Protein AF-0000000080312828 (afdb_homodimer)

Solvent-accessible surface area (backbone atoms only — not comparable to full-atom values): 47662 Å² total; per-residue (Å²): 139,84,86,74,72,89,76,83,82,75,91,83,79,83,89,83,71,89,79,83,82,72,82,76,78,82,69,82,71,78,71,74,76,69,70,78,71,79,69,81,77,68,85,73,79,82,54,68,88,56,80,65,61,47,80,56,30,90,56,43,30,28,31,39,34,28,38,68,60,71,20,38,57,48,52,59,47,46,71,72,35,86,55,45,40,61,51,29,33,20,20,64,49,53,68,36,36,51,50,53,30,47,58,32,43,75,69,72,39,71,65,36,47,79,30,45,77,44,91,63,25,49,58,56,48,64,71,72,47,89,51,51,32,36,39,36,45,54,63,70,86,46,36,45,61,54,40,52,54,27,22,76,67,66,17,24,20,34,25,38,73,54,42,32,65,35,55,68,50,23,50,51,51,41,52,41,23,63,73,43,66,33,60,36,31,34,57,63,34,48,45,52,28,69,66,46,31,22,49,39,42,30,47,75,71,45,60,24,43,62,72,34,39,30,27,14,13,37,32,33,51,39,56,70,52,35,68,30,91,49,71,57,19,71,57,58,48,58,49,35,46,73,44,40,41,33,85,54,47,44,61,11,43,43,37,42,37,50,65,58,30,51,50,33,62,24,36,67,38,35,32,29,14,46,53,15,51,55,51,30,60,59,52,45,25,70,73,72,43,58,88,82,40,73,73,53,74,58,69,63,54,24,25,31,45,17,44,33,42,36,33,30,70,79,35,28,30,34,45,36,36,30,30,40,34,39,50,42,43,72,46,38,58,37,31,46,32,19,57,27,6,34,40,36,56,72,66,60,29,29,27,35,66,93,70,40,62,84,63,31,79,38,60,47,72,82,46,39,85,84,27,53,32,69,70,55,55,53,48,60,66,40,33,78,77,40,74,97,56,66,56,28,64,39,50,48,52,51,50,50,52,48,20,45,38,66,25,40,56,59,76,43,33,39,55,53,27,25,58,45,21,27,43,27,39,45,24,23,52,7,32,75,54,66,20,26,56,33,77,43,75,64,77,42,69,66,40,21,70,72,32,67,72,55,95,82,65,138,94,80,79,83,88,78,84,73,78,90,73,88,80,81,70,89,73,74,80,80,73,81,77,78,81,70,81,71,78,70,73,76,70,73,78,73,78,70,80,77,68,85,72,79,81,55,68,88,56,82,64,60,48,80,57,30,91,55,43,30,31,32,39,33,28,38,68,61,71,18,37,58,49,51,58,48,46,72,72,37,85,54,46,41,60,52,30,32,19,20,65,50,52,68,36,36,51,50,53,31,47,58,32,41,75,69,73,38,70,66,35,48,77,30,45,77,44,91,62,23,50,58,54,49,63,70,71,47,89,54,50,32,35,38,37,44,52,64,70,88,46,36,45,62,54,39,50,53,29,22,76,68,66,17,23,21,35,26,39,73,54,40,32,65,35,55,69,50,24,50,50,50,41,51,41,23,62,74,45,66,33,60,35,32,35,58,62,34,49,44,54,28,71,66,47,32,22,50,38,41,31,47,75,71,44,59,23,44,62,72,34,38,31,26,14,12,38,30,34,52,38,55,70,52,34,67,31,92,49,72,57,19,70,55,57,49,57,49,35,47,73,44,40,38,33,87,54,47,44,62,12,42,44,36,41,36,51,65,59,30,52,50,33,62,26,37,65,37,34,33,28,14,46,53,16,48,57,50,31,60,58,53,45,26,70,73,73,42,59,87,83,42,72,72,52,72,58,68,63,52,24,24,29,44,16,44,32,41,35,33,31,70,80,36,29,30,34,44,36,36,29,30,41,33,37,50,43,42,73,45,36,59,36,30,46,33,20,57,26,6,35,42,36,56,72,66,58,27,29,26,35,65,92,70,39,61,85,64,31,77,36,60,47,71,80,46,38,85,84,28,53,31,67,71,54,55,54,48,60,65,41,33,79,77,39,76,96,57,67,56,28,66,40,51,47,52,52,50,50,52,48,19,45,39,68,25,40,56,59,76,42,34,38,54,54,27,26,56,43,19,27,44,28,38,46,24,23,51,8,32,75,54,66,20,26,55,32,78,43,74,64,77,42,70,66,39,21,71,71,32,66,73,55,94,83,65

Secondary structure (DSSP, 8-state):
--TT---------------------------------------PPPPPSS---PPP-SSEEEEEE--SSHHHHHHHHHTT-TTEEEEEEE-SSHHHHHHHHHHHHHTTPPPPEEE-SSTTHHHHHHHHS--SEEEE---HHHHHHHHHHHHHTT-EEEEPSPS-SSHHHHHHHHHHHHHHT--EEE--GGGGSHHHHHHHHHHHTTTT-SEEEEEEEEE---HHHHT-SSGGGGTHHHHHHH--S-S--HHHHHHHHHHTTBTTTB-EEEEEEEE----HHHHHHHHHS-TT-GGGG----S-SSEEEEEEETTS-EEEEEEE-SSS---B---EEEETTEEEEETTEEEEETTTSPTT--EETHHHHHHH--HHHHHHHHHHTTSTT--SHHHHHHHHHHHHHHHTPPPSS-HHHHHHHHTHHHHHHHHHHTTT--EEPP-TTTTGGGT----S--/-------------------------------------------PPPPPSS---PPP-SSEEEEEE--SSHHHHHHHHHTT-TTEEEEEEE-SSHHHHHHHHHHHHHTTPPPPEEE-SSTTHHHHHHHHS--SEEEE---GGGHHHHHHHHHHTT-EEEEPSPS-SSHHHHHHHHHHHHHHT--EEE--GGGGSHHHHHHHHHHHTTTT-SEEEEEEEEE---HHHHT-SSGGGGTHHHHHHH--S-S--HHHHHHHHHHTTBTTTB-EEEEEEEE----HHHHHHHHHS-TT-GGGG----S-SSEEEEEEETTS-EEEEEEE-SSS---B---EEEETTEEEEETTEEEEETTTSPTT--EETHHHHHHH--HHHHHHHHHHTTSTT--SHHHHHHHHHHHHHHHTPPPSS-HHHHHHHHTHHHHHHHHHHTTT--EEPP-TTTTGGGT----S--

Radius of gyration: 32.86 Å; Cα contacts (8 Å, |Δi|>4): 1963; chains: 2; bounding box: 138×96×78 Å

Organism: NCBI:txid927083

InterPro domains:
  IPR000683 Gfo/Idh/MocA-like oxidoreductase, N-terminal [PF01408] (60-184)
  IPR006311 Twin-arginine translocation pathway, signal sequence [PS51318] (1-37)
  IPR036291 NAD(P)-binding domain superfamily [SSF51735] (57-219)
  IPR049303 Glycosyl hydrolase 109, C-terminal domain [PF21252] (192-449)
  IPR050463 Gfo/Idh/MocA family oxidoreductases and glycosidases [PTHR43818] (47-452)

Structure (mmCIF, N/CA/C/O backbone):
data_AF-0000000080312828-model_v1
#
loop_
_entity.id
_entity.type
_entity.pdbx_description
1 polymer 'Oxidoreductase, Gfo/Idh/MocA family'
#
loop_
_atom_site.group_PDB
_atom_site.id
_atom_site.type_symbol
_atom_site.label_atom_id
_atom_site.label_alt_id
_atom_site.label_comp_id
_atom_site.label_asym_id
_atom_site.label_entity_id
_atom_site.label_seq_id
_atom_site.pdbx_PDB_ins_code
_atom_site.Cartn_x
_atom_site.Cartn_y
_atom_site.Cartn_z
_atom_site.occupancy
_atom_site.B_iso_or_equiv
_atom_site.auth_seq_id
_atom_site.auth_comp_id
_atom_site.auth_asym_id
_atom_site.auth_atom_id
_atom_site.pdbx_PDB_model_num
ATOM 1 N N . MET A 1 1 ? -66.562 -38.438 -2.447 1 17.52 1 MET A N 1
ATOM 2 C CA . MET A 1 1 ? -66.375 -39.562 -1.519 1 17.52 1 MET A CA 1
ATOM 3 C C . MET A 1 1 ? -65.5 -39.156 -0.355 1 17.52 1 MET A C 1
ATOM 5 O O . MET A 1 1 ? -64.75 -38.188 -0.448 1 17.52 1 MET A O 1
ATOM 9 N N . HIS A 1 2 ? -65.125 -40.031 0.739 1 17.05 2 HIS A N 1
ATOM 10 C CA . HIS A 1 2 ? -65.125 -40.312 2.17 1 17.05 2 HIS A CA 1
ATOM 11 C C . HIS A 1 2 ? -63.75 -40.125 2.758 1 17.05 2 HIS A C 1
ATOM 13 O O . HIS A 1 2 ? -63.031 -41.094 3.041 1 17.05 2 HIS A O 1
ATOM 19 N N . ALA A 1 3 ? -62.938 -39.094 2.418 1 18.17 3 ALA A N 1
ATOM 20 C CA . ALA A 1 3 ? -61.5 -39.219 2.609 1 18.17 3 ALA A CA 1
ATOM 21 C C . ALA A 1 3 ? -61.125 -39.219 4.094 1 18.17 3 ALA A C 1
ATOM 23 O O . ALA A 1 3 ? -60.062 -38.75 4.48 1 18.17 3 ALA A O 1
ATOM 24 N N . ALA A 1 4 ? -62.125 -39.375 5.094 1 18.72 4 ALA A N 1
ATOM 25 C CA . ALA A 1 4 ? -62.031 -38.844 6.449 1 18.72 4 ALA A CA 1
ATOM 26 C C . ALA A 1 4 ? -61 -39.594 7.281 1 18.72 4 ALA A C 1
ATOM 28 O O . ALA A 1 4 ? -60.5 -39.062 8.281 1 18.72 4 ALA A O 1
ATOM 29 N N . MET A 1 5 ? -60.781 -40.938 7.168 1 16.95 5 MET A N 1
ATOM 30 C CA . MET A 1 5 ? -60.938 -41.656 8.43 1 16.95 5 MET A CA 1
ATOM 31 C C . MET A 1 5 ? -59.719 -41.531 9.312 1 16.95 5 MET A C 1
ATOM 33 O O . MET A 1 5 ? -59.844 -41.438 10.539 1 16.95 5 MET A O 1
ATOM 37 N N . THR A 1 6 ? -58.469 -42.062 8.953 1 17.61 6 THR A N 1
ATOM 38 C CA . THR A 1 6 ? -57.875 -43.125 9.727 1 17.61 6 THR A CA 1
ATOM 39 C C . THR A 1 6 ? -57.031 -42.594 10.875 1 17.61 6 THR A C 1
ATOM 41 O O . THR A 1 6 ? -56.094 -41.812 10.641 1 17.61 6 THR A O 1
ATOM 44 N N . ARG A 1 7 ? -57.531 -42.719 12.172 1 20.86 7 ARG A N 1
ATOM 45 C CA . ARG A 1 7 ? -57.312 -42.344 13.57 1 20.86 7 ARG A CA 1
ATOM 46 C C . ARG A 1 7 ? -56.125 -43.125 14.141 1 20.86 7 ARG A C 1
ATOM 48 O O . ARG A 1 7 ? -56.281 -44.219 14.688 1 20.86 7 ARG A O 1
ATOM 55 N N . THR A 1 8 ? -55.031 -43.344 13.344 1 17.78 8 THR A N 1
ATOM 56 C CA . THR A 1 8 ? -54.094 -44.312 13.875 1 17.78 8 THR A CA 1
ATOM 57 C C . THR A 1 8 ? -53.594 -43.906 15.266 1 17.78 8 THR A C 1
ATOM 59 O O . THR A 1 8 ? -53.281 -42.75 15.492 1 17.78 8 THR A O 1
ATOM 62 N N . THR A 1 9 ? -53.75 -44.812 16.266 1 18.86 9 THR A N 1
ATOM 63 C CA . THR A 1 9 ? -53.75 -45.125 17.688 1 18.86 9 THR A CA 1
ATOM 64 C C . THR A 1 9 ? -52.438 -44.625 18.328 1 18.86 9 THR A C 1
ATOM 66 O O . THR A 1 9 ? -52.469 -43.75 19.188 1 18.86 9 THR A O 1
ATOM 69 N N . SER A 1 10 ? -51.5 -45.5 18.891 1 17.52 10 SER A N 1
ATOM 70 C CA . SER A 1 10 ? -51.344 -46 20.25 1 17.52 10 SER A CA 1
ATOM 71 C C . SER A 1 10 ? -50.062 -45.531 20.875 1 17.52 10 SER A C 1
ATOM 73 O O . SER A 1 10 ? -49.875 -45.594 22.094 1 17.52 10 SER A O 1
ATOM 75 N N . ARG A 1 11 ? -48.938 -45.594 20.156 1 15.95 11 ARG A N 1
ATOM 76 C CA . ARG A 1 11 ? -47.75 -46.062 20.844 1 15.95 11 ARG A CA 1
ATOM 77 C C . ARG A 1 11 ? -47.406 -45.156 22.031 1 15.95 11 ARG A C 1
ATOM 79 O O . ARG A 1 11 ? -47.531 -43.938 21.938 1 15.95 11 ARG A O 1
ATOM 86 N N . ARG A 1 12 ? -46.969 -45.688 23.203 1 16.86 12 ARG A N 1
ATOM 87 C CA . ARG A 1 12 ? -46.656 -45.844 24.625 1 16.86 12 ARG A CA 1
ATOM 88 C C . ARG A 1 12 ? -45.594 -44.812 25.062 1 16.86 12 ARG A C 1
ATOM 90 O O . ARG A 1 12 ? -45 -44.156 24.219 1 16.86 12 ARG A O 1
ATOM 97 N N . ALA A 1 13 ? -44.469 -45.344 25.719 1 16.56 13 ALA A N 1
ATOM 98 C CA . ALA A 1 13 ? -43.906 -45.406 27.078 1 16.56 13 ALA A CA 1
ATOM 99 C C . ALA A 1 13 ? -42.75 -44.438 27.234 1 16.56 13 ALA A C 1
ATOM 101 O O . ALA A 1 13 ? -42.281 -44.188 28.359 1 16.56 13 ALA A O 1
ATOM 102 N N . PHE A 1 14 ? -41.969 -44.156 26.125 1 16.02 14 PHE A N 1
ATOM 103 C CA . PHE A 1 14 ? -40.562 -44 26.531 1 16.02 14 PHE A CA 1
ATOM 104 C C . PHE A 1 14 ? -40.438 -42.906 27.578 1 16.02 14 PHE A C 1
ATOM 106 O O . PHE A 1 14 ? -41.188 -41.969 27.594 1 16.02 14 PHE A O 1
ATOM 113 N N . VAL A 1 15 ? -39.062 -42.625 28.109 1 18.52 15 VAL A N 1
ATOM 114 C CA . VAL A 1 15 ? -38.25 -42.562 29.297 1 18.52 15 VAL A CA 1
ATOM 115 C C . VAL A 1 15 ? -38.281 -41.156 29.891 1 18.52 15 VAL A C 1
ATOM 117 O O . VAL A 1 15 ? -38.375 -40.156 29.156 1 18.52 15 VAL A O 1
ATOM 120 N N . GLU A 1 16 ? -38.406 -41.031 31.219 1 18.11 16 GLU A N 1
ATOM 121 C CA . GLU A 1 16 ? -38.531 -40.281 32.469 1 18.11 16 GLU A CA 1
ATOM 122 C C . GLU A 1 16 ? -37.5 -39.188 32.562 1 18.11 16 GLU A C 1
ATOM 124 O O . GLU A 1 16 ? -37.781 -38.094 33.031 1 18.11 16 GLU A O 1
ATOM 129 N N . LEU A 1 17 ? -36.156 -39.438 32.438 1 17.72 17 LEU A N 1
ATOM 130 C CA . LEU A 1 17 ? -35.344 -39.031 33.594 1 17.72 17 LEU A CA 1
ATOM 131 C C . LEU A 1 17 ? -34.969 -37.562 33.469 1 17.72 17 LEU A C 1
ATOM 133 O O . LEU A 1 17 ? -34.406 -37 34.406 1 17.72 17 LEU A O 1
ATOM 137 N N . ALA A 1 18 ? -35.062 -36.906 32.312 1 19.23 18 ALA A N 1
ATOM 138 C CA . ALA A 1 18 ? -33.969 -35.906 32.344 1 19.23 18 ALA A CA 1
ATOM 139 C C . ALA A 1 18 ? -34.062 -35 33.531 1 19.23 18 ALA A C 1
ATOM 141 O O . ALA A 1 18 ? -35.156 -34.5 33.844 1 19.23 18 ALA A O 1
ATOM 142 N N . ALA A 1 19 ? -32.844 -34.781 34.219 1 20.44 19 ALA A N 1
ATOM 143 C CA . ALA A 1 19 ? -32.062 -34.375 35.406 1 20.44 19 ALA A CA 1
ATOM 144 C C . ALA A 1 19 ? -32.281 -32.906 35.719 1 20.44 19 ALA A C 1
ATOM 146 O O . ALA A 1 19 ? -32.594 -32.125 34.844 1 20.44 19 ALA A O 1
ATOM 147 N N . CYS A 1 20 ? -32.125 -32.594 37 1 21.58 20 CYS A N 1
ATOM 148 C CA . CYS A 1 20 ? -32.188 -31.531 38 1 21.58 20 CYS A CA 1
ATOM 149 C C . CYS A 1 20 ? -31.219 -30.406 37.594 1 21.58 20 CYS A C 1
ATOM 151 O O . CYS A 1 20 ? -30.047 -30.656 37.344 1 21.58 20 CYS A O 1
ATOM 153 N N . GLY A 1 21 ? -31.672 -29.328 37.062 1 22.89 21 GLY A N 1
ATOM 154 C CA . GLY A 1 21 ? -31.125 -28.047 36.625 1 22.89 21 GLY A CA 1
ATOM 155 C C . GLY A 1 21 ? -30.359 -27.312 37.688 1 22.89 21 GLY A C 1
ATOM 156 O O . GLY A 1 21 ? -30.875 -26.375 38.312 1 22.89 21 GLY A O 1
ATOM 157 N N . LEU A 1 22 ? -29.547 -28.156 38.5 1 22.66 22 LEU A N 1
ATOM 158 C CA . LEU A 1 22 ? -28.969 -27.391 39.594 1 22.66 22 LEU A CA 1
ATOM 159 C C . LEU A 1 22 ? -28.172 -26.203 39.062 1 22.66 22 LEU A C 1
ATOM 161 O O . LEU A 1 22 ? -27.656 -26.266 37.938 1 22.66 22 LEU A O 1
ATOM 165 N N . GLY A 1 23 ? -28.219 -25.109 39.781 1 24.36 23 GLY A N 1
ATOM 166 C CA . GLY A 1 23 ? -27.797 -23.719 39.812 1 24.36 23 GLY A CA 1
ATOM 167 C C . GLY A 1 23 ? -26.297 -23.547 39.719 1 24.36 23 GLY A C 1
ATOM 168 O O . GLY A 1 23 ? -25.594 -23.734 40.719 1 24.36 23 GLY A O 1
ATOM 169 N N . ALA A 1 24 ? -25.547 -24.312 38.844 1 24.08 24 ALA A N 1
ATOM 170 C CA . ALA A 1 24 ? -24.094 -24.25 39.031 1 24.08 24 ALA A CA 1
ATOM 171 C C . ALA A 1 24 ? -23.578 -22.812 38.969 1 24.08 24 ALA A C 1
ATOM 173 O O . ALA A 1 24 ? -24.062 -22.016 38.156 1 24.08 24 ALA A O 1
ATOM 174 N N . ALA A 1 25 ? -22.812 -22.438 40 1 23.86 25 ALA A N 1
ATOM 175 C CA . ALA A 1 25 ? -21.922 -21.344 40.406 1 23.86 25 ALA A CA 1
ATOM 176 C C . ALA A 1 25 ? -20.922 -21.016 39.281 1 23.86 25 ALA A C 1
ATOM 178 O O . ALA A 1 25 ? -20.328 -21.922 38.688 1 23.86 25 ALA A O 1
ATOM 179 N N . ALA A 1 26 ? -20.969 -19.781 38.719 1 26.47 26 ALA A N 1
ATOM 180 C CA . ALA A 1 26 ? -20.281 -19.062 37.656 1 26.47 26 ALA A CA 1
ATOM 181 C C . ALA A 1 26 ? -18.781 -19.031 37.875 1 26.47 26 ALA A C 1
ATOM 183 O O . ALA A 1 26 ? -18.281 -18.234 38.688 1 26.47 26 ALA A O 1
ATOM 184 N N . LEU A 1 27 ? -18.156 -20.266 38.25 1 26.59 27 LEU A N 1
ATOM 185 C CA . LEU A 1 27 ? -16.766 -19.906 38.5 1 26.59 27 LEU A CA 1
ATOM 186 C C . LEU A 1 27 ? -16.109 -19.406 37.219 1 26.59 27 LEU A C 1
ATOM 188 O O . LEU A 1 27 ? -16.297 -19.984 36.125 1 26.59 27 LEU A O 1
ATOM 192 N N . PRO A 1 28 ? -15.625 -18.141 37.219 1 28.53 28 PRO A N 1
ATOM 193 C CA . PRO A 1 28 ? -14.961 -17.422 36.125 1 28.53 28 PRO A CA 1
ATOM 194 C C . PRO A 1 28 ? -13.734 -18.172 35.594 1 28.53 28 PRO A C 1
ATOM 196 O O . PRO A 1 28 ? -12.734 -18.281 36.281 1 28.53 28 PRO A O 1
ATOM 199 N N . GLY A 1 29 ? -13.852 -19.422 35.156 1 26.14 29 GLY A N 1
ATOM 200 C CA . GLY A 1 29 ? -12.594 -20.031 34.75 1 26.14 29 GLY A CA 1
ATOM 201 C C . GLY A 1 29 ? -11.953 -19.328 33.562 1 26.14 29 GLY A C 1
ATOM 202 O O . GLY A 1 29 ? -12.523 -19.281 32.469 1 26.14 29 GLY A O 1
ATOM 203 N N . CYS A 1 30 ? -11.203 -18.234 33.812 1 29.28 30 CYS A N 1
ATOM 204 C CA . CYS A 1 30 ? -10.281 -17.641 32.844 1 29.28 30 CYS A CA 1
ATOM 205 C C . CYS A 1 30 ? -9.445 -18.703 32.156 1 29.28 30 CYS A C 1
ATOM 207 O O . CYS A 1 30 ? -8.5 -19.234 32.75 1 29.28 30 CYS A O 1
ATOM 209 N N . GLY A 1 31 ? -10.109 -19.656 31.531 1 27.78 31 GLY A N 1
ATOM 210 C CA . GLY A 1 31 ? -9.242 -20.609 30.859 1 27.78 31 GLY A CA 1
ATOM 211 C C . GLY A 1 31 ? -8.273 -19.953 29.891 1 27.78 31 GLY A C 1
ATOM 212 O O . GLY A 1 31 ? -8.68 -19.203 29 1 27.78 31 GLY A O 1
ATOM 213 N N . SER A 1 32 ? -7.086 -19.688 30.391 1 31.5 32 SER A N 1
ATOM 214 C CA . SER A 1 32 ? -5.918 -19.359 29.594 1 31.5 32 SER A CA 1
ATOM 215 C C . SER A 1 32 ? -5.836 -20.25 28.344 1 31.5 32 SER A C 1
ATOM 217 O O . SER A 1 32 ? -5.734 -21.484 28.469 1 31.5 32 SER A O 1
ATOM 219 N N . ALA A 1 33 ? -6.566 -19.875 27.344 1 33.53 33 ALA A N 1
ATOM 220 C CA . ALA A 1 33 ? -6.379 -20.625 26.109 1 33.53 33 ALA A CA 1
ATOM 221 C C . ALA A 1 33 ? -4.898 -20.859 25.828 1 33.53 33 ALA A C 1
ATOM 223 O O . ALA A 1 33 ? -4.156 -19.922 25.531 1 33.53 33 ALA A O 1
ATOM 224 N N . LEU A 1 34 ? -4.297 -21.766 26.5 1 31.19 34 LEU A N 1
ATOM 225 C CA . LEU A 1 34 ? -2.936 -22.188 26.172 1 31.19 34 LEU A CA 1
ATOM 226 C C . LEU A 1 34 ? -2.748 -22.281 24.656 1 31.19 34 LEU A C 1
ATOM 228 O O . LEU A 1 34 ? -3.547 -22.922 23.969 1 31.19 34 LEU A O 1
ATOM 232 N N . ALA A 1 35 ? -2.152 -21.25 23.984 1 36.5 35 ALA A N 1
ATOM 233 C CA . ALA A 1 35 ? -1.688 -21.375 22.609 1 36.5 35 ALA A CA 1
ATOM 234 C C . ALA A 1 35 ? -1.154 -22.766 22.328 1 36.5 35 ALA A C 1
ATOM 236 O O . ALA A 1 35 ? -0.375 -23.312 23.109 1 36.5 35 ALA A O 1
ATOM 237 N N . PRO A 1 36 ? -1.872 -23.625 21.547 1 36.88 36 PRO A N 1
ATOM 238 C CA . PRO A 1 36 ? -1.295 -24.953 21.281 1 36.88 36 PRO A CA 1
ATOM 239 C C . PRO A 1 36 ? 0.219 -24.906 21.078 1 36.88 36 PRO A C 1
ATOM 241 O O . PRO A 1 36 ? 0.758 -23.875 20.656 1 36.88 36 PRO A O 1
ATOM 244 N N . ALA A 1 37 ? 1.024 -25.734 21.781 1 36.75 37 ALA A N 1
ATOM 245 C CA . ALA A 1 37 ? 2.477 -25.891 21.734 1 36.75 37 ALA A CA 1
ATOM 246 C C . ALA A 1 37 ? 2.959 -26.047 20.297 1 36.75 37 ALA A C 1
ATOM 248 O O . ALA A 1 37 ? 2.348 -26.766 19.5 1 36.75 37 ALA A O 1
ATOM 249 N N . PRO A 1 38 ? 3.805 -25.109 19.844 1 40.09 38 PRO A N 1
ATOM 250 C CA . PRO A 1 38 ? 4.379 -25.391 18.531 1 40.09 38 PRO A CA 1
ATOM 251 C C . PRO A 1 38 ? 4.781 -26.859 18.359 1 40.09 38 PRO A C 1
ATOM 253 O O . PRO A 1 38 ? 5.258 -27.484 19.297 1 40.09 38 PRO A O 1
ATOM 256 N N . ARG A 1 39 ? 4.137 -27.625 17.688 1 39.94 39 ARG A N 1
ATOM 257 C CA . ARG A 1 39 ? 4.57 -29 17.391 1 39.94 39 ARG A CA 1
ATOM 258 C C . ARG A 1 39 ? 6.09 -29.078 17.281 1 39.94 39 ARG A C 1
ATOM 260 O O . ARG A 1 39 ? 6.727 -28.156 16.766 1 39.94 39 ARG A O 1
ATOM 267 N N . PRO A 1 40 ? 6.746 -30.031 17.984 1 40.81 40 PRO A N 1
ATOM 268 C CA . PRO A 1 40 ? 8.195 -30.188 17.891 1 40.81 40 PRO A CA 1
ATOM 269 C C . PRO A 1 40 ? 8.703 -30.188 16.438 1 40.81 40 PRO A C 1
ATOM 271 O O . PRO A 1 40 ? 8.055 -30.75 15.555 1 40.81 40 PRO A O 1
ATOM 274 N N . SER A 1 41 ? 9.391 -29.203 15.977 1 49.22 41 SER A N 1
ATOM 275 C CA . SER A 1 41 ? 10.078 -29.125 14.695 1 49.22 41 SER A CA 1
ATOM 276 C C . SER A 1 41 ? 10.953 -30.344 14.461 1 49.22 41 SER A C 1
ATOM 278 O O . SER A 1 41 ? 11.953 -30.547 15.156 1 49.22 41 SER A O 1
ATOM 280 N N . HIS A 1 42 ? 10.414 -31.562 14.352 1 52.72 42 HIS A N 1
ATOM 281 C CA . HIS A 1 42 ? 11.328 -32.594 13.914 1 52.72 42 HIS A CA 1
ATOM 282 C C . HIS A 1 42 ? 12.375 -32.062 12.953 1 52.72 42 HIS A C 1
ATOM 284 O O . HIS A 1 42 ? 12.086 -31.156 12.156 1 52.72 42 HIS A O 1
ATOM 290 N N . ALA A 1 43 ? 13.547 -32.406 13.125 1 67.38 43 ALA A N 1
ATOM 291 C CA . ALA A 1 43 ? 14.695 -32 12.312 1 67.38 43 ALA A CA 1
ATOM 292 C C . ALA A 1 43 ? 14.508 -32.406 10.859 1 67.38 43 ALA A C 1
ATOM 294 O O . ALA A 1 43 ? 14.438 -33.594 10.547 1 67.38 43 ALA A O 1
ATOM 295 N N . ARG A 1 44 ? 13.984 -31.594 9.984 1 84.44 44 ARG A N 1
ATOM 296 C CA . ARG A 1 44 ? 13.75 -31.844 8.562 1 84.44 44 ARG A CA 1
ATOM 297 C C . ARG A 1 44 ? 15.062 -32.125 7.836 1 84.44 44 ARG A C 1
ATOM 299 O O . ARG A 1 44 ? 16.109 -31.547 8.188 1 84.44 44 ARG A O 1
ATOM 306 N N . ALA A 1 45 ? 15.031 -33.094 6.875 1 86.88 45 ALA A N 1
ATOM 307 C CA . ALA A 1 45 ? 16.203 -33.375 6.059 1 86.88 45 ALA A CA 1
ATOM 308 C C . ALA A 1 45 ? 16.672 -32.125 5.312 1 86.88 45 ALA A C 1
ATOM 310 O O . ALA A 1 45 ? 15.875 -31.234 5.004 1 86.88 45 ALA A O 1
ATOM 311 N N . PRO A 1 46 ? 17.969 -32.125 5.07 1 89.94 46 PRO A N 1
ATOM 312 C CA . PRO A 1 46 ? 18.469 -30.953 4.336 1 89.94 46 PRO A CA 1
ATOM 313 C C . PRO A 1 46 ? 17.953 -30.875 2.904 1 89.94 46 PRO A C 1
ATOM 315 O O . PRO A 1 46 ? 17.703 -31.922 2.277 1 89.94 46 PRO A O 1
ATOM 318 N N . ALA A 1 47 ? 17.766 -29.688 2.432 1 92.88 47 ALA A N 1
ATOM 319 C CA . ALA A 1 47 ? 17.406 -29.469 1.034 1 92.88 47 ALA A CA 1
ATOM 320 C C . ALA A 1 47 ? 18.578 -29.766 0.11 1 92.88 47 ALA A C 1
ATOM 322 O O . ALA A 1 47 ? 19.734 -29.781 0.549 1 92.88 47 ALA A O 1
ATOM 323 N N . PRO A 1 48 ? 18.266 -30.016 -1.156 1 94 48 PRO A N 1
ATOM 324 C CA . PRO A 1 48 ? 19.344 -30.281 -2.098 1 94 48 PRO A CA 1
ATOM 325 C C . PRO A 1 48 ? 20.297 -29.094 -2.266 1 94 48 PRO A C 1
ATOM 327 O O . PRO A 1 48 ? 19.859 -27.938 -2.148 1 94 48 PRO A O 1
ATOM 330 N N . GLU A 1 49 ? 21.516 -29.375 -2.598 1 92.94 49 GLU A N 1
ATOM 331 C CA . GLU A 1 49 ? 22.562 -28.359 -2.725 1 92.94 49 GLU A CA 1
ATOM 332 C C . GLU A 1 49 ? 22.297 -27.453 -3.922 1 92.94 49 GLU A C 1
ATOM 334 O O . GLU A 1 49 ? 22.688 -26.281 -3.918 1 92.94 49 GLU A O 1
ATOM 339 N N . THR A 1 50 ? 21.734 -28.109 -4.91 1 93.06 50 THR A N 1
ATOM 340 C CA . THR A 1 50 ? 21.359 -27.359 -6.102 1 93.06 50 THR A CA 1
ATOM 341 C C . THR A 1 50 ? 19.891 -27.594 -6.445 1 93.06 50 THR A C 1
ATOM 343 O O . THR A 1 50 ? 19.297 -28.609 -6.059 1 93.06 50 THR A O 1
ATOM 346 N N . PRO A 1 51 ? 19.328 -26.578 -7.168 1 93.12 51 PRO A N 1
ATOM 347 C CA . PRO A 1 51 ? 17.953 -26.828 -7.613 1 93.12 51 PRO A CA 1
ATOM 348 C C . PRO A 1 51 ? 17.828 -28.094 -8.461 1 93.12 51 PRO A C 1
ATOM 350 O O . PRO A 1 51 ? 18.766 -28.438 -9.195 1 93.12 51 PRO A O 1
ATOM 353 N N . LEU A 1 52 ? 16.734 -28.703 -8.422 1 95.56 52 LEU A N 1
ATOM 354 C CA . LEU A 1 52 ? 16.516 -30.016 -9.031 1 95.56 52 LEU A CA 1
ATOM 355 C C . LEU A 1 52 ? 16.688 -29.938 -10.547 1 95.56 52 LEU A C 1
ATOM 357 O O . LEU A 1 52 ? 16.172 -29.031 -11.195 1 95.56 52 LEU A O 1
ATOM 361 N N . ARG A 1 53 ? 17.422 -30.844 -11.078 1 96.19 53 ARG A N 1
ATOM 362 C CA . ARG A 1 53 ? 17.484 -31.203 -12.492 1 96.19 53 ARG A CA 1
ATOM 363 C C . ARG A 1 53 ? 17.031 -32.625 -12.719 1 96.19 53 ARG A C 1
ATOM 365 O O . ARG A 1 53 ? 17.656 -33.562 -12.203 1 96.19 53 ARG A O 1
ATOM 372 N N . ALA A 1 54 ? 15.969 -32.781 -13.438 1 97.19 54 ALA A N 1
ATOM 373 C CA . ALA A 1 54 ? 15.492 -34.125 -13.773 1 97.19 54 ALA A CA 1
ATOM 374 C C . ALA A 1 54 ? 16 -34.562 -15.148 1 97.19 54 ALA A C 1
ATOM 376 O O . ALA A 1 54 ? 16.516 -33.75 -15.914 1 97.19 54 ALA A O 1
ATOM 377 N N . ALA A 1 55 ? 15.891 -35.875 -15.383 1 97.62 55 ALA A N 1
ATOM 378 C CA . ALA A 1 55 ? 16.281 -36.375 -16.688 1 97.62 55 ALA A CA 1
ATOM 379 C C . ALA A 1 55 ? 15.492 -35.719 -17.797 1 97.62 55 ALA A C 1
ATOM 381 O O . ALA A 1 55 ? 14.281 -35.5 -17.672 1 97.62 55 ALA A O 1
ATOM 382 N N . PRO A 1 56 ? 16.156 -35.312 -18.906 1 98.38 56 PRO A N 1
ATOM 383 C CA . PRO A 1 56 ? 15.445 -34.656 -20.016 1 98.38 56 PRO A CA 1
ATOM 384 C C . PRO A 1 56 ? 14.406 -35.594 -20.656 1 98.38 56 PRO A C 1
ATOM 386 O O . PRO A 1 56 ? 14.562 -36.812 -20.625 1 98.38 56 PRO A O 1
ATOM 389 N N . LEU A 1 57 ? 13.438 -34.969 -21.266 1 98.62 57 LEU A N 1
ATOM 390 C CA . LEU A 1 57 ? 12.359 -35.688 -21.938 1 98.62 57 LEU A CA 1
ATOM 391 C C . LEU A 1 57 ? 12.266 -35.281 -23.406 1 98.62 57 LEU A C 1
ATOM 393 O O . LEU A 1 57 ? 12.273 -34.094 -23.734 1 98.62 57 LEU A O 1
ATOM 397 N N . GLU A 1 58 ? 12.242 -36.25 -24.312 1 98.06 58 GLU A N 1
ATOM 398 C CA . GLU A 1 58 ? 12.039 -35.906 -25.719 1 98.06 58 GLU A CA 1
ATOM 399 C C . GLU A 1 58 ? 10.641 -35.344 -25.953 1 98.06 58 GLU A C 1
ATOM 401 O O . GLU A 1 58 ? 10.484 -34.344 -26.672 1 98.06 58 GLU A O 1
ATOM 406 N N . ARG A 1 59 ? 9.664 -35.969 -25.438 1 98.31 59 ARG A N 1
ATOM 407 C CA . ARG A 1 59 ? 8.273 -35.531 -25.406 1 98.31 59 ARG A CA 1
ATOM 408 C C . ARG A 1 59 ? 7.73 -35.531 -23.969 1 98.31 59 ARG A C 1
ATOM 410 O O . ARG A 1 59 ? 8.242 -36.281 -23.125 1 98.31 59 ARG A O 1
ATOM 417 N N . VAL A 1 60 ? 6.742 -34.781 -23.781 1 98.88 60 VAL A N 1
ATOM 418 C CA . VAL A 1 60 ? 6.152 -34.719 -22.438 1 98.88 60 VAL A CA 1
ATOM 419 C C . VAL A 1 60 ? 4.738 -35.281 -22.469 1 98.88 60 VAL A C 1
ATOM 421 O O . VAL A 1 60 ? 3.836 -34.688 -23.078 1 98.88 60 VAL A O 1
ATOM 424 N N . ARG A 1 61 ? 4.527 -36.438 -21.891 1 98.88 61 ARG A N 1
ATOM 425 C CA . ARG A 1 61 ? 3.207 -37.062 -21.75 1 98.88 61 ARG A CA 1
ATOM 426 C C . ARG A 1 61 ? 2.469 -36.469 -20.547 1 98.88 61 ARG A C 1
ATOM 428 O O . ARG A 1 61 ? 2.877 -36.656 -19.406 1 98.88 61 ARG A O 1
ATOM 435 N N . VAL A 1 62 ? 1.31 -35.812 -20.828 1 98.94 62 VAL A N 1
ATOM 436 C CA . VAL A 1 62 ? 0.641 -35 -19.828 1 98.94 62 VAL A CA 1
ATOM 437 C C . VAL A 1 62 ? -0.686 -35.625 -19.438 1 98.94 62 VAL A C 1
ATOM 439 O O . VAL A 1 62 ? -1.471 -36.031 -20.297 1 98.94 62 VAL A O 1
ATOM 442 N N . GLY A 1 63 ? -0.877 -35.812 -18.094 1 98.94 63 GLY A N 1
ATOM 443 C CA . GLY A 1 63 ? -2.203 -35.938 -17.516 1 98.94 63 GLY A CA 1
ATOM 444 C C . GLY A 1 63 ? -2.748 -34.656 -16.922 1 98.94 63 GLY A C 1
ATOM 445 O O . GLY A 1 63 ? -2.043 -33.969 -16.188 1 98.94 63 GLY A O 1
ATOM 446 N N . PHE A 1 64 ? -4.016 -34.312 -17.25 1 98.88 64 PHE A N 1
ATOM 447 C CA . PHE A 1 64 ? -4.582 -33.062 -16.781 1 98.88 64 PHE A CA 1
ATOM 448 C C . PHE A 1 64 ? -5.773 -33.312 -15.859 1 98.88 64 PHE A C 1
ATOM 450 O O . PHE A 1 64 ? -6.68 -34.094 -16.203 1 98.88 64 PHE A O 1
ATOM 457 N N . VAL A 1 65 ? -5.719 -32.688 -14.648 1 98.88 65 VAL A N 1
ATOM 458 C CA . VAL A 1 65 ? -6.809 -32.812 -13.688 1 98.88 65 VAL A CA 1
ATOM 459 C C . VAL A 1 65 ? -7.547 -31.5 -13.562 1 98.88 65 VAL A C 1
ATOM 461 O O . VAL A 1 65 ? -6.988 -30.516 -13.07 1 98.88 65 VAL A O 1
ATOM 464 N N . GLY A 1 66 ? -8.812 -31.453 -13.875 1 98.44 66 GLY A N 1
ATOM 465 C CA . GLY A 1 66 ? -9.602 -30.234 -13.898 1 98.44 66 GLY A CA 1
ATOM 466 C C . GLY A 1 66 ? -9.453 -29.453 -15.18 1 98.44 66 GLY A C 1
ATOM 467 O O . GLY A 1 66 ? -8.492 -28.688 -15.344 1 98.44 66 GLY A O 1
ATOM 468 N N . VAL A 1 67 ? -10.508 -29.562 -16.109 1 97.75 67 VAL A N 1
ATOM 469 C CA . VAL A 1 67 ? -10.391 -28.922 -17.406 1 97.75 67 VAL A CA 1
ATOM 470 C C . VAL A 1 67 ? -11.633 -28.078 -17.688 1 97.75 67 VAL A C 1
ATOM 472 O O . VAL A 1 67 ? -12.062 -27.969 -18.844 1 97.75 67 VAL A O 1
ATOM 475 N N . GLY A 1 68 ? -12.227 -27.5 -16.672 1 93.62 68 GLY A N 1
ATOM 476 C CA . GLY A 1 68 ? -13.422 -26.672 -16.812 1 93.62 68 GLY A CA 1
ATOM 477 C C . GLY A 1 68 ? -13.125 -25.219 -17.141 1 93.62 68 GLY A C 1
ATOM 478 O O . GLY A 1 68 ? -13.359 -24.781 -18.266 1 93.62 68 GLY A O 1
ATOM 479 N N . GLY A 1 69 ? -12.648 -24.391 -16.219 1 92.06 69 GLY A N 1
ATOM 480 C CA . GLY A 1 69 ? -12.297 -22.984 -16.375 1 92.06 69 GLY A CA 1
ATOM 481 C C . GLY A 1 69 ? -10.867 -22.766 -16.828 1 92.06 69 GLY A C 1
ATOM 482 O O . GLY A 1 69 ? -10.539 -23.016 -18 1 92.06 69 GLY A O 1
ATOM 483 N N . MET A 1 70 ? -10.039 -22.5 -15.977 1 91.75 70 MET A N 1
ATOM 484 C CA . MET A 1 70 ? -8.633 -22.266 -16.281 1 91.75 70 MET A CA 1
ATOM 485 C C . MET A 1 70 ? -8.008 -23.484 -16.953 1 91.75 70 MET A C 1
ATOM 487 O O . MET A 1 70 ? -7.129 -23.344 -17.797 1 91.75 70 MET A O 1
ATOM 491 N N . GLY A 1 71 ? -8.445 -24.609 -16.578 1 96.44 71 GLY A N 1
ATOM 492 C CA . GLY A 1 71 ? -7.926 -25.844 -17.172 1 96.44 71 GLY A CA 1
ATOM 493 C C . GLY A 1 71 ? -8.156 -25.922 -18.672 1 96.44 71 GLY A C 1
ATOM 494 O O . GLY A 1 71 ? -7.316 -26.438 -19.406 1 96.44 71 GLY A O 1
ATOM 495 N N . SER A 1 72 ? -9.297 -25.438 -19.141 1 95.75 72 SER A N 1
ATOM 496 C CA . SER A 1 72 ? -9.594 -25.406 -20.562 1 95.75 72 SER A CA 1
ATOM 497 C C . SER A 1 72 ? -8.562 -24.578 -21.328 1 95.75 72 SER A C 1
ATOM 499 O O . SER A 1 72 ? -8.07 -25 -22.375 1 95.75 72 SER A O 1
ATOM 501 N N . ALA A 1 73 ? -8.266 -23.406 -20.781 1 94 73 ALA A N 1
ATOM 502 C CA . ALA A 1 73 ? -7.281 -22.547 -21.422 1 94 73 ALA A CA 1
ATOM 503 C C . ALA A 1 73 ? -5.914 -23.219 -21.469 1 94 73 ALA A C 1
ATOM 505 O O . ALA A 1 73 ? -5.199 -23.094 -22.469 1 94 73 ALA A O 1
ATOM 506 N N . HIS A 1 74 ? -5.562 -23.922 -20.453 1 96.44 74 HIS A N 1
ATOM 507 C CA . HIS A 1 74 ? -4.281 -24.609 -20.406 1 96.44 74 HIS A CA 1
ATOM 508 C C . HIS A 1 74 ? -4.223 -25.75 -21.422 1 96.44 74 HIS A C 1
ATOM 510 O O . HIS A 1 74 ? -3.213 -25.922 -22.109 1 96.44 74 HIS A O 1
ATOM 516 N N . VAL A 1 75 ? -5.262 -26.5 -21.5 1 97.25 75 VAL A N 1
ATOM 517 C CA . VAL A 1 75 ? -5.312 -27.609 -22.453 1 97.25 75 VAL A CA 1
ATOM 518 C C . VAL A 1 75 ? -5.145 -27.078 -23.875 1 97.25 75 VAL A C 1
ATOM 520 O O . VAL A 1 75 ? -4.363 -27.625 -24.656 1 97.25 75 VAL A O 1
ATOM 523 N N . LEU A 1 76 ? -5.844 -26 -24.156 1 95.56 76 LEU A N 1
ATOM 524 C CA . LEU A 1 76 ? -5.777 -25.422 -25.484 1 95.56 76 LEU A CA 1
ATOM 525 C C . LEU A 1 76 ? -4.363 -24.938 -25.797 1 95.56 76 LEU A C 1
ATOM 527 O O . LEU A 1 76 ? -3.881 -25.109 -26.922 1 95.56 76 LEU A O 1
ATOM 531 N N . ASN A 1 77 ? -3.695 -24.391 -24.844 1 94.81 77 ASN A N 1
ATOM 532 C CA . ASN A 1 77 ? -2.309 -23.969 -25.031 1 94.81 77 ASN A CA 1
ATOM 533 C C . ASN A 1 77 ? -1.385 -25.172 -25.219 1 94.81 77 ASN A C 1
ATOM 535 O O . ASN A 1 77 ? -0.521 -25.156 -26.109 1 94.81 77 ASN A O 1
ATOM 539 N N . LEU A 1 78 ? -1.535 -26.234 -24.469 1 96.56 78 LEU A N 1
ATOM 540 C CA . LEU A 1 78 ? -0.698 -27.422 -24.547 1 96.56 78 LEU A CA 1
ATOM 541 C C . LEU A 1 78 ? -0.812 -28.078 -25.922 1 96.56 78 LEU A C 1
ATOM 543 O O . LEU A 1 78 ? 0.181 -28.578 -26.453 1 96.56 78 LEU A O 1
ATOM 547 N N . LEU A 1 79 ? -1.965 -28.047 -26.469 1 96.12 79 LEU A N 1
ATOM 548 C CA . LEU A 1 79 ? -2.232 -28.719 -27.734 1 96.12 79 LEU A CA 1
ATOM 549 C C . LEU A 1 79 ? -1.55 -27.984 -28.891 1 96.12 79 LEU A C 1
ATOM 551 O O . LEU A 1 79 ? -1.442 -28.531 -30 1 96.12 79 LEU A O 1
ATOM 555 N N . THR A 1 80 ? -1.102 -26.734 -28.641 1 92.75 80 THR A N 1
ATOM 556 C CA . THR A 1 80 ? -0.37 -26.016 -29.672 1 92.75 80 THR A CA 1
ATOM 557 C C . THR A 1 80 ? 1.108 -26.391 -29.656 1 92.75 80 THR A C 1
ATOM 559 O O . THR A 1 80 ? 1.86 -26.016 -30.562 1 92.75 80 THR A O 1
ATOM 562 N N . MET A 1 81 ? 1.507 -27.203 -28.688 1 94.38 81 MET A N 1
ATOM 563 C CA . MET A 1 81 ? 2.916 -27.547 -28.531 1 94.38 81 MET A CA 1
ATOM 564 C C . MET A 1 81 ? 3.215 -28.922 -29.094 1 94.38 81 MET A C 1
ATOM 566 O O . MET A 1 81 ? 2.701 -29.922 -28.594 1 94.38 81 MET A O 1
ATOM 570 N N . ASP A 1 82 ? 4.133 -28.969 -29.969 1 95.06 82 ASP A N 1
ATOM 571 C CA . ASP A 1 82 ? 4.418 -30.203 -30.688 1 95.06 82 ASP A CA 1
ATOM 572 C C . ASP A 1 82 ? 4.977 -31.266 -29.734 1 95.06 82 ASP A C 1
ATOM 574 O O . ASP A 1 82 ? 4.703 -32.469 -29.906 1 95.06 82 ASP A O 1
ATOM 578 N N . ALA A 1 83 ? 5.695 -30.844 -28.766 1 97.19 83 ALA A N 1
ATOM 579 C CA . ALA A 1 83 ? 6.426 -31.766 -27.906 1 97.19 83 ALA A CA 1
ATOM 580 C C . ALA A 1 83 ? 5.523 -32.312 -26.797 1 97.19 83 ALA A C 1
ATOM 582 O O . ALA A 1 83 ? 5.969 -33.125 -25.969 1 97.19 83 ALA A O 1
ATOM 583 N N . VAL A 1 84 ? 4.199 -32.031 -26.859 1 98.31 84 VAL A N 1
ATOM 584 C CA . VAL A 1 84 ? 3.311 -32.406 -25.766 1 98.31 84 VAL A CA 1
ATOM 585 C C . VAL A 1 84 ? 2.305 -33.469 -26.25 1 98.31 84 VAL A C 1
ATOM 587 O O . VAL A 1 84 ? 1.719 -33.312 -27.328 1 98.31 84 VAL A O 1
ATOM 590 N N . ASP A 1 85 ? 2.186 -34.5 -25.547 1 98.62 85 ASP A N 1
ATOM 591 C CA . ASP A 1 85 ? 1.119 -35.469 -25.734 1 98.62 85 ASP A CA 1
ATOM 592 C C . ASP A 1 85 ? 0.111 -35.438 -24.594 1 98.62 85 ASP A C 1
ATOM 594 O O . ASP A 1 85 ? 0.437 -35.781 -23.453 1 98.62 85 ASP A O 1
ATOM 598 N N . LEU A 1 86 ? -1.096 -34.969 -24.859 1 98.75 86 LEU A N 1
ATOM 599 C CA . LEU A 1 86 ? -2.162 -35.062 -23.875 1 98.75 86 LEU A CA 1
ATOM 600 C C . LEU A 1 86 ? -2.695 -36.469 -23.781 1 98.75 86 LEU A C 1
ATOM 602 O O . LEU A 1 86 ? -3.533 -36.906 -24.578 1 98.75 86 LEU A O 1
ATOM 606 N N . VAL A 1 87 ? -2.314 -37.156 -22.734 1 98.81 87 VAL A N 1
ATOM 607 C CA . VAL A 1 87 ? -2.523 -38.594 -22.656 1 98.81 87 VAL A CA 1
ATOM 608 C C . VAL A 1 87 ? -3.865 -38.906 -21.984 1 98.81 87 VAL A C 1
ATOM 610 O O . VAL A 1 87 ? -4.578 -39.812 -22.375 1 98.81 87 VAL A O 1
ATOM 613 N N . ALA A 1 88 ? -4.172 -38.125 -20.969 1 98.88 88 ALA A N 1
ATOM 614 C CA . ALA A 1 88 ? -5.371 -38.375 -20.188 1 98.88 88 ALA A CA 1
ATOM 615 C C . ALA A 1 88 ? -5.895 -37.094 -19.531 1 98.88 88 ALA A C 1
ATOM 617 O O . ALA A 1 88 ? -5.129 -36.188 -19.266 1 98.88 88 ALA A O 1
ATOM 618 N N . VAL A 1 89 ? -7.203 -37.125 -19.312 1 98.81 89 VAL A N 1
ATOM 619 C CA . VAL A 1 89 ? -7.887 -36 -18.672 1 98.81 89 VAL A CA 1
ATOM 620 C C . VAL A 1 89 ? -8.836 -36.531 -17.594 1 98.81 89 VAL A C 1
ATOM 622 O O . VAL A 1 89 ? -9.586 -37.469 -17.828 1 98.81 89 VAL A O 1
ATOM 625 N N . ALA A 1 90 ? -8.727 -35.906 -16.422 1 98.88 90 ALA A N 1
ATOM 626 C CA . ALA A 1 90 ? -9.664 -36.188 -15.336 1 98.88 90 ALA A CA 1
ATOM 627 C C . ALA A 1 90 ? -10.508 -34.969 -14.992 1 98.88 90 ALA A C 1
ATOM 629 O O . ALA A 1 90 ? -9.969 -33.844 -14.844 1 98.88 90 ALA A O 1
ATOM 630 N N . ASP A 1 91 ? -11.75 -35.062 -14.93 1 98.38 91 ASP A N 1
ATOM 631 C CA . ASP A 1 91 ? -12.688 -34.062 -14.484 1 98.38 91 ASP A CA 1
ATOM 632 C C . ASP A 1 91 ? -13.953 -34.688 -13.891 1 98.38 91 ASP A C 1
ATOM 634 O O . ASP A 1 91 ? -14.445 -35.688 -14.406 1 98.38 91 ASP A O 1
ATOM 638 N N . ILE A 1 92 ? -14.469 -34.031 -12.852 1 97.19 92 ILE A N 1
ATOM 639 C CA . ILE A 1 92 ? -15.633 -34.594 -12.18 1 97.19 92 ILE A CA 1
ATOM 640 C C . ILE A 1 92 ? -16.891 -34.344 -13.016 1 97.19 92 ILE A C 1
ATOM 642 O O . ILE A 1 92 ? -17.922 -35 -12.805 1 97.19 92 ILE A O 1
ATOM 646 N N . VAL A 1 93 ? -16.812 -33.344 -13.914 1 97 93 VAL A N 1
ATOM 647 C CA . VAL A 1 93 ? -17.875 -33.094 -14.883 1 97 93 VAL A CA 1
ATOM 648 C C . VAL A 1 93 ? -17.531 -33.719 -16.219 1 97 93 VAL A C 1
ATOM 650 O O . VAL A 1 93 ? -16.719 -33.188 -16.984 1 97 93 VAL A O 1
ATOM 653 N N . PRO A 1 94 ? -18.172 -34.781 -16.594 1 97.88 94 PRO A N 1
ATOM 654 C CA . PRO A 1 94 ? -17.812 -35.531 -17.812 1 97.88 94 PRO A CA 1
ATOM 655 C C . PRO A 1 94 ? -17.812 -34.656 -19.047 1 97.88 94 PRO A C 1
ATOM 657 O O . PRO A 1 94 ? -16.969 -34.812 -19.938 1 97.88 94 PRO A O 1
ATOM 660 N N . ALA A 1 95 ? -18.703 -33.719 -19.125 1 97.69 95 ALA A N 1
ATOM 661 C CA . ALA A 1 95 ? -18.812 -32.875 -20.297 1 97.69 95 ALA A CA 1
ATOM 662 C C . ALA A 1 95 ? -17.531 -32.031 -20.484 1 97.69 95 ALA A C 1
ATOM 664 O O . ALA A 1 95 ? -17.125 -31.75 -21.609 1 97.69 95 ALA A O 1
ATOM 665 N N . HIS A 1 96 ? -16.906 -31.641 -19.391 1 97.94 96 HIS A N 1
ATOM 666 C CA . HIS A 1 96 ? -15.641 -30.906 -19.469 1 97.94 96 HIS A CA 1
ATOM 667 C C . HIS A 1 96 ? -14.539 -31.781 -20.078 1 97.94 96 HIS A C 1
ATOM 669 O O . HIS A 1 96 ? -13.773 -31.312 -20.922 1 97.94 96 HIS A O 1
ATOM 675 N N . ALA A 1 97 ? -14.453 -33 -19.625 1 98.5 97 ALA A N 1
ATOM 676 C CA . ALA A 1 97 ? -13.445 -33.938 -20.125 1 98.5 97 ALA A CA 1
ATOM 677 C C . ALA A 1 97 ? -13.664 -34.219 -21.609 1 98.5 97 ALA A C 1
ATOM 679 O O . ALA A 1 97 ? -12.703 -34.25 -22.391 1 98.5 97 ALA A O 1
ATOM 680 N N . GLU A 1 98 ? -14.883 -34.438 -21.969 1 98.62 98 GLU A N 1
ATOM 681 C CA . GLU A 1 98 ? -15.211 -34.688 -23.375 1 98.62 98 GLU A CA 1
ATOM 682 C C . GLU A 1 98 ? -14.836 -33.5 -24.266 1 98.62 98 GLU A C 1
ATOM 684 O O . GLU A 1 98 ? -14.398 -33.688 -25.391 1 98.62 98 GLU A O 1
ATOM 689 N N . ARG A 1 99 ? -15.125 -32.375 -23.766 1 98.5 99 ARG A N 1
ATOM 690 C CA . ARG A 1 99 ? -14.75 -31.172 -24.516 1 98.5 99 ARG A CA 1
ATOM 691 C C . ARG A 1 99 ? -13.25 -31.125 -24.75 1 98.5 99 ARG A C 1
ATOM 693 O O . ARG A 1 99 ? -12.797 -30.797 -25.859 1 98.5 99 ARG A O 1
ATOM 700 N N . ALA A 1 100 ? -12.484 -31.422 -23.75 1 98.19 100 ALA A N 1
ATOM 701 C CA . ALA A 1 100 ? -11.031 -31.453 -23.875 1 98.19 100 ALA A CA 1
ATOM 702 C C . ALA A 1 100 ? -10.602 -32.5 -24.906 1 98.19 100 ALA A C 1
ATOM 704 O O . ALA A 1 100 ? -9.703 -32.25 -25.719 1 98.19 100 ALA A O 1
ATOM 705 N N . ARG A 1 101 ? -11.164 -33.625 -24.891 1 98.56 101 ARG A N 1
ATOM 706 C CA . ARG A 1 101 ? -10.891 -34.656 -25.875 1 98.56 101 ARG A CA 1
ATOM 707 C C . ARG A 1 101 ? -11.188 -34.188 -27.281 1 98.56 101 ARG A C 1
ATOM 709 O O . ARG A 1 101 ? -10.414 -34.438 -28.219 1 98.56 101 ARG A O 1
ATOM 716 N N . SER A 1 102 ? -12.273 -33.531 -27.453 1 98.5 102 SER A N 1
ATOM 717 C CA . SER A 1 102 ? -12.656 -33.031 -28.766 1 98.5 102 SER A CA 1
ATOM 718 C C . SER A 1 102 ? -11.641 -32.031 -29.281 1 98.5 102 SER A C 1
ATOM 720 O O . SER A 1 102 ? -11.336 -32 -30.484 1 98.5 102 SER A O 1
ATOM 722 N N . TRP A 1 103 ? -11.148 -31.156 -28.391 1 97.75 103 TRP A N 1
ATOM 723 C CA . TRP A 1 103 ? -10.125 -30.203 -28.797 1 97.75 103 TRP A CA 1
ATOM 724 C C . TRP A 1 103 ? -8.906 -30.938 -29.375 1 97.75 103 TRP A C 1
ATOM 726 O O . TRP A 1 103 ? -8.312 -30.484 -30.359 1 97.75 103 TRP A O 1
ATOM 736 N N . ALA A 1 104 ? -8.508 -32.031 -28.75 1 98 104 ALA A N 1
ATOM 737 C CA . ALA A 1 104 ? -7.348 -32.812 -29.188 1 98 104 ALA A CA 1
ATOM 738 C C . ALA A 1 104 ? -7.605 -33.469 -30.547 1 98 104 ALA A C 1
ATOM 740 O O . ALA A 1 104 ? -6.816 -33.281 -31.484 1 98 104 ALA A O 1
ATOM 741 N N . THR A 1 105 ? -8.727 -34.062 -30.703 1 98.12 105 THR A N 1
ATOM 742 C CA . THR A 1 105 ? -9.023 -34.812 -31.922 1 98.12 105 THR A CA 1
ATOM 743 C C . THR A 1 105 ? -9.242 -33.875 -33.094 1 98.12 105 THR A C 1
ATOM 745 O O . THR A 1 105 ? -8.852 -34.188 -34.219 1 98.12 105 THR A O 1
ATOM 748 N N . GLU A 1 106 ? -9.867 -32.844 -32.812 1 97.62 106 GLU A N 1
ATOM 749 C CA . GLU A 1 106 ? -10.102 -31.828 -33.844 1 97.62 106 GLU A CA 1
ATOM 750 C C . GLU A 1 106 ? -8.789 -31.297 -34.406 1 97.62 106 GLU A C 1
ATOM 752 O O . GLU A 1 106 ? -8.734 -30.844 -35.562 1 97.62 106 GLU A O 1
ATOM 757 N N . ARG A 1 107 ? -7.797 -31.391 -33.656 1 95.31 107 ARG A N 1
ATOM 758 C CA . ARG A 1 107 ? -6.488 -30.891 -34.062 1 95.31 107 ARG A CA 1
ATOM 759 C C . ARG A 1 107 ? -5.598 -32 -34.562 1 95.31 107 ARG A C 1
ATOM 761 O O . ARG A 1 107 ? -4.398 -31.812 -34.781 1 95.31 107 ARG A O 1
ATOM 768 N N . GLY A 1 108 ? -6.148 -33.188 -34.719 1 97.06 108 GLY A N 1
ATOM 769 C CA . GLY A 1 108 ? -5.426 -34.312 -35.25 1 97.06 108 GLY A CA 1
ATOM 770 C C . GLY A 1 108 ? -4.535 -35 -34.25 1 97.06 108 GLY A C 1
ATOM 771 O O . GLY A 1 108 ? -3.668 -35.812 -34.625 1 97.06 108 GLY A O 1
ATOM 772 N N . ARG A 1 109 ? -4.719 -34.688 -33 1 97.56 109 ARG A N 1
ATOM 773 C CA . ARG A 1 109 ? -3.945 -35.344 -31.922 1 97.56 109 ARG A CA 1
ATOM 774 C C . ARG A 1 109 ? -4.656 -36.562 -31.406 1 97.56 109 ARG A C 1
ATOM 776 O O . ARG A 1 109 ? -5.871 -36.719 -31.562 1 97.56 109 ARG A O 1
ATOM 783 N N . PRO A 1 110 ? -3.865 -37.469 -30.859 1 97.69 110 PRO A N 1
ATOM 784 C CA . PRO A 1 110 ? -4.512 -38.625 -30.234 1 97.69 110 PRO A CA 1
ATOM 785 C C . PRO A 1 110 ? -5.508 -38.25 -29.141 1 97.69 110 PRO A C 1
ATOM 787 O O . PRO A 1 110 ? -5.254 -37.312 -28.391 1 97.69 110 PRO A O 1
ATOM 790 N N . ALA A 1 111 ? -6.586 -38.969 -29.094 1 98.5 111 ALA A N 1
ATOM 791 C CA . ALA A 1 111 ? -7.598 -38.719 -28.062 1 98.5 111 ALA A CA 1
ATOM 792 C C . ALA A 1 111 ? -7.086 -39.125 -26.688 1 98.5 111 ALA A C 1
ATOM 794 O O . ALA A 1 111 ? -6.648 -40.25 -26.484 1 98.5 111 ALA A O 1
ATOM 795 N N . PRO A 1 112 ? -7.195 -38.219 -25.75 1 98.81 112 PRO A N 1
ATOM 796 C CA . PRO A 1 112 ? -6.828 -38.625 -24.391 1 98.81 112 PRO A CA 1
ATOM 797 C C . PRO A 1 112 ? -7.852 -39.562 -23.75 1 98.81 112 PRO A C 1
ATOM 799 O O . PRO A 1 112 ? -9.047 -39.469 -24.047 1 98.81 112 PRO A O 1
ATOM 802 N N . THR A 1 113 ? -7.34 -40.406 -22.875 1 98.81 113 THR A N 1
ATOM 803 C CA . THR A 1 113 ? -8.242 -41.219 -22.047 1 98.81 113 THR A CA 1
ATOM 804 C C . THR A 1 113 ? -8.945 -40.344 -21.016 1 98.81 113 THR A C 1
ATOM 806 O O . THR A 1 113 ? -8.344 -39.438 -20.438 1 98.81 113 THR A O 1
ATOM 809 N N . LEU A 1 114 ? -10.219 -40.656 -20.766 1 98.81 114 LEU A N 1
ATOM 810 C CA . LEU A 1 114 ? -11 -39.812 -19.859 1 98.81 114 LEU A CA 1
ATOM 811 C C . LEU A 1 114 ? -11.227 -40.531 -18.516 1 98.81 114 LEU A C 1
ATOM 813 O O . LEU A 1 114 ? -11.461 -41.75 -18.484 1 98.81 114 LEU A O 1
ATOM 817 N N . TYR A 1 115 ? -11.086 -39.812 -17.453 1 98.88 115 TYR A N 1
ATOM 818 C CA . TYR A 1 115 ? -11.352 -40.25 -16.094 1 98.88 115 TYR A CA 1
ATOM 819 C C . TYR A 1 115 ? -12.375 -39.344 -15.414 1 98.88 115 TYR A C 1
ATOM 821 O O . TYR A 1 115 ? -12.039 -38.25 -14.969 1 98.88 115 TYR A O 1
ATOM 829 N N . THR A 1 116 ? -13.586 -39.781 -15.258 1 98.5 116 THR A N 1
ATOM 830 C CA . THR A 1 116 ? -14.664 -38.906 -14.828 1 98.5 116 THR A CA 1
ATOM 831 C C . THR A 1 116 ? -15.508 -39.594 -13.742 1 98.5 116 THR A C 1
ATOM 833 O O . THR A 1 116 ? -16.656 -39.219 -13.523 1 98.5 116 THR A O 1
ATOM 836 N N . ASP A 1 117 ? -14.969 -40.594 -13.148 1 97.44 117 ASP A N 1
ATOM 837 C CA . ASP A 1 117 ? -15.727 -41.406 -12.188 1 97.44 117 ASP A CA 1
ATOM 838 C C . ASP A 1 117 ? -15.555 -40.844 -10.773 1 97.44 117 ASP A C 1
ATOM 840 O O . ASP A 1 117 ? -15.102 -41.594 -9.875 1 97.44 117 ASP A O 1
ATOM 844 N N . GLY A 1 118 ? -15.914 -39.562 -10.523 1 96.19 118 GLY A N 1
ATOM 845 C CA . GLY A 1 118 ? -15.898 -39 -9.195 1 96.19 118 GLY A CA 1
ATOM 846 C C . GLY A 1 118 ? -14.703 -38.094 -8.945 1 96.19 118 GLY A C 1
ATOM 847 O O . GLY A 1 118 ? -13.867 -37.906 -9.836 1 96.19 118 GLY A O 1
ATOM 848 N N . GLU A 1 119 ? -14.594 -37.656 -7.668 1 96.25 119 GLU A N 1
ATOM 849 C CA . GLU A 1 119 ? -13.641 -36.594 -7.312 1 96.25 119 GLU A CA 1
ATOM 850 C C . GLU A 1 119 ? -12.211 -37.125 -7.273 1 96.25 119 GLU A C 1
ATOM 852 O O . GLU A 1 119 ? -11.258 -36.375 -7.465 1 96.25 119 GLU A O 1
ATOM 857 N N . ARG A 1 120 ? -12.016 -38.406 -7.109 1 98.06 120 ARG A N 1
ATOM 858 C CA . ARG A 1 120 ? -10.672 -38.938 -6.914 1 98.06 120 ARG A CA 1
ATOM 859 C C . ARG A 1 120 ? -10.25 -39.812 -8.094 1 98.06 120 ARG A C 1
ATOM 861 O O . ARG A 1 120 ? -9.234 -40.5 -8.031 1 98.06 120 ARG A O 1
ATOM 868 N N . ASP A 1 121 ? -10.984 -39.75 -9.18 1 98.62 121 ASP A N 1
ATOM 869 C CA . ASP A 1 121 ? -10.656 -40.594 -10.336 1 98.62 121 ASP A CA 1
ATOM 870 C C . ASP A 1 121 ? -9.289 -40.219 -10.906 1 98.62 121 ASP A C 1
ATOM 872 O O . ASP A 1 121 ? -8.703 -41 -11.664 1 98.62 121 ASP A O 1
ATOM 876 N N . PHE A 1 122 ? -8.773 -39.062 -10.57 1 98.75 122 PHE A N 1
ATOM 877 C CA . PHE A 1 122 ? -7.434 -38.688 -10.992 1 98.75 122 PHE A CA 1
ATOM 878 C C . PHE A 1 122 ? -6.391 -39.656 -10.445 1 98.75 122 PHE A C 1
ATOM 880 O O . PHE A 1 122 ? -5.324 -39.812 -11.039 1 98.75 122 PHE A O 1
ATOM 887 N N . GLU A 1 123 ? -6.652 -40.281 -9.297 1 98.75 123 GLU A N 1
ATOM 888 C CA . GLU A 1 123 ? -5.715 -41.25 -8.734 1 98.75 123 GLU A CA 1
ATOM 889 C C . GLU A 1 123 ? -5.539 -42.469 -9.648 1 98.75 123 GLU A C 1
ATOM 891 O O . GLU A 1 123 ? -4.422 -42.938 -9.828 1 98.75 123 GLU A O 1
ATOM 896 N N . ARG A 1 124 ? -6.664 -42.906 -10.18 1 98.56 124 ARG A N 1
ATOM 897 C CA . ARG A 1 124 ? -6.598 -44 -11.164 1 98.56 124 ARG A CA 1
ATOM 898 C C . ARG A 1 124 ? -5.832 -43.562 -12.406 1 98.56 124 ARG A C 1
ATOM 900 O O . ARG A 1 124 ? -5 -44.312 -12.93 1 98.56 124 ARG A O 1
ATOM 907 N N . MET A 1 125 ? -6.129 -42.344 -12.852 1 98.81 125 MET A N 1
ATOM 908 C CA . MET A 1 125 ? -5.438 -41.812 -14.016 1 98.81 125 MET A CA 1
ATOM 909 C C . MET A 1 125 ? -3.924 -41.844 -13.82 1 98.81 125 MET A C 1
ATOM 911 O O . MET A 1 125 ? -3.195 -42.344 -14.68 1 98.81 125 MET A O 1
ATOM 915 N N . ILE A 1 126 ? -3.463 -41.406 -12.695 1 98.75 126 ILE A N 1
ATOM 916 C CA . ILE A 1 126 ? -2.035 -41.281 -12.414 1 98.75 126 ILE A CA 1
ATOM 917 C C . ILE A 1 126 ? -1.417 -42.656 -12.258 1 98.75 126 ILE A C 1
ATOM 919 O O . ILE A 1 126 ? -0.273 -42.875 -12.656 1 98.75 126 ILE A O 1
ATOM 923 N N . GLY A 1 127 ? -2.145 -43.594 -11.742 1 98.12 127 GLY A N 1
ATOM 924 C CA . GLY A 1 127 ? -1.646 -44.938 -11.508 1 98.12 127 GLY A CA 1
ATOM 925 C C . GLY A 1 127 ? -1.621 -45.781 -12.758 1 98.12 127 GLY A C 1
ATOM 926 O O . GLY A 1 127 ? -0.788 -46.688 -12.883 1 98.12 127 GLY A O 1
ATOM 927 N N . GLU A 1 128 ? -2.488 -45.531 -13.688 1 98.12 128 GLU A N 1
ATOM 928 C CA . GLU A 1 128 ? -2.684 -46.438 -14.828 1 98.12 128 GLU A CA 1
ATOM 929 C C . GLU A 1 128 ? -1.977 -45.906 -16.078 1 98.12 128 GLU A C 1
ATOM 931 O O . GLU A 1 128 ? -1.626 -46.688 -16.969 1 98.12 128 GLU A O 1
ATOM 936 N N . GLU A 1 129 ? -1.881 -44.625 -16.172 1 98.56 129 GLU A N 1
ATOM 937 C CA . GLU A 1 129 ? -1.329 -44.031 -17.375 1 98.56 129 GLU A CA 1
ATOM 938 C C . GLU A 1 129 ? 0.177 -43.812 -17.25 1 98.56 129 GLU A C 1
ATOM 940 O O . GLU A 1 129 ? 0.687 -43.594 -16.156 1 98.56 129 GLU A O 1
ATOM 945 N N . ALA A 1 130 ? 0.889 -43.938 -18.375 1 98.25 130 ALA A N 1
ATOM 946 C CA . ALA A 1 130 ? 2.291 -43.562 -18.438 1 98.25 130 ALA A CA 1
ATOM 947 C C . ALA A 1 130 ? 2.42 -42.031 -18.625 1 98.25 130 ALA A C 1
ATOM 949 O O . ALA A 1 130 ? 2.377 -41.531 -19.75 1 98.25 130 ALA A O 1
ATOM 950 N N . LEU A 1 131 ? 2.654 -41.344 -17.531 1 98.81 131 LEU A N 1
ATOM 951 C CA . LEU A 1 131 ? 2.678 -39.875 -17.531 1 98.81 131 LEU A CA 1
ATOM 952 C C . LEU A 1 131 ? 4.047 -39.344 -17.125 1 98.81 131 LEU A C 1
ATOM 954 O O . LEU A 1 131 ? 4.73 -39.969 -16.297 1 98.81 131 LEU A O 1
ATOM 958 N N . ASP A 1 132 ? 4.457 -38.25 -17.719 1 98.88 132 ASP A N 1
ATOM 959 C CA . ASP A 1 132 ? 5.648 -37.5 -17.297 1 98.88 132 ASP A CA 1
ATOM 960 C C . ASP A 1 132 ? 5.281 -36.312 -16.406 1 98.88 132 ASP A C 1
ATOM 962 O O . ASP A 1 132 ? 6.074 -35.906 -15.562 1 98.88 132 ASP A O 1
ATOM 966 N N . LEU A 1 133 ? 4.133 -35.75 -16.594 1 98.94 133 LEU A N 1
ATOM 967 C CA . LEU A 1 133 ? 3.666 -34.562 -15.938 1 98.94 133 LEU A CA 1
ATOM 968 C C . LEU A 1 133 ? 2.168 -34.625 -15.664 1 98.94 133 LEU A C 1
ATOM 970 O O . LEU A 1 133 ? 1.391 -35.031 -16.531 1 98.94 133 LEU A O 1
ATOM 974 N N . VAL A 1 134 ? 1.817 -34.312 -14.453 1 98.94 134 VAL A N 1
ATOM 975 C CA . VAL A 1 134 ? 0.419 -34.062 -14.117 1 98.94 134 VAL A CA 1
ATOM 976 C C . VAL A 1 134 ? 0.198 -32.562 -13.859 1 98.94 134 VAL A C 1
ATOM 978 O O . VAL A 1 134 ? 0.949 -31.953 -13.109 1 98.94 134 VAL A O 1
ATOM 981 N N . ILE A 1 135 ? -0.803 -31.953 -14.516 1 98.88 135 ILE A N 1
ATOM 982 C CA . ILE A 1 135 ? -1.202 -30.562 -14.281 1 98.88 135 ILE A CA 1
ATOM 983 C C . ILE A 1 135 ? -2.59 -30.531 -13.641 1 98.88 135 ILE A C 1
ATOM 985 O O . ILE A 1 135 ? -3.482 -31.281 -14.047 1 98.88 135 ILE A O 1
ATOM 989 N N . THR A 1 136 ? -2.756 -29.703 -12.648 1 98.75 136 THR A N 1
ATOM 990 C CA . THR A 1 136 ? -4.078 -29.609 -12.047 1 98.75 136 THR A CA 1
ATOM 991 C C . THR A 1 136 ? -4.559 -28.156 -12.023 1 98.75 136 THR A C 1
ATOM 993 O O . THR A 1 136 ? -3.768 -27.234 -11.789 1 98.75 136 THR A O 1
ATOM 996 N N . ALA A 1 137 ? -5.766 -27.875 -12.359 1 98.19 137 ALA A N 1
ATOM 997 C CA . ALA A 1 137 ? -6.516 -26.641 -12.25 1 98.19 137 ALA A CA 1
ATOM 998 C C . ALA A 1 137 ? -7.852 -26.859 -11.547 1 98.19 137 ALA A C 1
ATOM 1000 O O . ALA A 1 137 ? -8.898 -26.422 -12.023 1 98.19 137 ALA A O 1
ATOM 1001 N N . THR A 1 138 ? -7.812 -27.578 -10.453 1 98.06 138 THR A N 1
ATOM 1002 C CA . THR A 1 138 ? -8.969 -27.922 -9.633 1 98.06 138 THR A CA 1
ATOM 1003 C C . THR A 1 138 ? -9.258 -26.828 -8.609 1 98.06 138 THR A C 1
ATOM 1005 O O . THR A 1 138 ? -8.5 -25.859 -8.508 1 98.06 138 THR A O 1
ATOM 1008 N N . PRO A 1 139 ? -10.414 -26.953 -7.918 1 97.5 139 PRO A N 1
ATOM 1009 C CA . PRO A 1 139 ? -10.57 -26.094 -6.742 1 97.5 139 PRO A CA 1
ATOM 1010 C C . PRO A 1 139 ? -9.398 -26.203 -5.77 1 97.5 139 PRO A C 1
ATOM 1012 O O . PRO A 1 139 ? -8.711 -27.234 -5.738 1 97.5 139 PRO A O 1
ATOM 1015 N N . TRP A 1 140 ? -9.195 -25.203 -4.957 1 98.38 140 TRP A N 1
ATOM 1016 C CA . TRP A 1 140 ? -7.977 -25 -4.176 1 98.38 140 TRP A CA 1
ATOM 1017 C C . TRP A 1 140 ? -7.699 -26.203 -3.285 1 98.38 140 TRP A C 1
ATOM 1019 O O . TRP A 1 140 ? -6.547 -26.625 -3.145 1 98.38 140 TRP A O 1
ATOM 1029 N N . GLU A 1 141 ? -8.672 -26.781 -2.686 1 97.25 141 GLU A N 1
ATOM 1030 C CA . GLU A 1 141 ? -8.492 -27.828 -1.691 1 97.25 141 GLU A CA 1
ATOM 1031 C C . GLU A 1 141 ? -7.922 -29.094 -2.326 1 97.25 141 GLU A C 1
ATOM 1033 O O . GLU A 1 141 ? -7.434 -29.984 -1.622 1 97.25 141 GLU A O 1
ATOM 1038 N N . TRP A 1 142 ? -7.992 -29.172 -3.668 1 98.38 142 TRP A N 1
ATOM 1039 C CA . TRP A 1 142 ? -7.566 -30.391 -4.348 1 98.38 142 TRP A CA 1
ATOM 1040 C C . TRP A 1 142 ? -6.148 -30.25 -4.895 1 98.38 142 TRP A C 1
ATOM 1042 O O . TRP A 1 142 ? -5.543 -31.219 -5.34 1 98.38 142 TRP A O 1
ATOM 1052 N N . HIS A 1 143 ? -5.59 -29.047 -4.879 1 98.81 143 HIS A N 1
ATOM 1053 C CA . HIS A 1 143 ? -4.25 -28.844 -5.418 1 98.81 143 HIS A CA 1
ATOM 1054 C C . HIS A 1 143 ? -3.248 -29.797 -4.77 1 98.81 143 HIS A C 1
ATOM 1056 O O . HIS A 1 143 ? -2.57 -30.547 -5.465 1 98.81 143 HIS A O 1
ATOM 1062 N N . VAL A 1 144 ? -3.262 -29.844 -3.463 1 98.94 144 VAL A N 1
ATOM 1063 C CA . VAL A 1 144 ? -2.25 -30.594 -2.732 1 98.94 144 VAL A CA 1
ATOM 1064 C C . VAL A 1 144 ? -2.494 -32.094 -2.918 1 98.94 144 VAL A C 1
ATOM 1066 O O . VAL A 1 144 ? -1.573 -32.844 -3.252 1 98.94 144 VAL A O 1
ATOM 1069 N N . PRO A 1 145 ? -3.707 -32.594 -2.793 1 98.88 145 PRO A N 1
ATOM 1070 C CA . PRO A 1 145 ? -3.928 -34.031 -3.002 1 98.88 145 PRO A CA 1
ATOM 1071 C C . PRO A 1 145 ? -3.48 -34.5 -4.383 1 98.88 145 PRO A C 1
ATOM 1073 O O . PRO A 1 145 ? -2.846 -35.562 -4.504 1 98.88 145 PRO A O 1
ATOM 1076 N N . VAL A 1 146 ? -3.771 -33.75 -5.406 1 98.94 146 VAL A N 1
ATOM 1077 C CA . VAL A 1 146 ? -3.391 -34.125 -6.758 1 98.94 146 VAL A CA 1
ATOM 1078 C C . VAL A 1 146 ? -1.869 -34.125 -6.891 1 98.94 146 VAL A C 1
ATOM 1080 O O . VAL A 1 146 ? -1.276 -35.062 -7.414 1 98.94 146 VAL A O 1
ATOM 1083 N N . MET A 1 147 ? -1.259 -33.062 -6.387 1 98.94 147 MET A N 1
ATOM 1084 C CA . MET A 1 147 ? 0.19 -32.906 -6.488 1 98.94 147 MET A CA 1
ATOM 1085 C C . MET A 1 147 ? 0.912 -34.031 -5.727 1 98.94 147 MET A C 1
ATOM 1087 O O . MET A 1 147 ? 1.894 -34.594 -6.219 1 98.94 147 MET A O 1
ATOM 1091 N N . LEU A 1 148 ? 0.435 -34.312 -4.527 1 98.88 148 LEU A N 1
ATOM 1092 C CA . LEU A 1 148 ? 1.076 -35.375 -3.734 1 98.88 148 LEU A CA 1
ATOM 1093 C C . LEU A 1 148 ? 0.959 -36.719 -4.426 1 98.88 148 LEU A C 1
ATOM 1095 O O . LEU A 1 148 ? 1.921 -37.5 -4.453 1 98.88 148 LEU A O 1
ATOM 1099 N N . ARG A 1 149 ? -0.193 -37 -4.992 1 98.88 149 ARG A N 1
ATOM 1100 C CA . ARG A 1 149 ? -0.373 -38.281 -5.699 1 98.88 149 ARG A CA 1
ATOM 1101 C C . ARG A 1 149 ? 0.586 -38.375 -6.879 1 98.88 149 ARG A C 1
ATOM 1103 O O . ARG A 1 149 ? 1.166 -39.438 -7.121 1 98.88 149 ARG A O 1
ATOM 1110 N N . ALA A 1 150 ? 0.718 -37.312 -7.621 1 98.88 150 ALA A N 1
ATOM 1111 C CA . ALA A 1 150 ? 1.641 -37.281 -8.75 1 98.88 150 ALA A CA 1
ATOM 1112 C C . ALA A 1 150 ? 3.072 -37.562 -8.297 1 98.88 150 ALA A C 1
ATOM 1114 O O . ALA A 1 150 ? 3.727 -38.469 -8.805 1 98.88 150 ALA A O 1
ATOM 1115 N N . LEU A 1 151 ? 3.525 -36.844 -7.324 1 98.81 151 LEU A N 1
ATOM 1116 C CA . LEU A 1 151 ? 4.902 -36.938 -6.852 1 98.81 151 LEU A CA 1
ATOM 1117 C C . LEU A 1 151 ? 5.191 -38.312 -6.266 1 98.81 151 LEU A C 1
ATOM 1119 O O . LEU A 1 151 ? 6.242 -38.906 -6.535 1 98.81 151 LEU A O 1
ATOM 1123 N N . GLU A 1 152 ? 4.273 -38.844 -5.547 1 98.19 152 GLU A N 1
ATOM 1124 C CA . GLU A 1 152 ? 4.43 -40.156 -4.953 1 98.19 152 GLU A CA 1
ATOM 1125 C C . GLU A 1 152 ? 4.516 -41.25 -6.027 1 98.19 152 GLU A C 1
ATOM 1127 O O . GLU A 1 152 ? 5.078 -42.312 -5.789 1 98.19 152 GLU A O 1
ATOM 1132 N N . SER A 1 153 ? 3.99 -40.938 -7.145 1 98.5 153 SER A N 1
ATOM 1133 C CA . SER A 1 153 ? 3.998 -41.875 -8.258 1 98.5 153 SER A CA 1
ATOM 1134 C C . SER A 1 153 ? 5.203 -41.656 -9.164 1 98.5 153 SER A C 1
ATOM 1136 O O . SER A 1 153 ? 5.309 -42.281 -10.227 1 98.5 153 SER A O 1
ATOM 1138 N N . GLY A 1 154 ? 6.051 -40.781 -8.781 1 98.31 154 GLY A N 1
ATOM 1139 C CA . GLY A 1 154 ? 7.258 -40.5 -9.547 1 98.31 154 GLY A CA 1
ATOM 1140 C C . GLY A 1 154 ? 7.008 -39.656 -10.773 1 98.31 154 GLY A C 1
ATOM 1141 O O . GLY A 1 154 ? 7.781 -39.688 -11.734 1 98.31 154 GLY A O 1
ATOM 1142 N N . VAL A 1 155 ? 5.973 -38.938 -10.82 1 98.81 155 VAL A N 1
ATOM 1143 C CA . VAL A 1 155 ? 5.59 -38.062 -11.93 1 98.81 155 VAL A CA 1
ATOM 1144 C C . VAL A 1 155 ? 5.762 -36.594 -11.516 1 98.81 155 VAL A C 1
ATOM 1146 O O . VAL A 1 155 ? 5.488 -36.25 -10.367 1 98.81 155 VAL A O 1
ATOM 1149 N N . HIS A 1 156 ? 6.27 -35.688 -12.43 1 98.88 156 HIS A N 1
ATOM 1150 C CA . HIS A 1 156 ? 6.293 -34.25 -12.156 1 98.88 156 HIS A CA 1
ATOM 1151 C C . HIS A 1 156 ? 4.883 -33.688 -11.953 1 98.88 156 HIS A C 1
ATOM 1153 O O . HIS A 1 156 ? 3.926 -34.219 -12.539 1 98.88 156 HIS A O 1
ATOM 1159 N N . GLY A 1 157 ? 4.793 -32.719 -11.125 1 98.88 157 GLY A N 1
ATOM 1160 C CA . GLY A 1 157 ? 3.508 -32.094 -10.891 1 98.88 157 GLY A CA 1
ATOM 1161 C C . GLY A 1 157 ? 3.539 -30.578 -11.117 1 98.88 157 GLY A C 1
ATOM 1162 O O . GLY A 1 157 ? 4.52 -29.922 -10.781 1 98.88 157 GLY A O 1
ATOM 1163 N N . ALA A 1 158 ? 2.461 -30.031 -11.68 1 98.94 158 ALA A N 1
ATOM 1164 C CA . ALA A 1 158 ? 2.236 -28.594 -11.812 1 98.94 158 ALA A CA 1
ATOM 1165 C C . ALA A 1 158 ? 0.816 -28.219 -11.398 1 98.94 158 ALA A C 1
ATOM 1167 O O . ALA A 1 158 ? -0.142 -28.922 -11.742 1 98.94 158 ALA A O 1
ATOM 1168 N N . THR A 1 159 ? 0.724 -27.172 -10.625 1 98.81 159 THR A N 1
ATOM 1169 C CA . THR A 1 159 ? -0.593 -26.797 -10.125 1 98.81 159 THR A CA 1
ATOM 1170 C C . THR A 1 159 ? -0.868 -25.312 -10.375 1 98.81 159 THR A C 1
ATOM 1172 O O . THR A 1 159 ? 0.052 -24.5 -10.352 1 98.81 159 THR A O 1
ATOM 1175 N N . GLU A 1 160 ? -2.123 -25.031 -10.578 1 98.19 160 GLU A N 1
ATOM 1176 C CA . GLU A 1 160 ? -2.584 -23.641 -10.508 1 98.19 160 GLU A CA 1
ATOM 1177 C C . GLU A 1 160 ? -2.326 -23.047 -9.125 1 98.19 160 GLU A C 1
ATOM 1179 O O . GLU A 1 160 ? -1.97 -23.766 -8.188 1 98.19 160 GLU A O 1
ATOM 1184 N N . VAL A 1 161 ? -2.459 -21.75 -9.078 1 98.25 161 VAL A N 1
ATOM 1185 C CA . VAL A 1 161 ? -2.146 -21.047 -7.84 1 98.25 161 VAL A CA 1
ATOM 1186 C C . VAL A 1 161 ? -3.385 -20.984 -6.949 1 98.25 161 VAL A C 1
ATOM 1188 O O . VAL A 1 161 ? -4.512 -20.938 -7.449 1 98.25 161 VAL A O 1
ATOM 1191 N N . PRO A 1 162 ? -3.242 -20.984 -5.684 1 98.56 162 PRO A N 1
ATOM 1192 C CA . PRO A 1 162 ? -2.006 -21.266 -4.949 1 98.56 162 PRO A CA 1
ATOM 1193 C C . PRO A 1 162 ? -1.676 -22.75 -4.898 1 98.56 162 PRO A C 1
ATOM 1195 O O . PRO A 1 162 ? -2.535 -23.594 -5.184 1 98.56 162 PRO A O 1
ATOM 1198 N N . ALA A 1 163 ? -0.466 -23.047 -4.535 1 98.88 163 ALA A N 1
ATOM 1199 C CA . ALA A 1 163 ? -0.065 -24.453 -4.508 1 98.88 163 ALA A CA 1
ATOM 1200 C C . ALA A 1 163 ? -0.624 -25.156 -3.271 1 98.88 163 ALA A C 1
ATOM 1202 O O . ALA A 1 163 ? -0.887 -26.359 -3.303 1 98.88 163 ALA A O 1
ATOM 1203 N N . ALA A 1 164 ? -0.752 -24.453 -2.242 1 98.88 164 ALA A N 1
ATOM 1204 C CA . ALA A 1 164 ? -1.256 -24.969 -0.971 1 98.88 164 ALA A CA 1
ATOM 1205 C C . ALA A 1 164 ? -1.93 -23.859 -0.159 1 98.88 164 ALA A C 1
ATOM 1207 O O . ALA A 1 164 ? -1.741 -22.672 -0.435 1 98.88 164 ALA A O 1
ATOM 1208 N N . LEU A 1 165 ? -2.693 -24.281 0.871 1 98.62 165 LEU A N 1
ATOM 1209 C CA . LEU A 1 165 ? -3.451 -23.312 1.656 1 98.62 165 LEU A CA 1
ATOM 1210 C C . LEU A 1 165 ? -2.887 -23.203 3.068 1 98.62 165 LEU A C 1
ATOM 1212 O O . LEU A 1 165 ? -3.191 -22.25 3.787 1 98.62 165 LEU A O 1
ATOM 1216 N N . THR A 1 166 ? -2.09 -24.188 3.492 1 98.81 166 THR A N 1
ATOM 1217 C CA . THR A 1 166 ? -1.54 -24.172 4.844 1 98.81 166 THR A CA 1
ATOM 1218 C C . THR A 1 166 ? -0.024 -24.344 4.809 1 98.81 166 THR A C 1
ATOM 1220 O O . THR A 1 166 ? 0.525 -24.875 3.844 1 98.81 166 THR A O 1
ATOM 1223 N N . VAL A 1 167 ? 0.57 -23.906 5.879 1 98.88 167 VAL A N 1
ATOM 1224 C CA . VAL A 1 167 ? 2.016 -24.047 6.023 1 98.88 167 VAL A CA 1
ATOM 1225 C C . VAL A 1 167 ? 2.387 -25.531 6.035 1 98.88 167 VAL A C 1
ATOM 1227 O O . VAL A 1 167 ? 3.373 -25.938 5.414 1 98.88 167 VAL A O 1
ATOM 1230 N N . ASP A 1 168 ? 1.636 -26.359 6.707 1 98.81 168 ASP A N 1
ATOM 1231 C CA . ASP A 1 168 ? 1.883 -27.797 6.75 1 98.81 168 ASP A CA 1
ATOM 1232 C C . ASP A 1 168 ? 1.828 -28.406 5.348 1 98.81 168 ASP A C 1
ATOM 1234 O O . ASP A 1 168 ? 2.67 -29.234 4.992 1 98.81 168 ASP A O 1
ATOM 1238 N N . ASP A 1 169 ? 0.846 -27.984 4.594 1 98.88 169 ASP A N 1
ATOM 1239 C CA . ASP A 1 169 ? 0.728 -28.484 3.225 1 98.88 169 ASP A CA 1
ATOM 1240 C C . ASP A 1 169 ? 1.907 -28.016 2.371 1 98.88 169 ASP A C 1
ATOM 1242 O O . ASP A 1 169 ? 2.357 -28.75 1.482 1 98.88 169 ASP A O 1
ATOM 1246 N N . CYS A 1 170 ? 2.369 -26.844 2.59 1 98.88 170 CYS A N 1
ATOM 1247 C CA . CYS A 1 170 ? 3.561 -26.359 1.898 1 98.88 170 CYS A CA 1
ATOM 1248 C C . CYS A 1 170 ? 4.746 -27.281 2.156 1 98.88 170 CYS A C 1
ATOM 1250 O O . CYS A 1 170 ? 5.441 -27.688 1.222 1 98.88 170 CYS A O 1
ATOM 1252 N N . TRP A 1 171 ? 4.926 -27.609 3.373 1 98.81 171 TRP A N 1
ATOM 1253 C CA . TRP A 1 171 ? 6.012 -28.516 3.729 1 98.81 171 TRP A CA 1
ATOM 1254 C C . TRP A 1 171 ? 5.801 -29.891 3.105 1 98.81 171 TRP A C 1
ATOM 1256 O O . TRP A 1 171 ? 6.754 -30.531 2.645 1 98.81 171 TRP A O 1
ATOM 1266 N N . ALA A 1 172 ? 4.598 -30.344 3.09 1 98.81 172 ALA A N 1
ATOM 1267 C CA . ALA A 1 172 ? 4.301 -31.656 2.496 1 98.81 172 ALA A CA 1
ATOM 1268 C C . ALA A 1 172 ? 4.719 -31.688 1.028 1 98.81 172 ALA A C 1
ATOM 1270 O O . ALA A 1 172 ? 5.281 -32.688 0.565 1 98.81 172 ALA A O 1
ATOM 1271 N N . LEU A 1 173 ? 4.449 -30.656 0.335 1 98.94 173 LEU A N 1
ATOM 1272 C CA . LEU A 1 173 ? 4.836 -30.594 -1.071 1 98.94 173 LEU A CA 1
ATOM 1273 C C . LEU A 1 173 ? 6.352 -30.562 -1.219 1 98.94 173 LEU A C 1
ATOM 1275 O O . LEU A 1 173 ? 6.906 -31.266 -2.078 1 98.94 173 LEU A O 1
ATOM 1279 N N . VAL A 1 174 ? 6.992 -29.734 -0.406 1 98.81 174 VAL A N 1
ATOM 1280 C CA . VAL A 1 174 ? 8.445 -29.641 -0.458 1 98.81 174 VAL A CA 1
ATOM 1281 C C . VAL A 1 174 ? 9.07 -31 -0.221 1 98.81 174 VAL A C 1
ATOM 1283 O O . VAL A 1 174 ? 9.891 -31.469 -1.017 1 98.81 174 VAL A O 1
ATOM 1286 N N . GLU A 1 175 ? 8.648 -31.688 0.779 1 98.44 175 GLU A N 1
ATOM 1287 C CA . GLU A 1 175 ? 9.219 -33 1.155 1 98.44 175 GLU A CA 1
ATOM 1288 C C . GLU A 1 175 ? 8.914 -34.062 0.108 1 98.44 175 GLU A C 1
ATOM 1290 O O . GLU A 1 175 ? 9.766 -34.875 -0.208 1 98.44 175 GLU A O 1
ATOM 1295 N N . ALA A 1 176 ? 7.738 -34 -0.383 1 98.69 176 ALA A N 1
ATOM 1296 C CA . ALA A 1 176 ? 7.363 -34.969 -1.412 1 98.69 176 ALA A CA 1
ATOM 1297 C C . ALA A 1 176 ? 8.211 -34.781 -2.67 1 98.69 176 ALA A C 1
ATOM 1299 O O . ALA A 1 176 ? 8.656 -35.75 -3.275 1 98.69 176 ALA A O 1
ATOM 1300 N N . SER A 1 177 ? 8.383 -33.562 -3.086 1 98.75 177 SER A N 1
ATOM 1301 C CA . SER A 1 177 ? 9.195 -33.25 -4.258 1 98.75 177 SER A CA 1
ATOM 1302 C C . SER A 1 177 ? 10.633 -33.719 -4.059 1 98.75 177 SER A C 1
ATOM 1304 O O . SER A 1 177 ? 11.227 -34.344 -4.957 1 98.75 177 SER A O 1
ATOM 1306 N N . GLU A 1 178 ? 11.172 -33.469 -2.926 1 98 178 GLU A N 1
ATOM 1307 C CA . GLU A 1 178 ? 12.531 -33.875 -2.607 1 98 178 GLU A CA 1
ATOM 1308 C C . GLU A 1 178 ? 12.672 -35.406 -2.6 1 98 178 GLU A C 1
ATOM 1310 O O . GLU A 1 178 ? 13.625 -35.938 -3.172 1 98 178 GLU A O 1
ATOM 1315 N N . ARG A 1 179 ? 11.758 -36.031 -1.982 1 97.5 179 ARG A N 1
ATOM 1316 C CA . ARG A 1 179 ? 11.805 -37.5 -1.881 1 97.5 179 ARG A CA 1
ATOM 1317 C C . ARG A 1 179 ? 11.695 -38.156 -3.256 1 97.5 179 ARG A C 1
ATOM 1319 O O . ARG A 1 179 ? 12.398 -39.125 -3.547 1 97.5 179 ARG A O 1
ATOM 1326 N N . ALA A 1 180 ? 10.867 -37.625 -4.062 1 98 180 ALA A N 1
ATOM 1327 C CA . ALA A 1 180 ? 10.594 -38.219 -5.375 1 98 180 ALA A CA 1
ATOM 1328 C C . ALA A 1 180 ? 11.648 -37.781 -6.395 1 98 180 ALA A C 1
ATOM 1330 O O . ALA A 1 180 ? 11.742 -38.375 -7.477 1 98 180 ALA A O 1
ATOM 1331 N N . SER A 1 181 ? 12.383 -36.75 -6.047 1 97.94 181 SER A N 1
ATOM 1332 C CA . SER A 1 181 ? 13.258 -36.094 -7.02 1 97.94 181 SER A CA 1
ATOM 1333 C C . SER A 1 181 ? 12.492 -35.75 -8.297 1 97.94 181 SER A C 1
ATOM 1335 O O . SER A 1 181 ? 12.938 -36.094 -9.398 1 97.94 181 SER A O 1
ATOM 1337 N N . ARG A 1 182 ? 11.336 -35.188 -8.117 1 98.69 182 ARG A N 1
ATOM 1338 C CA . ARG A 1 182 ? 10.484 -34.719 -9.195 1 98.69 182 ARG A CA 1
ATOM 1339 C C . ARG A 1 182 ? 10.078 -33.25 -8.961 1 98.69 182 ARG A C 1
ATOM 1341 O O . ARG A 1 182 ? 9.977 -32.812 -7.812 1 98.69 182 ARG A O 1
ATOM 1348 N N . HIS A 1 183 ? 9.867 -32.531 -10.086 1 98.81 183 HIS A N 1
ATOM 1349 C CA . HIS A 1 183 ? 9.477 -31.141 -10.008 1 98.81 183 HIS A CA 1
ATOM 1350 C C . HIS A 1 183 ? 8.062 -31 -9.438 1 98.81 183 HIS A C 1
ATOM 1352 O O . HIS A 1 183 ? 7.176 -31.797 -9.773 1 98.81 183 HIS A O 1
ATOM 1358 N N . CYS A 1 184 ? 7.875 -30.172 -8.531 1 98.75 184 CYS A N 1
ATOM 1359 C CA . CYS A 1 184 ? 6.617 -29.578 -8.094 1 98.75 184 CYS A CA 1
ATOM 1360 C C . CYS A 1 184 ? 6.555 -28.094 -8.461 1 98.75 184 CYS A C 1
ATOM 1362 O O . CYS A 1 184 ? 7.242 -27.266 -7.863 1 98.75 184 CYS A O 1
ATOM 1364 N N . VAL A 1 185 ? 5.645 -27.766 -9.406 1 98.69 185 VAL A N 1
ATOM 1365 C CA . VAL A 1 185 ? 5.664 -26.438 -10.016 1 98.69 185 VAL A CA 1
ATOM 1366 C C . VAL A 1 185 ? 4.352 -25.719 -9.727 1 98.69 185 VAL A C 1
ATOM 1368 O O . VAL A 1 185 ? 3.273 -26.312 -9.82 1 98.69 185 VAL A O 1
ATOM 1371 N N . MET A 1 186 ? 4.461 -24.516 -9.289 1 98.62 186 MET A N 1
ATOM 1372 C CA . MET A 1 186 ? 3.287 -23.641 -9.266 1 98.62 186 MET A CA 1
ATOM 1373 C C . MET A 1 186 ? 3.197 -22.812 -10.539 1 98.62 186 MET A C 1
ATOM 1375 O O . MET A 1 186 ? 4.164 -22.141 -10.914 1 98.62 186 MET A O 1
ATOM 1379 N N . LEU A 1 187 ? 2.062 -22.875 -11.156 1 98.19 187 LEU A N 1
ATOM 1380 C CA . LEU A 1 187 ? 1.837 -22.156 -12.398 1 98.19 187 LEU A CA 1
ATOM 1381 C C . LEU A 1 187 ? 1.473 -20.703 -12.117 1 98.19 187 LEU A C 1
ATOM 1383 O O . LEU A 1 187 ? 0.335 -20.281 -12.344 1 98.19 187 LEU A O 1
ATOM 1387 N N . GLU A 1 188 ? 2.439 -19.969 -11.703 1 97.81 188 GLU A N 1
ATOM 1388 C CA . GLU A 1 188 ? 2.289 -18.531 -11.5 1 97.81 188 GLU A CA 1
ATOM 1389 C C . GLU A 1 188 ? 2.553 -17.75 -12.789 1 97.81 188 GLU A C 1
ATOM 1391 O O . GLU A 1 188 ? 3.691 -17.359 -13.062 1 97.81 188 GLU A O 1
ATOM 1396 N N . ASN A 1 189 ? 1.537 -17.438 -13.477 1 97.06 189 ASN A N 1
ATOM 1397 C CA . ASN A 1 189 ? 1.675 -16.891 -14.82 1 97.06 189 ASN A CA 1
ATOM 1398 C C . ASN A 1 189 ? 2.121 -15.43 -14.781 1 97.06 189 ASN A C 1
ATOM 1400 O O . ASN A 1 189 ? 2.744 -14.938 -15.727 1 97.06 189 ASN A O 1
ATOM 1404 N N . CYS A 1 190 ? 1.877 -14.719 -13.656 1 97.62 190 CYS A N 1
ATOM 1405 C CA . CYS A 1 190 ? 2.105 -13.281 -13.602 1 97.62 190 CYS A CA 1
ATOM 1406 C C . CYS A 1 190 ? 3.596 -12.961 -13.625 1 97.62 190 CYS A C 1
ATOM 1408 O O . CYS A 1 190 ? 3.992 -11.844 -13.938 1 97.62 190 CYS A O 1
ATOM 1410 N N . ILE A 1 191 ? 4.414 -13.938 -13.305 1 97.88 191 ILE A N 1
ATOM 1411 C CA . ILE A 1 191 ? 5.848 -13.672 -13.367 1 97.88 191 ILE A CA 1
ATOM 1412 C C . ILE A 1 191 ? 6.277 -13.516 -14.828 1 97.88 191 ILE A C 1
ATOM 1414 O O . ILE A 1 191 ? 7.367 -13.016 -15.109 1 97.88 191 ILE A O 1
ATOM 1418 N N . TYR A 1 192 ? 5.41 -13.922 -15.766 1 97.25 192 TYR A N 1
ATOM 1419 C CA . TYR A 1 192 ? 5.766 -13.898 -17.188 1 97.25 192 TYR A CA 1
ATOM 1420 C C . TYR A 1 192 ? 5.09 -12.734 -17.891 1 97.25 192 TYR A C 1
ATOM 1422 O O . TYR A 1 192 ? 5.164 -12.617 -19.125 1 97.25 192 TYR A O 1
ATOM 1430 N N . ASP A 1 193 ? 4.367 -11.914 -17.188 1 96.62 193 ASP A N 1
ATOM 1431 C CA . ASP A 1 193 ? 3.777 -10.742 -17.828 1 96.62 193 ASP A CA 1
ATOM 1432 C C . ASP A 1 193 ? 4.855 -9.844 -18.438 1 96.62 193 ASP A C 1
ATOM 1434 O O . ASP A 1 193 ? 5.992 -9.828 -17.953 1 96.62 193 ASP A O 1
ATOM 1438 N N . ARG A 1 194 ? 4.48 -9.133 -19.438 1 96.06 194 ARG A N 1
ATOM 1439 C CA . ARG A 1 194 ? 5.453 -8.391 -20.234 1 96.06 194 ARG A CA 1
ATOM 1440 C C . ARG A 1 194 ? 6.141 -7.32 -19.391 1 96.06 194 ARG A C 1
ATOM 1442 O O . ARG A 1 194 ? 7.371 -7.203 -19.406 1 96.06 194 ARG A O 1
ATOM 1449 N N . LEU A 1 195 ? 5.422 -6.52 -18.641 1 97.31 195 LEU A N 1
ATOM 1450 C CA . LEU A 1 195 ? 6.012 -5.484 -17.797 1 97.31 195 LEU A CA 1
ATOM 1451 C C . LEU A 1 195 ? 6.875 -6.098 -16.703 1 97.31 195 LEU A C 1
ATOM 1453 O O . LEU A 1 195 ? 7.953 -5.586 -16.391 1 97.31 195 LEU A O 1
ATOM 1457 N N . GLU A 1 196 ? 6.359 -7.145 -16.078 1 97.88 196 GLU A N 1
ATOM 1458 C CA . GLU A 1 196 ? 7.078 -7.785 -14.984 1 97.88 196 GLU A CA 1
ATOM 1459 C C . GLU A 1 196 ? 8.422 -8.328 -15.445 1 97.88 196 GLU A C 1
ATOM 1461 O O . GLU A 1 196 ? 9.445 -8.141 -14.781 1 97.88 196 GLU A O 1
ATOM 1466 N N . LEU A 1 197 ? 8.43 -8.984 -16.609 1 97.88 197 LEU A N 1
ATOM 1467 C CA . LEU A 1 197 ? 9.688 -9.523 -17.125 1 97.88 197 LEU A CA 1
ATOM 1468 C C . LEU A 1 197 ? 10.617 -8.398 -17.562 1 97.88 197 LEU A C 1
ATOM 1470 O O . LEU A 1 197 ? 11.836 -8.5 -17.422 1 97.88 197 LEU A O 1
ATOM 1474 N N . MET A 1 198 ? 10.078 -7.348 -18.156 1 98 198 MET A N 1
ATOM 1475 C CA . MET A 1 198 ? 10.906 -6.191 -18.484 1 98 198 MET A CA 1
ATOM 1476 C C . MET A 1 198 ? 11.539 -5.598 -17.234 1 98 198 MET A C 1
ATOM 1478 O O . MET A 1 198 ? 12.727 -5.266 -17.234 1 98 198 MET A O 1
ATOM 1482 N N . THR A 1 199 ? 10.734 -5.438 -16.219 1 98.69 199 THR A N 1
ATOM 1483 C CA . THR A 1 199 ? 11.227 -4.898 -14.953 1 98.69 199 THR A CA 1
ATOM 1484 C C . THR A 1 199 ? 12.312 -5.793 -14.375 1 98.69 199 THR A C 1
ATOM 1486 O O . THR A 1 199 ? 13.336 -5.305 -13.883 1 98.69 199 THR A O 1
ATOM 1489 N N . LEU A 1 200 ? 12.078 -7.082 -14.43 1 98.62 200 LEU A N 1
ATOM 1490 C CA . LEU A 1 200 ? 13.094 -8.023 -13.977 1 98.62 200 LEU A CA 1
ATOM 1491 C C . LEU A 1 200 ? 14.398 -7.816 -14.75 1 98.62 200 LEU A C 1
ATOM 1493 O O . LEU A 1 200 ? 15.484 -7.812 -14.156 1 98.62 200 LEU A O 1
ATOM 1497 N N . ALA A 1 201 ? 14.312 -7.695 -16.047 1 98.25 201 ALA A N 1
ATOM 1498 C CA . ALA A 1 201 ? 15.492 -7.434 -16.859 1 98.25 201 ALA A CA 1
ATOM 1499 C C . ALA A 1 201 ? 16.172 -6.141 -16.438 1 98.25 201 ALA A C 1
ATOM 1501 O O . ALA A 1 201 ? 17.406 -6.078 -16.375 1 98.25 201 ALA A O 1
ATOM 1502 N N . MET A 1 202 ? 15.461 -5.125 -16.156 1 98.44 202 MET A N 1
ATOM 1503 C CA . MET A 1 202 ? 16 -3.848 -15.695 1 98.44 202 MET A CA 1
ATOM 1504 C C . MET A 1 202 ? 16.734 -4.012 -14.367 1 98.44 202 MET A C 1
ATOM 1506 O O . MET A 1 202 ? 17.812 -3.463 -14.18 1 98.44 202 MET A O 1
ATOM 1510 N N . VAL A 1 203 ? 16.109 -4.727 -13.461 1 98.44 203 VAL A N 1
ATOM 1511 C CA . VAL A 1 203 ? 16.719 -4.988 -12.164 1 98.44 203 VAL A CA 1
ATOM 1512 C C . VAL A 1 203 ? 18.047 -5.695 -12.352 1 98.44 203 VAL A C 1
ATOM 1514 O O . VAL A 1 203 ? 19.062 -5.309 -11.75 1 98.44 203 VAL A O 1
ATOM 1517 N N . ARG A 1 204 ? 18.078 -6.688 -13.18 1 97.38 204 ARG A N 1
ATOM 1518 C CA . ARG A 1 204 ? 19.281 -7.473 -13.414 1 97.38 204 ARG A CA 1
ATOM 1519 C C . ARG A 1 204 ? 20.359 -6.629 -14.094 1 97.38 204 ARG A C 1
ATOM 1521 O O . ARG A 1 204 ? 21.547 -6.848 -13.875 1 97.38 204 ARG A O 1
ATOM 1528 N N . ALA A 1 205 ? 19.938 -5.684 -14.859 1 97.56 205 ALA A N 1
ATOM 1529 C CA . ALA A 1 205 ? 20.859 -4.781 -15.531 1 97.56 205 ALA A CA 1
ATOM 1530 C C . ALA A 1 205 ? 21.344 -3.678 -14.594 1 97.56 205 ALA A C 1
ATOM 1532 O O . ALA A 1 205 ? 22.188 -2.855 -14.961 1 97.56 205 ALA A O 1
ATOM 1533 N N . GLY A 1 206 ? 20.719 -3.619 -13.438 1 97.62 206 GLY A N 1
ATOM 1534 C CA . GLY A 1 206 ? 21.109 -2.621 -12.453 1 97.62 206 GLY A CA 1
ATOM 1535 C C . GLY A 1 206 ? 20.453 -1.273 -12.672 1 97.62 206 GLY A C 1
ATOM 1536 O O . GLY A 1 206 ? 20.844 -0.274 -12.07 1 97.62 206 GLY A O 1
ATOM 1537 N N . ALA A 1 207 ? 19.453 -1.228 -13.484 1 98 207 ALA A N 1
ATOM 1538 C CA . ALA A 1 207 ? 18.859 0.039 -13.891 1 98 207 ALA A CA 1
ATOM 1539 C C . ALA A 1 207 ? 18.156 0.72 -12.719 1 98 207 ALA A C 1
ATOM 1541 O O . ALA A 1 207 ? 18.078 1.949 -12.664 1 98 207 ALA A O 1
ATOM 1542 N N . LEU A 1 208 ? 17.703 -0.023 -11.742 1 98.44 208 LEU A N 1
ATOM 1543 C CA . LEU A 1 208 ? 16.969 0.539 -10.617 1 98.44 208 LEU A CA 1
ATOM 1544 C C . LEU A 1 208 ? 17.859 0.638 -9.383 1 98.44 208 LEU A C 1
ATOM 1546 O O . LEU A 1 208 ? 17.406 1.047 -8.312 1 98.44 208 LEU A O 1
ATOM 1550 N N . GLY A 1 209 ? 19.141 0.255 -9.453 1 98.12 209 GLY A N 1
ATOM 1551 C CA . GLY A 1 209 ? 19.984 0.202 -8.281 1 98.12 209 GLY A CA 1
ATOM 1552 C C . GLY A 1 209 ? 19.656 -0.94 -7.344 1 98.12 209 GLY A C 1
ATOM 1553 O O . GLY A 1 209 ? 19.203 -2 -7.785 1 98.12 209 GLY A O 1
ATOM 1554 N N . GLU A 1 210 ? 20.031 -0.76 -6.074 1 98.19 210 GLU A N 1
ATOM 1555 C CA . GLU A 1 210 ? 19.656 -1.762 -5.078 1 98.19 210 GLU A CA 1
ATOM 1556 C C . GLU A 1 210 ? 18.156 -1.741 -4.801 1 98.19 210 GLU A C 1
ATOM 1558 O O . GLU A 1 210 ? 17.594 -0.694 -4.469 1 98.19 210 GLU A O 1
ATOM 1563 N N . ILE A 1 211 ? 17.5 -2.85 -4.945 1 98.75 211 ILE A N 1
ATOM 1564 C CA . ILE A 1 211 ? 16.062 -2.928 -4.699 1 98.75 211 ILE A CA 1
ATOM 1565 C C . ILE A 1 211 ? 15.789 -2.857 -3.199 1 98.75 211 ILE A C 1
ATOM 1567 O O . ILE A 1 211 ? 16.422 -3.574 -2.414 1 98.75 211 ILE A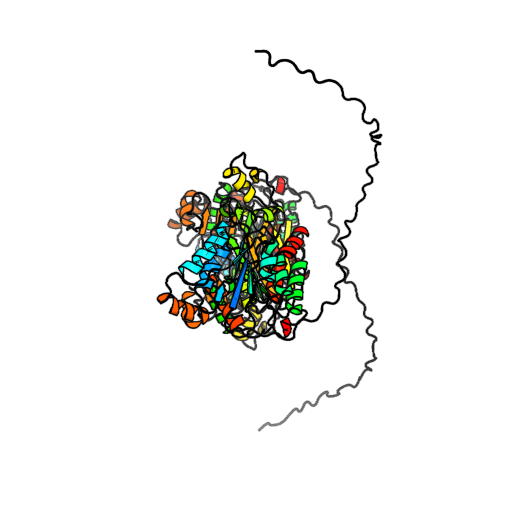 O 1
ATOM 1571 N N . VAL A 1 212 ? 14.781 -1.993 -2.781 1 98.75 212 VAL A N 1
ATOM 1572 C CA . VAL A 1 212 ? 14.562 -1.812 -1.351 1 98.75 212 VAL A CA 1
ATOM 1573 C C . VAL A 1 212 ? 13.109 -2.113 -1.011 1 98.75 212 VAL A C 1
ATOM 1575 O O . VAL A 1 212 ? 12.773 -2.375 0.148 1 98.75 212 VAL A O 1
ATOM 1578 N N . HIS A 1 213 ? 12.273 -2.062 -2.041 1 98.94 213 HIS A N 1
ATOM 1579 C CA . HIS A 1 213 ? 10.844 -2.23 -1.77 1 98.94 213 HIS A CA 1
ATOM 1580 C C . HIS A 1 213 ? 10.109 -2.744 -3 1 98.94 213 HIS A C 1
ATOM 1582 O O . HIS A 1 213 ? 10.523 -2.486 -4.133 1 98.94 213 HIS A O 1
ATOM 1588 N N . GLY A 1 214 ? 9.062 -3.5 -2.787 1 98.94 214 GLY A N 1
ATOM 1589 C CA . GLY A 1 214 ? 8.141 -3.932 -3.824 1 98.94 214 GLY A CA 1
ATOM 1590 C C . GLY A 1 214 ? 6.691 -3.918 -3.377 1 98.94 214 GLY A C 1
ATOM 1591 O O . GLY A 1 214 ? 6.41 -3.934 -2.178 1 98.94 214 GLY A O 1
ATOM 1592 N N . GLN A 1 215 ? 5.789 -3.826 -4.328 1 98.88 215 GLN A N 1
ATOM 1593 C CA . GLN A 1 215 ? 4.355 -3.938 -4.086 1 98.88 215 GLN A CA 1
ATOM 1594 C C . GLN A 1 215 ? 3.695 -4.871 -5.098 1 98.88 215 GLN A C 1
ATOM 1596 O O . GLN A 1 215 ? 4.113 -4.934 -6.258 1 98.88 215 GLN A O 1
ATOM 1601 N N . GLY A 1 216 ? 2.721 -5.59 -4.66 1 98.75 216 GLY A N 1
ATOM 1602 C CA . GLY A 1 216 ? 1.862 -6.422 -5.488 1 98.75 216 GLY A CA 1
ATOM 1603 C C . GLY A 1 216 ? 0.516 -6.711 -4.852 1 98.75 216 GLY A C 1
ATOM 1604 O O . GLY A 1 216 ? 0.22 -6.215 -3.762 1 98.75 216 GLY A O 1
ATOM 1605 N N . GLY A 1 217 ? -0.274 -7.445 -5.578 1 98.56 217 GLY A N 1
ATOM 1606 C CA . GLY A 1 217 ? -1.575 -7.816 -5.043 1 98.56 217 GLY A CA 1
ATOM 1607 C C . GLY A 1 217 ? -2.475 -8.477 -6.07 1 98.56 217 GLY A C 1
ATOM 1608 O O . GLY A 1 217 ? -2.074 -8.672 -7.219 1 98.56 217 GLY A O 1
ATOM 1609 N N . TYR A 1 218 ? -3.555 -8.961 -5.574 1 98.75 218 TYR A N 1
ATOM 1610 C CA . TYR A 1 218 ? -4.684 -9.398 -6.387 1 98.75 218 TYR A CA 1
ATOM 1611 C C . TYR A 1 218 ? -5.918 -8.547 -6.109 1 98.75 218 TYR A C 1
ATOM 1613 O O . TYR A 1 218 ? -6.703 -8.859 -5.211 1 98.75 218 TYR A O 1
ATOM 1621 N N . LEU A 1 219 ? -6.039 -7.496 -6.875 1 98.62 219 LEU A N 1
ATOM 1622 C CA . LEU A 1 219 ? -7.102 -6.5 -6.773 1 98.62 219 LEU A CA 1
ATOM 1623 C C . LEU A 1 219 ? -8.062 -6.609 -7.953 1 98.62 219 LEU A C 1
ATOM 1625 O O . LEU A 1 219 ? -7.754 -6.164 -9.055 1 98.62 219 LEU A O 1
ATOM 1629 N N . HIS A 1 220 ? -9.172 -7.234 -7.695 1 98.06 220 HIS A N 1
ATOM 1630 C CA . HIS A 1 220 ? -10.031 -7.707 -8.773 1 98.06 220 HIS A CA 1
ATOM 1631 C C . HIS A 1 220 ? -11.461 -7.918 -8.289 1 98.06 220 HIS A C 1
ATOM 1633 O O . HIS A 1 220 ? -11.711 -8.766 -7.426 1 98.06 220 HIS A O 1
ATOM 1639 N N . ASP A 1 221 ? -12.406 -7.184 -8.898 1 98.38 221 ASP A N 1
ATOM 1640 C CA . ASP A 1 221 ? -13.805 -7.441 -8.555 1 98.38 221 ASP A CA 1
ATOM 1641 C C . ASP A 1 221 ? -14.25 -8.805 -9.078 1 98.38 221 ASP A C 1
ATOM 1643 O O . ASP A 1 221 ? -14.531 -8.961 -10.266 1 98.38 221 ASP A O 1
ATOM 1647 N N . LEU A 1 222 ? -14.422 -9.766 -8.156 1 98.19 222 LEU A N 1
ATOM 1648 C CA . LEU A 1 222 ? -14.766 -11.125 -8.547 1 98.19 222 LEU A CA 1
ATOM 1649 C C . LEU A 1 222 ? -16.156 -11.5 -8.07 1 98.19 222 LEU A C 1
ATOM 1651 O O . LEU A 1 222 ? -16.531 -12.68 -8.078 1 98.19 222 LEU A O 1
ATOM 1655 N N . ARG A 1 223 ? -16.969 -10.555 -7.613 1 97.56 223 ARG A N 1
ATOM 1656 C CA . ARG A 1 223 ? -18.25 -10.859 -6.98 1 97.56 223 ARG A CA 1
ATOM 1657 C C . ARG A 1 223 ? -19.172 -11.609 -7.934 1 97.56 223 ARG A C 1
ATOM 1659 O O . ARG A 1 223 ? -19.812 -12.578 -7.547 1 97.56 223 ARG A O 1
ATOM 1666 N N . ALA A 1 224 ? -19.203 -11.219 -9.227 1 96.88 224 ALA A N 1
ATOM 1667 C CA . ALA A 1 224 ? -20.031 -11.906 -10.203 1 96.88 224 ALA A CA 1
ATOM 1668 C C . ALA A 1 224 ? -19.578 -13.352 -10.391 1 96.88 224 ALA A C 1
ATOM 1670 O O . ALA A 1 224 ? -20.406 -14.266 -10.484 1 96.88 224 ALA A O 1
ATOM 1671 N N . ILE A 1 225 ? -18.297 -13.594 -10.445 1 96.88 225 ILE A N 1
ATOM 1672 C CA . ILE A 1 225 ? -17.719 -14.93 -10.609 1 96.88 225 ILE A CA 1
ATOM 1673 C C . ILE A 1 225 ? -18 -15.766 -9.367 1 96.88 225 ILE A C 1
ATOM 1675 O O . ILE A 1 225 ? -18.406 -16.938 -9.469 1 96.88 225 ILE A O 1
ATOM 1679 N N . LYS A 1 226 ? -17.844 -15.172 -8.219 1 97.75 226 LYS A N 1
ATOM 1680 C CA . LYS A 1 226 ? -18.016 -15.883 -6.957 1 97.75 226 LYS A CA 1
ATOM 1681 C C . LYS A 1 226 ? -19.469 -16.312 -6.754 1 97.75 226 LYS A C 1
ATOM 1683 O O . LYS A 1 226 ? -19.75 -17.297 -6.07 1 97.75 226 LYS A O 1
ATOM 1688 N N . PHE A 1 227 ? -20.391 -15.609 -7.363 1 97.38 227 PHE A N 1
ATOM 1689 C CA . PHE A 1 227 ? -21.797 -15.945 -7.176 1 97.38 227 PHE A CA 1
ATOM 1690 C C . PHE A 1 227 ? -22.359 -16.656 -8.398 1 97.38 227 PHE A C 1
ATOM 1692 O O . PHE A 1 227 ? -23.547 -16.938 -8.469 1 97.38 227 PHE A O 1
ATOM 1699 N N . ALA A 1 228 ? -21.5 -16.953 -9.391 1 95.5 228 ALA A N 1
ATOM 1700 C CA . ALA A 1 228 ? -21.922 -17.766 -10.539 1 95.5 228 ALA A CA 1
ATOM 1701 C C . ALA A 1 228 ? -22.359 -19.156 -10.102 1 95.5 228 ALA A C 1
ATOM 1703 O O . ALA A 1 228 ? -21.953 -19.625 -9.039 1 95.5 228 ALA A O 1
ATOM 1704 N N . ARG A 1 229 ? -23.078 -19.812 -10.969 1 93.25 229 ARG A N 1
ATOM 1705 C CA . ARG A 1 229 ? -23.609 -21.141 -10.648 1 93.25 229 ARG A CA 1
ATOM 1706 C C . ARG A 1 229 ? -22.75 -22.234 -11.258 1 93.25 229 ARG A C 1
ATOM 1708 O O . ARG A 1 229 ? -23.094 -23.406 -11.203 1 93.25 229 ARG A O 1
ATOM 1715 N N . ASP A 1 230 ? -21.734 -21.875 -11.812 1 92.38 230 ASP A N 1
ATOM 1716 C CA . ASP A 1 230 ? -20.766 -22.781 -12.406 1 92.38 230 ASP A CA 1
ATOM 1717 C C . ASP A 1 230 ? -19.344 -22.312 -12.156 1 92.38 230 ASP A C 1
ATOM 1719 O O . ASP A 1 230 ? -19.125 -21.266 -11.539 1 92.38 230 ASP A O 1
ATOM 1723 N N . GLY A 1 231 ? -18.375 -23.172 -12.43 1 92.31 231 GLY A N 1
ATOM 1724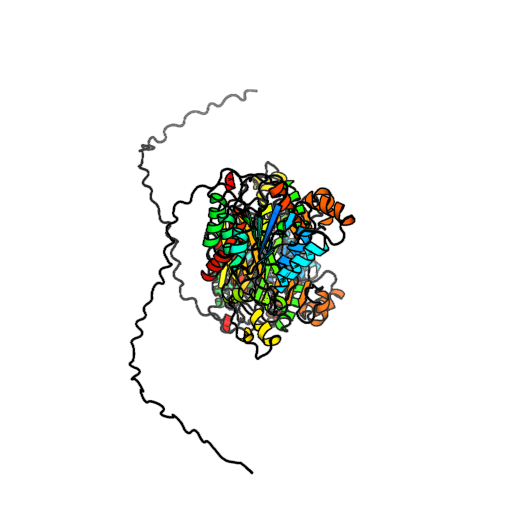 C CA . GLY A 1 231 ? -16.969 -22.781 -12.328 1 92.31 231 GLY A CA 1
ATOM 1725 C C . GLY A 1 231 ? -16.562 -22.391 -10.914 1 92.31 231 GLY A C 1
ATOM 1726 O O . GLY A 1 231 ? -16.875 -23.109 -9.961 1 92.31 231 GLY A O 1
ATOM 1727 N N . GLU A 1 232 ? -15.93 -21.281 -10.812 1 93.12 232 GLU A N 1
ATOM 1728 C CA . GLU A 1 232 ? -15.367 -20.828 -9.539 1 93.12 232 GLU A CA 1
ATOM 1729 C C . GLU A 1 232 ? -16.469 -20.484 -8.539 1 93.12 232 GLU A C 1
ATOM 1731 O O . GLU A 1 232 ? -16.234 -20.469 -7.332 1 93.12 232 GLU A O 1
ATOM 1736 N N . GLY A 1 233 ? -17.656 -20.125 -9.062 1 94.44 233 GLY A N 1
ATOM 1737 C CA . GLY A 1 233 ? -18.766 -19.828 -8.188 1 94.44 233 GLY A CA 1
ATOM 1738 C C . GLY A 1 233 ? -19.156 -20.984 -7.289 1 94.44 233 GLY A C 1
ATOM 1739 O O . GLY A 1 233 ? -19.812 -20.781 -6.258 1 94.44 233 GLY A O 1
ATOM 1740 N N . LEU A 1 234 ? -18.734 -22.141 -7.617 1 93.19 234 LEU A N 1
ATOM 1741 C CA . LEU A 1 234 ? -19.125 -23.359 -6.898 1 93.19 234 LEU A CA 1
ATOM 1742 C C . LEU A 1 234 ? -18.203 -23.609 -5.715 1 93.19 234 LEU A C 1
ATOM 1744 O O . LEU A 1 234 ? -18.516 -24.406 -4.832 1 93.19 234 LEU A O 1
ATOM 1748 N N . TRP A 1 235 ? -17.047 -22.922 -5.645 1 95.75 235 TRP A N 1
ATOM 1749 C CA . TRP A 1 235 ? -16.141 -23.328 -4.586 1 95.75 235 TRP A CA 1
ATOM 1750 C C . TRP A 1 235 ? -15.414 -22.125 -3.992 1 95.75 235 TRP A C 1
ATOM 1752 O O . TRP A 1 235 ? -15.031 -22.141 -2.818 1 95.75 235 TRP A O 1
ATOM 1762 N N . ARG A 1 236 ? -15.117 -21.062 -4.734 1 96.81 236 ARG A N 1
ATOM 1763 C CA . ARG A 1 236 ? -14.188 -20.016 -4.328 1 96.81 236 ARG A CA 1
ATOM 1764 C C . ARG A 1 236 ? -14.758 -19.203 -3.164 1 96.81 236 ARG A C 1
ATOM 1766 O O . ARG A 1 236 ? -14.016 -18.828 -2.25 1 96.81 236 ARG A O 1
ATOM 1773 N N . ARG A 1 237 ? -16.047 -18.875 -3.201 1 96.44 237 ARG A N 1
ATOM 1774 C CA . ARG A 1 237 ? -16.703 -18.031 -2.209 1 96.44 237 ARG A CA 1
ATOM 1775 C C . ARG A 1 237 ? -16.625 -18.656 -0.819 1 96.44 237 ARG A C 1
ATOM 1777 O O . ARG A 1 237 ? -16.609 -17.938 0.186 1 96.44 237 ARG A O 1
ATOM 1784 N N . ARG A 1 238 ? -16.562 -19.984 -0.744 1 96.75 238 ARG A N 1
ATOM 1785 C CA . ARG A 1 238 ? -16.469 -20.688 0.529 1 96.75 238 ARG A CA 1
ATOM 1786 C C . ARG A 1 238 ? -15.281 -20.203 1.349 1 96.75 238 ARG A C 1
ATOM 1788 O O . ARG A 1 238 ? -15.367 -20.109 2.574 1 96.75 238 ARG A O 1
ATOM 1795 N N . TRP A 1 239 ? -14.258 -19.938 0.731 1 98.12 239 TRP A N 1
ATOM 1796 C CA . TRP A 1 239 ? -13.039 -19.547 1.43 1 98.12 239 TRP A CA 1
ATOM 1797 C C . TRP A 1 239 ? -13.188 -18.188 2.084 1 98.12 239 TRP A C 1
ATOM 1799 O O . TRP A 1 239 ? -12.555 -17.906 3.105 1 98.12 239 TRP A O 1
ATOM 1809 N N . ASP A 1 240 ? -14.055 -17.312 1.567 1 98.25 240 ASP A N 1
ATOM 1810 C CA . ASP A 1 240 ? -14.359 -16.031 2.195 1 98.25 240 ASP A CA 1
ATOM 1811 C C . ASP A 1 240 ? -15.117 -16.234 3.508 1 98.25 240 ASP A C 1
ATOM 1813 O O . ASP A 1 240 ? -15.164 -15.328 4.348 1 98.25 240 ASP A O 1
ATOM 1817 N N . THR A 1 241 ? -15.734 -17.391 3.688 1 98.19 241 THR A N 1
ATOM 1818 C CA . THR A 1 241 ? -16.453 -17.688 4.918 1 98.19 241 THR A CA 1
ATOM 1819 C C . THR A 1 241 ? -15.516 -18.281 5.965 1 98.19 241 THR A C 1
ATOM 1821 O O . THR A 1 241 ? -15.859 -18.344 7.148 1 98.19 241 THR A O 1
ATOM 1824 N N . LEU A 1 242 ? -14.305 -18.672 5.555 1 98.19 242 LEU A N 1
ATOM 1825 C CA . LEU A 1 242 ? -13.484 -19.484 6.445 1 98.19 242 LEU A CA 1
ATOM 1826 C C . LEU A 1 242 ? -12.219 -18.734 6.863 1 98.19 242 LEU A C 1
ATOM 1828 O O . LEU A 1 242 ? -11.688 -18.969 7.949 1 98.19 242 LEU A O 1
ATOM 1832 N N . VAL A 1 243 ? -11.727 -17.906 5.98 1 98.62 243 VAL A N 1
ATOM 1833 C CA . VAL A 1 243 ? -10.383 -17.375 6.195 1 98.62 243 VAL A CA 1
ATOM 1834 C C . VAL A 1 243 ? -10.406 -15.859 6.102 1 98.62 243 VAL A C 1
ATOM 1836 O O . VAL A 1 243 ? -10.93 -15.297 5.137 1 98.62 243 VAL A O 1
ATOM 1839 N N . ASP A 1 244 ? -9.883 -15.188 7.113 1 98.81 244 ASP A N 1
ATOM 1840 C CA . ASP A 1 244 ? -9.609 -13.758 7.074 1 98.81 244 ASP A CA 1
ATOM 1841 C C . ASP A 1 244 ? -8.109 -13.484 6.965 1 98.81 244 ASP A C 1
ATOM 1843 O O . ASP A 1 244 ? -7.398 -13.477 7.973 1 98.81 244 ASP A O 1
ATOM 1847 N N . GLY A 1 245 ? -7.633 -13.219 5.793 1 98.75 245 GLY A N 1
ATOM 1848 C CA . GLY A 1 245 ? -6.25 -12.984 5.406 1 98.75 245 GLY A CA 1
ATOM 1849 C C . GLY A 1 245 ? -6.082 -12.734 3.922 1 98.75 245 GLY A C 1
ATOM 1850 O O . GLY A 1 245 ? -7.008 -12.273 3.252 1 98.75 245 GLY A O 1
ATOM 1851 N N . ASN A 1 246 ? -4.906 -12.836 3.438 1 98.88 246 ASN A N 1
ATOM 1852 C CA . ASN A 1 246 ? -4.656 -12.742 2.004 1 98.88 246 ASN A CA 1
ATOM 1853 C C . ASN A 1 246 ? -4.891 -14.078 1.302 1 98.88 246 ASN A C 1
ATOM 1855 O O . ASN A 1 246 ? -4.023 -14.953 1.317 1 98.88 246 ASN A O 1
ATOM 1859 N N . LEU A 1 247 ? -5.941 -14.219 0.585 1 98.56 247 LEU A N 1
ATOM 1860 C CA . LEU A 1 247 ? -6.387 -15.508 0.063 1 98.56 247 LEU A CA 1
ATOM 1861 C C . LEU A 1 247 ? -5.738 -15.805 -1.285 1 98.56 247 LEU A C 1
ATOM 1863 O O . LEU A 1 247 ? -5.871 -16.906 -1.813 1 98.56 247 LEU A O 1
ATOM 1867 N N . TYR A 1 248 ? -5.074 -14.844 -1.851 1 98.62 248 TYR A N 1
ATOM 1868 C CA . TYR A 1 248 ? -4.535 -15.031 -3.191 1 98.62 248 TYR A CA 1
ATOM 1869 C C . TYR A 1 248 ? -3.244 -14.242 -3.373 1 98.62 248 TYR A C 1
ATOM 1871 O O . TYR A 1 248 ? -3.17 -13.344 -4.215 1 98.62 248 TYR A O 1
ATOM 1879 N N . PRO A 1 249 ? -2.186 -14.609 -2.727 1 98.88 249 PRO A N 1
ATOM 1880 C CA . PRO A 1 249 ? -0.996 -13.766 -2.617 1 98.88 249 PRO A CA 1
ATOM 1881 C C . PRO A 1 249 ? -0.073 -13.883 -3.828 1 98.88 249 PRO A C 1
ATOM 1883 O O . PRO A 1 249 ? 0.767 -13.008 -4.055 1 98.88 249 PRO A O 1
ATOM 1886 N N . THR A 1 250 ? -0.161 -14.875 -4.625 1 98.75 250 THR A N 1
ATOM 1887 C CA . THR A 1 250 ? 0.96 -15.289 -5.461 1 98.75 250 THR A CA 1
ATOM 1888 C C . THR A 1 250 ? 1.058 -14.406 -6.703 1 98.75 250 THR A C 1
ATOM 1890 O O . THR A 1 250 ? 2.158 -14.094 -7.168 1 98.75 250 THR A O 1
ATOM 1893 N N . HIS A 1 251 ? -0.09 -13.953 -7.27 1 98.38 251 HIS A N 1
ATOM 1894 C CA . HIS A 1 251 ? -0.077 -13.133 -8.477 1 98.38 251 HIS A CA 1
ATOM 1895 C C . HIS A 1 251 ? 0.72 -11.852 -8.258 1 98.38 251 HIS A C 1
ATOM 1897 O O . HIS A 1 251 ? 1.465 -11.414 -9.141 1 98.38 251 HIS A O 1
ATOM 1903 N N . GLY A 1 252 ? 0.493 -11.266 -7.105 1 98.5 252 GLY A N 1
ATOM 1904 C CA . GLY A 1 252 ? 1.206 -10.039 -6.789 1 98.5 252 GLY A CA 1
ATOM 1905 C C . GLY A 1 252 ? 2.609 -10.281 -6.266 1 98.5 252 GLY A C 1
ATOM 1906 O O . GLY A 1 252 ? 3.531 -9.523 -6.566 1 98.5 252 GLY A O 1
ATOM 1907 N N . LEU A 1 253 ? 2.789 -11.32 -5.551 1 98.88 253 LEU A N 1
ATOM 1908 C CA . LEU A 1 253 ? 4.039 -11.562 -4.84 1 98.88 253 LEU A CA 1
ATOM 1909 C C . LEU A 1 253 ? 5.074 -12.203 -5.762 1 98.88 253 LEU A C 1
ATOM 1911 O O . LEU A 1 253 ? 6.273 -11.953 -5.617 1 98.88 253 LEU A O 1
ATOM 1915 N N . GLY A 1 254 ? 4.648 -13 -6.703 1 98.75 254 GLY A N 1
ATOM 1916 C CA . GLY A 1 254 ? 5.551 -13.719 -7.59 1 98.75 254 GLY A CA 1
ATOM 1917 C C . GLY A 1 254 ? 6.535 -12.812 -8.305 1 98.75 254 GLY A C 1
ATOM 1918 O O . GLY A 1 254 ? 7.75 -12.961 -8.141 1 98.75 254 GLY A O 1
ATOM 1919 N N . PRO A 1 255 ? 6.012 -11.852 -9.094 1 98.69 255 PRO A N 1
ATOM 1920 C CA . PRO A 1 255 ? 6.91 -10.945 -9.812 1 98.69 255 PRO A CA 1
ATOM 1921 C C . PRO A 1 255 ? 7.828 -10.164 -8.875 1 98.69 255 PRO A C 1
ATOM 1923 O O . PRO A 1 255 ? 9 -9.945 -9.195 1 98.69 255 PRO A O 1
ATOM 1926 N N . VAL A 1 256 ? 7.312 -9.766 -7.738 1 98.94 256 VAL A N 1
ATOM 1927 C CA . VAL A 1 256 ? 8.117 -9.016 -6.777 1 98.94 256 VAL A CA 1
ATOM 1928 C C . VAL A 1 256 ? 9.234 -9.898 -6.238 1 98.94 256 VAL A C 1
ATOM 1930 O O . VAL A 1 256 ? 10.383 -9.469 -6.145 1 98.94 256 VAL A O 1
ATOM 1933 N N . ALA A 1 257 ? 8.875 -11.117 -5.891 1 98.81 257 ALA A N 1
ATOM 1934 C CA . ALA A 1 257 ? 9.852 -12.078 -5.383 1 98.81 257 ALA A CA 1
ATOM 1935 C C . ALA A 1 257 ? 10.961 -12.328 -6.398 1 98.81 257 ALA A C 1
ATOM 1937 O O . ALA A 1 257 ? 12.133 -12.453 -6.031 1 98.81 257 ALA A O 1
ATOM 1938 N N . ALA A 1 258 ? 10.594 -12.398 -7.641 1 98.5 258 ALA A N 1
ATOM 1939 C CA . ALA A 1 258 ? 11.586 -12.57 -8.695 1 98.5 258 ALA A CA 1
ATOM 1940 C C . ALA A 1 258 ? 12.57 -11.406 -8.719 1 98.5 258 ALA A C 1
ATOM 1942 O O . ALA A 1 258 ? 13.789 -11.609 -8.781 1 98.5 258 ALA A O 1
ATOM 1943 N N . CYS A 1 259 ? 12.086 -10.227 -8.602 1 98.75 259 CYS A N 1
ATOM 1944 C CA . CYS A 1 259 ? 12.914 -9.023 -8.656 1 98.75 259 CYS A CA 1
ATOM 1945 C C . CYS A 1 259 ? 13.82 -8.93 -7.43 1 98.75 259 CYS A C 1
ATOM 1947 O O . CYS A 1 259 ? 14.836 -8.234 -7.457 1 98.75 259 CYS A O 1
ATOM 1949 N N . MET A 1 260 ? 13.461 -9.648 -6.402 1 98.62 260 MET A N 1
ATOM 1950 C CA . MET A 1 260 ? 14.234 -9.57 -5.164 1 98.62 260 MET A CA 1
ATOM 1951 C C . MET A 1 260 ? 15.102 -10.812 -4.984 1 98.62 260 MET A C 1
ATOM 1953 O O . MET A 1 260 ? 15.727 -10.992 -3.938 1 98.62 260 MET A O 1
ATOM 1957 N N . ASP A 1 261 ? 15.078 -11.672 -5.949 1 97.94 261 ASP A N 1
ATOM 1958 C CA . ASP A 1 261 ? 15.898 -12.883 -5.953 1 97.94 261 ASP A CA 1
ATOM 1959 C C . ASP A 1 261 ? 15.562 -13.773 -4.762 1 97.94 261 ASP A C 1
ATOM 1961 O O . ASP A 1 261 ? 16.453 -14.32 -4.117 1 97.94 261 ASP A O 1
ATOM 1965 N N . ILE A 1 262 ? 14.328 -13.828 -4.406 1 98.62 262 ILE A N 1
ATOM 1966 C CA . ILE A 1 262 ? 13.914 -14.703 -3.318 1 98.62 262 ILE A CA 1
ATOM 1967 C C . ILE A 1 262 ? 14.328 -16.141 -3.633 1 98.62 262 ILE A C 1
ATOM 1969 O O . ILE A 1 262 ? 14.062 -16.641 -4.727 1 98.62 262 ILE A O 1
ATOM 1973 N N . HIS A 1 263 ? 15 -16.844 -2.738 1 97.88 263 HIS A N 1
ATOM 1974 C CA . HIS A 1 263 ? 15.586 -18.188 -2.752 1 97.88 263 HIS A CA 1
ATOM 1975 C C . HIS A 1 263 ? 16.859 -18.219 -3.58 1 97.88 263 HIS A C 1
ATOM 1977 O O . HIS A 1 263 ? 17.438 -19.281 -3.803 1 97.88 263 HIS A O 1
ATOM 1983 N N . ARG A 1 264 ? 17.312 -17.109 -4.078 1 97.25 264 ARG A N 1
ATOM 1984 C CA . ARG A 1 264 ? 18.562 -16.938 -4.828 1 97.25 264 ARG A CA 1
ATOM 1985 C C . ARG A 1 264 ? 19.375 -15.781 -4.27 1 97.25 264 ARG A C 1
ATOM 1987 O O . ARG A 1 264 ? 19.812 -14.906 -5.023 1 97.25 264 ARG A O 1
ATOM 1994 N N . GLY A 1 265 ? 19.531 -15.812 -3.012 1 96.81 265 GLY A N 1
ATOM 1995 C CA . GLY A 1 265 ? 20.312 -14.789 -2.334 1 96.81 265 GLY A CA 1
ATOM 1996 C C . GLY A 1 265 ? 19.5 -13.977 -1.341 1 96.81 265 GLY A C 1
ATOM 1997 O O . GLY A 1 265 ? 20.031 -13.102 -0.661 1 96.81 265 GLY A O 1
ATOM 1998 N N . ASP A 1 266 ? 18.219 -14.164 -1.253 1 98.31 266 ASP A N 1
ATOM 1999 C CA . ASP A 1 266 ? 17.312 -13.57 -0.281 1 98.31 266 ASP A CA 1
ATOM 2000 C C . ASP A 1 266 ? 16.172 -14.531 0.048 1 98.31 266 ASP A C 1
ATOM 2002 O O . ASP A 1 266 ? 16.078 -15.617 -0.526 1 98.31 266 ASP A O 1
ATOM 2006 N N . ARG A 1 267 ? 15.352 -14.266 1.046 1 98.69 267 ARG A N 1
ATOM 2007 C CA . ARG A 1 267 ? 14.172 -15.055 1.386 1 98.69 267 ARG A CA 1
ATOM 2008 C C . ARG A 1 267 ? 13.133 -14.203 2.105 1 98.69 267 ARG A C 1
ATOM 2010 O O . ARG A 1 267 ? 13.469 -13.18 2.699 1 98.69 267 ARG A O 1
ATOM 2017 N N . LEU A 1 268 ? 11.898 -14.602 2.016 1 98.94 268 LEU A N 1
ATOM 2018 C CA . LEU A 1 268 ? 10.859 -13.992 2.85 1 98.94 268 LEU A CA 1
ATOM 2019 C C . LEU A 1 268 ? 11.047 -14.383 4.312 1 98.94 268 LEU A C 1
ATOM 2021 O O . LEU A 1 268 ? 11.234 -15.562 4.625 1 98.94 268 LEU A O 1
ATOM 2025 N N . GLU A 1 269 ? 10.961 -13.445 5.195 1 98.69 269 GLU A N 1
ATOM 2026 C CA . GLU A 1 269 ? 11.352 -13.734 6.57 1 98.69 269 GLU A CA 1
ATOM 2027 C C . GLU A 1 269 ? 10.164 -13.602 7.52 1 98.69 269 GLU A C 1
ATOM 2029 O O . GLU A 1 269 ? 9.977 -14.438 8.414 1 98.69 269 GLU A O 1
ATOM 2034 N N . ARG A 1 270 ? 9.422 -12.578 7.426 1 98.75 270 ARG A N 1
ATOM 2035 C CA . ARG A 1 270 ? 8.305 -12.336 8.328 1 98.75 270 ARG A CA 1
ATOM 2036 C C . ARG A 1 270 ? 7.242 -11.469 7.668 1 98.75 270 ARG A C 1
ATOM 2038 O O . ARG A 1 270 ? 7.527 -10.773 6.691 1 98.75 270 ARG A O 1
ATOM 2045 N N . LEU A 1 271 ? 6.016 -11.547 8.281 1 98.94 271 LEU A N 1
ATOM 2046 C CA . LEU A 1 271 ? 4.945 -10.711 7.754 1 98.94 271 LEU A CA 1
ATOM 2047 C C . LEU A 1 271 ? 4.043 -10.211 8.883 1 98.94 271 LEU A C 1
ATOM 2049 O O . LEU A 1 271 ? 4.051 -10.766 9.977 1 98.94 271 LEU A O 1
ATOM 2053 N N . VAL A 1 272 ? 3.391 -9.102 8.656 1 98.94 272 VAL A N 1
ATOM 2054 C CA . VAL A 1 272 ? 2.23 -8.625 9.406 1 98.94 272 VAL A CA 1
ATOM 2055 C C . VAL A 1 272 ? 1.066 -8.375 8.445 1 98.94 272 VAL A C 1
ATOM 2057 O O . VAL A 1 272 ? 1.275 -8.109 7.262 1 98.94 272 VAL A O 1
ATOM 2060 N N . SER A 1 273 ? -0.165 -8.523 8.977 1 98.94 273 SER A N 1
ATOM 2061 C CA . SER A 1 273 ? -1.32 -8.43 8.094 1 98.94 273 SER A CA 1
ATOM 2062 C C . SER A 1 273 ? -2.516 -7.812 8.812 1 98.94 273 SER A C 1
ATOM 2064 O O . SER A 1 273 ? -2.68 -7.992 10.023 1 98.94 273 SER A O 1
ATOM 2066 N N . MET A 1 274 ? -3.271 -7.035 8.039 1 98.81 274 MET A N 1
ATOM 2067 C CA . MET A 1 274 ? -4.496 -6.418 8.539 1 98.81 274 MET A CA 1
ATOM 2068 C C . MET A 1 274 ? -5.617 -6.516 7.504 1 98.81 274 MET A C 1
ATOM 2070 O O . MET A 1 274 ? -5.375 -6.375 6.305 1 98.81 274 MET A O 1
ATOM 2074 N N . SER A 1 275 ? -6.797 -6.766 8.039 1 98.81 275 SER A N 1
ATOM 2075 C CA . SER A 1 275 ? -7.984 -6.816 7.188 1 98.81 275 SER A CA 1
ATOM 2076 C C . SER A 1 275 ? -9.023 -5.789 7.629 1 98.81 275 SER A C 1
ATOM 2078 O O . SER A 1 275 ? -9.195 -5.547 8.828 1 98.81 275 SER A O 1
ATOM 2080 N N . GLY A 1 276 ? -9.617 -5.188 6.613 1 98.38 276 GLY A N 1
ATOM 2081 C CA . GLY A 1 276 ? -10.766 -4.34 6.898 1 98.38 276 GLY A CA 1
ATOM 2082 C C . GLY A 1 276 ? -12.047 -5.117 7.113 1 98.38 276 GLY A C 1
ATOM 2083 O O . GLY A 1 276 ? -12.016 -6.34 7.281 1 98.38 276 GLY A O 1
ATOM 2084 N N . PRO A 1 277 ? -13.18 -4.391 7.094 1 98.44 277 PRO A N 1
ATOM 2085 C CA . PRO A 1 277 ? -14.469 -5.059 7.289 1 98.44 277 PRO A CA 1
ATOM 2086 C C . PRO A 1 277 ? -14.867 -5.926 6.098 1 98.44 277 PRO A C 1
ATOM 2088 O O . PRO A 1 277 ? -14.445 -5.664 4.969 1 98.44 277 PRO A O 1
ATOM 2091 N N . SER A 1 278 ? -15.648 -6.957 6.406 1 98.56 278 SER A N 1
ATOM 2092 C CA . SER A 1 278 ? -16.281 -7.781 5.383 1 98.56 278 SER A CA 1
ATOM 2093 C C . SER A 1 278 ? -17.688 -7.277 5.059 1 98.56 278 SER A C 1
ATOM 2095 O O . SER A 1 278 ? -18.609 -7.441 5.855 1 98.56 278 SER A O 1
ATOM 2097 N N . ARG A 1 279 ? -17.875 -6.68 3.857 1 98.38 279 ARG A N 1
ATOM 2098 C CA . ARG A 1 279 ? -19.156 -6.074 3.498 1 98.38 279 ARG A CA 1
ATOM 2099 C C . ARG A 1 279 ? -19.578 -6.484 2.092 1 98.38 279 ARG A C 1
ATOM 2101 O O . ARG A 1 279 ? -20.75 -6.734 1.842 1 98.38 279 ARG A O 1
ATOM 2108 N N . GLY A 1 280 ? -18.609 -6.582 1.209 1 98.19 280 GLY A N 1
ATOM 2109 C CA . GLY A 1 280 ? -18.859 -6.602 -0.224 1 98.19 280 GLY A CA 1
ATOM 2110 C C . GLY A 1 280 ? -19.703 -7.781 -0.669 1 98.19 280 GLY A C 1
ATOM 2111 O O . GLY A 1 280 ? -20.688 -7.613 -1.394 1 98.19 280 GLY A O 1
ATOM 2112 N N . LEU A 1 281 ? -19.375 -8.953 -0.244 1 98.31 281 LEU A N 1
ATOM 2113 C CA . LEU A 1 281 ? -20.094 -10.148 -0.671 1 98.31 281 LEU A CA 1
ATOM 2114 C C . LEU A 1 281 ? -21.5 -10.164 -0.1 1 98.31 281 LEU A C 1
ATOM 2116 O O . LEU A 1 281 ? -22.453 -10.531 -0.796 1 98.31 281 LEU A O 1
ATOM 2120 N N . ALA A 1 282 ? -21.625 -9.781 1.158 1 97.25 282 ALA A N 1
ATOM 2121 C CA . ALA A 1 282 ? -22.953 -9.719 1.763 1 97.25 282 ALA A CA 1
ATOM 2122 C C . ALA A 1 282 ? -23.844 -8.711 1.036 1 97.25 282 ALA A C 1
ATOM 2124 O O . ALA A 1 282 ? -25.016 -8.977 0.802 1 97.25 282 ALA A O 1
ATOM 2125 N N . ASP A 1 283 ? -23.281 -7.598 0.724 1 96.44 283 ASP A N 1
ATOM 2126 C CA . ASP A 1 283 ? -24.031 -6.578 -0.013 1 96.44 283 ASP A CA 1
ATOM 2127 C C . ASP A 1 283 ? -24.453 -7.098 -1.385 1 96.44 283 ASP A C 1
ATOM 2129 O O . ASP A 1 283 ? -25.578 -6.863 -1.819 1 96.44 283 ASP A O 1
ATOM 2133 N N . TRP A 1 284 ? -23.594 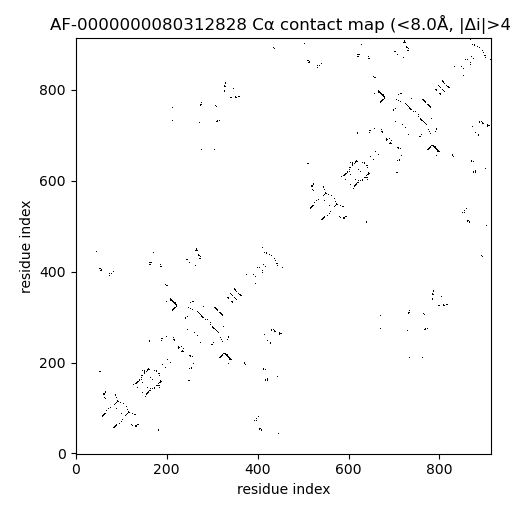-7.758 -2.086 1 96.12 284 TRP A N 1
ATOM 2134 C CA . TRP A 1 284 ? -23.891 -8.359 -3.381 1 96.12 284 TRP A CA 1
ATOM 2135 C C . TRP A 1 284 ? -25.016 -9.375 -3.256 1 96.12 284 TRP A C 1
ATOM 2137 O O . TRP A 1 284 ? -25.953 -9.375 -4.055 1 96.12 284 TRP A O 1
ATOM 2147 N N . ALA A 1 285 ? -24.922 -10.188 -2.295 1 96.5 285 ALA A N 1
ATOM 2148 C CA . ALA A 1 285 ? -25.953 -11.203 -2.074 1 96.5 285 ALA A CA 1
ATOM 2149 C C . ALA A 1 285 ? -27.312 -10.562 -1.832 1 96.5 285 ALA A C 1
ATOM 2151 O O . ALA A 1 285 ? -28.312 -10.984 -2.418 1 96.5 285 ALA A O 1
ATOM 2152 N N . ARG A 1 286 ? -27.312 -9.562 -1.021 1 95.12 286 ARG A N 1
ATOM 2153 C CA . ARG A 1 286 ? -28.547 -8.883 -0.646 1 95.12 286 ARG A CA 1
ATOM 2154 C C . ARG A 1 286 ? -29.188 -8.203 -1.853 1 95.12 286 ARG A C 1
ATOM 2156 O O . ARG A 1 286 ? -30.422 -8.172 -1.974 1 95.12 286 ARG A O 1
ATOM 2163 N N . THR A 1 287 ? -28.422 -7.773 -2.793 1 93.94 287 THR A N 1
ATOM 2164 C CA . THR A 1 287 ? -28.938 -6.895 -3.834 1 93.94 287 THR A CA 1
ATOM 2165 C C . THR A 1 287 ? -29.094 -7.645 -5.152 1 93.94 287 THR A C 1
ATOM 2167 O O . THR A 1 287 ? -29.875 -7.254 -6.012 1 93.94 287 THR A O 1
ATOM 2170 N N . ARG A 1 288 ? -28.375 -8.766 -5.348 1 94.06 288 ARG A N 1
ATOM 2171 C CA . ARG A 1 288 ? -28.312 -9.336 -6.688 1 94.06 288 ARG A CA 1
ATOM 2172 C C . ARG A 1 288 ? -28.734 -10.797 -6.676 1 94.06 288 ARG A C 1
ATOM 2174 O O . ARG A 1 288 ? -28.984 -11.383 -7.73 1 94.06 288 ARG A O 1
ATOM 2181 N N . VAL A 1 289 ? -28.75 -11.344 -5.539 1 94.5 289 VAL A N 1
ATOM 2182 C CA . VAL A 1 289 ? -29.094 -12.758 -5.438 1 94.5 289 VAL A CA 1
ATOM 2183 C C . VAL A 1 289 ? -30.562 -12.906 -5.016 1 94.5 289 VAL A C 1
ATOM 2185 O O . VAL A 1 289 ? -31.047 -12.133 -4.188 1 94.5 289 VAL A O 1
ATOM 2188 N N . ASP A 1 290 ? -31.25 -13.836 -5.625 1 94.06 290 ASP A N 1
ATOM 2189 C CA . ASP A 1 290 ? -32.656 -14.078 -5.312 1 94.06 290 ASP A CA 1
ATOM 2190 C C . ASP A 1 290 ? -32.844 -14.32 -3.816 1 94.06 290 ASP A C 1
ATOM 2192 O O . ASP A 1 290 ? -32.062 -15.008 -3.182 1 94.06 290 ASP A O 1
ATOM 2196 N N . GLU A 1 291 ? -33.938 -13.812 -3.293 1 92.69 291 GLU A N 1
ATOM 2197 C CA . GLU A 1 291 ? -34.219 -13.875 -1.862 1 92.69 291 GLU A CA 1
ATOM 2198 C C . GLU A 1 291 ? -34.281 -15.32 -1.377 1 92.69 291 GLU A C 1
ATOM 2200 O O . GLU A 1 291 ? -33.906 -15.617 -0.237 1 92.69 291 GLU A O 1
ATOM 2205 N N . ALA A 1 292 ? -34.656 -16.203 -2.275 1 93.38 292 ALA A N 1
ATOM 2206 C CA . ALA A 1 292 ? -34.844 -17.594 -1.89 1 93.38 292 ALA A CA 1
ATOM 2207 C C . ALA A 1 292 ? -33.531 -18.359 -1.974 1 93.38 292 ALA A C 1
ATOM 2209 O O . ALA A 1 292 ? -33.406 -19.484 -1.481 1 93.38 292 ALA A O 1
ATOM 2210 N N . ASP A 1 293 ? -32.594 -17.812 -2.555 1 94.12 293 ASP A N 1
ATOM 2211 C CA . ASP A 1 293 ? -31.297 -18.453 -2.707 1 94.12 293 ASP A CA 1
ATOM 2212 C C . ASP A 1 293 ? -30.578 -18.578 -1.364 1 94.12 293 ASP A C 1
ATOM 2214 O O . ASP A 1 293 ? -30.328 -17.562 -0.698 1 94.12 293 ASP A O 1
ATOM 2218 N N . PRO A 1 294 ? -30.297 -19.797 -0.964 1 93 294 PRO A N 1
ATOM 2219 C CA . PRO A 1 294 ? -29.656 -20 0.341 1 93 294 PRO A CA 1
ATOM 2220 C C . PRO A 1 294 ? -28.328 -19.25 0.462 1 93 294 PRO A C 1
ATOM 2222 O O . PRO A 1 294 ? -27.859 -18.984 1.573 1 93 294 PRO A O 1
ATOM 2225 N N . ARG A 1 295 ? -27.688 -18.906 -0.578 1 93.31 295 ARG A N 1
ATOM 2226 C CA . ARG A 1 295 ? -26.422 -18.188 -0.554 1 93.31 295 ARG A CA 1
ATOM 2227 C C . ARG A 1 295 ? -26.594 -16.797 0.046 1 93.31 295 ARG A C 1
ATOM 2229 O O . ARG A 1 295 ? -25.609 -16.172 0.462 1 93.31 295 ARG A O 1
ATOM 2236 N N . ARG A 1 296 ? -27.719 -16.281 0.121 1 93.12 296 ARG A N 1
ATOM 2237 C CA . ARG A 1 296 ? -28 -14.961 0.677 1 93.12 296 ARG A CA 1
ATOM 2238 C C . ARG A 1 296 ? -27.734 -14.938 2.18 1 93.12 296 ARG A C 1
ATOM 2240 O O . ARG A 1 296 ? -27.5 -13.875 2.756 1 93.12 296 ARG A O 1
ATOM 2247 N N . ALA A 1 297 ? -27.828 -16.047 2.793 1 93.44 297 ALA A N 1
ATOM 2248 C CA . ALA A 1 297 ? -27.703 -16.125 4.246 1 93.44 297 ALA A CA 1
ATOM 2249 C C . ALA A 1 297 ? -26.266 -16.422 4.66 1 93.44 297 ALA A C 1
ATOM 2251 O O . ALA A 1 297 ? -25.953 -16.469 5.852 1 93.44 297 ALA A O 1
ATOM 2252 N N . GLU A 1 298 ? -25.391 -16.562 3.705 1 95.88 298 GLU A N 1
ATOM 2253 C CA . GLU A 1 298 ? -24 -16.859 4.02 1 95.88 298 GLU A CA 1
ATOM 2254 C C . GLU A 1 298 ? -23.359 -15.711 4.793 1 95.88 298 GLU A C 1
ATOM 2256 O O . GLU A 1 298 ? -23.672 -14.547 4.57 1 95.88 298 GLU A O 1
ATOM 2261 N N . ARG A 1 299 ? -22.484 -16.094 5.746 1 97 299 ARG A N 1
ATOM 2262 C CA . ARG A 1 299 ? -21.703 -15.117 6.504 1 97 299 ARG A CA 1
ATOM 2263 C C . ARG A 1 299 ? -20.234 -15.156 6.098 1 97 299 ARG A C 1
ATOM 2265 O O . ARG A 1 299 ? -19.625 -16.234 6.027 1 97 299 ARG A O 1
ATOM 2272 N N . TYR A 1 300 ? -19.703 -14.031 5.844 1 98.31 300 TYR A N 1
ATOM 2273 C CA . TYR A 1 300 ? -18.328 -13.938 5.359 1 98.31 300 TYR A CA 1
ATOM 2274 C C . TYR A 1 300 ? -17.422 -13.344 6.426 1 98.31 300 TYR A C 1
ATOM 2276 O O . TYR A 1 300 ? -17.797 -12.414 7.141 1 98.31 300 TYR A O 1
ATOM 2284 N N . VAL A 1 301 ? -16.203 -13.883 6.527 1 98.31 301 VAL A N 1
ATOM 2285 C CA . VAL A 1 301 ? -15.266 -13.414 7.539 1 98.31 301 VAL A CA 1
ATOM 2286 C C . VAL A 1 301 ? -14.102 -12.688 6.867 1 98.31 301 VAL A C 1
ATOM 2288 O O . VAL A 1 301 ? -13.422 -11.875 7.492 1 98.31 301 VAL A O 1
ATOM 2291 N N . ALA A 1 302 ? -13.844 -12.992 5.609 1 98.69 302 ALA A N 1
ATOM 2292 C CA . ALA A 1 302 ? -12.734 -12.367 4.898 1 98.69 302 ALA A CA 1
ATOM 2293 C C . ALA A 1 302 ? -12.93 -10.859 4.781 1 98.69 302 ALA A C 1
ATOM 2295 O O . ALA A 1 302 ? -13.938 -10.398 4.246 1 98.69 302 ALA A O 1
ATOM 2296 N N . GLY A 1 303 ? -11.906 -10.086 5.273 1 98.75 303 GLY A N 1
ATOM 2297 C CA . GLY A 1 303 ? -11.969 -8.656 5.039 1 98.75 303 GLY A CA 1
ATOM 2298 C C . GLY A 1 303 ? -11.922 -8.289 3.568 1 98.75 303 GLY A C 1
ATOM 2299 O O . GLY A 1 303 ? -11.211 -8.914 2.787 1 98.75 303 GLY A O 1
ATOM 2300 N N . ASP A 1 304 ? -12.68 -7.258 3.199 1 98.81 304 ASP A N 1
ATOM 2301 C CA . ASP A 1 304 ? -12.797 -6.863 1.799 1 98.81 304 ASP A CA 1
ATOM 2302 C C . ASP A 1 304 ? -11.453 -6.379 1.254 1 98.81 304 ASP A C 1
ATOM 2304 O O . ASP A 1 304 ? -11.125 -6.621 0.089 1 98.81 304 ASP A O 1
ATOM 2308 N N . VAL A 1 305 ? -10.734 -5.676 2.113 1 98.94 305 VAL A N 1
ATOM 2309 C CA . VAL A 1 305 ? -9.375 -5.246 1.785 1 98.94 305 VAL A CA 1
ATOM 2310 C C . VAL A 1 305 ? -8.398 -5.785 2.828 1 98.94 305 VAL A C 1
ATOM 2312 O O . VAL A 1 305 ? -8.516 -5.477 4.016 1 98.94 305 VAL A O 1
ATOM 2315 N N . ASN A 1 306 ? -7.516 -6.602 2.412 1 98.94 306 ASN A N 1
ATOM 2316 C CA . ASN A 1 306 ? -6.402 -7.07 3.23 1 98.94 306 ASN A CA 1
ATOM 2317 C C . ASN A 1 306 ? -5.066 -6.527 2.725 1 98.94 306 ASN A C 1
ATOM 2319 O O . ASN A 1 306 ? -4.828 -6.48 1.518 1 98.94 306 ASN A O 1
ATOM 2323 N N . VAL A 1 307 ? -4.273 -6.07 3.623 1 98.94 307 VAL A N 1
ATOM 2324 C CA . VAL A 1 307 ? -2.914 -5.652 3.287 1 98.94 307 VAL A CA 1
ATOM 2325 C C . VAL A 1 307 ? -1.913 -6.391 4.172 1 98.94 307 VAL A C 1
ATOM 2327 O O . VAL A 1 307 ? -2.051 -6.406 5.398 1 98.94 307 VAL A O 1
ATOM 2330 N N . THR A 1 308 ? -0.951 -7 3.543 1 98.94 308 THR A N 1
ATOM 2331 C CA . THR A 1 308 ? 0.128 -7.727 4.203 1 98.94 308 THR A CA 1
ATOM 2332 C C . THR A 1 308 ? 1.477 -7.07 3.918 1 98.94 308 THR A C 1
ATOM 2334 O O . THR A 1 308 ? 1.785 -6.75 2.768 1 98.94 308 THR A O 1
ATOM 2337 N N . LEU A 1 309 ? 2.197 -6.781 4.988 1 98.94 309 LEU A N 1
ATOM 2338 C CA . LEU A 1 309 ? 3.584 -6.348 4.863 1 98.94 309 LEU A CA 1
ATOM 2339 C C . LEU A 1 309 ? 4.539 -7.512 5.098 1 98.94 309 LEU A C 1
ATOM 2341 O O . LEU A 1 309 ? 4.352 -8.297 6.031 1 98.94 309 LEU A O 1
ATOM 2345 N N . ILE A 1 310 ? 5.523 -7.57 4.199 1 99 310 ILE A N 1
ATOM 2346 C CA . ILE A 1 310 ? 6.508 -8.641 4.301 1 99 310 ILE A CA 1
ATOM 2347 C C . ILE A 1 310 ? 7.914 -8.047 4.332 1 99 310 ILE A C 1
ATOM 2349 O O . ILE A 1 310 ? 8.219 -7.121 3.58 1 99 310 ILE A O 1
ATOM 2353 N N . GLN A 1 311 ? 8.742 -8.586 5.164 1 98.88 311 GLN A N 1
ATOM 2354 C CA . GLN A 1 311 ? 10.164 -8.25 5.18 1 98.88 311 GLN A CA 1
ATOM 2355 C C . GLN A 1 311 ? 11.016 -9.453 4.781 1 98.88 311 GLN A C 1
ATOM 2357 O O . GLN A 1 311 ? 10.734 -10.586 5.191 1 98.88 311 GLN A O 1
ATOM 2362 N N . THR A 1 312 ? 11.992 -9.195 4.023 1 98.88 312 THR A N 1
ATOM 2363 C CA . THR A 1 312 ? 12.898 -10.258 3.605 1 98.88 312 THR A CA 1
ATOM 2364 C C . THR A 1 312 ? 14.102 -10.344 4.535 1 98.88 312 THR A C 1
ATOM 2366 O O . THR A 1 312 ? 14.281 -9.484 5.406 1 98.88 312 THR A O 1
ATOM 2369 N N . ALA A 1 313 ? 14.938 -11.32 4.293 1 98.5 313 ALA A N 1
ATOM 2370 C CA . ALA A 1 313 ? 16.141 -11.508 5.09 1 98.5 313 ALA A CA 1
ATOM 2371 C C . ALA A 1 313 ? 17.141 -10.367 4.863 1 98.5 313 ALA A C 1
ATOM 2373 O O . ALA A 1 313 ? 17.922 -10.031 5.758 1 98.5 313 ALA A O 1
ATOM 2374 N N . ARG A 1 314 ? 17.062 -9.742 3.746 1 98 314 ARG A N 1
ATOM 2375 C CA . ARG A 1 314 ? 17.969 -8.641 3.432 1 98 314 ARG A CA 1
ATOM 2376 C C . ARG A 1 314 ? 17.359 -7.301 3.834 1 98 314 ARG A C 1
ATOM 2378 O O . ARG A 1 314 ? 17.875 -6.242 3.473 1 98 314 ARG A O 1
ATOM 2385 N N . GLY A 1 315 ? 16.266 -7.32 4.434 1 98.19 315 GLY A N 1
ATOM 2386 C CA . GLY A 1 315 ? 15.648 -6.129 4.992 1 98.19 315 GLY A CA 1
ATOM 2387 C C . GLY A 1 315 ? 14.695 -5.445 4.027 1 98.19 315 GLY A C 1
ATOM 2388 O O . GLY A 1 315 ? 14.07 -4.438 4.375 1 98.19 315 GLY A O 1
ATOM 2389 N N . ARG A 1 316 ? 14.555 -5.953 2.863 1 98.81 316 ARG A N 1
ATOM 2390 C CA . ARG A 1 316 ? 13.625 -5.379 1.898 1 98.81 316 ARG A CA 1
ATOM 2391 C C . ARG A 1 316 ? 12.18 -5.574 2.346 1 98.81 316 ARG A C 1
ATOM 2393 O O . ARG A 1 316 ? 11.875 -6.496 3.107 1 98.81 316 ARG A O 1
ATOM 2400 N N . THR A 1 317 ? 11.328 -4.664 1.9 1 98.88 317 THR A N 1
ATOM 2401 C CA . THR A 1 317 ? 9.93 -4.773 2.311 1 98.88 317 THR A CA 1
ATOM 2402 C C . THR A 1 317 ? 9.023 -4.938 1.098 1 98.88 317 THR A C 1
ATOM 2404 O O . THR A 1 317 ? 9.367 -4.523 -0.009 1 98.88 317 THR A O 1
ATOM 2407 N N . ILE A 1 318 ? 7.91 -5.602 1.307 1 98.94 318 ILE A N 1
ATOM 2408 C CA . ILE A 1 318 ? 6.895 -5.836 0.287 1 98.94 318 ILE A CA 1
ATOM 2409 C C . ILE A 1 318 ? 5.516 -5.48 0.841 1 98.94 318 ILE A C 1
ATOM 2411 O O . ILE A 1 318 ? 5.168 -5.883 1.955 1 98.94 318 ILE A O 1
ATOM 2415 N N . THR A 1 319 ? 4.754 -4.664 0.168 1 98.94 319 THR A N 1
ATOM 2416 C CA . THR A 1 319 ? 3.342 -4.438 0.456 1 98.94 319 THR A CA 1
ATOM 2417 C C . THR A 1 319 ? 2.461 -5.285 -0.46 1 98.94 319 THR A C 1
ATOM 2419 O O . THR A 1 319 ? 2.512 -5.141 -1.684 1 98.94 319 THR A O 1
ATOM 2422 N N . LEU A 1 320 ? 1.618 -6.102 0.116 1 98.94 320 LEU A N 1
ATOM 2423 C CA . LEU A 1 320 ? 0.826 -7.059 -0.645 1 98.94 320 LEU A CA 1
ATOM 2424 C C . LEU A 1 320 ? -0.661 -6.895 -0.349 1 98.94 320 LEU A C 1
ATOM 2426 O O . LEU A 1 320 ? -1.091 -7.047 0.796 1 98.94 320 LEU A O 1
ATOM 2430 N N . GLY A 1 321 ? -1.479 -6.66 -1.419 1 98.88 321 GLY A N 1
ATOM 2431 C CA . GLY A 1 321 ? -2.9 -6.414 -1.234 1 98.88 321 GLY A CA 1
ATOM 2432 C C . GLY A 1 321 ? -3.771 -7.559 -1.714 1 98.88 321 GLY A C 1
ATOM 2433 O O . GLY A 1 321 ? -3.402 -8.281 -2.643 1 98.88 321 GLY A O 1
ATOM 2434 N N . HIS A 1 322 ? -4.906 -7.75 -1.146 1 98.94 322 HIS A N 1
ATOM 2435 C CA . HIS A 1 322 ? -5.992 -8.617 -1.586 1 98.94 322 HIS A CA 1
ATOM 2436 C C . HIS A 1 322 ? -7.34 -7.906 -1.499 1 98.94 322 HIS A C 1
ATOM 2438 O O . HIS A 1 322 ? -7.727 -7.434 -0.429 1 98.94 322 HIS A O 1
ATOM 2444 N N . ASP A 1 323 ? -7.98 -7.762 -2.559 1 98.81 323 ASP A N 1
ATOM 2445 C CA . ASP A 1 323 ? -9.234 -7.031 -2.715 1 98.81 323 ASP A CA 1
ATOM 2446 C C . ASP A 1 323 ? -10.055 -7.594 -3.875 1 98.81 323 ASP A C 1
ATOM 2448 O O . ASP A 1 323 ? -9.891 -7.168 -5.02 1 98.81 323 ASP A O 1
ATOM 2452 N N . THR A 1 324 ? -11 -8.531 -3.518 1 98.75 324 THR A N 1
ATOM 2453 C CA . THR A 1 324 ? -11.703 -9.203 -4.605 1 98.75 324 THR A CA 1
ATOM 2454 C C . THR A 1 324 ? -13.211 -9.133 -4.395 1 98.75 324 THR A C 1
ATOM 2456 O O . THR A 1 324 ? -13.977 -9.82 -5.082 1 98.75 324 THR A O 1
ATOM 2459 N N . ASN A 1 325 ? -13.68 -8.375 -3.41 1 98.75 325 ASN A N 1
ATOM 2460 C CA . ASN A 1 325 ? -15.094 -8.406 -3.023 1 98.75 325 ASN A CA 1
ATOM 2461 C C . ASN A 1 325 ? -15.727 -7.027 -3.117 1 98.75 325 ASN A C 1
ATOM 2463 O O . ASN A 1 325 ? -16.75 -6.77 -2.492 1 98.75 325 ASN A O 1
ATOM 2467 N N . LEU A 1 326 ? -15.086 -6.09 -3.799 1 98.69 326 LEU A N 1
ATOM 2468 C CA . LEU A 1 326 ? -15.57 -4.727 -3.975 1 98.69 326 LEU A CA 1
ATOM 2469 C C . LEU A 1 326 ? -15.469 -4.297 -5.434 1 98.69 326 LEU A C 1
ATOM 2471 O O . LEU A 1 326 ? -14.68 -4.859 -6.199 1 98.69 326 LEU A O 1
ATOM 2475 N N . PRO A 1 327 ? -16.281 -3.24 -5.836 1 98.06 327 PRO A N 1
ATOM 2476 C CA . PRO A 1 327 ? -16.156 -2.738 -7.207 1 98.06 327 PRO A CA 1
ATOM 2477 C C . PRO A 1 327 ? -14.82 -2.031 -7.449 1 98.06 327 PRO A C 1
ATOM 2479 O O . PRO A 1 327 ? -14.445 -1.136 -6.691 1 98.06 327 PRO A O 1
ATOM 2482 N N . ARG A 1 328 ? -14.164 -2.42 -8.484 1 98.38 328 ARG A N 1
ATOM 2483 C CA . ARG A 1 328 ? -12.898 -1.826 -8.914 1 98.38 328 ARG A CA 1
ATOM 2484 C C . ARG A 1 328 ? -12.469 -2.385 -10.266 1 98.38 328 ARG A C 1
ATOM 2486 O O . ARG A 1 328 ? -12.867 -3.486 -10.648 1 98.38 328 ARG A O 1
ATOM 2493 N N . PRO A 1 329 ? -11.625 -1.657 -10.977 1 98 329 PRO A N 1
ATOM 2494 C CA . PRO A 1 329 ? -10.891 -2.266 -12.086 1 98 329 PRO A CA 1
ATOM 2495 C C . PRO A 1 329 ? -9.75 -3.164 -11.609 1 98 329 PRO A C 1
ATOM 2497 O O . PRO A 1 329 ? -9.234 -2.984 -10.5 1 98 329 PRO A O 1
ATOM 2500 N N . TYR A 1 330 ? -9.383 -4.105 -12.469 1 97.56 330 TYR A N 1
ATOM 2501 C CA . TYR A 1 330 ? -8.32 -5.059 -12.164 1 97.56 330 TYR A CA 1
ATOM 2502 C C . TYR A 1 330 ? -6.977 -4.359 -12.016 1 97.56 330 TYR A C 1
ATOM 2504 O O . TYR A 1 330 ? -6.668 -3.436 -12.773 1 97.56 330 TYR A O 1
ATOM 2512 N N . SER A 1 331 ? -6.191 -4.801 -11.023 1 97 331 SER A N 1
ATOM 2513 C CA . SER A 1 331 ? -4.812 -4.367 -10.836 1 97 331 SER A CA 1
ATOM 2514 C C . SER A 1 331 ? -4.031 -5.367 -9.984 1 97 331 SER A C 1
ATOM 2516 O O . SER A 1 331 ? -4.605 -6.051 -9.141 1 97 331 SER A O 1
ATOM 2518 N N . ARG A 1 332 ? -2.734 -5.414 -10.227 1 97.75 332 ARG A N 1
ATOM 2519 C CA . ARG A 1 332 ? -1.859 -6.148 -9.312 1 97.75 332 ARG A CA 1
ATOM 2520 C C . ARG A 1 332 ? -1.053 -5.195 -8.438 1 97.75 332 ARG A C 1
ATOM 2522 O O . ARG A 1 332 ? -0.31 -5.629 -7.559 1 97.75 332 ARG A O 1
ATOM 2529 N N . GLY A 1 333 ? -1.181 -3.902 -8.719 1 97.06 333 GLY A N 1
ATOM 2530 C CA . GLY A 1 333 ? -0.442 -2.912 -7.953 1 97.06 333 GLY A CA 1
ATOM 2531 C C . GLY A 1 333 ? 1.062 -3.109 -8.016 1 97.06 333 GLY A C 1
ATOM 2532 O O . GLY A 1 333 ? 1.774 -2.795 -7.062 1 97.06 333 GLY A O 1
ATOM 2533 N N . PHE A 1 334 ? 1.516 -3.635 -9.102 1 98.75 334 PHE A N 1
ATOM 2534 C CA . PHE A 1 334 ? 2.922 -3.992 -9.242 1 98.75 334 PHE A CA 1
ATOM 2535 C C . PHE A 1 334 ? 3.807 -2.754 -9.148 1 98.75 334 PHE A C 1
ATOM 2537 O O . PHE A 1 334 ? 3.609 -1.788 -9.883 1 98.75 334 PHE A O 1
ATOM 2544 N N . THR A 1 335 ? 4.762 -2.752 -8.227 1 98.81 335 THR A N 1
ATOM 2545 C CA . THR A 1 335 ? 5.746 -1.694 -8.047 1 98.81 335 THR A CA 1
ATOM 2546 C C . THR A 1 335 ? 7.094 -2.277 -7.621 1 98.81 335 THR A C 1
ATOM 2548 O O . THR A 1 335 ? 7.152 -3.152 -6.758 1 98.81 335 THR A O 1
ATOM 2551 N N . ILE A 1 336 ? 8.125 -1.901 -8.242 1 98.94 336 ILE A N 1
ATOM 2552 C CA . ILE A 1 336 ? 9.484 -2.203 -7.816 1 98.94 336 ILE A CA 1
ATOM 2553 C C . ILE A 1 336 ? 10.273 -0.907 -7.652 1 98.94 336 ILE A C 1
ATOM 2555 O O . ILE A 1 336 ? 10.32 -0.083 -8.57 1 98.94 336 ILE A O 1
ATOM 2559 N N . GLN A 1 337 ? 10.852 -0.756 -6.516 1 98.94 337 GLN A N 1
ATOM 2560 C CA . GLN A 1 337 ? 11.594 0.465 -6.211 1 98.94 337 GLN A CA 1
ATOM 2561 C C . GLN A 1 337 ? 13.008 0.149 -5.734 1 98.94 337 GLN A C 1
ATOM 2563 O O . GLN A 1 337 ? 13.195 -0.698 -4.859 1 98.94 337 GLN A O 1
ATOM 2568 N N . GLY A 1 338 ? 13.969 0.795 -6.352 1 98.75 338 GLY A N 1
ATOM 2569 C CA . GLY A 1 338 ? 15.359 0.722 -5.938 1 98.75 338 GLY A CA 1
ATOM 2570 C C . GLY A 1 338 ? 15.969 2.082 -5.66 1 98.75 338 GLY A C 1
ATOM 2571 O O . GLY A 1 338 ? 15.266 3.094 -5.641 1 98.75 338 GLY A O 1
ATOM 2572 N N . THR A 1 339 ? 17.234 2.092 -5.395 1 98.5 339 THR A N 1
ATOM 2573 C CA . THR A 1 339 ? 17.953 3.295 -4.996 1 98.5 339 THR A CA 1
ATOM 2574 C C . THR A 1 339 ? 18.109 4.25 -6.176 1 98.5 339 THR A C 1
ATOM 2576 O O . THR A 1 339 ? 18.453 5.418 -5.992 1 98.5 339 THR A O 1
ATOM 2579 N N . ARG A 1 340 ? 17.75 3.768 -7.418 1 98.19 340 ARG A N 1
ATOM 2580 C CA . ARG A 1 340 ? 18 4.625 -8.57 1 98.19 340 ARG A CA 1
ATOM 2581 C C . ARG A 1 340 ? 16.734 4.789 -9.406 1 98.19 340 ARG A C 1
ATOM 2583 O O . ARG A 1 340 ? 16.766 5.379 -10.492 1 98.19 340 ARG A O 1
ATOM 2590 N N . GLY A 1 341 ? 15.656 4.254 -8.93 1 98.44 341 GLY A N 1
ATOM 2591 C CA . GLY A 1 341 ? 14.453 4.406 -9.734 1 98.44 341 GLY A CA 1
ATOM 2592 C C . GLY A 1 341 ? 13.281 3.6 -9.219 1 98.44 341 GLY A C 1
ATOM 2593 O O . GLY A 1 341 ? 13.398 2.898 -8.211 1 98.44 341 GLY A O 1
ATOM 2594 N N . ILE A 1 342 ? 12.141 3.773 -9.945 1 98.81 342 ILE A N 1
ATOM 2595 C CA . ILE A 1 342 ? 10.891 3.125 -9.562 1 98.81 342 ILE A CA 1
ATOM 2596 C C . ILE A 1 342 ? 10.062 2.816 -10.805 1 98.81 342 ILE A C 1
ATOM 2598 O O . ILE A 1 342 ? 10.023 3.611 -11.742 1 98.81 342 ILE A O 1
ATOM 2602 N N . VAL A 1 343 ? 9.445 1.603 -10.805 1 98.81 343 VAL A N 1
ATOM 2603 C CA . VAL A 1 343 ? 8.516 1.168 -11.844 1 98.81 343 VAL A CA 1
ATOM 2604 C C . VAL A 1 343 ? 7.156 0.858 -11.211 1 98.81 343 VAL A C 1
ATOM 2606 O O . VAL A 1 343 ? 7.082 0.196 -10.172 1 98.81 343 VAL A O 1
ATOM 2609 N N . GLU A 1 344 ? 6.094 1.392 -11.82 1 98.38 344 GLU A N 1
ATOM 2610 C CA . GLU A 1 344 ? 4.73 1.069 -11.414 1 98.38 344 GLU A CA 1
ATOM 2611 C C . GLU A 1 344 ? 3.943 0.451 -12.562 1 98.38 344 GLU A C 1
ATOM 2613 O O . GLU A 1 344 ? 4.105 0.852 -13.719 1 98.38 344 GLU A O 1
ATOM 2618 N N . GLY A 1 345 ? 3.027 -0.48 -12.188 1 97.62 345 GLY A N 1
ATOM 2619 C CA . GLY A 1 345 ? 2.314 -1.225 -13.219 1 97.62 345 GLY A CA 1
ATOM 2620 C C . GLY A 1 345 ? 0.92 -0.69 -13.484 1 97.62 345 GLY A C 1
ATOM 2621 O O . GLY A 1 345 ? 0.286 -1.061 -14.469 1 97.62 345 GLY A O 1
ATOM 2622 N N . SER A 1 346 ? 0.362 0.125 -12.617 1 93.38 346 SER A N 1
ATOM 2623 C CA . SER A 1 346 ? -0.99 0.641 -12.812 1 93.38 346 SER A CA 1
ATOM 2624 C C . SER A 1 346 ? -1.102 2.088 -12.344 1 93.38 346 SER A C 1
ATOM 2626 O O . SER A 1 346 ? -1.371 2.346 -11.164 1 93.38 346 SER A O 1
ATOM 2628 N N . PRO A 1 347 ? -0.987 3.113 -13.25 1 94.19 347 PRO A N 1
ATOM 2629 C CA . PRO A 1 347 ? -0.64 2.881 -14.656 1 94.19 347 PRO A CA 1
ATOM 2630 C C . PRO A 1 347 ? 0.821 2.48 -14.844 1 94.19 347 PRO A C 1
ATOM 2632 O O . PRO A 1 347 ? 1.63 2.629 -13.922 1 94.19 347 PRO A O 1
ATOM 2635 N N . GLU A 1 348 ? 1.11 1.97 -16.031 1 97.31 348 GLU A N 1
ATOM 2636 C CA . GLU A 1 348 ? 2.492 1.604 -16.328 1 97.31 348 GLU A CA 1
ATOM 2637 C C . GLU A 1 348 ? 3.363 2.844 -16.5 1 97.31 348 GLU A C 1
ATOM 2639 O O . GLU A 1 348 ? 3.25 3.553 -17.5 1 97.31 348 GLU A O 1
ATOM 2644 N N . ARG A 1 349 ? 4.262 3.076 -15.602 1 98.12 349 ARG A N 1
ATOM 2645 C CA . ARG A 1 349 ? 5.125 4.254 -15.625 1 98.12 349 ARG A CA 1
ATOM 2646 C C . ARG A 1 349 ? 6.418 4.004 -14.852 1 98.12 349 ARG A C 1
ATOM 2648 O O . ARG A 1 349 ? 6.52 3.033 -14.102 1 98.12 349 ARG A O 1
ATOM 2655 N N . ILE A 1 350 ? 7.398 4.863 -15.125 1 98.56 350 ILE A N 1
ATOM 2656 C CA . ILE A 1 350 ? 8.75 4.617 -14.625 1 98.56 350 ILE A CA 1
ATOM 2657 C C . ILE A 1 350 ? 9.461 5.945 -14.391 1 98.56 350 ILE A C 1
ATOM 2659 O O . ILE A 1 350 ? 9.125 6.957 -15.016 1 98.56 350 ILE A O 1
ATOM 2663 N N . HIS A 1 351 ? 10.281 6.02 -13.406 1 98.75 351 HIS A N 1
ATOM 2664 C CA . HIS A 1 351 ? 11.219 7.105 -13.156 1 98.75 351 HIS A CA 1
ATOM 2665 C C . HIS A 1 351 ? 12.609 6.57 -12.812 1 98.75 351 HIS A C 1
ATOM 2667 O O . HIS A 1 351 ? 12.766 5.809 -11.859 1 98.75 351 HIS A O 1
ATOM 2673 N N . ILE A 1 352 ? 13.594 6.871 -13.586 1 98.25 352 ILE A N 1
ATOM 2674 C CA . ILE A 1 352 ? 14.984 6.484 -13.359 1 98.25 352 ILE A CA 1
ATOM 2675 C C . ILE A 1 352 ? 15.844 7.734 -13.164 1 98.25 352 ILE A C 1
ATOM 2677 O O . ILE A 1 352 ? 15.875 8.617 -14.023 1 98.25 352 ILE A O 1
ATOM 2681 N N . GLU A 1 353 ? 16.531 7.773 -12.094 1 97.38 353 GLU A N 1
ATOM 2682 C CA . GLU A 1 353 ? 17.406 8.906 -11.797 1 97.38 353 GLU A CA 1
ATOM 2683 C C . GLU A 1 353 ? 18.453 9.078 -12.891 1 97.38 353 GLU A C 1
ATOM 2685 O O . GLU A 1 353 ? 19.125 8.117 -13.273 1 97.38 353 GLU A O 1
ATOM 2690 N N . GLY A 1 354 ? 18.656 10.344 -13.328 1 95.44 354 GLY A N 1
ATOM 2691 C CA . GLY A 1 354 ? 19.672 10.648 -14.32 1 95.44 354 GLY A CA 1
ATOM 2692 C C . GLY A 1 354 ? 19.203 10.406 -15.742 1 95.44 354 GLY A C 1
ATOM 2693 O O . GLY A 1 354 ? 19.844 10.836 -16.703 1 95.44 354 GLY A O 1
ATOM 2694 N N . ARG A 1 355 ? 18.094 9.758 -15.914 1 96.38 355 ARG A N 1
ATOM 2695 C CA . ARG A 1 355 ? 17.578 9.484 -17.25 1 96.38 355 ARG A CA 1
ATOM 2696 C C . ARG A 1 355 ? 16.219 10.125 -17.453 1 96.38 355 ARG A C 1
ATOM 2698 O O . ARG A 1 355 ? 15.977 10.805 -18.453 1 96.38 355 ARG A O 1
ATOM 2705 N N . SER A 1 356 ? 15.312 9.883 -16.516 1 97 356 SER A N 1
ATOM 2706 C CA . SER A 1 356 ? 13.992 10.492 -16.578 1 97 356 SER A CA 1
ATOM 2707 C C . SER A 1 356 ? 14.055 11.984 -16.281 1 97 356 SER A C 1
ATOM 2709 O O . SER A 1 356 ? 14.938 12.43 -15.539 1 97 356 SER A O 1
ATOM 2711 N N . PRO A 1 357 ? 13.117 12.719 -16.906 1 95.69 357 PRO A N 1
ATOM 2712 C CA . PRO A 1 357 ? 13.016 14.094 -16.406 1 95.69 357 PRO A CA 1
ATOM 2713 C C . PRO A 1 357 ? 12.797 14.164 -14.898 1 95.69 357 PRO A C 1
ATOM 2715 O O . PRO A 1 357 ? 12.078 13.336 -14.336 1 95.69 357 PRO A O 1
ATOM 2718 N N . GLU A 1 358 ? 13.406 15.156 -14.258 1 92.56 358 GLU A N 1
ATOM 2719 C CA . GLU A 1 358 ? 13.398 15.266 -12.805 1 92.56 358 GLU A CA 1
ATOM 2720 C C . GLU A 1 358 ? 11.977 15.32 -12.266 1 92.56 358 GLU A C 1
ATOM 2722 O O . GLU A 1 358 ? 11.156 16.109 -12.727 1 92.56 358 GLU A O 1
ATOM 2727 N N . HIS A 1 359 ? 11.695 14.484 -11.312 1 94 359 HIS A N 1
ATOM 2728 C CA . HIS A 1 359 ? 10.453 14.453 -10.539 1 94 359 HIS A CA 1
ATOM 2729 C C . HIS A 1 359 ? 9.258 14.18 -11.438 1 94 359 HIS A C 1
ATOM 2731 O O . HIS A 1 359 ? 8.148 14.633 -11.156 1 94 359 HIS A O 1
ATOM 2737 N N . ALA A 1 360 ? 9.562 13.453 -12.531 1 96.69 360 ALA A N 1
ATOM 2738 C CA . ALA A 1 360 ? 8.477 13.164 -13.469 1 96.69 360 ALA A CA 1
ATOM 2739 C C . ALA A 1 360 ? 8.438 11.68 -13.82 1 96.69 360 ALA A C 1
ATOM 2741 O O . ALA A 1 360 ? 9.469 11.016 -13.836 1 96.69 360 ALA A O 1
ATOM 2742 N N . TRP A 1 361 ? 7.199 11.281 -14.125 1 97.56 361 TRP A N 1
ATOM 2743 C CA . TRP A 1 361 ? 7.02 9.938 -14.656 1 97.56 361 TRP A CA 1
ATOM 2744 C C . TRP A 1 361 ? 7.273 9.898 -16.156 1 97.56 361 TRP A C 1
ATOM 2746 O O . TRP A 1 361 ? 7.086 10.906 -16.844 1 97.56 361 TRP A O 1
ATOM 2756 N N . GLU A 1 362 ? 7.715 8.766 -16.594 1 97.12 362 GLU A N 1
ATOM 2757 C CA . GLU A 1 362 ? 7.77 8.43 -18.016 1 97.12 362 GLU A CA 1
ATOM 2758 C C . GLU A 1 362 ? 7.004 7.145 -18.312 1 97.12 362 GLU A C 1
ATOM 2760 O O . GLU A 1 362 ? 6.793 6.32 -17.422 1 97.12 362 GLU A O 1
ATOM 2765 N N . SER A 1 363 ? 6.578 7.109 -19.594 1 97.12 363 SER A N 1
ATOM 2766 C CA . SER A 1 363 ? 6.02 5.832 -20.016 1 97.12 363 SER A CA 1
ATOM 2767 C C . SER A 1 363 ? 7.082 4.738 -20.031 1 97.12 363 SER A C 1
ATOM 2769 O O . SER A 1 363 ? 8.219 4.98 -20.438 1 97.12 363 SER A O 1
ATOM 2771 N N . VAL A 1 364 ? 6.629 3.531 -19.656 1 97.19 364 VAL A N 1
ATOM 2772 C CA . VAL A 1 364 ? 7.566 2.412 -19.672 1 97.19 364 VAL A CA 1
ATOM 2773 C C . VAL A 1 364 ? 7.988 2.104 -21.109 1 97.19 364 VAL A C 1
ATOM 2775 O O . VAL A 1 364 ? 9.016 1.468 -21.328 1 97.19 364 VAL A O 1
ATOM 2778 N N . GLU A 1 365 ? 7.234 2.539 -22.062 1 96.44 365 GLU A N 1
ATOM 2779 C CA . GLU A 1 365 ? 7.512 2.279 -23.469 1 96.44 365 GLU A CA 1
ATOM 2780 C C . GLU A 1 365 ? 8.883 2.818 -23.875 1 96.44 365 GLU A C 1
ATOM 2782 O O . GLU A 1 365 ? 9.547 2.242 -24.734 1 96.44 365 GLU A O 1
ATOM 2787 N N . ALA A 1 366 ? 9.258 3.82 -23.203 1 95.12 366 ALA A N 1
ATOM 2788 C CA . ALA A 1 366 ? 10.539 4.449 -23.484 1 95.12 366 ALA A CA 1
ATOM 2789 C C . ALA A 1 366 ? 11.703 3.506 -23.172 1 95.12 366 ALA A C 1
ATOM 2791 O O . ALA A 1 366 ? 12.82 3.701 -23.656 1 95.12 366 ALA A O 1
ATOM 2792 N N . TYR A 1 367 ? 11.43 2.48 -22.453 1 96.25 367 TYR A N 1
ATOM 2793 C CA . TYR A 1 367 ? 12.492 1.597 -21.984 1 96.25 367 TYR A CA 1
ATOM 2794 C C . TYR A 1 367 ? 12.336 0.198 -22.578 1 96.25 367 TYR A C 1
ATOM 2796 O O . TYR A 1 367 ? 13.164 -0.681 -22.328 1 96.25 367 TYR A O 1
ATOM 2804 N N . ARG A 1 368 ? 11.32 -0.055 -23.312 1 94.75 368 ARG A N 1
ATOM 2805 C CA . ARG A 1 368 ? 10.953 -1.393 -23.766 1 94.75 368 ARG A CA 1
ATOM 2806 C C . ARG A 1 368 ? 12.016 -1.964 -24.703 1 94.75 368 ARG A C 1
ATOM 2808 O O . ARG A 1 368 ? 12.375 -3.137 -24.594 1 94.75 368 ARG A O 1
ATOM 2815 N N . ASP A 1 369 ? 12.453 -1.217 -25.625 1 94.38 369 ASP A N 1
ATOM 2816 C CA . ASP A 1 369 ? 13.422 -1.71 -26.594 1 94.38 369 ASP A CA 1
ATOM 2817 C C . ASP A 1 369 ? 14.703 -2.182 -25.906 1 94.38 369 ASP A C 1
ATOM 2819 O O . ASP A 1 369 ? 15.25 -3.229 -26.25 1 94.38 369 ASP A O 1
ATOM 2823 N N . GLU A 1 370 ? 15.102 -1.461 -24.969 1 96.62 370 GLU A N 1
ATOM 2824 C CA . GLU A 1 370 ? 16.375 -1.726 -24.281 1 96.62 370 GLU A CA 1
ATOM 2825 C C . GLU A 1 370 ? 16.234 -2.898 -23.312 1 96.62 370 GLU A C 1
ATOM 2827 O O . GLU A 1 370 ? 17.188 -3.672 -23.141 1 96.62 370 GLU A O 1
ATOM 2832 N N . HIS A 1 371 ? 15.047 -3.078 -22.719 1 97.44 371 HIS A N 1
ATOM 2833 C CA . HIS A 1 371 ? 14.984 -3.988 -21.578 1 97.44 371 HIS A CA 1
ATOM 2834 C C . HIS A 1 371 ? 13.945 -5.082 -21.812 1 97.44 371 HIS A C 1
ATOM 2836 O O . HIS A 1 371 ? 13.656 -5.871 -20.906 1 97.44 371 HIS A O 1
ATOM 2842 N N . GLU A 1 372 ? 13.414 -5.168 -22.984 1 96.31 372 GLU A N 1
ATOM 2843 C CA . GLU A 1 372 ? 12.477 -6.242 -23.281 1 96.31 372 GLU A CA 1
ATOM 2844 C C . GLU A 1 372 ? 13.094 -7.609 -23.016 1 96.31 372 GLU A C 1
ATOM 2846 O O . GLU A 1 372 ? 14.211 -7.891 -23.453 1 96.31 372 GLU A O 1
ATOM 2851 N N . HIS A 1 373 ? 12.359 -8.375 -22.297 1 95.75 373 HIS A N 1
ATOM 2852 C CA . HIS A 1 373 ? 12.867 -9.711 -21.984 1 95.75 373 HIS A CA 1
ATOM 2853 C C . HIS A 1 373 ? 12.938 -10.586 -23.234 1 95.75 373 HIS A C 1
ATOM 2855 O O . HIS A 1 373 ? 12.039 -10.547 -24.062 1 95.75 373 HIS A O 1
ATOM 2861 N N . PRO A 1 374 ? 13.898 -11.453 -23.328 1 94.56 374 PRO A N 1
ATOM 2862 C CA . PRO A 1 374 ? 14.047 -12.312 -24.516 1 94.56 374 PRO A CA 1
ATOM 2863 C C . PRO A 1 374 ? 12.812 -13.172 -24.766 1 94.56 374 PRO A C 1
ATOM 2865 O O . PRO A 1 374 ? 12.461 -13.422 -25.938 1 94.56 374 PRO A O 1
ATOM 2868 N N . LEU A 1 375 ? 12.156 -13.617 -23.75 1 94.12 375 LEU A N 1
ATOM 2869 C CA . LEU A 1 375 ? 10.961 -14.438 -23.922 1 94.12 375 LEU A CA 1
ATOM 2870 C C . LEU A 1 375 ? 9.883 -13.672 -24.688 1 94.12 375 LEU A C 1
ATOM 2872 O O . LEU A 1 375 ? 9.211 -14.234 -25.547 1 94.12 375 LEU A O 1
ATOM 2876 N N . TRP A 1 376 ? 9.719 -12.445 -24.359 1 94 376 TRP A N 1
ATOM 2877 C CA . TRP A 1 376 ? 8.688 -11.648 -25.016 1 94 376 TRP A CA 1
ATOM 2878 C C . TRP A 1 376 ? 9.156 -11.195 -26.391 1 94 376 TRP A C 1
ATOM 2880 O O . TRP A 1 376 ? 8.344 -11.086 -27.328 1 94 376 TRP A O 1
ATOM 2890 N N . ARG A 1 377 ? 10.43 -10.93 -26.562 1 92.19 377 ARG A N 1
ATOM 2891 C CA . ARG A 1 377 ? 10.945 -10.664 -27.906 1 92.19 377 ARG A CA 1
ATOM 2892 C C . ARG A 1 377 ? 10.609 -11.805 -28.859 1 92.19 377 ARG A C 1
ATOM 2894 O O . ARG A 1 377 ? 10.133 -11.578 -29.969 1 92.19 377 ARG A O 1
ATOM 2901 N N . ALA A 1 378 ? 10.859 -13.008 -28.359 1 89.69 378 ALA A N 1
ATOM 2902 C CA . ALA A 1 378 ? 10.586 -14.195 -29.172 1 89.69 378 ALA A CA 1
ATOM 2903 C C . ALA A 1 378 ? 9.094 -14.367 -29.422 1 89.69 378 ALA A C 1
ATOM 2905 O O . ALA A 1 378 ? 8.672 -14.695 -30.531 1 89.69 378 ALA A O 1
ATOM 2906 N N . GLU A 1 379 ? 8.297 -14.195 -28.391 1 85.81 379 GLU A N 1
ATOM 2907 C CA . GLU A 1 379 ? 6.848 -14.344 -28.484 1 85.81 379 GLU A CA 1
ATOM 2908 C C . GLU A 1 379 ? 6.258 -13.352 -29.484 1 85.81 379 GLU A C 1
ATOM 2910 O O . GLU A 1 379 ? 5.398 -13.711 -30.297 1 85.81 379 GLU A O 1
ATOM 2915 N N . LEU A 1 380 ? 6.648 -12.102 -29.391 1 82.31 380 LEU A N 1
ATOM 2916 C CA . LEU A 1 380 ? 6.145 -11.055 -30.281 1 82.31 380 LEU A CA 1
ATOM 2917 C C . LEU A 1 380 ? 6.562 -11.32 -31.719 1 82.31 380 LEU A C 1
ATOM 2919 O O . LEU A 1 380 ? 5.801 -11.039 -32.656 1 82.31 380 LEU A O 1
ATOM 2923 N N . ALA A 1 381 ? 7.684 -11.82 -31.844 1 80.12 381 ALA A N 1
ATOM 2924 C CA . ALA A 1 381 ? 8.148 -12.172 -33.188 1 80.12 381 ALA A CA 1
ATOM 2925 C C . ALA A 1 381 ? 7.301 -13.289 -33.781 1 80.12 381 ALA A C 1
ATOM 2927 O O . ALA A 1 381 ? 7.059 -13.312 -35 1 80.12 381 ALA A O 1
ATOM 2928 N N . SER A 1 382 ? 6.812 -14.133 -32.906 1 77.75 382 SER A N 1
ATOM 2929 C CA . SER A 1 382 ? 6.059 -15.289 -33.375 1 77.75 382 SER A CA 1
ATOM 2930 C C . SER A 1 382 ? 4.574 -14.953 -33.531 1 77.75 382 SER A C 1
ATOM 2932 O O . SER A 1 382 ? 3.824 -15.711 -34.156 1 77.75 382 SER A O 1
ATOM 2934 N N . ALA A 1 383 ? 4.094 -13.938 -32.781 1 67.81 383 ALA A N 1
ATOM 2935 C CA . ALA A 1 383 ? 2.682 -13.57 -32.781 1 67.81 383 ALA A CA 1
ATOM 2936 C C . ALA A 1 383 ? 2.162 -13.383 -34.188 1 67.81 383 ALA A C 1
ATOM 2938 O O . ALA A 1 383 ? 0.981 -13.609 -34.469 1 67.81 383 ALA A O 1
ATOM 2939 N N . HIS A 1 384 ? 2.998 -12.961 -35.062 1 56.56 384 HIS A N 1
ATOM 2940 C CA . HIS A 1 384 ? 2.627 -12.844 -36.469 1 56.56 384 HIS A CA 1
ATOM 2941 C C . HIS A 1 384 ? 2.264 -14.203 -37.062 1 56.56 384 HIS A C 1
ATOM 2943 O O . HIS A 1 384 ? 1.372 -14.297 -37.906 1 56.56 384 HIS A O 1
ATOM 2949 N N . GLU A 1 385 ? 2.957 -15.18 -36.625 1 53.72 385 GLU A N 1
ATOM 2950 C CA . GLU A 1 385 ? 2.777 -16.531 -37.156 1 53.72 385 GLU A CA 1
ATOM 2951 C C . GLU A 1 385 ? 1.636 -17.25 -36.469 1 53.72 385 GLU A C 1
ATOM 2953 O O . GLU A 1 385 ? 1.023 -18.156 -37.062 1 53.72 385 GLU A O 1
ATOM 2958 N N . ARG A 1 386 ? 1.352 -17 -35.281 1 56.34 386 ARG A N 1
ATOM 2959 C CA . ARG A 1 386 ? 0.304 -17.656 -34.5 1 56.34 386 ARG A CA 1
ATOM 2960 C C . ARG A 1 386 ? -0.638 -16.641 -33.875 1 56.34 386 ARG A C 1
ATOM 2962 O O . ARG A 1 386 ? -0.644 -16.453 -32.656 1 56.34 386 ARG A O 1
ATOM 2969 N N . PRO A 1 387 ? -1.573 -15.977 -34.75 1 47.47 387 PRO A N 1
ATOM 2970 C CA . PRO A 1 387 ? -2.465 -14.93 -34.25 1 47.47 387 PRO A CA 1
ATOM 2971 C C . PRO A 1 387 ? -3.416 -15.438 -33.156 1 47.47 387 PRO A C 1
ATOM 2973 O O . PRO A 1 387 ? -3.943 -16.547 -33.25 1 47.47 387 PRO A O 1
ATOM 2976 N N . GLY A 1 388 ? -3.559 -14.742 -32 1 49.47 388 GLY A N 1
ATOM 2977 C CA . GLY A 1 388 ? -4.508 -15.07 -30.953 1 49.47 388 GLY A CA 1
ATOM 2978 C C . GLY A 1 388 ? -3.908 -15.93 -29.844 1 49.47 388 GLY A C 1
ATOM 2979 O O . GLY A 1 388 ? -4.559 -16.188 -28.828 1 49.47 388 GLY A O 1
ATOM 2980 N N . HIS A 1 389 ? -2.688 -16.422 -30.281 1 56.59 389 HIS A N 1
ATOM 2981 C CA . HIS A 1 389 ? -1.997 -17.297 -29.344 1 56.59 389 HIS A CA 1
ATOM 2982 C C . HIS A 1 389 ? -0.807 -16.594 -28.703 1 56.59 389 HIS A C 1
ATOM 2984 O O . HIS A 1 389 ? -0.24 -15.664 -29.297 1 56.59 389 HIS A O 1
ATOM 2990 N N . GLY A 1 390 ? -0.807 -16.609 -27.172 1 63.78 390 GLY A N 1
ATOM 2991 C CA . GLY A 1 390 ? 0.302 -15.977 -26.469 1 63.78 390 GLY A CA 1
ATOM 2992 C C . GLY A 1 390 ? -0.105 -15.336 -25.156 1 63.78 390 GLY A C 1
ATOM 2993 O O . GLY A 1 390 ? -1.111 -15.719 -24.562 1 63.78 390 GLY A O 1
ATOM 2994 N N . GLY A 1 391 ? 0.756 -14.883 -24.672 1 85.81 391 GLY A N 1
ATOM 2995 C CA . GLY A 1 391 ? 0.532 -14.227 -23.391 1 85.81 391 GLY A CA 1
ATOM 2996 C C . GLY A 1 391 ? 1.175 -14.953 -22.234 1 85.81 391 GLY A C 1
ATOM 2997 O O . GLY A 1 391 ? 1.917 -15.922 -22.422 1 85.81 391 GLY A O 1
ATOM 2998 N N . MET A 1 392 ? 0.892 -14.531 -21.203 1 90.5 392 MET A N 1
ATOM 2999 C CA . MET A 1 392 ? 1.573 -15.016 -20.016 1 90.5 392 MET A CA 1
ATOM 3000 C C . MET A 1 392 ? 1.219 -16.469 -19.734 1 90.5 392 MET A C 1
ATOM 3002 O O . MET A 1 392 ? 2.061 -17.25 -19.281 1 90.5 392 MET A O 1
ATOM 3006 N N . ASP A 1 393 ? 0.039 -16.953 -20.125 1 91.62 393 ASP A N 1
ATOM 3007 C CA . ASP A 1 393 ? -0.368 -18.344 -19.906 1 91.62 393 ASP A CA 1
ATOM 3008 C C . ASP A 1 393 ? 0.388 -19.297 -20.812 1 91.62 393 ASP A C 1
ATOM 3010 O O . ASP A 1 393 ? 0.824 -20.375 -20.391 1 91.62 393 ASP A O 1
ATOM 3014 N N . TYR A 1 394 ? 0.497 -18.938 -22.047 1 93.81 394 TYR A N 1
ATOM 3015 C CA . TYR A 1 394 ? 1.269 -19.75 -22.984 1 93.81 394 TYR A CA 1
ATOM 3016 C C . TYR A 1 394 ? 2.732 -19.828 -22.562 1 93.81 394 TYR A C 1
ATOM 3018 O O . TYR A 1 394 ? 3.338 -20.891 -22.562 1 93.81 394 TYR A O 1
ATOM 3026 N N . LEU A 1 395 ? 3.279 -18.656 -22.219 1 94.94 395 LEU A N 1
ATOM 3027 C CA . LEU A 1 395 ? 4.695 -18.594 -21.859 1 94.94 395 LEU A CA 1
ATOM 3028 C C . LEU A 1 395 ? 4.996 -19.469 -20.656 1 94.94 395 LEU A C 1
ATOM 3030 O O . LEU A 1 395 ? 6.031 -20.141 -20.609 1 94.94 395 LEU A O 1
ATOM 3034 N N . GLU A 1 396 ? 4.129 -19.453 -19.734 1 95.94 396 GLU A N 1
ATOM 3035 C CA . GLU A 1 396 ? 4.328 -20.25 -18.516 1 95.94 396 GLU A CA 1
ATOM 3036 C C . GLU A 1 396 ? 4.414 -21.734 -18.844 1 95.94 396 GLU A C 1
ATOM 3038 O O . GLU A 1 396 ? 5.293 -22.438 -18.344 1 95.94 396 GLU A O 1
ATOM 3043 N N . LEU A 1 397 ? 3.531 -22.234 -19.688 1 96.69 397 LEU A N 1
ATOM 3044 C CA . LEU A 1 397 ? 3.508 -23.641 -20.047 1 96.69 397 LEU A CA 1
ATOM 3045 C C . LEU A 1 397 ? 4.672 -23.984 -20.969 1 96.69 397 LEU A C 1
ATOM 3047 O O . LEU A 1 397 ? 5.277 -25.047 -20.844 1 96.69 397 LEU A O 1
ATOM 3051 N N . SER A 1 398 ? 4.926 -23.062 -21.875 1 95.62 398 SER A N 1
ATOM 3052 C CA . SER A 1 398 ? 6.043 -23.281 -22.797 1 95.62 398 SER A CA 1
ATOM 3053 C C . SER A 1 398 ? 7.363 -23.391 -22.031 1 95.62 398 SER A C 1
ATOM 3055 O O . SER A 1 398 ? 8.203 -24.219 -22.359 1 95.62 398 SER A O 1
ATOM 3057 N N . ARG A 1 399 ? 7.508 -22.547 -21.078 1 96.88 399 ARG A N 1
ATOM 3058 C CA . ARG A 1 399 ? 8.711 -22.578 -20.25 1 96.88 399 ARG A CA 1
ATOM 3059 C C . ARG A 1 399 ? 8.789 -23.891 -19.453 1 96.88 399 ARG A C 1
ATOM 3061 O O . ARG A 1 399 ? 9.867 -24.484 -19.344 1 96.88 399 ARG A O 1
ATOM 3068 N N . LEU A 1 400 ? 7.652 -24.328 -18.875 1 98.12 400 LEU A N 1
ATOM 3069 C CA . LEU A 1 400 ? 7.629 -25.594 -18.141 1 98.12 400 LEU A CA 1
ATOM 3070 C C . LEU A 1 400 ? 8.031 -26.75 -19.031 1 98.12 400 LEU A C 1
ATOM 3072 O O . LEU A 1 400 ? 8.898 -27.547 -18.672 1 98.12 400 LEU A O 1
ATOM 3076 N N . VAL A 1 401 ? 7.473 -26.828 -20.203 1 98.25 401 VAL A N 1
ATOM 3077 C CA . VAL A 1 401 ? 7.758 -27.906 -21.156 1 98.25 401 VAL A CA 1
ATOM 3078 C C . VAL A 1 401 ? 9.227 -27.844 -21.562 1 98.25 401 VAL A C 1
ATOM 3080 O O . VAL A 1 401 ? 9.906 -28.875 -21.625 1 98.25 401 VAL A O 1
ATOM 3083 N N . HIS A 1 402 ? 9.68 -26.641 -21.812 1 97.25 402 HIS A N 1
ATOM 3084 C CA . HIS A 1 402 ? 11.078 -26.453 -22.172 1 97.25 402 HIS A CA 1
ATOM 3085 C C . HIS A 1 402 ? 12.008 -26.984 -21.094 1 97.25 402 HIS A C 1
ATOM 3087 O O . HIS A 1 402 ? 12.969 -27.703 -21.391 1 97.25 402 HIS A O 1
ATOM 3093 N N . CYS A 1 403 ? 11.758 -26.625 -19.875 1 98.19 403 CYS A N 1
ATOM 3094 C CA . CYS A 1 403 ? 12.602 -27.062 -18.766 1 98.19 403 CYS A CA 1
ATOM 3095 C C . CYS A 1 403 ? 12.602 -28.578 -18.641 1 98.19 403 CYS A C 1
ATOM 3097 O O . CYS A 1 403 ? 13.648 -29.188 -18.406 1 98.19 403 CYS A O 1
ATOM 3099 N N . LEU A 1 404 ? 11.43 -29.219 -18.812 1 98.69 404 LEU A N 1
ATOM 3100 C CA . LEU A 1 404 ? 11.336 -30.672 -18.719 1 98.69 404 LEU A CA 1
ATOM 3101 C C . LEU A 1 404 ? 12.102 -31.344 -19.859 1 98.69 404 LEU A C 1
ATOM 3103 O O . LEU A 1 404 ? 12.812 -32.312 -19.641 1 98.69 404 LEU A O 1
ATOM 3107 N N . ARG A 1 405 ? 11.992 -30.797 -21.047 1 98.69 405 ARG A N 1
ATOM 3108 C CA . ARG A 1 405 ? 12.633 -31.391 -22.219 1 98.69 405 ARG A CA 1
ATOM 3109 C C . ARG A 1 405 ? 14.148 -31.281 -22.141 1 98.69 405 ARG A C 1
ATOM 3111 O O . ARG A 1 405 ? 14.867 -32.156 -22.594 1 98.69 405 ARG A O 1
ATOM 3118 N N . GLU A 1 406 ? 14.633 -30.188 -21.516 1 97.94 406 GLU A N 1
ATOM 3119 C CA . GLU A 1 406 ? 16.078 -29.922 -21.484 1 97.94 406 GLU A CA 1
ATOM 3120 C C . GLU A 1 406 ? 16.688 -30.344 -20.156 1 97.94 406 GLU A C 1
ATOM 3122 O O . GLU A 1 406 ? 17.906 -30.234 -19.969 1 97.94 406 GLU A O 1
ATOM 3127 N N . GLY A 1 407 ? 15.867 -30.812 -19.25 1 97.94 407 GLY A N 1
ATOM 3128 C CA . GLY A 1 407 ? 16.359 -31.219 -17.953 1 97.94 407 GLY A CA 1
ATOM 3129 C C . GLY A 1 407 ? 16.844 -30.062 -17.109 1 97.94 407 GLY A C 1
ATOM 3130 O O . GLY A 1 407 ? 17.859 -30.172 -16.422 1 97.94 407 GLY A O 1
ATOM 3131 N N . LEU A 1 408 ? 16.234 -28.953 -17.219 1 97.19 408 LEU A N 1
ATOM 3132 C CA . LEU A 1 408 ? 16.625 -27.734 -16.5 1 97.19 408 LEU A CA 1
ATOM 3133 C C . LEU A 1 408 ? 15.781 -27.547 -15.242 1 97.19 408 LEU A C 1
ATOM 3135 O O . LEU A 1 408 ? 14.695 -28.125 -15.125 1 97.19 408 LEU A O 1
ATOM 3139 N N . PRO A 1 409 ? 16.359 -26.797 -14.266 1 96.94 409 PRO A N 1
ATOM 3140 C CA . PRO A 1 409 ? 15.477 -26.359 -13.188 1 96.94 409 PRO A CA 1
ATOM 3141 C C . PRO A 1 409 ? 14.281 -25.562 -13.688 1 96.94 409 PRO A C 1
ATOM 3143 O O . PRO A 1 409 ? 14.406 -24.797 -14.656 1 96.94 409 PRO A O 1
ATOM 3146 N N . VAL A 1 410 ? 13.18 -25.75 -13.031 1 97.81 410 VAL A N 1
ATOM 3147 C CA . VAL A 1 410 ? 11.984 -25 -13.422 1 97.81 410 VAL A CA 1
ATOM 3148 C C . VAL A 1 410 ? 12.031 -23.594 -12.836 1 97.81 410 VAL A C 1
ATOM 3150 O O . VAL A 1 410 ? 12.75 -23.359 -11.859 1 97.81 410 VAL A O 1
ATOM 3153 N N . ASP A 1 411 ? 11.273 -22.672 -13.406 1 96.69 411 ASP A N 1
ATOM 3154 C CA . ASP A 1 411 ? 11.32 -21.266 -13 1 96.69 411 ASP A CA 1
ATOM 3155 C C . ASP A 1 411 ? 10.719 -21.078 -11.609 1 96.69 411 ASP A C 1
ATOM 3157 O O . ASP A 1 411 ? 11.32 -20.422 -10.75 1 96.69 411 ASP A O 1
ATOM 3161 N N . MET A 1 412 ? 9.539 -21.609 -11.383 1 96.38 412 MET A N 1
ATOM 3162 C CA . MET A 1 412 ? 8.859 -21.594 -10.094 1 96.38 412 MET A CA 1
ATOM 3163 C C . MET A 1 412 ? 8.875 -22.969 -9.438 1 96.38 412 MET A C 1
ATOM 3165 O O . MET A 1 412 ? 7.922 -23.734 -9.578 1 96.38 412 MET A O 1
ATOM 3169 N N . ASN A 1 413 ? 9.906 -23.25 -8.719 1 97.69 413 ASN A N 1
ATOM 3170 C CA . ASN A 1 413 ? 10.062 -24.578 -8.133 1 97.69 413 ASN A CA 1
ATOM 3171 C C . ASN A 1 413 ? 9.258 -24.719 -6.848 1 97.69 413 ASN A C 1
ATOM 3173 O O . ASN A 1 413 ? 8.484 -23.828 -6.492 1 97.69 413 ASN A O 1
ATOM 3177 N N . VAL A 1 414 ? 9.398 -25.844 -6.164 1 98.75 414 VAL A N 1
ATOM 3178 C CA . VAL A 1 414 ? 8.539 -26.203 -5.043 1 98.75 414 VAL A CA 1
ATOM 3179 C C . VAL A 1 414 ? 8.781 -25.234 -3.877 1 98.75 414 VAL A C 1
ATOM 3181 O O . VAL A 1 414 ? 7.863 -24.953 -3.104 1 98.75 414 VAL A O 1
ATOM 3184 N N . TYR A 1 415 ? 10 -24.719 -3.723 1 98.56 415 TYR A N 1
ATOM 3185 C CA . TYR A 1 415 ? 10.32 -23.812 -2.635 1 98.56 415 TYR A CA 1
ATOM 3186 C C . TYR A 1 415 ? 9.641 -22.453 -2.846 1 98.56 415 TYR A C 1
ATOM 3188 O O . TYR A 1 415 ? 9.125 -21.859 -1.897 1 98.56 415 TYR A O 1
ATOM 3196 N N . ASP A 1 416 ? 9.641 -21.969 -4.094 1 98.5 416 ASP A N 1
ATOM 3197 C CA . ASP A 1 416 ? 8.891 -20.781 -4.434 1 98.5 416 ASP A CA 1
ATOM 3198 C C . ASP A 1 416 ? 7.398 -20.969 -4.168 1 98.5 416 ASP A C 1
ATOM 3200 O O . ASP A 1 416 ? 6.754 -20.109 -3.564 1 98.5 416 ASP A O 1
ATOM 3204 N N . ALA A 1 417 ? 6.891 -22.094 -4.645 1 98.88 417 ALA A N 1
ATOM 3205 C CA . ALA A 1 417 ? 5.48 -22.422 -4.449 1 98.88 417 ALA A CA 1
ATOM 3206 C C . ALA A 1 417 ? 5.109 -22.391 -2.971 1 98.88 417 ALA A C 1
ATOM 3208 O O . ALA A 1 417 ? 4.082 -21.828 -2.596 1 98.88 417 ALA A O 1
ATOM 3209 N N . ALA A 1 418 ? 5.926 -23 -2.186 1 98.94 418 ALA A N 1
ATOM 3210 C CA . ALA A 1 418 ? 5.672 -23.078 -0.75 1 98.94 418 ALA A CA 1
ATOM 3211 C C . ALA A 1 418 ? 5.719 -21.703 -0.099 1 98.94 418 ALA A C 1
ATOM 3213 O O . ALA A 1 418 ? 4.785 -21.312 0.606 1 98.94 418 ALA A O 1
ATOM 3214 N N . ALA A 1 419 ? 6.758 -20.953 -0.342 1 98.94 419 ALA A N 1
ATOM 3215 C CA . ALA A 1 419 ? 6.941 -19.656 0.298 1 98.94 419 ALA A CA 1
ATOM 3216 C C . ALA A 1 419 ? 5.809 -18.688 -0.066 1 98.94 419 ALA A C 1
ATOM 3218 O O . ALA A 1 419 ? 5.246 -18.03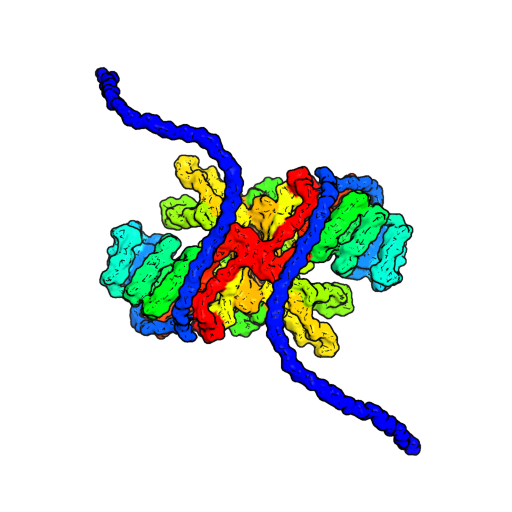1 0.807 1 98.94 419 ALA A O 1
ATOM 3219 N N . LEU A 1 420 ? 5.473 -18.625 -1.312 1 98.94 420 LEU A N 1
ATOM 3220 C CA . LEU A 1 420 ? 4.445 -17.703 -1.768 1 98.94 420 LEU A CA 1
ATOM 3221 C C . LEU A 1 420 ? 3.07 -18.125 -1.262 1 98.94 420 LEU A C 1
ATOM 3223 O O . LEU A 1 420 ? 2.271 -17.281 -0.844 1 98.94 420 LEU A O 1
ATOM 3227 N N . SER A 1 421 ? 2.803 -19.406 -1.236 1 98.94 421 SER A N 1
ATOM 3228 C CA . SER A 1 421 ? 1.493 -19.906 -0.832 1 98.94 421 SER A CA 1
ATOM 3229 C C . SER A 1 421 ? 1.314 -19.828 0.681 1 98.94 421 SER A C 1
ATOM 3231 O O . SER A 1 421 ? 0.196 -19.656 1.17 1 98.94 421 SER A O 1
ATOM 3233 N N . SER A 1 422 ? 2.408 -19.906 1.418 1 98.94 422 SER A N 1
ATOM 3234 C CA . SER A 1 422 ? 2.334 -19.922 2.875 1 98.94 422 SER A CA 1
ATOM 3235 C C . SER A 1 422 ? 1.752 -18.625 3.416 1 98.94 422 SER A C 1
ATOM 3237 O O . SER A 1 422 ? 1.276 -18.578 4.551 1 98.94 422 SER A O 1
ATOM 3239 N N . ILE A 1 423 ? 1.771 -17.594 2.631 1 98.94 423 ILE A N 1
ATOM 3240 C CA . ILE A 1 423 ? 1.279 -16.281 3.035 1 98.94 423 ILE A CA 1
ATOM 3241 C C . ILE A 1 423 ? -0.198 -16.375 3.408 1 98.94 423 ILE A C 1
ATOM 3243 O O . ILE A 1 423 ? -0.675 -15.641 4.273 1 98.94 423 ILE A O 1
ATOM 3247 N N . ILE A 1 424 ? -0.933 -17.312 2.771 1 98.94 424 ILE A N 1
ATOM 3248 C CA . ILE A 1 424 ? -2.363 -17.453 3.02 1 98.94 424 ILE A CA 1
ATOM 3249 C C . ILE A 1 424 ? -2.607 -17.703 4.504 1 98.94 424 ILE A C 1
ATOM 3251 O O . ILE A 1 424 ? -3.236 -16.906 5.191 1 98.94 424 ILE A O 1
ATOM 3255 N N . GLU A 1 425 ? -2.053 -18.766 5.023 1 98.94 425 GLU A N 1
ATOM 3256 C CA . GLU A 1 425 ? -2.258 -19.094 6.426 1 98.94 425 GLU A CA 1
ATOM 3257 C C . GLU A 1 425 ? -1.617 -18.062 7.344 1 98.94 425 GLU A C 1
ATOM 3259 O O . GLU A 1 425 ? -2.209 -17.656 8.352 1 98.94 425 GLU A O 1
ATOM 3264 N N . LEU A 1 426 ? -0.41 -17.625 7.012 1 98.94 426 LEU A N 1
ATOM 3265 C CA . LEU A 1 426 ? 0.347 -16.766 7.91 1 98.94 426 LEU A CA 1
ATOM 3266 C C . LEU A 1 426 ? -0.301 -15.391 8.016 1 98.94 426 LEU A C 1
ATOM 3268 O O . LEU A 1 426 ? -0.279 -14.766 9.078 1 98.94 426 LEU A O 1
ATOM 3272 N N . SER A 1 427 ? -0.816 -14.867 6.93 1 98.94 427 SER A N 1
ATOM 3273 C CA . SER A 1 427 ? -1.537 -13.602 7.004 1 98.94 427 SER A CA 1
ATOM 3274 C C . SER A 1 427 ? -2.771 -13.719 7.891 1 98.94 427 SER A C 1
ATOM 3276 O O . SER A 1 427 ? -3.072 -12.812 8.664 1 98.94 427 SER A O 1
ATOM 3278 N N . ALA A 1 428 ? -3.475 -14.812 7.75 1 98.94 428 ALA A N 1
ATOM 3279 C CA . ALA A 1 428 ? -4.656 -15.039 8.578 1 98.94 428 ALA A CA 1
ATOM 3280 C C . ALA A 1 428 ? -4.281 -15.102 10.055 1 98.94 428 ALA A C 1
ATOM 3282 O O . ALA A 1 428 ? -4.992 -14.562 10.906 1 98.94 428 ALA A O 1
ATOM 3283 N N . ARG A 1 429 ? -3.191 -15.758 10.352 1 98.94 429 ARG A N 1
ATOM 3284 C CA . ARG A 1 429 ? -2.711 -15.828 11.734 1 98.94 429 ARG A CA 1
ATOM 3285 C C . ARG A 1 429 ? -2.402 -14.43 12.266 1 98.94 429 ARG A C 1
ATOM 3287 O O . ARG A 1 429 ? -2.717 -14.117 13.422 1 98.94 429 ARG A O 1
ATOM 3294 N N . SER A 1 430 ? -1.748 -13.656 11.469 1 98.94 430 SER A N 1
ATOM 3295 C CA . SER A 1 430 ? -1.412 -12.297 11.875 1 98.94 430 SER A CA 1
ATOM 3296 C C . SER A 1 430 ? -2.666 -11.477 12.141 1 98.94 430 SER A C 1
ATOM 3298 O O . SER A 1 430 ? -2.754 -10.781 13.156 1 98.94 430 SER A O 1
ATOM 3300 N N . VAL A 1 431 ? -3.633 -11.531 11.211 1 98.88 431 VAL A N 1
ATOM 3301 C CA . VAL A 1 431 ? -4.891 -10.812 11.383 1 98.88 431 VAL A CA 1
ATOM 3302 C C . VAL A 1 431 ? -5.551 -11.234 12.688 1 98.88 431 VAL A C 1
ATOM 3304 O O . VAL A 1 431 ? -5.98 -10.383 13.477 1 98.88 431 VAL A O 1
ATOM 3307 N N . ALA A 1 432 ? -5.598 -12.5 12.914 1 98.75 432 ALA A N 1
ATOM 3308 C CA . ALA A 1 432 ? -6.242 -13.031 14.109 1 98.75 432 ALA A CA 1
ATOM 3309 C C . ALA A 1 432 ? -5.52 -12.578 15.375 1 98.75 432 ALA A C 1
ATOM 3311 O O . ALA A 1 432 ? -6.137 -12.438 16.438 1 98.75 432 ALA A O 1
ATOM 3312 N N . ALA A 1 433 ? -4.25 -12.375 15.227 1 98.44 433 ALA A N 1
ATOM 3313 C CA . ALA A 1 433 ? -3.434 -11.953 16.359 1 98.44 433 ALA A CA 1
ATOM 3314 C C . ALA A 1 433 ? -3.293 -10.438 16.406 1 98.44 433 ALA A C 1
ATOM 3316 O O . ALA A 1 433 ? -2.277 -9.914 16.875 1 98.44 433 ALA A O 1
ATOM 3317 N N . ARG A 1 434 ? -4.16 -9.703 15.852 1 97.62 434 ARG A N 1
ATOM 3318 C CA . ARG A 1 434 ? -4.227 -8.242 15.883 1 97.62 434 ARG A CA 1
ATOM 3319 C C . ARG A 1 434 ? -3.037 -7.625 15.156 1 97.62 434 ARG A C 1
ATOM 3321 O O . ARG A 1 434 ? -2.502 -6.602 15.594 1 97.62 434 ARG A O 1
ATOM 3328 N N . GLY A 1 435 ? -2.592 -8.258 14.164 1 98.38 435 GLY A N 1
ATOM 3329 C CA . GLY A 1 435 ? -1.521 -7.715 13.344 1 98.38 435 GLY A CA 1
ATOM 3330 C C . GLY A 1 435 ? -0.139 -8.094 13.844 1 98.38 435 GLY A C 1
ATOM 3331 O O . GLY A 1 435 ? 0.859 -7.496 13.438 1 98.38 435 GLY A O 1
ATOM 3332 N N . ALA A 1 436 ? -0.019 -9.023 14.695 1 98.56 436 ALA A N 1
ATOM 3333 C CA . ALA A 1 436 ? 1.283 -9.422 15.227 1 98.56 436 ALA A CA 1
ATOM 3334 C C . ALA A 1 436 ? 2.129 -10.094 14.148 1 98.56 436 ALA A C 1
ATOM 3336 O O . ALA A 1 436 ? 1.6 -10.797 13.289 1 98.56 436 ALA A O 1
ATOM 3337 N N . PRO A 1 437 ? 3.408 -9.953 14.25 1 98.81 437 PRO A N 1
ATOM 3338 C CA . PRO A 1 437 ? 4.285 -10.547 13.234 1 98.81 437 PRO A CA 1
ATOM 3339 C C . PRO A 1 437 ? 4.258 -12.078 13.266 1 98.81 437 PRO A C 1
ATOM 3341 O O . PRO A 1 437 ? 4.16 -12.68 14.336 1 98.81 437 PRO A O 1
ATOM 3344 N N . GLN A 1 438 ? 4.297 -12.641 12.07 1 98.88 438 GLN A N 1
ATOM 3345 C CA . GLN A 1 438 ? 4.434 -14.078 11.859 1 98.88 438 GLN A CA 1
ATOM 3346 C C . GLN A 1 438 ? 5.715 -14.398 11.094 1 98.88 438 GLN A C 1
ATOM 3348 O O . GLN A 1 438 ? 6.023 -13.758 10.086 1 98.88 438 GLN A O 1
ATOM 3353 N N . ASP A 1 439 ? 6.426 -15.43 11.547 1 98.81 439 ASP A N 1
ATOM 3354 C CA . ASP A 1 439 ? 7.621 -15.859 10.828 1 98.81 439 ASP A CA 1
ATOM 3355 C C . ASP A 1 439 ? 7.262 -16.703 9.609 1 98.81 439 ASP A C 1
ATOM 3357 O O . ASP A 1 439 ? 6.355 -17.547 9.672 1 98.81 439 ASP A O 1
ATOM 3361 N N . ILE A 1 440 ? 7.883 -16.422 8.578 1 98.94 440 ILE A N 1
ATOM 3362 C CA . ILE A 1 440 ? 7.746 -17.25 7.387 1 98.94 440 ILE A CA 1
ATOM 3363 C C . ILE A 1 440 ? 8.812 -18.344 7.391 1 98.94 440 ILE A C 1
ATOM 3365 O O . ILE A 1 440 ? 10.008 -18.047 7.469 1 98.94 440 ILE A O 1
ATOM 3369 N N . PRO A 1 441 ? 8.43 -19.578 7.266 1 98.69 441 PRO A N 1
ATOM 3370 C CA . PRO A 1 441 ? 9.43 -20.656 7.309 1 98.69 441 PRO A CA 1
ATOM 3371 C C . PRO A 1 441 ? 10.445 -20.562 6.172 1 98.69 441 PRO A C 1
ATOM 3373 O O . PRO A 1 441 ? 10.102 -20.141 5.062 1 98.69 441 PRO A O 1
ATOM 3376 N N . ASP A 1 442 ? 11.648 -20.922 6.488 1 98.5 442 ASP A N 1
ATOM 3377 C CA . ASP A 1 442 ? 12.641 -21.125 5.441 1 98.5 442 ASP A CA 1
ATOM 3378 C C . ASP A 1 442 ? 12.484 -22.5 4.797 1 98.5 442 ASP A C 1
ATOM 3380 O O . ASP A 1 442 ? 13.141 -23.469 5.215 1 98.5 442 ASP A O 1
ATOM 3384 N N . PHE A 1 443 ? 11.836 -22.562 3.748 1 98.5 443 PHE A N 1
ATOM 3385 C CA . PHE A 1 443 ? 11.539 -23.844 3.105 1 98.5 443 PHE A CA 1
ATOM 3386 C C . PHE A 1 443 ? 12.781 -24.391 2.41 1 98.5 443 PHE A C 1
ATOM 3388 O O . PHE A 1 443 ? 12.805 -25.562 2.023 1 98.5 443 PHE A O 1
ATOM 3395 N N . THR A 1 444 ? 13.781 -23.578 2.24 1 98 444 THR A N 1
ATOM 3396 C CA . THR A 1 444 ? 15.016 -24.016 1.6 1 98 444 THR A CA 1
ATOM 3397 C C . THR A 1 444 ? 16 -24.562 2.635 1 98 444 THR A C 1
ATOM 3399 O O . THR A 1 444 ? 17.031 -25.125 2.279 1 98 444 THR A O 1
ATOM 3402 N N . ARG A 1 445 ? 15.672 -24.281 3.934 1 97.31 445 ARG A N 1
ATOM 3403 C CA . ARG A 1 445 ? 16.516 -24.703 5.047 1 97.31 445 ARG A CA 1
ATOM 3404 C C . ARG A 1 445 ? 17.953 -24.203 4.859 1 97.31 445 ARG A C 1
ATOM 3406 O O . ARG A 1 445 ? 18.906 -24.984 5.012 1 97.31 445 ARG A O 1
ATOM 3413 N N . GLY A 1 446 ? 18.016 -22.969 4.402 1 97.44 446 GLY A N 1
ATOM 3414 C CA . GLY A 1 446 ? 19.297 -22.281 4.328 1 97.44 446 GLY A CA 1
ATOM 3415 C C . GLY A 1 446 ? 19.859 -22.219 2.918 1 97.44 446 GLY A C 1
ATOM 3416 O O . GLY A 1 446 ? 20.719 -21.391 2.631 1 97.44 446 GLY A O 1
ATOM 3417 N N . ARG A 1 447 ? 19.375 -22.984 1.942 1 97.62 447 ARG A N 1
ATOM 3418 C CA . ARG A 1 447 ? 19.953 -23.094 0.606 1 97.62 447 ARG A CA 1
ATOM 3419 C C . ARG A 1 447 ? 19.781 -21.797 -0.177 1 97.62 447 ARG A C 1
ATOM 3421 O O . ARG A 1 447 ? 20.516 -21.562 -1.143 1 97.62 447 ARG A O 1
ATOM 3428 N N . TRP A 1 448 ? 18.859 -20.922 0.236 1 96.88 448 TRP A N 1
ATOM 3429 C CA . TRP A 1 448 ? 18.625 -19.656 -0.44 1 96.88 448 TRP A CA 1
ATOM 3430 C C . TRP A 1 448 ? 19.906 -18.812 -0.475 1 96.88 448 TRP A C 1
ATOM 3432 O O . TRP A 1 448 ? 20.062 -17.969 -1.352 1 96.88 448 TRP A O 1
ATOM 3442 N N . GLN A 1 449 ? 20.781 -19.047 0.39 1 96.81 449 GLN A N 1
ATOM 3443 C CA . GLN A 1 449 ? 22.016 -18.281 0.49 1 96.81 449 GLN A CA 1
ATOM 3444 C C . GLN A 1 449 ? 22.984 -18.641 -0.627 1 96.81 449 GLN A C 1
ATOM 3446 O O . GLN A 1 449 ? 23.828 -17.844 -1.024 1 96.81 449 GLN A O 1
ATOM 3451 N N . ALA A 1 450 ? 22.844 -19.906 -1.139 1 95.31 450 ALA A N 1
ATOM 3452 C CA . ALA A 1 450 ? 23.844 -20.422 -2.061 1 95.31 450 ALA A CA 1
ATOM 3453 C C . ALA A 1 450 ? 23.281 -20.578 -3.467 1 95.31 450 ALA A C 1
ATOM 3455 O O . ALA A 1 450 ? 24.016 -20.594 -4.449 1 95.31 450 ALA A O 1
ATOM 3456 N N . TRP A 1 451 ? 21.984 -20.766 -3.568 1 94.94 451 TRP A N 1
ATOM 3457 C CA . TRP A 1 451 ? 21.375 -21 -4.879 1 94.94 451 TRP A CA 1
ATOM 3458 C C . TRP A 1 451 ? 21.5 -19.75 -5.75 1 94.94 451 TRP A C 1
ATOM 3460 O O . TRP A 1 451 ? 21.391 -18.625 -5.254 1 94.94 451 TRP A O 1
ATOM 3470 N N . THR A 1 452 ? 21.688 -19.984 -6.988 1 92.12 452 THR A N 1
ATOM 3471 C CA . THR A 1 452 ? 21.844 -18.875 -7.93 1 92.12 452 THR A CA 1
ATOM 3472 C C . THR A 1 452 ? 20.609 -18.75 -8.828 1 92.12 452 THR A C 1
ATOM 3474 O O . THR A 1 452 ? 19.734 -19.625 -8.82 1 92.12 452 THR A O 1
ATOM 3477 N N . ARG A 1 453 ? 20.609 -17.703 -9.586 1 92.88 453 ARG A N 1
ATOM 3478 C CA . ARG A 1 453 ? 19.5 -17.406 -10.492 1 92.88 453 ARG A CA 1
ATOM 3479 C C . ARG A 1 453 ? 19.375 -18.469 -11.562 1 92.88 453 ARG A C 1
ATOM 3481 O O . ARG A 1 453 ? 20.375 -19.016 -12.031 1 92.88 453 ARG A O 1
ATOM 3488 N N . GLY A 1 454 ? 18.094 -18.766 -11.906 1 89.88 454 GLY A N 1
ATOM 3489 C CA . GLY A 1 454 ? 17.828 -19.609 -13.055 1 89.88 454 GLY A CA 1
ATOM 3490 C C . GLY A 1 454 ? 17.859 -18.859 -14.367 1 89.88 454 GLY A C 1
ATOM 3491 O O . GLY A 1 454 ? 18.375 -17.734 -14.445 1 89.88 454 GLY A O 1
ATOM 3492 N N . GLU A 1 455 ? 17.281 -19.531 -15.359 1 87.88 455 GLU A N 1
ATOM 3493 C CA . GLU A 1 455 ? 17.297 -18.938 -16.703 1 87.88 455 GLU A CA 1
ATOM 3494 C C . GLU A 1 455 ? 16.406 -17.719 -16.766 1 87.88 455 GLU A C 1
ATOM 3496 O O . GLU A 1 455 ? 16.734 -16.734 -17.422 1 87.88 455 GLU A O 1
ATOM 3501 N N . VAL A 1 456 ? 15.312 -17.812 -16.109 1 89.12 456 VAL A N 1
ATOM 3502 C CA . VAL A 1 456 ? 14.359 -16.719 -16.172 1 89.12 456 VAL A CA 1
ATOM 3503 C C . VAL A 1 456 ? 14.367 -15.945 -14.844 1 89.12 456 VAL A C 1
ATOM 3505 O O . VAL A 1 456 ? 14.562 -14.734 -14.828 1 89.12 456 VAL A O 1
ATOM 3508 N N . ILE A 1 457 ? 14.102 -16.656 -13.836 1 88.19 457 ILE A N 1
ATOM 3509 C CA . ILE A 1 457 ? 14.117 -16.016 -12.523 1 88.19 457 ILE A CA 1
ATOM 3510 C C . ILE A 1 457 ? 15.258 -16.594 -11.688 1 88.19 457 ILE A C 1
ATOM 3512 O O . ILE A 1 457 ? 15.703 -17.719 -11.914 1 88.19 457 ILE A O 1
ATOM 3516 N N . MET B 1 1 ? 70.312 38.438 5.074 1 17.44 1 MET B N 1
ATOM 3517 C CA . MET B 1 1 ? 71.312 37.5 5.629 1 17.44 1 MET B CA 1
ATOM 3518 C C . MET B 1 1 ? 70.625 36.375 6.391 1 17.44 1 MET B C 1
ATOM 3520 O O . MET B 1 1 ? 71.125 35.25 6.457 1 17.44 1 MET B O 1
ATOM 3524 N N . HIS B 1 2 ? 69.688 36.625 7.355 1 15.35 2 HIS B N 1
ATOM 3525 C CA . HIS B 1 2 ? 69.375 36.125 8.68 1 15.35 2 HIS B CA 1
ATOM 3526 C C . HIS B 1 2 ? 68.5 34.875 8.578 1 15.35 2 HIS B C 1
ATOM 3528 O O . HIS B 1 2 ? 67.375 34.906 8.062 1 15.35 2 HIS B O 1
ATOM 3534 N N . ALA B 1 3 ? 69 33.594 8.75 1 16.73 3 ALA B N 1
ATOM 3535 C CA . ALA B 1 3 ? 69.062 32.125 8.781 1 16.73 3 ALA B CA 1
ATOM 3536 C C . ALA B 1 3 ? 68.125 31.562 9.828 1 16.73 3 ALA B C 1
ATOM 3538 O O . ALA B 1 3 ? 67.375 30.594 9.57 1 16.73 3 ALA B O 1
ATOM 3539 N N . ALA B 1 4 ? 68.375 31.703 11.211 1 17.09 4 ALA B N 1
ATOM 3540 C CA . ALA B 1 4 ? 68.812 30.641 12.094 1 17.09 4 ALA B CA 1
ATOM 3541 C C . ALA B 1 4 ? 67.625 29.922 12.727 1 17.09 4 ALA B C 1
ATOM 3543 O O . ALA B 1 4 ? 67.625 28.688 1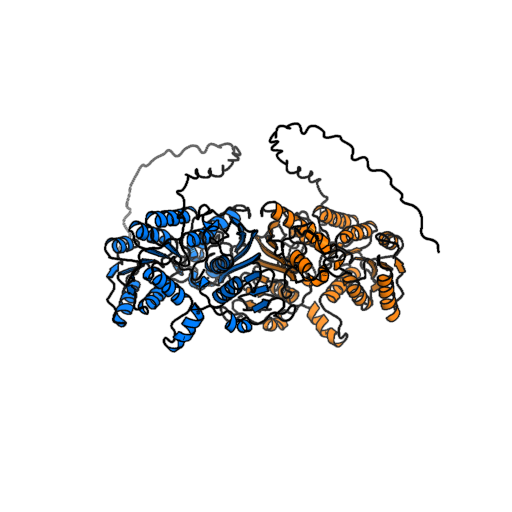2.812 1 17.09 4 ALA B O 1
ATOM 3544 N N . MET B 1 5 ? 66.75 30.469 13.672 1 16.14 5 MET B N 1
ATOM 3545 C CA . MET B 1 5 ? 66.812 29.953 15.031 1 16.14 5 MET B CA 1
ATOM 3546 C C . MET B 1 5 ? 66.062 28.625 15.148 1 16.14 5 MET B C 1
ATOM 3548 O O . MET B 1 5 ? 66.625 27.641 15.641 1 16.14 5 MET B O 1
ATOM 3552 N N . THR B 1 6 ? 64.875 28.547 15.914 1 16.7 6 THR B N 1
ATOM 3553 C CA . THR B 1 6 ? 64.625 27.953 17.219 1 16.7 6 THR B CA 1
ATOM 3554 C C . THR B 1 6 ? 63.906 26.609 17.094 1 16.7 6 THR B C 1
ATOM 3556 O O . THR B 1 6 ? 62.844 26.516 16.469 1 16.7 6 THR B O 1
ATOM 3559 N N . ARG B 1 7 ? 64.625 25.422 17.266 1 20.09 7 ARG B N 1
ATOM 3560 C CA . ARG B 1 7 ? 64.562 23.969 17.25 1 20.09 7 ARG B CA 1
ATOM 3561 C C . ARG B 1 7 ? 63.688 23.453 18.391 1 20.09 7 ARG B C 1
ATOM 3563 O O . ARG B 1 7 ? 64.188 23.25 19.5 1 20.09 7 ARG B O 1
ATOM 3570 N N . THR B 1 8 ? 62.5 24.062 18.766 1 17 8 THR B N 1
ATOM 3571 C CA . THR B 1 8 ? 61.938 23.625 20.047 1 17 8 THR B CA 1
ATOM 3572 C C . THR B 1 8 ? 61.625 22.141 20.031 1 17 8 THR B C 1
ATOM 3574 O O . THR B 1 8 ? 60.875 21.672 19.188 1 17 8 THR B O 1
ATOM 3577 N N . THR B 1 9 ? 62.5 21.25 20.688 1 19.12 9 THR B N 1
ATOM 3578 C CA . THR B 1 9 ? 62.719 19.828 20.891 1 19.12 9 THR B CA 1
ATOM 3579 C C . THR B 1 9 ? 61.594 19.219 21.719 1 19.12 9 THR B C 1
ATOM 3581 O O . THR B 1 9 ? 61.562 18.016 21.953 1 19.12 9 THR B O 1
ATOM 3584 N N . SER B 1 10 ? 60.5 19.906 22.172 1 17.67 10 SER B N 1
ATOM 3585 C CA . SER B 1 10 ? 60.156 19.391 23.5 1 17.67 10 SER B CA 1
ATOM 3586 C C . SER B 1 10 ? 59.844 17.906 23.438 1 17.67 10 SER B C 1
ATOM 3588 O O . SER B 1 10 ? 59.656 17.344 22.359 1 17.67 10 SER B O 1
ATOM 3590 N N . ARG B 1 11 ? 58.781 17.516 24.312 1 16.06 11 ARG B N 1
ATOM 3591 C CA . ARG B 1 11 ? 58.375 16.547 25.328 1 16.06 11 ARG B CA 1
ATOM 3592 C C . ARG B 1 11 ? 57.844 15.266 24.688 1 16.06 11 ARG B C 1
ATOM 3594 O O . ARG B 1 11 ? 56.812 15.273 24 1 16.06 11 ARG B O 1
ATOM 3601 N N . ARG B 1 12 ? 58.625 14.211 24.375 1 17.62 12 ARG B N 1
ATOM 3602 C CA . ARG B 1 12 ? 58.719 12.828 23.938 1 17.62 12 ARG B CA 1
ATOM 3603 C C . ARG B 1 12 ? 57.875 11.906 24.812 1 17.62 12 ARG B C 1
ATOM 3605 O O . ARG B 1 12 ? 57.281 10.953 24.312 1 17.62 12 ARG B O 1
ATOM 3612 N N . ALA B 1 13 ? 58.188 11.891 26.156 1 18.17 13 ALA B N 1
ATOM 3613 C CA . ALA B 1 13 ? 58.344 10.578 26.781 1 18.17 13 ALA B CA 1
ATOM 3614 C C . ALA B 1 13 ? 57.031 9.828 26.797 1 18.17 13 ALA B C 1
ATOM 3616 O O . ALA B 1 13 ? 56 10.352 27.266 1 18.17 13 ALA B O 1
ATOM 3617 N N . PHE B 1 14 ? 56.844 8.781 25.953 1 18.11 14 PHE B N 1
ATOM 3618 C CA . PHE B 1 14 ? 56.031 7.648 25.516 1 18.11 14 PHE B CA 1
ATOM 3619 C C . PHE B 1 14 ? 55.781 6.703 26.688 1 18.11 14 PHE B C 1
ATOM 3621 O O . PHE B 1 14 ? 56.656 5.996 27.156 1 18.11 14 PHE B O 1
ATOM 3628 N N . VAL B 1 15 ? 55.125 7.227 27.828 1 18.56 15 VAL B N 1
ATOM 3629 C CA . VAL B 1 15 ? 54.875 6.52 29.078 1 18.56 15 VAL B CA 1
ATOM 3630 C C . VAL B 1 15 ? 54.312 5.133 28.781 1 18.56 15 VAL B C 1
ATOM 3632 O O . VAL B 1 15 ? 53.562 4.953 27.812 1 18.56 15 VAL B O 1
ATOM 3635 N N . GLU B 1 16 ? 54.688 4.133 29.594 1 18.42 16 GLU B N 1
ATOM 3636 C CA . GLU B 1 16 ? 54.875 2.725 29.922 1 18.42 16 GLU B CA 1
ATOM 3637 C C . GLU B 1 16 ? 53.562 2.006 30.109 1 18.42 16 GLU B C 1
ATOM 3639 O O . GLU B 1 16 ? 53.438 0.798 29.891 1 18.42 16 GLU B O 1
ATOM 3644 N N . LEU B 1 17 ? 52.562 2.617 30.797 1 17.39 17 LEU B N 1
ATOM 3645 C CA . LEU B 1 17 ? 51.906 1.659 31.703 1 17.39 17 LEU B CA 1
ATOM 3646 C C . LEU B 1 17 ? 51.125 0.613 30.922 1 17.39 17 LEU B C 1
ATOM 3648 O O . LEU B 1 17 ? 50.188 0.946 30.203 1 17.39 17 LEU B O 1
ATOM 3652 N N . ALA B 1 18 ? 51.781 -0.499 30.453 1 20.92 18 ALA B N 1
ATOM 3653 C CA . ALA B 1 18 ? 51.406 -1.771 29.828 1 20.92 18 ALA B CA 1
ATOM 3654 C C . ALA B 1 18 ? 50.438 -2.549 30.703 1 20.92 18 ALA B C 1
ATOM 3656 O O . ALA B 1 18 ? 50.844 -3.242 31.641 1 20.92 18 ALA B O 1
ATOM 3657 N N . ALA B 1 19 ? 49.438 -1.764 31.312 1 20.8 19 ALA B N 1
ATOM 3658 C CA . ALA B 1 19 ? 48.688 -2.506 32.312 1 20.8 19 ALA B CA 1
ATOM 3659 C C . ALA B 1 19 ? 48.125 -3.803 31.719 1 20.8 19 ALA B C 1
ATOM 3661 O O . ALA B 1 19 ? 47.812 -3.867 30.531 1 20.8 19 ALA B O 1
ATOM 3662 N N . CYS B 1 20 ? 48.281 -4.898 32.531 1 22 20 CYS B N 1
ATOM 3663 C CA . CYS B 1 20 ? 48.031 -6.336 32.562 1 22 20 CYS B CA 1
ATOM 3664 C C . CYS B 1 20 ? 46.562 -6.656 32.281 1 22 20 CYS B C 1
ATOM 3666 O O . CYS B 1 20 ? 45.656 -6.094 32.875 1 22 20 CYS B O 1
ATOM 3668 N N . GLY B 1 21 ? 46.281 -6.992 31.016 1 22.25 21 GLY B N 1
ATOM 3669 C CA . GLY B 1 21 ? 45.094 -7.418 30.312 1 22.25 21 GLY B CA 1
ATOM 3670 C C . GLY B 1 21 ? 44.375 -8.594 30.969 1 22.25 21 GLY B C 1
ATOM 3671 O O . GLY B 1 21 ? 44.688 -9.75 30.688 1 22.25 21 GLY B O 1
ATOM 3672 N N . LEU B 1 22 ? 44.25 -8.469 32.406 1 22.2 22 LEU B N 1
ATOM 3673 C CA . LEU B 1 22 ? 43.656 -9.695 32.969 1 22.2 22 LEU B CA 1
ATOM 3674 C C . LEU B 1 22 ? 42.375 -10.055 32.25 1 22.2 22 LEU B C 1
ATOM 3676 O O . LEU B 1 22 ? 41.688 -9.188 31.703 1 22.2 22 LEU B O 1
ATOM 3680 N N . GLY B 1 23 ? 42.125 -11.375 32.156 1 23.98 23 GLY B N 1
ATOM 3681 C CA . GLY B 1 23 ? 41.25 -12.352 31.531 1 23.98 23 GLY B CA 1
ATOM 3682 C C . GLY B 1 23 ? 39.812 -12.211 31.969 1 23.98 23 GLY B C 1
ATOM 3683 O O . GLY B 1 23 ? 39.438 -12.578 33.094 1 23.98 23 GLY B O 1
ATOM 3684 N N . ALA B 1 24 ? 39.219 -10.945 32.062 1 23.77 24 ALA B N 1
ATOM 3685 C CA . ALA B 1 24 ? 37.938 -10.992 32.719 1 23.77 24 ALA B CA 1
ATOM 3686 C C . ALA B 1 24 ? 36.969 -11.93 32 1 23.77 24 ALA B C 1
ATOM 3688 O O . ALA B 1 24 ? 36.938 -11.969 30.781 1 23.77 24 ALA B O 1
ATOM 3689 N N . ALA B 1 25 ? 36.469 -12.938 32.781 1 23.36 25 ALA B N 1
ATOM 3690 C CA . ALA B 1 25 ? 35.406 -13.961 32.688 1 23.36 25 ALA B CA 1
ATOM 3691 C C . ALA B 1 25 ? 34.094 -13.359 32.188 1 23.36 25 ALA B C 1
ATOM 3693 O O . ALA B 1 25 ? 33.625 -12.344 32.719 1 23.36 25 ALA B O 1
ATOM 3694 N N . ALA B 1 26 ? 33.719 -13.641 30.938 1 25.5 26 ALA B N 1
ATOM 3695 C CA . ALA B 1 26 ? 32.531 -13.305 30.125 1 25.5 26 ALA B CA 1
ATOM 3696 C C . ALA B 1 26 ? 31.25 -13.672 30.844 1 25.5 26 ALA B C 1
ATOM 3698 O O . ALA B 1 26 ? 30.906 -14.852 30.953 1 25.5 26 ALA B O 1
ATOM 3699 N N . LEU B 1 27 ? 31.094 -13.117 32.156 1 25.73 27 LEU B N 1
ATOM 3700 C CA . LEU B 1 27 ? 29.812 -13.594 32.656 1 25.73 27 LEU B CA 1
ATOM 3701 C C . LEU B 1 27 ? 28.672 -13.125 31.75 1 25.73 27 LEU B C 1
ATOM 3703 O O . LEU B 1 27 ? 28.625 -11.953 31.375 1 25.73 27 LEU B O 1
ATOM 3707 N N . PRO B 1 28 ? 28.031 -14.055 31.047 1 27.39 28 PRO B N 1
ATOM 3708 C CA . PRO B 1 28 ? 26.906 -13.852 30.109 1 27.39 28 PRO B CA 1
ATOM 3709 C C . PRO B 1 28 ? 25.75 -13.109 30.75 1 27.39 28 PRO B C 1
ATOM 3711 O O . PRO B 1 28 ? 25.078 -13.656 31.641 1 27.39 28 PRO B O 1
ATOM 3714 N N . GLY B 1 29 ? 25.922 -11.922 31.344 1 26.14 29 GLY B N 1
ATOM 3715 C CA . GLY B 1 29 ? 24.719 -11.367 31.953 1 26.14 29 GLY B CA 1
ATOM 3716 C C . GLY B 1 29 ? 23.609 -11.094 30.953 1 26.14 29 GLY B C 1
ATOM 3717 O O . GLY B 1 29 ? 23.781 -10.258 30.062 1 26.14 29 GLY B O 1
ATOM 3718 N N . CYS B 1 30 ? 22.812 -12.094 30.594 1 28.58 30 CYS B N 1
ATOM 3719 C CA . CYS B 1 30 ? 21.547 -11.961 29.891 1 28.58 30 CYS B CA 1
ATOM 3720 C C . CYS B 1 30 ? 20.688 -10.859 30.516 1 28.58 30 CYS B C 1
ATOM 3722 O O . CYS B 1 30 ? 20.062 -11.07 31.547 1 28.58 30 CYS B O 1
ATOM 3724 N N . GLY B 1 31 ? 21.25 -9.656 30.688 1 28.2 31 GLY B N 1
ATOM 3725 C CA . GLY B 1 31 ? 20.328 -8.68 31.25 1 28.2 31 GLY B CA 1
ATOM 3726 C C . GLY B 1 31 ? 19.047 -8.531 30.438 1 28.2 31 GLY B C 1
ATOM 3727 O O . GLY B 1 31 ? 19.094 -8.258 29.25 1 28.2 31 GLY B O 1
ATOM 3728 N N . SER B 1 32 ? 18.047 -9.273 30.844 1 31.02 32 SER B N 1
ATOM 3729 C CA . SER B 1 32 ? 16.656 -9.047 30.438 1 31.02 32 SER B CA 1
ATOM 3730 C C . SER B 1 32 ? 16.328 -7.562 30.422 1 31.02 32 SER B C 1
ATOM 3732 O O . SER B 1 32 ? 16.422 -6.891 31.453 1 31.02 32 SER B O 1
ATOM 3734 N N . ALA B 1 33 ? 16.656 -6.91 29.359 1 33.41 33 ALA B N 1
ATOM 3735 C CA . ALA B 1 33 ? 16.203 -5.527 29.266 1 33.41 33 ALA B CA 1
ATOM 3736 C C . ALA B 1 33 ? 14.734 -5.406 29.672 1 33.41 33 ALA B C 1
ATOM 3738 O O . ALA B 1 33 ? 13.852 -5.883 28.953 1 33.41 33 ALA B O 1
ATOM 3739 N N . LEU B 1 34 ? 14.422 -5.445 30.906 1 31.48 34 LEU B N 1
ATOM 3740 C CA . LEU B 1 34 ? 13.078 -5.133 31.391 1 31.48 34 LEU B CA 1
ATOM 3741 C C . LEU B 1 34 ? 12.5 -3.934 30.641 1 31.48 34 LEU B C 1
ATOM 3743 O O . LEU B 1 34 ? 13.148 -2.891 30.531 1 31.48 34 LEU B O 1
ATOM 3747 N N . ALA B 1 35 ? 11.633 -4.145 29.609 1 36.28 35 ALA B N 1
ATOM 3748 C CA . ALA B 1 35 ? 10.836 -3.072 29.016 1 36.28 35 ALA B CA 1
ATOM 3749 C C . ALA B 1 35 ? 10.398 -2.064 30.078 1 36.28 35 ALA B C 1
ATOM 3751 O O . ALA B 1 35 ? 9.922 -2.449 31.156 1 36.28 35 ALA B O 1
ATOM 3752 N N . PRO B 1 36 ? 10.953 -0.812 30.094 1 36.72 36 PRO B N 1
ATOM 3753 C CA . PRO B 1 36 ? 10.484 0.138 31.109 1 36.72 36 PRO B CA 1
ATOM 3754 C C . PRO B 1 36 ? 8.977 0.058 31.344 1 36.72 36 PRO B C 1
ATOM 3756 O O . PRO B 1 36 ? 8.227 -0.317 30.438 1 36.72 36 PRO B O 1
ATOM 3759 N N . ALA B 1 37 ? 8.469 -0.074 32.594 1 36.69 37 ALA B N 1
ATOM 3760 C CA . ALA B 1 37 ? 7.086 -0.124 33.062 1 36.69 37 ALA B CA 1
ATOM 3761 C C . ALA B 1 37 ? 6.27 1.021 32.469 1 36.69 37 ALA B C 1
ATOM 3763 O O . ALA B 1 37 ? 6.746 2.158 32.375 1 36.69 37 ALA B O 1
ATOM 3764 N N . PRO B 1 38 ? 5.215 0.673 31.719 1 40 38 PRO B N 1
ATOM 3765 C CA . PRO B 1 38 ? 4.363 1.788 31.297 1 40 38 PRO B CA 1
ATOM 3766 C C . PRO B 1 38 ? 4.117 2.799 32.406 1 40 38 PRO B C 1
ATOM 3768 O O . PRO B 1 38 ? 3.957 2.414 33.562 1 40 38 PRO B O 1
ATOM 3771 N N . ARG B 1 39 ? 4.652 3.9 32.438 1 39.72 39 ARG B N 1
ATOM 3772 C CA . ARG B 1 39 ? 4.34 4.938 33.406 1 39.72 39 ARG B CA 1
ATOM 3773 C C . ARG B 1 39 ? 2.867 4.895 33.812 1 39.72 39 ARG B C 1
ATOM 3775 O O . ARG B 1 39 ? 2.004 4.621 32.969 1 39.72 39 ARG B O 1
ATOM 3782 N N . PRO B 1 40 ? 2.523 4.891 35.094 1 40.75 40 PRO B N 1
ATOM 3783 C CA . PRO B 1 40 ? 1.131 4.898 35.562 1 40.75 40 PRO B CA 1
ATOM 3784 C C . PRO B 1 40 ? 0.279 5.93 34.812 1 40.75 40 PRO B C 1
ATOM 3786 O O . PRO B 1 40 ? 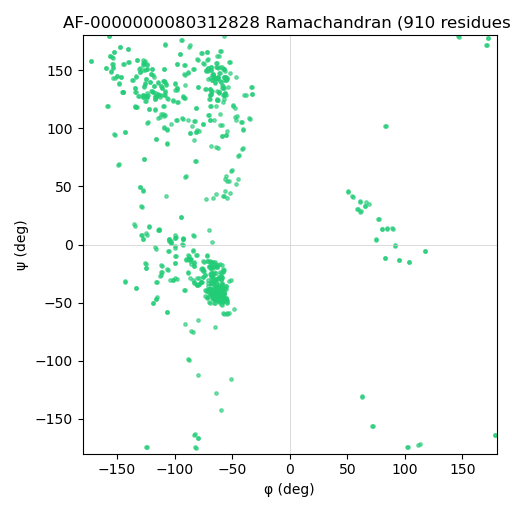0.739 7.047 34.562 1 40.75 40 PRO B O 1
ATOM 3789 N N . SER B 1 41 ? -0.634 5.566 34 1 49.12 41 SER B N 1
ATOM 3790 C CA . SER B 1 41 ? -1.64 6.402 33.344 1 49.12 41 SER B CA 1
ATOM 3791 C C . SER B 1 41 ? -2.373 7.273 34.344 1 49.12 41 SER B C 1
ATOM 3793 O O . SER B 1 41 ? -3.133 6.766 35.188 1 49.12 41 SER B O 1
ATOM 3795 N N . HIS B 1 42 ? -1.737 8.188 35.031 1 52.91 42 HIS B N 1
ATOM 3796 C CA . HIS B 1 42 ? -2.592 9.086 35.812 1 52.91 42 HIS B CA 1
ATOM 3797 C C . HIS B 1 42 ? -3.918 9.336 35.094 1 52.91 42 HIS B C 1
ATOM 3799 O O . HIS B 1 42 ? -3.965 9.398 33.875 1 52.91 42 HIS B O 1
ATOM 3805 N N . ALA B 1 43 ? -4.953 9.289 35.781 1 67.5 43 ALA B N 1
ATOM 3806 C CA . ALA B 1 43 ? -6.316 9.492 35.312 1 67.5 43 ALA B CA 1
ATOM 3807 C C . ALA B 1 43 ? -6.477 10.883 34.688 1 67.5 43 ALA B C 1
ATOM 3809 O O . ALA B 1 43 ? -6.332 11.891 35.375 1 67.5 43 ALA B O 1
ATOM 3810 N N . ARG B 1 44 ? -6.328 11.078 33.406 1 84.44 44 ARG B N 1
ATOM 3811 C CA . ARG B 1 44 ? -6.453 12.344 32.688 1 84.44 44 ARG B CA 1
ATOM 3812 C C . ARG B 1 44 ? -7.867 12.906 32.812 1 84.44 44 ARG B C 1
ATOM 3814 O O . ARG B 1 44 ? -8.836 12.148 32.875 1 84.44 44 ARG B O 1
ATOM 3821 N N . ALA B 1 45 ? -7.973 14.266 32.938 1 87 45 ALA B N 1
ATOM 3822 C CA . ALA B 1 45 ? -9.273 14.922 32.969 1 87 45 ALA B CA 1
ATOM 3823 C C . ALA B 1 45 ? -10.078 14.609 31.719 1 87 45 ALA B C 1
ATOM 3825 O O . ALA B 1 45 ? -9.508 14.367 30.656 1 87 45 ALA B O 1
ATOM 3826 N N . PRO B 1 46 ? -11.375 14.633 31.906 1 90.38 46 PRO B N 1
ATOM 3827 C CA . PRO B 1 46 ? -12.211 14.367 30.734 1 90.38 46 PRO B CA 1
ATOM 3828 C C . PRO B 1 46 ? -12.094 15.461 29.672 1 90.38 46 PRO B C 1
ATOM 3830 O O . PRO B 1 46 ? -11.891 16.641 30 1 90.38 46 PRO B O 1
ATOM 3833 N N . ALA B 1 47 ? -12.203 15.062 28.438 1 93.19 47 ALA B N 1
ATOM 3834 C CA . ALA B 1 47 ? -12.258 16.016 27.328 1 93.19 47 ALA B CA 1
ATOM 3835 C C . ALA B 1 47 ? -13.594 16.75 27.297 1 93.19 47 ALA B C 1
ATOM 3837 O O . ALA B 1 47 ? -14.578 16.297 27.891 1 93.19 47 ALA B O 1
ATOM 3838 N N . PRO B 1 48 ? -13.602 17.922 26.641 1 94.38 48 PRO B N 1
ATOM 3839 C CA . PRO B 1 48 ? -14.852 18.672 26.578 1 94.38 48 PRO B CA 1
ATOM 3840 C C . PRO B 1 48 ? -15.953 17.906 25.828 1 94.38 48 PRO B C 1
ATOM 3842 O O . PRO B 1 48 ? -15.664 17.125 24.922 1 94.38 48 PRO B O 1
ATOM 3845 N N . GLU B 1 49 ? -17.188 18.203 26.188 1 93.44 49 GLU B N 1
ATOM 3846 C CA . GLU B 1 49 ? -18.344 17.516 25.625 1 93.44 49 GLU B CA 1
ATOM 3847 C C . GLU B 1 49 ? -18.531 17.859 24.141 1 93.44 49 GLU B C 1
ATOM 3849 O O . GLU B 1 49 ? -19.047 17.047 23.375 1 93.44 49 GLU B O 1
ATOM 3854 N N . THR B 1 50 ? -18.156 19.094 23.891 1 93.38 50 THR B N 1
ATOM 3855 C CA . THR B 1 50 ? -18.203 19.547 22.516 1 93.38 50 THR B CA 1
ATOM 3856 C C . THR B 1 50 ? -16.859 20.141 22.078 1 93.38 50 THR B C 1
ATOM 3858 O O . THR B 1 50 ? -16.078 20.578 22.922 1 93.38 50 THR B O 1
ATOM 3861 N N . PRO B 1 51 ? -16.641 20.078 20.75 1 93.44 51 PRO B N 1
ATOM 3862 C CA . PRO B 1 51 ? -15.414 20.75 20.297 1 93.44 51 PRO B CA 1
ATOM 3863 C C . PRO B 1 51 ? -15.367 22.219 20.703 1 93.44 51 PRO B C 1
ATOM 3865 O O . PRO B 1 51 ? -16.406 22.891 20.766 1 93.44 51 PRO B O 1
ATOM 3868 N N . LEU B 1 52 ? -14.227 22.734 20.922 1 95.69 52 LEU B N 1
ATOM 3869 C CA . LEU B 1 52 ? -14 24.062 21.469 1 95.69 52 LEU B CA 1
ATOM 3870 C C . LEU B 1 52 ? -14.578 25.141 20.547 1 95.69 52 LEU B C 1
ATOM 3872 O O . LEU B 1 52 ? -14.375 25.094 19.344 1 95.69 52 LEU B O 1
ATOM 3876 N N . ARG B 1 53 ? -15.305 26.031 21.094 1 96.25 53 ARG B N 1
ATOM 3877 C CA . ARG B 1 53 ? -15.695 27.312 20.531 1 96.25 53 ARG B CA 1
ATOM 3878 C C . ARG B 1 53 ? -15.148 28.484 21.359 1 96.25 53 ARG B C 1
ATOM 3880 O O . ARG B 1 53 ? -15.484 28.609 22.531 1 96.25 53 ARG B O 1
ATOM 3887 N N . ALA B 1 54 ? -14.305 29.25 20.766 1 97.19 54 ALA B N 1
ATOM 3888 C CA . ALA B 1 54 ? -13.773 30.438 21.438 1 97.19 54 ALA B CA 1
ATOM 3889 C C . ALA B 1 54 ? -14.578 31.688 21.062 1 97.19 54 ALA B C 1
ATOM 3891 O O . ALA B 1 54 ? -15.383 31.656 20.141 1 97.19 54 ALA B O 1
ATOM 3892 N N . ALA B 1 55 ? -14.367 32.719 21.875 1 97.62 55 ALA B N 1
ATOM 3893 C CA . ALA B 1 55 ? -15.039 33.969 21.562 1 97.62 55 ALA B CA 1
ATOM 3894 C C . ALA B 1 55 ? -14.656 34.469 20.172 1 97.62 55 ALA B C 1
ATOM 3896 O O . ALA B 1 55 ? -13.484 34.406 19.781 1 97.62 55 ALA B O 1
ATOM 3897 N N . PRO B 1 56 ? -15.648 34.969 19.391 1 98.38 56 PRO B N 1
ATOM 3898 C CA . PRO B 1 56 ? -15.336 35.469 18.047 1 98.38 56 PRO B CA 1
ATOM 3899 C C . PRO B 1 56 ? -14.398 36.688 18.078 1 98.38 56 PRO B C 1
ATOM 3901 O O . PRO B 1 56 ? -14.383 37.438 19.062 1 98.38 56 PRO B O 1
ATOM 3904 N N . LEU B 1 57 ? -13.711 36.875 16.984 1 98.62 57 LEU B N 1
ATOM 3905 C CA . LEU B 1 57 ? -12.773 38 16.844 1 98.62 57 LEU B CA 1
ATOM 3906 C C . LEU B 1 57 ? -13.125 38.844 15.617 1 98.62 57 LEU B C 1
ATOM 3908 O O . LEU B 1 57 ? -13.352 38.312 14.531 1 98.62 57 LEU B O 1
ATOM 3912 N N . GLU B 1 58 ? -13.219 40.125 15.789 1 98.06 58 GLU B N 1
ATOM 3913 C CA . GLU B 1 58 ? -13.445 40.969 14.633 1 98.06 58 GLU B CA 1
ATOM 3914 C C . GLU B 1 58 ? -12.25 40.969 13.688 1 98.06 58 GLU B C 1
ATOM 3916 O O . GLU B 1 58 ? -12.414 40.906 12.469 1 98.06 58 GLU B O 1
ATOM 3921 N N . ARG B 1 59 ? -11.094 41.094 14.203 1 98.31 59 ARG B N 1
ATOM 3922 C CA . ARG B 1 59 ? -9.812 40.969 13.523 1 98.31 59 ARG B CA 1
ATOM 3923 C C . ARG B 1 59 ? -8.906 39.969 14.258 1 98.31 59 ARG B C 1
ATOM 3925 O O . ARG B 1 59 ? -9.086 39.75 15.453 1 98.31 59 ARG B O 1
ATOM 3932 N N . VAL B 1 60 ? -8.008 39.438 13.531 1 98.88 60 VAL B N 1
ATOM 3933 C CA . VAL B 1 60 ? -7.098 38.469 14.133 1 98.88 60 VAL B CA 1
ATOM 3934 C C . VAL B 1 60 ? -5.68 39.062 14.164 1 98.88 60 VAL B C 1
ATOM 3936 O O . VAL B 1 60 ? -5.059 39.25 13.117 1 98.88 60 VAL B O 1
ATOM 3939 N N . ARG B 1 61 ? -5.172 39.406 15.328 1 98.88 61 ARG B N 1
ATOM 3940 C CA . ARG B 1 61 ? -3.797 39.844 15.523 1 98.88 61 ARG B CA 1
ATOM 3941 C C . ARG B 1 61 ? -2.846 38.656 15.602 1 98.88 61 ARG B C 1
ATOM 3943 O O . ARG B 1 61 ? -2.902 37.875 16.547 1 98.88 61 ARG B O 1
ATOM 3950 N N . VAL B 1 62 ? -1.901 38.594 14.617 1 98.88 62 VAL B N 1
ATOM 3951 C CA . VAL B 1 62 ? -1.097 37.375 14.43 1 98.88 62 VAL B CA 1
ATOM 3952 C C . VAL B 1 62 ? 0.357 37.656 14.805 1 98.88 62 VAL B C 1
ATOM 3954 O O . VAL B 1 62 ? 0.925 38.688 14.375 1 98.88 62 VAL B O 1
ATOM 3957 N N . GLY B 1 63 ? 0.922 36.781 15.688 1 98.94 63 GLY B N 1
ATOM 3958 C CA . GLY B 1 63 ? 2.361 36.625 15.789 1 98.94 63 GLY B CA 1
ATOM 3959 C C . GLY B 1 63 ? 2.877 35.406 15.039 1 98.94 63 GLY B C 1
ATOM 3960 O O . GLY B 1 63 ? 2.311 34.312 15.141 1 98.94 63 GLY B O 1
ATOM 3961 N N . PHE B 1 64 ? 3.955 35.594 14.242 1 98.88 64 PHE B N 1
ATOM 3962 C CA . PHE B 1 64 ? 4.465 34.5 13.43 1 98.88 64 PHE B CA 1
ATOM 3963 C C . PHE B 1 64 ? 5.879 34.125 13.852 1 98.88 64 PHE B C 1
ATOM 3965 O O . PHE B 1 64 ? 6.75 34.969 13.977 1 98.88 64 PHE B O 1
ATOM 3972 N N . VAL B 1 65 ? 6.074 32.781 14.141 1 98.88 65 VAL B N 1
ATOM 3973 C CA . VAL B 1 65 ? 7.387 32.281 14.523 1 98.88 65 VAL B CA 1
ATOM 3974 C C . VAL B 1 65 ? 7.957 31.422 13.398 1 98.88 65 VAL B C 1
ATOM 3976 O O . VAL B 1 65 ? 7.43 30.359 13.102 1 98.88 65 VAL B O 1
ATOM 3979 N N . GLY B 1 66 ? 9.07 31.797 12.844 1 98.44 66 GLY B N 1
ATOM 3980 C CA . GLY B 1 66 ? 9.664 31.109 11.703 1 98.44 66 GLY B CA 1
ATOM 3981 C C . GLY B 1 66 ? 9.078 31.562 10.375 1 98.44 66 GLY B C 1
ATOM 3982 O O . GLY B 1 66 ? 8.023 31.078 9.969 1 98.44 66 GLY B O 1
ATOM 3983 N N . VAL B 1 67 ? 9.859 32.469 9.625 1 97.69 67 VAL B N 1
ATOM 3984 C CA . VAL B 1 67 ? 9.32 33 8.391 1 97.69 67 VAL B CA 1
ATOM 3985 C C . VAL B 1 67 ? 10.32 32.812 7.254 1 97.69 67 VAL B C 1
ATOM 3987 O O . VAL B 1 67 ? 10.414 33.656 6.355 1 97.69 67 VAL B O 1
ATOM 3990 N N . GLY B 1 68 ? 11.094 31.766 7.27 1 93.5 68 GLY B N 1
ATOM 3991 C CA . GLY B 1 68 ? 12.094 31.469 6.258 1 93.5 68 GLY B CA 1
ATOM 3992 C C . GLY B 1 68 ? 11.539 30.75 5.047 1 93.5 68 GLY B C 1
ATOM 3993 O O . GLY B 1 68 ? 11.406 31.344 3.971 1 93.5 68 GLY B O 1
ATOM 3994 N N . GLY B 1 69 ? 11.219 29.453 5.098 1 91.94 69 GLY B N 1
ATOM 3995 C CA . GLY B 1 69 ? 10.672 28.609 4.043 1 91.94 69 GLY B CA 1
ATOM 3996 C C . GLY B 1 69 ? 9.156 28.641 3.982 1 91.94 69 GLY B C 1
ATOM 3997 O O . GLY B 1 69 ? 8.57 29.641 3.557 1 91.94 69 GLY B O 1
ATOM 3998 N N . MET B 1 70 ? 8.562 27.719 4.512 1 91.56 70 MET B N 1
ATOM 3999 C CA . MET B 1 70 ? 7.105 27.625 4.527 1 91.56 70 MET B CA 1
ATOM 4000 C C . MET B 1 70 ? 6.48 28.844 5.207 1 91.56 70 MET B C 1
ATOM 4002 O O . MET B 1 70 ? 5.395 29.281 4.828 1 91.56 70 MET B O 1
ATOM 4006 N N . GLY B 1 71 ? 7.141 29.359 6.156 1 96.44 71 GLY B N 1
ATOM 4007 C CA . GLY B 1 71 ? 6.637 30.516 6.859 1 96.44 71 GLY B CA 1
ATOM 4008 C C . GLY B 1 71 ? 6.465 31.734 5.957 1 96.44 71 GLY B C 1
ATOM 4009 O O . GLY B 1 71 ? 5.535 32.531 6.141 1 96.44 71 GLY B O 1
ATOM 4010 N N . SER B 1 72 ? 7.375 31.906 5.008 1 95.69 72 SER B N 1
ATOM 4011 C CA . SER B 1 72 ? 7.27 33 4.051 1 95.69 72 SER B CA 1
ATOM 4012 C C . SER B 1 72 ? 5.98 32.906 3.244 1 95.69 72 SER B C 1
ATOM 4014 O O . SER B 1 72 ? 5.281 33.906 3.066 1 95.69 72 SER B O 1
ATOM 4016 N N . ALA B 1 73 ? 5.688 31.703 2.787 1 93.88 73 ALA B N 1
ATOM 4017 C CA . ALA B 1 73 ? 4.469 31.5 2.012 1 93.88 73 ALA B CA 1
ATOM 4018 C C . ALA B 1 73 ? 3.229 31.812 2.848 1 93.88 73 ALA B C 1
ATOM 4020 O O . ALA B 1 73 ? 2.268 32.406 2.35 1 93.88 73 ALA B O 1
ATOM 4021 N N . HIS B 1 74 ? 3.26 31.453 4.09 1 96.38 74 HIS B N 1
ATOM 4022 C CA . HIS B 1 74 ? 2.137 31.703 4.984 1 96.38 74 HIS B CA 1
ATOM 4023 C C . HIS B 1 74 ? 1.955 33.188 5.234 1 96.38 74 HIS B C 1
ATOM 4025 O O . HIS B 1 74 ? 0.83 33.688 5.23 1 96.38 74 HIS B O 1
ATOM 4031 N N . VAL B 1 75 ? 3.025 33.875 5.48 1 97.25 75 VAL B N 1
ATOM 4032 C CA . VAL B 1 75 ? 2.957 35.312 5.727 1 97.25 75 VAL B CA 1
ATOM 4033 C C . VAL B 1 75 ? 2.35 36 4.516 1 97.25 75 VAL B C 1
ATOM 4035 O O . VAL B 1 75 ? 1.466 36.875 4.664 1 97.25 75 VAL B O 1
ATOM 4038 N N . LEU B 1 76 ? 2.801 35.625 3.357 1 95.5 76 LEU B N 1
ATOM 4039 C CA . LEU B 1 76 ? 2.311 36.25 2.129 1 95.5 76 LEU B CA 1
ATOM 4040 C C . LEU B 1 76 ? 0.815 36 1.957 1 95.5 76 LEU B C 1
ATOM 4042 O O . LEU B 1 76 ? 0.076 36.875 1.536 1 95.5 76 LEU B O 1
ATOM 4046 N N . ASN B 1 77 ? 0.365 34.812 2.297 1 94.69 77 ASN B N 1
ATOM 4047 C CA . ASN B 1 77 ? -1.062 34.531 2.238 1 94.69 77 ASN B CA 1
ATOM 4048 C C . ASN B 1 77 ? -1.849 35.344 3.268 1 94.69 77 ASN B C 1
ATOM 4050 O O . ASN B 1 77 ? -2.912 35.875 2.957 1 94.69 77 ASN B O 1
ATOM 4054 N N . LEU B 1 78 ? -1.367 35.469 4.484 1 96.56 78 LEU B N 1
ATOM 4055 C CA . LEU B 1 78 ? -2.037 36.188 5.559 1 96.56 78 LEU B CA 1
ATOM 4056 C C . LEU B 1 78 ? -2.211 37.656 5.191 1 96.56 78 LEU B C 1
ATOM 4058 O O . LEU B 1 78 ? -3.242 38.281 5.5 1 96.56 78 LEU B O 1
ATOM 4062 N N . LEU B 1 79 ? -1.257 38.219 4.523 1 96.19 79 LEU B N 1
ATOM 4063 C CA . LEU B 1 79 ? -1.255 39.625 4.195 1 96.19 79 LEU B CA 1
ATOM 4064 C C . LEU B 1 79 ? -2.305 39.938 3.135 1 96.19 79 LEU B C 1
ATOM 4066 O O . LEU B 1 79 ? -2.633 41.125 2.906 1 96.19 79 LEU B O 1
ATOM 4070 N N . THR B 1 80 ? -2.828 38.875 2.469 1 92.75 80 THR B N 1
ATOM 4071 C CA . THR B 1 80 ? -3.893 39.094 1.497 1 92.75 80 THR B CA 1
ATOM 4072 C C . THR B 1 80 ? -5.254 39.156 2.188 1 92.75 80 THR B C 1
ATOM 4074 O O . THR B 1 80 ? -6.258 39.5 1.565 1 92.75 80 THR B O 1
ATOM 4077 N N . MET B 1 81 ? -5.277 38.906 3.477 1 94.44 81 MET B N 1
ATOM 4078 C CA . MET B 1 81 ? -6.535 38.812 4.211 1 94.44 81 MET B CA 1
ATOM 4079 C C . MET B 1 81 ? -6.793 40.094 4.992 1 94.44 81 MET B C 1
ATOM 4081 O O . MET B 1 81 ? -6.043 40.438 5.91 1 94.44 81 MET B O 1
ATOM 4085 N N . ASP B 1 82 ? -7.895 40.688 4.75 1 95.06 82 ASP B N 1
ATOM 4086 C CA . ASP B 1 82 ? -8.203 42 5.324 1 95.06 82 ASP B CA 1
ATOM 4087 C C . ASP B 1 82 ? -8.352 41.906 6.844 1 95.06 82 ASP B C 1
ATOM 4089 O O . ASP B 1 82 ? -7.977 42.812 7.562 1 95.06 82 ASP B O 1
ATOM 4093 N N . ALA B 1 83 ? -8.836 40.781 7.293 1 97.25 83 ALA B N 1
ATOM 4094 C CA . ALA B 1 83 ? -9.18 40.656 8.703 1 97.25 83 ALA B CA 1
ATOM 4095 C C . ALA B 1 83 ? -7.957 40.312 9.539 1 97.25 83 ALA B C 1
ATOM 4097 O O . ALA B 1 83 ? -8.055 40.125 10.758 1 97.25 83 ALA B O 1
ATOM 4098 N N . VAL B 1 84 ? -6.75 40.312 8.945 1 98.31 84 VAL B N 1
ATOM 4099 C CA . VAL B 1 84 ? -5.559 39.844 9.648 1 98.31 84 VAL B CA 1
ATOM 4100 C C . VAL B 1 84 ? -4.598 41 9.867 1 98.31 84 VAL B C 1
ATOM 4102 O O . VAL B 1 84 ? -4.34 41.781 8.945 1 98.31 84 VAL B O 1
ATOM 4105 N N . ASP B 1 85 ? -4.156 41.188 11.047 1 98.62 85 ASP B N 1
ATOM 4106 C CA . ASP B 1 85 ? -3.066 42.094 11.375 1 98.62 85 ASP B CA 1
ATOM 4107 C C . ASP B 1 85 ? -1.804 41.312 11.758 1 98.62 85 ASP B C 1
ATOM 4109 O O . ASP B 1 85 ? -1.769 40.625 12.789 1 98.62 85 ASP B O 1
ATOM 4113 N N . LEU B 1 86 ? -0.783 41.375 10.922 1 98.75 86 LEU B N 1
ATOM 4114 C CA . LEU B 1 86 ? 0.511 40.812 11.305 1 98.75 86 LEU B CA 1
ATOM 4115 C C . LEU B 1 86 ? 1.226 41.719 12.297 1 98.75 86 LEU B C 1
ATOM 4117 O O . LEU B 1 86 ? 1.864 42.719 11.898 1 98.75 86 LEU B O 1
ATOM 4121 N N . VAL B 1 87 ? 1.229 41.344 13.539 1 98.81 87 VAL B N 1
ATOM 4122 C CA . VAL B 1 87 ? 1.635 42.25 14.617 1 98.81 87 VAL B CA 1
ATOM 4123 C C . VAL B 1 87 ? 3.131 42.094 14.875 1 98.81 87 VAL B C 1
ATOM 4125 O O . VAL B 1 87 ? 3.822 43.062 15.156 1 98.81 87 VAL B O 1
ATOM 4128 N N . ALA B 1 88 ? 3.594 40.875 14.82 1 98.88 88 ALA B N 1
ATOM 4129 C CA . ALA B 1 88 ? 4.984 40.594 15.172 1 98.88 88 ALA B CA 1
ATOM 4130 C C . ALA B 1 88 ? 5.496 39.344 14.469 1 98.88 88 ALA B C 1
ATOM 4132 O O . ALA B 1 88 ? 4.715 38.438 14.133 1 98.88 88 ALA B O 1
ATOM 4133 N N . VAL B 1 89 ? 6.809 39.344 14.258 1 98.81 89 VAL B N 1
ATOM 4134 C CA . VAL B 1 89 ? 7.488 38.25 13.617 1 98.81 89 VAL B CA 1
ATOM 4135 C C . VAL B 1 89 ? 8.75 37.875 14.406 1 98.81 89 VAL B C 1
ATOM 4137 O O . VAL B 1 89 ? 9.523 38.781 14.781 1 98.81 89 VAL B O 1
ATOM 4140 N N . ALA B 1 90 ? 8.883 36.562 14.664 1 98.88 90 ALA B N 1
ATOM 4141 C CA . ALA B 1 90 ? 10.102 36.062 15.289 1 98.88 90 ALA B CA 1
ATOM 4142 C C . ALA B 1 90 ? 10.844 35.125 14.344 1 98.88 90 ALA B C 1
ATOM 4144 O O . ALA B 1 90 ? 10.234 34.219 13.75 1 98.88 90 ALA B O 1
ATOM 4145 N N . ASP B 1 91 ? 12.055 35.281 14.141 1 98.38 91 ASP B N 1
ATOM 4146 C CA . ASP B 1 91 ? 12.938 34.406 13.391 1 98.38 91 ASP B CA 1
ATOM 4147 C C . ASP B 1 91 ? 14.383 34.531 13.883 1 98.38 91 ASP B C 1
ATOM 4149 O O . ASP B 1 91 ? 14.844 35.625 14.211 1 98.38 91 ASP B O 1
ATOM 4153 N N . ILE B 1 92 ? 15.078 33.406 13.891 1 97.19 92 ILE B N 1
ATOM 4154 C CA . ILE B 1 92 ? 16.438 33.406 14.406 1 97.19 92 ILE B CA 1
ATOM 4155 C C . ILE B 1 92 ? 17.391 34.031 13.383 1 97.19 92 ILE B C 1
ATOM 4157 O O . ILE B 1 92 ? 18.516 34.406 13.711 1 97.19 92 ILE B O 1
ATOM 4161 N N . VAL B 1 93 ? 16.953 34.062 12.109 1 97 93 VAL B N 1
ATOM 4162 C CA . VAL B 1 93 ? 17.688 34.75 11.055 1 97 93 VAL B CA 1
ATOM 4163 C C . VAL B 1 93 ? 17.078 36.125 10.812 1 97 93 VAL B C 1
ATOM 4165 O O . VAL B 1 93 ? 16.031 36.25 10.148 1 97 93 VAL B O 1
ATOM 4168 N N . PRO B 1 94 ? 17.719 37.156 11.219 1 97.88 94 PRO B N 1
ATOM 4169 C CA . PRO B 1 94 ? 17.141 38.5 11.133 1 97.88 94 PRO B CA 1
ATOM 4170 C C . PRO B 1 94 ? 16.703 38.875 9.719 1 97.88 94 PRO B C 1
ATOM 4172 O O . PRO B 1 94 ? 15.672 39.531 9.547 1 97.88 94 PRO B O 1
ATOM 4175 N N . ALA B 1 95 ? 17.422 38.438 8.742 1 97.69 95 ALA B N 1
ATOM 4176 C CA . ALA B 1 95 ? 17.094 38.781 7.359 1 97.69 95 ALA B CA 1
ATOM 4177 C C . ALA B 1 95 ? 15.719 38.219 6.969 1 97.69 95 ALA B C 1
ATOM 4179 O O . ALA B 1 95 ? 15 38.844 6.176 1 97.69 95 ALA B O 1
ATOM 4180 N N . HIS B 1 96 ? 15.359 37.094 7.496 1 97.94 96 HIS B N 1
ATOM 4181 C CA . HIS B 1 96 ? 14.047 36.5 7.23 1 97.94 96 HIS B CA 1
ATOM 4182 C C . HIS B 1 96 ? 12.938 37.375 7.82 1 97.94 96 HIS B C 1
ATOM 4184 O O . HIS B 1 96 ? 11.922 37.625 7.164 1 97.94 96 HIS B O 1
ATOM 4190 N N . ALA B 1 97 ? 13.133 37.812 9.023 1 98.5 97 ALA B N 1
ATOM 4191 C CA . ALA B 1 97 ? 12.156 38.688 9.695 1 98.5 97 ALA B CA 1
ATOM 4192 C C . ALA B 1 97 ? 12 40 8.961 1 98.5 97 ALA B C 1
ATOM 4194 O O . ALA B 1 97 ? 10.883 40.5 8.773 1 98.5 97 ALA B O 1
ATOM 4195 N N . GLU B 1 98 ? 13.094 40.562 8.57 1 98.62 98 GLU B N 1
ATOM 4196 C CA . GLU B 1 98 ? 13.078 41.844 7.844 1 98.62 98 GLU B CA 1
ATOM 4197 C C . GLU B 1 98 ? 12.328 41.688 6.52 1 98.62 98 GLU B C 1
ATOM 4199 O O . GLU B 1 98 ? 11.641 42.625 6.09 1 98.62 98 GLU B O 1
ATOM 4204 N N . ARG B 1 99 ? 12.586 40.625 5.883 1 98.44 99 ARG B N 1
ATOM 4205 C CA . ARG B 1 99 ? 11.883 40.344 4.629 1 98.44 99 ARG B CA 1
ATOM 4206 C C . ARG B 1 99 ? 10.375 40.312 4.852 1 98.44 99 ARG B C 1
ATOM 4208 O O . ARG B 1 99 ? 9.609 40.875 4.066 1 98.44 99 ARG B O 1
ATOM 4215 N N . ALA B 1 100 ? 9.953 39.656 5.887 1 98.19 100 ALA B N 1
ATOM 4216 C CA . ALA B 1 100 ? 8.531 39.594 6.223 1 98.19 100 ALA B CA 1
ATOM 4217 C C . ALA B 1 100 ? 7.973 40.969 6.5 1 98.19 100 ALA B C 1
ATOM 4219 O O . ALA B 1 100 ? 6.867 41.312 6.059 1 98.19 100 ALA B O 1
ATOM 4220 N N . ARG B 1 101 ? 8.672 41.781 7.223 1 98.5 101 ARG B N 1
ATOM 4221 C CA . ARG B 1 101 ? 8.273 43.156 7.484 1 98.5 101 ARG B CA 1
ATOM 4222 C C . ARG B 1 101 ? 8.117 43.938 6.188 1 98.5 101 ARG B C 1
ATOM 4224 O O . ARG B 1 101 ? 7.16 44.719 6.027 1 98.5 101 ARG B O 1
ATOM 4231 N N . SER B 1 102 ? 9.023 43.781 5.309 1 98.5 102 SER B N 1
ATOM 4232 C CA . SER B 1 102 ? 8.977 44.5 4.035 1 98.5 102 SER B CA 1
ATOM 4233 C C . SER B 1 102 ? 7.738 44.125 3.236 1 98.5 102 SER B C 1
ATOM 4235 O O . SER B 1 102 ? 7.133 44.969 2.576 1 98.5 102 SER B O 1
ATOM 4237 N N . TRP B 1 103 ? 7.395 42.812 3.254 1 97.75 103 TRP B N 1
ATOM 4238 C CA . TRP B 1 103 ? 6.184 42.375 2.566 1 97.75 103 TRP B CA 1
ATOM 4239 C C . TRP B 1 103 ? 4.961 43.125 3.096 1 97.75 103 TRP B C 1
ATOM 4241 O O . TRP B 1 103 ? 4.074 43.5 2.326 1 97.75 103 TRP B O 1
ATOM 4251 N N . ALA B 1 104 ? 4.891 43.312 4.41 1 98 104 ALA B N 1
ATOM 4252 C CA . ALA B 1 104 ? 3.76 44 5.031 1 98 104 ALA B CA 1
ATOM 4253 C C . ALA B 1 104 ? 3.727 45.5 4.633 1 98 104 ALA B C 1
ATOM 4255 O O . ALA B 1 104 ? 2.703 46 4.16 1 98 104 ALA B O 1
ATOM 4256 N N . THR B 1 105 ? 4.844 46.125 4.703 1 98.06 105 THR B N 1
ATOM 4257 C CA . THR B 1 105 ? 4.902 47.562 4.457 1 98.06 105 THR B CA 1
ATOM 4258 C C . THR B 1 105 ? 4.676 47.875 2.979 1 98.06 105 THR B C 1
ATOM 4260 O O . THR B 1 105 ? 4.043 48.875 2.635 1 98.06 105 THR B O 1
ATOM 4263 N N . GLU B 1 106 ? 5.211 47.062 2.199 1 97.62 106 GLU B N 1
ATOM 4264 C CA . GLU B 1 106 ? 5.035 47.219 0.761 1 97.62 106 GLU B CA 1
ATOM 4265 C C . GLU B 1 106 ? 3.561 47.125 0.371 1 97.62 106 GLU B C 1
ATOM 4267 O O . GLU B 1 106 ? 3.143 47.688 -0.639 1 97.62 106 GLU B O 1
ATOM 4272 N N . ARG B 1 107 ? 2.824 46.5 1.165 1 95.31 107 ARG B N 1
ATOM 4273 C CA . ARG B 1 107 ? 1.404 46.312 0.89 1 95.31 107 ARG B CA 1
ATOM 4274 C C . ARG B 1 107 ? 0.557 47.344 1.659 1 95.31 107 ARG B C 1
ATOM 4276 O O . ARG B 1 107 ? -0.67 47.219 1.699 1 95.31 107 ARG B O 1
ATOM 4283 N N . GLY B 1 108 ? 1.201 48.281 2.303 1 97.06 108 GLY B N 1
ATOM 4284 C CA . GLY B 1 108 ? 0.514 49.344 3.02 1 97.06 108 GLY B CA 1
ATOM 4285 C C . GLY B 1 108 ? 0.013 48.906 4.387 1 97.06 108 GLY B C 1
ATOM 4286 O O . GLY B 1 108 ? -0.816 49.594 4.988 1 97.06 108 GLY B O 1
ATOM 4287 N N . ARG B 1 109 ? 0.48 47.781 4.855 1 97.5 109 ARG B N 1
ATOM 4288 C CA . ARG B 1 109 ? 0.103 47.312 6.18 1 97.5 109 ARG B CA 1
ATOM 4289 C C . ARG B 1 109 ? 1.078 47.781 7.242 1 97.5 109 ARG B C 1
ATOM 4291 O O . ARG B 1 109 ? 2.215 48.156 6.934 1 97.5 109 ARG B O 1
ATOM 4298 N N . PRO B 1 110 ? 0.583 47.875 8.469 1 97.69 110 PRO B N 1
ATOM 4299 C CA . PRO B 1 110 ? 1.511 48.219 9.547 1 97.69 110 PRO B CA 1
ATOM 4300 C C . PRO B 1 110 ? 2.701 47.281 9.633 1 97.69 110 PRO B C 1
ATOM 4302 O O . PRO B 1 110 ? 2.545 46.062 9.445 1 97.69 110 PRO B O 1
ATOM 4305 N N . ALA B 1 111 ? 3.842 47.844 9.922 1 98.5 111 ALA B N 1
ATOM 4306 C CA . ALA B 1 111 ? 5.051 47.031 10.086 1 98.5 111 ALA B CA 1
ATOM 4307 C C . ALA B 1 111 ? 4.98 46.188 11.352 1 98.5 111 ALA B C 1
ATOM 4309 O O . ALA B 1 111 ? 4.758 46.688 12.445 1 98.5 111 ALA B O 1
ATOM 4310 N N . PRO B 1 112 ? 5.223 44.906 11.203 1 98.81 112 PRO B N 1
ATOM 4311 C CA . PRO B 1 112 ? 5.281 44.094 12.422 1 98.81 112 PRO B CA 1
ATOM 4312 C C . PRO B 1 112 ? 6.547 44.344 13.242 1 98.81 112 PRO B C 1
ATOM 4314 O O . PRO B 1 112 ? 7.594 44.656 12.68 1 98.81 112 PRO B O 1
ATOM 4317 N N . THR B 1 113 ? 6.398 44.188 14.547 1 98.81 113 THR B N 1
ATOM 4318 C CA . THR B 1 113 ? 7.582 44.188 15.406 1 98.81 113 THR B CA 1
ATOM 4319 C C . THR B 1 113 ? 8.422 42.938 15.18 1 98.81 113 THR B C 1
ATOM 4321 O O . THR B 1 113 ? 7.879 41.844 15 1 98.81 113 THR B O 1
ATOM 4324 N N . LEU B 1 114 ? 9.742 43.094 15.234 1 98.81 114 LEU B N 1
ATOM 4325 C CA . LEU B 1 114 ? 10.625 41.969 14.945 1 98.81 114 LEU B CA 1
ATOM 4326 C C . LEU B 1 114 ? 11.281 41.469 16.219 1 98.81 114 LEU B C 1
ATOM 4328 O O . LEU B 1 114 ? 11.672 42.25 17.078 1 98.81 114 LEU B O 1
ATOM 4332 N N . TYR B 1 115 ? 11.352 40.188 16.359 1 98.88 115 TYR B N 1
ATOM 4333 C CA . TYR B 1 115 ? 12.023 39.469 17.453 1 98.88 115 TYR B CA 1
ATOM 4334 C C . TYR B 1 115 ? 13.07 38.5 16.906 1 98.88 115 TYR B C 1
ATOM 4336 O O . TYR B 1 115 ? 12.727 37.406 16.438 1 98.88 115 TYR B O 1
ATOM 4344 N N . THR B 1 116 ? 14.312 38.812 17 1 98.5 116 THR B N 1
ATOM 4345 C CA . THR B 1 116 ? 15.359 38.062 16.312 1 98.5 116 THR B CA 1
ATOM 4346 C C . THR B 1 116 ? 16.531 37.781 17.25 1 98.5 116 THR B C 1
ATOM 4348 O O . THR B 1 116 ? 17.641 37.531 16.781 1 98.5 116 THR B O 1
ATOM 4351 N N . ASP B 1 117 ? 16.297 37.938 18.5 1 97.5 117 ASP B N 1
ATOM 4352 C CA . ASP B 1 117 ? 17.391 37.812 19.484 1 97.5 117 ASP B CA 1
ATOM 4353 C C . ASP B 1 117 ? 17.531 36.375 19.984 1 97.5 117 ASP B C 1
ATOM 4355 O O . ASP B 1 117 ? 17.438 36.125 21.188 1 97.5 117 ASP B O 1
ATOM 4359 N N . GLY B 1 118 ? 17.781 35.406 19.047 1 96.25 118 GLY B N 1
ATOM 4360 C CA . GLY B 1 118 ? 18.047 34.031 19.422 1 96.25 118 GLY B CA 1
ATOM 4361 C C . GLY B 1 118 ? 16.844 33.125 19.219 1 96.25 118 GLY B C 1
ATOM 4362 O O . GLY B 1 118 ? 15.789 33.562 18.766 1 96.25 118 GLY B O 1
ATOM 4363 N N . GLU B 1 119 ? 17.031 31.859 19.688 1 96.25 119 GLU B N 1
ATOM 4364 C CA . GLU B 1 119 ? 16.078 30.797 19.359 1 96.25 119 GLU B CA 1
ATOM 4365 C C . GLU B 1 119 ? 14.805 30.938 20.172 1 96.25 119 GLU B C 1
ATOM 4367 O O . GLU B 1 119 ? 13.742 30.453 19.766 1 96.25 119 GLU B O 1
ATOM 4372 N N . ARG B 1 120 ? 14.82 31.625 21.281 1 98 120 ARG B N 1
ATOM 4373 C CA . ARG B 1 120 ? 13.648 31.641 22.156 1 98 120 ARG B CA 1
ATOM 4374 C C . ARG B 1 120 ? 13.039 33.031 22.219 1 98 120 ARG B C 1
ATOM 4376 O O . ARG B 1 120 ? 12.18 33.312 23.047 1 98 120 ARG B O 1
ATOM 4383 N N . ASP B 1 121 ? 13.453 33.906 21.328 1 98.62 121 ASP B N 1
ATOM 4384 C CA . ASP B 1 121 ? 12.945 35.281 21.344 1 98.62 121 ASP B CA 1
ATOM 4385 C C . ASP B 1 121 ? 11.438 35.312 21.094 1 98.62 121 ASP B C 1
ATOM 4387 O O . ASP B 1 121 ? 10.773 36.312 21.375 1 98.62 121 ASP B O 1
ATOM 4391 N N . PHE B 1 122 ? 10.891 34.219 20.562 1 98.75 122 PHE B N 1
ATOM 4392 C CA . PHE B 1 122 ? 9.445 34.125 20.375 1 98.75 122 PHE B CA 1
ATOM 4393 C C . PHE B 1 122 ? 8.719 34.219 21.703 1 98.75 122 PHE B C 1
ATOM 4395 O O . PHE B 1 122 ? 7.562 34.625 21.766 1 98.75 122 PHE B O 1
ATOM 4402 N N . GLU B 1 123 ? 9.352 33.781 22.812 1 98.75 123 GLU B N 1
ATOM 4403 C CA . GLU B 1 123 ? 8.727 33.875 24.125 1 98.75 123 GLU B CA 1
ATOM 4404 C C . GLU B 1 123 ? 8.469 35.312 24.516 1 98.75 123 GLU B C 1
ATOM 4406 O O . GLU B 1 123 ? 7.414 35.656 25.078 1 98.75 123 GLU B O 1
ATOM 4411 N N . ARG B 1 124 ? 9.461 36.156 24.25 1 98.56 124 ARG B N 1
ATOM 4412 C CA . ARG B 1 124 ? 9.273 37.594 24.484 1 98.56 124 ARG B CA 1
ATOM 4413 C C . ARG B 1 124 ? 8.156 38.156 23.609 1 98.56 124 ARG B C 1
ATOM 4415 O O . ARG B 1 124 ? 7.316 38.938 24.078 1 98.56 124 ARG B O 1
ATOM 4422 N N . MET B 1 125 ? 8.164 37.75 22.359 1 98.81 125 MET B N 1
ATOM 4423 C CA . MET B 1 125 ? 7.121 38.188 21.438 1 98.81 125 MET B CA 1
ATOM 4424 C C . MET B 1 125 ? 5.734 37.875 21.984 1 98.81 125 MET B C 1
ATOM 4426 O O . MET B 1 125 ? 4.875 38.75 22.031 1 98.81 125 MET B O 1
ATOM 4430 N N . ILE B 1 126 ? 5.539 36.656 22.453 1 98.75 126 ILE B N 1
ATOM 4431 C CA . ILE B 1 126 ? 4.234 36.219 22.906 1 98.75 126 ILE B CA 1
ATOM 4432 C C . ILE B 1 126 ? 3.861 36.906 24.219 1 98.75 126 ILE B C 1
ATOM 4434 O O . ILE B 1 126 ? 2.691 37.219 24.453 1 98.75 126 ILE B O 1
ATOM 4438 N N . GLY B 1 127 ? 4.812 37.219 25.016 1 98.12 127 GLY B N 1
ATOM 4439 C CA . GLY B 1 127 ? 4.574 37.844 26.312 1 98.12 127 GLY B CA 1
ATOM 4440 C C . GLY B 1 127 ? 4.324 39.344 26.203 1 98.12 127 GLY B C 1
ATOM 4441 O O . GLY B 1 127 ? 3.613 39.906 27.031 1 98.12 127 GLY B O 1
ATOM 4442 N N . GLU B 1 128 ? 4.867 39.969 25.219 1 98.12 128 GLU B N 1
ATOM 4443 C CA . GLU B 1 128 ? 4.867 41.438 25.156 1 98.12 128 GLU B CA 1
ATOM 4444 C C . GLU B 1 128 ? 3.793 41.938 24.203 1 98.12 128 GLU B C 1
ATOM 4446 O O . GLU B 1 128 ? 3.32 43.062 24.328 1 98.12 128 GLU B O 1
ATOM 4451 N N . GLU B 1 129 ? 3.51 41.188 23.219 1 98.56 129 GLU B N 1
ATOM 4452 C CA . GLU B 1 129 ? 2.584 41.625 22.188 1 98.56 129 GLU B CA 1
ATOM 4453 C C . GLU B 1 129 ? 1.151 41.219 22.5 1 98.56 129 GLU B C 1
ATOM 4455 O O . GLU B 1 129 ? 0.926 40.188 23.125 1 98.56 129 GLU B O 1
ATOM 4460 N N . ALA B 1 130 ? 0.185 42.062 22.109 1 98.25 130 ALA B N 1
ATOM 4461 C CA . ALA B 1 130 ? -1.222 41.688 22.141 1 98.25 130 ALA B CA 1
ATOM 4462 C C . ALA B 1 130 ? -1.582 40.812 20.938 1 98.25 130 ALA B C 1
ATOM 4464 O O . ALA B 1 130 ? -1.896 41.344 19.859 1 98.25 130 ALA B O 1
ATOM 4465 N N . LEU B 1 131 ? -1.607 39.5 21.141 1 98.81 131 LEU B N 1
ATOM 4466 C CA . LEU B 1 131 ? -1.814 38.562 20.047 1 98.81 131 LEU B CA 1
ATOM 4467 C C . LEU B 1 131 ? -3.082 37.75 20.266 1 98.81 131 LEU B C 1
ATOM 4469 O O . LEU B 1 131 ? -3.434 37.438 21.406 1 98.81 131 LEU B O 1
ATOM 4473 N N . ASP B 1 132 ? -3.771 37.406 19.172 1 98.88 132 ASP B N 1
ATOM 4474 C CA . ASP B 1 132 ? -4.891 36.469 19.188 1 98.88 132 ASP B CA 1
ATOM 4475 C C . ASP B 1 132 ? -4.453 35.094 18.734 1 98.88 132 ASP B C 1
ATOM 4477 O O . ASP B 1 132 ? -5.043 34.094 19.141 1 98.88 132 ASP B O 1
ATOM 4481 N N . LEU B 1 133 ? -3.475 35.031 17.906 1 98.94 133 LEU B N 1
ATOM 4482 C CA . LEU B 1 133 ? -3.006 33.781 17.266 1 98.94 133 LEU B CA 1
ATOM 4483 C C . LEU B 1 133 ? -1.49 33.812 17.078 1 98.94 133 LEU B C 1
ATOM 4485 O O . LEU B 1 133 ? -0.928 34.844 16.656 1 98.94 133 LEU B O 1
ATOM 4489 N N . VAL B 1 134 ? -0.868 32.75 17.484 1 98.94 134 VAL B N 1
ATOM 4490 C CA . VAL B 1 134 ? 0.528 32.531 17.125 1 98.94 134 VAL B CA 1
ATOM 4491 C C . VAL B 1 134 ? 0.618 31.391 16.109 1 98.94 134 VAL B C 1
ATOM 4493 O O . VAL B 1 134 ? 0.021 30.328 16.281 1 98.94 134 VAL B O 1
ATOM 4496 N N . ILE B 1 135 ? 1.312 31.609 14.977 1 98.88 135 ILE B N 1
ATOM 4497 C CA . ILE B 1 135 ? 1.582 30.578 13.969 1 98.88 135 ILE B CA 1
ATOM 4498 C C . ILE B 1 135 ? 3.074 30.25 13.953 1 98.88 135 ILE B C 1
ATOM 4500 O O . ILE B 1 135 ? 3.914 31.156 14.039 1 98.88 135 ILE B O 1
ATOM 4504 N N . THR B 1 136 ? 3.396 28.984 13.883 1 98.75 136 THR B N 1
ATOM 4505 C CA . THR B 1 136 ? 4.809 28.641 13.828 1 98.75 136 THR B CA 1
ATOM 4506 C C . THR B 1 136 ? 5.09 27.734 12.625 1 98.75 136 THR B C 1
ATOM 4508 O O . THR B 1 136 ? 4.285 26.875 12.289 1 98.75 136 THR B O 1
ATOM 4511 N N . ALA B 1 137 ? 6.113 27.969 11.883 1 98.12 137 ALA B N 1
ATOM 4512 C CA . ALA B 1 137 ? 6.703 27.172 10.812 1 98.12 137 ALA B CA 1
ATOM 4513 C C . ALA B 1 137 ? 8.195 26.953 11.047 1 98.12 137 ALA B C 1
ATOM 4515 O O . ALA B 1 137 ? 9.008 27.172 10.148 1 98.12 137 ALA B O 1
ATOM 4516 N N . THR B 1 138 ? 8.555 26.578 12.242 1 98.06 138 THR B N 1
ATOM 4517 C CA . THR B 1 138 ? 9.914 26.328 12.695 1 98.06 138 THR B CA 1
ATOM 4518 C C . THR B 1 138 ? 10.328 24.891 12.414 1 98.06 138 THR B C 1
ATOM 4520 O O . THR B 1 138 ? 9.516 24.094 11.953 1 98.06 138 THR B O 1
ATOM 4523 N N . PRO B 1 139 ? 11.625 24.594 12.602 1 97.5 139 PRO B N 1
ATOM 4524 C CA . PRO B 1 139 ? 11.984 23.172 12.633 1 97.5 139 PRO B CA 1
ATOM 4525 C C . PRO B 1 139 ? 11.133 22.375 13.609 1 97.5 139 PRO B C 1
ATOM 4527 O O . PRO B 1 139 ? 10.625 22.922 14.586 1 97.5 139 PRO B O 1
ATOM 4530 N N . TRP B 1 140 ? 11.031 21.078 13.406 1 98.38 140 TRP B N 1
ATOM 4531 C CA . TRP B 1 140 ? 10.047 20.219 14.047 1 98.38 140 TRP B CA 1
ATOM 4532 C C . TRP B 1 140 ? 10.172 20.297 15.562 1 98.38 140 TRP B C 1
ATOM 4534 O O . TRP B 1 140 ? 9.164 20.312 16.281 1 98.38 140 TRP B O 1
ATOM 4544 N N . GLU B 1 141 ? 11.344 20.344 16.109 1 97.25 141 GLU B N 1
ATOM 4545 C CA . GLU B 1 141 ? 11.57 20.25 17.547 1 97.25 141 GLU B CA 1
ATOM 4546 C C . GLU B 1 141 ? 11.016 21.484 18.266 1 97.25 141 GLU B C 1
ATOM 4548 O O . GLU B 1 141 ? 10.844 21.469 19.484 1 97.25 141 GLU B O 1
ATOM 4553 N N . TRP B 1 142 ? 10.727 22.547 17.484 1 98.38 142 TRP B N 1
ATOM 4554 C CA . TRP B 1 142 ? 10.297 23.797 18.109 1 98.38 142 TRP B CA 1
ATOM 4555 C C . TRP B 1 142 ? 8.773 23.922 18.047 1 98.38 142 TRP B C 1
ATOM 4557 O O . TRP B 1 142 ? 8.203 24.828 18.672 1 98.38 142 TRP B O 1
ATOM 4567 N N . HIS B 1 143 ? 8.086 23.062 17.312 1 98.81 143 HIS B N 1
ATOM 4568 C CA . HIS B 1 143 ? 6.641 23.172 17.188 1 98.81 143 HIS B CA 1
ATOM 4569 C C . HIS B 1 143 ? 5.977 23.188 18.562 1 98.81 143 HIS B C 1
ATOM 4571 O O . HIS B 1 143 ? 5.242 24.109 18.906 1 98.81 143 HIS B O 1
ATOM 4577 N N . VAL B 1 144 ? 6.344 22.219 19.391 1 98.94 144 VAL B N 1
ATOM 4578 C CA . VAL B 1 144 ? 5.668 22.047 20.672 1 98.94 144 VAL B CA 1
ATOM 4579 C C . VAL B 1 144 ? 6.039 23.172 21.625 1 98.94 144 VAL B C 1
ATOM 4581 O O . VAL B 1 144 ? 5.164 23.797 22.219 1 98.94 144 VAL B O 1
ATOM 4584 N N . PRO B 1 145 ? 7.297 23.562 21.75 1 98.88 145 PRO B N 1
ATOM 4585 C CA . PRO B 1 145 ? 7.637 24.688 22.641 1 98.88 145 PRO B CA 1
ATOM 4586 C C . PRO B 1 145 ? 6.898 25.969 22.281 1 98.88 145 PRO B C 1
ATOM 4588 O O . PRO B 1 145 ? 6.395 26.656 23.172 1 98.88 145 PRO B O 1
ATOM 4591 N N . VAL B 1 146 ? 6.805 26.281 21.016 1 98.94 146 VAL B N 1
ATOM 4592 C CA . VAL B 1 146 ? 6.129 27.5 20.594 1 98.94 146 VAL B CA 1
ATOM 4593 C C . VAL B 1 146 ? 4.637 27.406 20.906 1 98.94 146 VAL B C 1
ATOM 4595 O O . VAL B 1 146 ? 4.051 28.344 21.453 1 98.94 146 VAL B O 1
ATOM 4598 N N . MET B 1 147 ? 4.062 26.266 20.594 1 98.94 147 MET B N 1
ATOM 4599 C CA . MET B 1 147 ? 2.629 26.062 20.797 1 98.94 147 MET B CA 1
ATOM 4600 C C . MET B 1 147 ? 2.285 26.109 22.281 1 98.94 147 MET B C 1
ATOM 4602 O O . MET B 1 147 ? 1.289 26.734 22.672 1 98.94 147 MET B O 1
ATOM 4606 N N . LEU B 1 148 ? 3.094 25.469 23.109 1 98.88 148 LEU B N 1
ATOM 4607 C CA . LEU B 1 148 ? 2.828 25.469 24.547 1 98.88 148 LEU B CA 1
ATOM 4608 C C . LEU B 1 148 ? 2.926 26.875 25.109 1 98.88 148 LEU B C 1
ATOM 4610 O O . LEU B 1 148 ? 2.096 27.281 25.938 1 98.88 148 LEU B O 1
ATOM 4614 N N . ARG B 1 149 ? 3.914 27.625 24.672 1 98.88 149 ARG B N 1
ATOM 4615 C CA . ARG B 1 149 ? 4.055 29 25.156 1 98.88 149 ARG B CA 1
ATOM 4616 C C . ARG B 1 149 ? 2.838 29.844 24.781 1 98.88 149 ARG B C 1
ATOM 4618 O O . ARG B 1 149 ? 2.355 30.641 25.578 1 98.88 149 ARG B O 1
ATOM 4625 N N . ALA B 1 150 ? 2.369 29.688 23.547 1 98.88 150 ALA B N 1
ATOM 4626 C CA . ALA B 1 150 ? 1.183 30.422 23.094 1 98.88 150 ALA B CA 1
ATOM 4627 C C . ALA B 1 150 ? -0.029 30.078 23.969 1 98.88 150 ALA B C 1
ATOM 4629 O O . ALA B 1 150 ? -0.673 30.969 24.516 1 98.88 150 ALA B O 1
ATOM 4630 N N . LEU B 1 151 ? -0.289 28.828 24.141 1 98.81 151 LEU B N 1
ATOM 4631 C CA . LEU B 1 151 ? -1.468 28.359 24.859 1 98.81 151 LEU B CA 1
ATOM 4632 C C . LEU B 1 151 ? -1.411 28.781 26.328 1 98.81 151 LEU B C 1
ATOM 4634 O O . LEU B 1 151 ? -2.414 29.219 26.891 1 98.81 151 LEU B O 1
ATOM 4638 N N . GLU B 1 152 ? -0.281 28.672 26.906 1 98.12 152 GLU B N 1
ATOM 4639 C CA . GLU B 1 152 ? -0.1 29.062 28.297 1 98.12 152 GLU B CA 1
ATOM 4640 C C . GLU B 1 152 ? -0.334 30.562 28.484 1 98.12 152 GLU B C 1
ATOM 4642 O O . GLU B 1 152 ? -0.67 31.016 29.594 1 98.12 152 GLU B O 1
ATOM 4647 N N . SER B 1 153 ? -0.167 31.281 27.453 1 98.5 153 SER B N 1
ATOM 4648 C CA . SER B 1 153 ? -0.351 32.719 27.484 1 98.5 153 SER B CA 1
ATOM 4649 C C . SER B 1 153 ? -1.773 33.125 27.094 1 98.5 153 SER B C 1
ATOM 4651 O O . SER B 1 153 ? -2.08 34.312 26.953 1 98.5 153 SER B O 1
ATOM 4653 N N . GLY B 1 154 ? -2.592 32.156 26.891 1 98.31 154 GLY B N 1
ATOM 4654 C CA . GLY B 1 154 ? -3.982 32.406 26.562 1 98.31 154 GLY B CA 1
ATOM 4655 C C . GLY B 1 154 ? -4.18 32.812 25.109 1 98.31 154 GLY B C 1
ATOM 4656 O O . GLY B 1 154 ? -5.164 33.469 24.766 1 98.31 154 GLY B O 1
ATOM 4657 N N . VAL B 1 155 ? -3.293 32.5 24.266 1 98.81 155 VAL B N 1
ATOM 4658 C CA . VAL B 1 155 ? -3.334 32.812 22.844 1 98.81 155 VAL B CA 1
ATOM 4659 C C . VAL B 1 155 ? -3.568 31.531 22.031 1 98.81 155 VAL B C 1
ATOM 4661 O O . VAL B 1 155 ? -3.053 30.469 22.375 1 98.81 155 VAL B O 1
ATOM 4664 N N . HIS B 1 156 ? -4.414 31.562 20.922 1 98.88 156 HIS B N 1
ATOM 4665 C CA . HIS B 1 156 ? -4.543 30.438 20.016 1 98.88 156 HIS B CA 1
ATOM 4666 C C . HIS B 1 156 ? -3.213 30.094 19.359 1 98.88 156 HIS B C 1
ATOM 4668 O O . HIS B 1 156 ? -2.387 30.984 19.141 1 98.88 156 HIS B O 1
ATOM 4674 N N . GLY B 1 157 ? -3.029 28.859 19.094 1 98.88 157 GLY B N 1
ATOM 4675 C CA . GLY B 1 157 ? -1.82 28.422 18.406 1 98.88 157 GLY B CA 1
ATOM 4676 C C . GLY B 1 157 ? -2.1 27.625 17.156 1 98.88 157 GLY B C 1
ATOM 4677 O O . GLY B 1 157 ? -3.025 26.812 17.125 1 98.88 157 GLY B O 1
ATOM 4678 N N . ALA B 1 158 ? -1.287 27.828 16.125 1 98.94 158 ALA B N 1
ATOM 4679 C CA . ALA B 1 158 ? -1.289 27.016 14.898 1 98.94 158 ALA B CA 1
ATOM 4680 C C . ALA B 1 158 ? 0.131 26.641 14.484 1 98.94 158 ALA B C 1
ATOM 4682 O O . ALA B 1 158 ? 1.045 27.469 14.555 1 98.94 158 ALA B O 1
ATOM 4683 N N . THR B 1 159 ? 0.292 25.391 14.133 1 98.81 159 THR B N 1
ATOM 4684 C CA . THR B 1 159 ? 1.638 24.938 13.805 1 98.81 159 THR B CA 1
ATOM 4685 C C . THR B 1 159 ? 1.645 24.203 12.469 1 98.81 159 THR B C 1
ATOM 4687 O O . THR B 1 159 ? 0.668 23.547 12.109 1 98.81 159 THR B O 1
ATOM 4690 N N . GLU B 1 160 ? 2.752 24.328 11.789 1 98.19 160 GLU B N 1
ATOM 4691 C CA . GLU B 1 160 ? 3.037 23.438 10.664 1 98.19 160 GLU B CA 1
ATOM 4692 C C . GLU B 1 160 ? 3.082 21.984 11.117 1 98.19 160 GLU B C 1
ATOM 4694 O O . GLU B 1 160 ? 3.084 21.703 12.32 1 98.19 160 GLU B O 1
ATOM 4699 N N . VAL B 1 161 ? 3.062 21.125 10.133 1 98.25 161 VAL B N 1
ATOM 4700 C CA . VAL B 1 161 ? 3.004 19.703 10.422 1 98.25 161 VAL B CA 1
ATOM 4701 C C . VAL B 1 161 ? 4.418 19.141 10.586 1 98.25 161 VAL B C 1
ATOM 4703 O O . VAL B 1 161 ? 5.355 19.625 9.953 1 98.25 161 VAL B O 1
ATOM 4706 N N . PRO B 1 162 ? 4.617 18.172 11.398 1 98.56 162 PRO B N 1
ATOM 4707 C CA . PRO B 1 162 ? 3.664 17.641 12.375 1 98.56 162 PRO B CA 1
ATOM 4708 C C . PRO B 1 162 ? 3.549 18.531 13.617 1 98.56 162 PRO B C 1
ATOM 4710 O O . PRO B 1 162 ? 4.402 19.391 13.852 1 98.56 162 PRO B O 1
ATOM 4713 N N . ALA B 1 163 ? 2.527 18.297 14.375 1 98.88 163 ALA B N 1
ATOM 4714 C CA . ALA B 1 163 ? 2.328 19.125 15.562 1 98.88 163 ALA B CA 1
ATOM 4715 C C . ALA B 1 163 ? 3.279 18.719 16.688 1 98.88 163 ALA B C 1
ATOM 4717 O O . ALA B 1 163 ? 3.676 19.562 17.5 1 98.88 163 ALA B O 1
ATOM 4718 N N . ALA B 1 164 ? 3.586 17.516 16.734 1 98.88 164 ALA B N 1
ATOM 4719 C CA . ALA B 1 164 ? 4.473 16.953 17.75 1 98.88 164 ALA B CA 1
ATOM 4720 C C . ALA B 1 164 ? 5.191 15.711 17.234 1 98.88 164 ALA B C 1
ATOM 4722 O O . ALA B 1 164 ? 4.789 15.125 16.219 1 98.88 164 ALA B O 1
ATOM 4723 N N . LEU B 1 165 ? 6.246 15.297 17.969 1 98.62 165 LEU B N 1
ATOM 4724 C CA . LEU B 1 165 ? 7.059 14.18 17.516 1 98.62 165 LEU B CA 1
ATOM 4725 C C . LEU B 1 165 ? 6.879 12.969 18.422 1 98.62 165 LEU B C 1
ATOM 4727 O O . LEU B 1 165 ? 7.242 11.852 18.047 1 98.62 165 LEU B O 1
ATOM 4731 N N . THR B 1 166 ? 6.363 13.188 19.625 1 98.81 166 THR B N 1
ATOM 4732 C CA . THR B 1 166 ? 6.195 12.102 20.594 1 98.81 166 THR B CA 1
ATOM 4733 C C . THR B 1 166 ? 4.762 12.047 21.109 1 98.81 166 THR B C 1
ATOM 4735 O O . THR B 1 166 ? 4.047 13.047 21.062 1 98.81 166 THR B O 1
ATOM 4738 N N . VAL B 1 167 ? 4.426 10.883 21.578 1 98.88 167 VAL B N 1
ATOM 4739 C CA . VAL B 1 167 ? 3.102 10.688 22.156 1 98.88 167 VAL B CA 1
ATOM 4740 C C . VAL B 1 167 ? 2.939 11.594 23.375 1 98.88 167 VAL B C 1
ATOM 4742 O O . VAL B 1 167 ? 1.882 12.195 23.578 1 98.88 167 VAL B O 1
ATOM 4745 N N . ASP B 1 168 ? 3.941 11.711 24.188 1 98.81 168 ASP B N 1
ATOM 4746 C CA . ASP B 1 168 ? 3.9 12.578 25.359 1 98.81 168 ASP B CA 1
ATOM 4747 C C . ASP B 1 168 ? 3.656 14.031 24.969 1 98.81 168 ASP B C 1
ATOM 4749 O O . ASP B 1 168 ? 2.865 14.734 25.594 1 98.81 168 ASP B O 1
ATOM 4753 N N . ASP B 1 169 ? 4.34 14.461 23.938 1 98.88 169 ASP B N 1
ATOM 4754 C CA . ASP B 1 169 ? 4.152 15.82 23.453 1 98.88 169 ASP B CA 1
ATOM 4755 C C . ASP B 1 169 ? 2.738 16.016 22.906 1 98.88 169 ASP B C 1
ATOM 4757 O O . ASP B 1 169 ? 2.164 17.109 23.031 1 98.88 169 ASP B O 1
ATOM 4761 N N . CYS B 1 170 ? 2.201 15.023 22.281 1 98.88 170 CYS B N 1
ATOM 4762 C CA . CYS B 1 170 ? 0.817 15.094 21.828 1 98.88 170 CYS B CA 1
ATOM 4763 C C . CYS B 1 170 ? -0.129 15.352 22.984 1 98.88 170 CYS B C 1
ATOM 4765 O O . CYS B 1 170 ? -0.989 16.234 22.922 1 98.88 170 CYS B O 1
ATOM 4767 N N . TRP B 1 171 ? 0.063 14.633 24.016 1 98.81 171 TRP B N 1
ATOM 4768 C CA . TRP B 1 171 ? -0.765 14.812 25.203 1 98.81 171 TRP B CA 1
ATOM 4769 C C . TRP B 1 171 ? -0.554 16.203 25.812 1 98.81 171 TRP B C 1
ATOM 4771 O O . TRP B 1 171 ? -1.506 16.844 26.266 1 98.81 171 TRP B O 1
ATOM 4781 N N . ALA B 1 172 ? 0.649 16.656 25.812 1 98.81 172 ALA B N 1
ATOM 4782 C CA . ALA B 1 172 ? 0.942 17.984 26.359 1 98.81 172 ALA B CA 1
ATOM 4783 C C . ALA B 1 172 ? 0.155 19.062 25.625 1 98.81 172 ALA B C 1
ATOM 4785 O O . ALA B 1 172 ? -0.379 19.984 26.234 1 98.81 172 ALA B O 1
ATOM 4786 N N . LEU B 1 173 ? 0.094 18.938 24.344 1 98.94 173 LEU B N 1
ATOM 4787 C CA . LEU B 1 173 ? -0.658 19.906 23.547 1 98.94 173 LEU B CA 1
ATOM 4788 C C . LEU B 1 173 ? -2.148 19.812 23.859 1 98.94 173 LEU B C 1
ATOM 4790 O O . LEU B 1 173 ? -2.818 20.844 24 1 98.94 173 LEU B O 1
ATOM 4794 N N . VAL B 1 174 ? -2.635 18.578 23.906 1 98.81 174 VAL B N 1
ATOM 4795 C CA . VAL B 1 174 ? -4.051 18.375 24.188 1 98.81 174 VAL B CA 1
ATOM 4796 C C . VAL B 1 174 ? -4.41 19.016 25.531 1 98.81 174 VAL B C 1
ATOM 4798 O O . VAL B 1 174 ? -5.352 19.797 25.609 1 98.81 174 VAL B O 1
ATOM 4801 N N . GLU B 1 175 ? -3.658 18.75 26.531 1 98.44 175 GLU B N 1
ATOM 4802 C CA . GLU B 1 175 ? -3.938 19.234 27.875 1 98.44 175 GLU B CA 1
ATOM 4803 C C . GLU B 1 175 ? -3.789 20.75 27.969 1 98.44 175 GLU B C 1
ATOM 4805 O O . GLU B 1 175 ? -4.582 21.422 28.625 1 98.44 175 GLU B O 1
ATOM 4810 N N . ALA B 1 176 ? -2.807 21.234 27.312 1 98.69 176 ALA B N 1
ATOM 4811 C CA . ALA B 1 176 ? -2.602 22.688 27.312 1 98.69 176 ALA B CA 1
ATOM 4812 C C . ALA B 1 176 ? -3.77 23.406 26.656 1 98.69 176 ALA B C 1
ATOM 4814 O O . ALA B 1 176 ? -4.234 24.438 27.141 1 98.69 176 ALA B O 1
ATOM 4815 N N . SER B 1 177 ? -4.207 22.891 25.516 1 98.75 177 SER B N 1
ATOM 4816 C CA . SER B 1 177 ? -5.344 23.484 24.812 1 98.75 177 SER B CA 1
ATOM 4817 C C . SER B 1 177 ? -6.602 23.469 25.672 1 98.75 177 SER B C 1
ATOM 4819 O O . SER B 1 177 ? -7.328 24.453 25.75 1 98.75 177 SER B O 1
ATOM 4821 N N . GLU B 1 178 ? -6.836 22.375 26.312 1 98.06 178 GLU B N 1
ATOM 4822 C CA . GLU B 1 178 ? -8 22.234 27.172 1 98.06 178 GLU B CA 1
ATOM 4823 C C . GLU B 1 178 ? -7.945 23.188 28.359 1 98.06 178 GLU B C 1
ATOM 4825 O O . GLU B 1 178 ? -8.93 23.844 28.688 1 98.06 178 GLU B O 1
ATOM 4830 N N . ARG B 1 179 ? -6.824 23.25 28.969 1 97.56 179 ARG B N 1
ATOM 4831 C CA . ARG B 1 179 ? -6.66 24.125 30.141 1 97.56 179 ARG B CA 1
ATOM 4832 C C . ARG B 1 179 ? -6.84 25.578 29.766 1 97.56 179 ARG B C 1
ATOM 4834 O O . ARG B 1 179 ? -7.457 26.344 30.516 1 97.56 179 ARG B O 1
ATOM 4841 N N . ALA B 1 180 ? -6.328 25.953 28.656 1 98 180 ALA B N 1
ATOM 4842 C CA . ALA B 1 180 ? -6.34 27.359 28.234 1 98 180 ALA B CA 1
ATOM 4843 C C . ALA B 1 180 ? -7.668 27.719 27.578 1 98 180 ALA B C 1
ATOM 4845 O O . ALA B 1 180 ? -7.98 28.906 27.406 1 98 180 ALA B O 1
ATOM 4846 N N . SER B 1 181 ? -8.414 26.703 27.219 1 97.94 181 SER B N 1
ATOM 4847 C CA . SER B 1 181 ? -9.586 26.906 26.375 1 97.94 181 SER B CA 1
ATOM 4848 C C . SER B 1 181 ? -9.242 27.734 25.141 1 97.94 181 SER B C 1
ATOM 4850 O O . SER B 1 181 ? -9.914 28.719 24.844 1 97.94 181 SER B O 1
ATOM 4852 N N . ARG B 1 182 ? -8.148 27.391 24.531 1 98.69 182 ARG B N 1
ATOM 4853 C CA . ARG B 1 182 ? -7.684 27.984 23.281 1 98.69 182 ARG B CA 1
ATOM 4854 C C . ARG B 1 182 ? -7.422 26.922 22.219 1 98.69 182 ARG B C 1
ATOM 4856 O O . ARG B 1 182 ? -7.078 25.781 22.562 1 98.69 182 ARG B O 1
ATOM 4863 N N . HIS B 1 183 ? -7.617 27.328 20.953 1 98.81 183 HIS B N 1
ATOM 4864 C CA . HIS B 1 183 ? -7.395 26.422 19.844 1 98.81 183 HIS B CA 1
ATOM 4865 C C . HIS B 1 183 ? -5.914 26.078 19.703 1 98.81 183 HIS B C 1
ATOM 4867 O O . HIS B 1 183 ? -5.055 26.938 19.844 1 98.81 183 HIS B O 1
ATOM 4873 N N . CYS B 1 184 ? -5.598 24.859 19.562 1 98.75 184 CYS B N 1
ATOM 4874 C CA . CYS B 1 184 ? -4.355 24.312 19.047 1 98.75 184 CYS B CA 1
ATOM 4875 C C . CYS B 1 184 ? -4.582 23.641 17.703 1 98.75 184 CYS B C 1
ATOM 4877 O O . CYS B 1 184 ? -5.18 22.562 17.625 1 98.75 184 CYS B O 1
ATOM 4879 N N . VAL B 1 185 ? -4.004 24.25 16.625 1 98.62 185 VAL B N 1
ATOM 4880 C CA . VAL B 1 185 ? -4.355 23.844 15.273 1 98.62 185 VAL B CA 1
ATOM 4881 C C . VAL B 1 185 ? -3.115 23.328 14.547 1 98.62 185 VAL B C 1
ATOM 4883 O O . VAL B 1 185 ? -2.037 23.922 14.648 1 98.62 185 VAL B O 1
ATOM 4886 N N . MET B 1 186 ? -3.258 22.203 13.945 1 98.56 186 MET B N 1
ATOM 4887 C CA . MET B 1 186 ? -2.24 21.766 12.992 1 98.56 186 MET B CA 1
ATOM 4888 C C . MET B 1 186 ? -2.602 22.188 11.57 1 98.56 186 MET B C 1
ATOM 4890 O O . MET B 1 186 ? -3.711 21.938 11.102 1 98.56 186 MET B O 1
ATOM 4894 N N . LEU B 1 187 ? -1.669 22.844 10.953 1 98.12 187 LEU B N 1
ATOM 4895 C CA . LEU B 1 187 ? -1.879 23.344 9.594 1 98.12 187 LEU B CA 1
ATOM 4896 C C . LEU B 1 187 ? -1.638 22.234 8.57 1 98.12 187 LEU B C 1
ATOM 4898 O O . LEU B 1 187 ? -0.664 22.281 7.816 1 98.12 187 LEU B O 1
ATOM 4902 N N . GLU B 1 188 ? -2.549 21.328 8.531 1 97.81 188 GLU B N 1
ATOM 4903 C CA . GLU B 1 188 ? -2.531 20.25 7.531 1 97.81 188 GLU B CA 1
ATOM 4904 C C . GLU B 1 188 ? -3.227 20.688 6.242 1 97.81 188 GLU B C 1
ATOM 4906 O O . GLU B 1 188 ? -4.438 20.516 6.094 1 97.81 188 GLU B O 1
ATOM 4911 N N . ASN B 1 189 ? -2.471 21.141 5.316 1 97.06 189 ASN B N 1
ATOM 4912 C CA . ASN B 1 189 ? -3.031 21.781 4.129 1 97.06 189 ASN B CA 1
ATOM 4913 C C . ASN B 1 189 ? -3.633 20.75 3.176 1 97.06 189 ASN B C 1
ATOM 4915 O O . ASN B 1 189 ? -4.539 21.062 2.404 1 97.06 189 ASN B O 1
ATOM 4919 N N . CYS B 1 190 ? -3.197 19.469 3.252 1 97.62 190 CYS B N 1
ATOM 4920 C CA . CYS B 1 190 ? -3.584 18.469 2.264 1 97.62 190 CYS B CA 1
ATOM 4921 C C . CYS B 1 190 ? -5.055 18.109 2.41 1 97.62 190 CYS B C 1
ATOM 4923 O O . CYS B 1 190 ? -5.656 17.562 1.48 1 97.62 190 CYS B O 1
ATOM 4925 N N . ILE B 1 191 ? -5.625 18.391 3.555 1 97.88 191 ILE B N 1
ATOM 4926 C CA . ILE B 1 191 ? -7.043 18.078 3.697 1 97.88 191 ILE B CA 1
ATOM 4927 C C . ILE B 1 191 ? -7.863 19.016 2.814 1 97.88 191 ILE B C 1
ATOM 4929 O O . ILE B 1 191 ? -9.047 18.781 2.562 1 97.88 191 ILE B O 1
ATOM 4933 N N . TYR B 1 192 ? -7.234 20.109 2.332 1 97.19 192 TYR B N 1
ATOM 4934 C CA . TYR B 1 192 ? -7.953 21.109 1.556 1 97.19 192 TYR B CA 1
ATOM 4935 C C . TYR B 1 192 ? -7.645 20.969 0.07 1 97.19 192 TYR B C 1
ATOM 4937 O O . TYR B 1 192 ? -8.055 21.812 -0.735 1 97.19 192 TYR B O 1
ATOM 4945 N N . ASP B 1 193 ? -6.875 19.984 -0.312 1 96.56 193 ASP B N 1
ATOM 4946 C CA . ASP B 1 193 ? -6.629 19.797 -1.737 1 96.56 193 ASP B CA 1
ATOM 4947 C C . ASP B 1 193 ? -7.93 19.531 -2.488 1 96.56 193 ASP B C 1
ATOM 4949 O O . ASP B 1 193 ? -8.898 19.031 -1.907 1 96.56 193 ASP B O 1
ATOM 4953 N N . ARG B 1 194 ? -7.926 19.891 -3.736 1 96 194 ARG B N 1
ATOM 4954 C CA . ARG B 1 194 ? -9.164 19.875 -4.508 1 96 194 ARG B CA 1
ATOM 4955 C C . ARG B 1 194 ? -9.734 18.469 -4.629 1 96 194 ARG B C 1
ATOM 4957 O O . ARG B 1 194 ? -10.922 18.25 -4.398 1 96 194 ARG B O 1
ATOM 4964 N N . LEU B 1 195 ? -8.945 17.469 -4.961 1 97.25 195 LEU B N 1
ATOM 4965 C CA . LEU B 1 195 ? -9.414 16.094 -5.078 1 97.25 195 LEU B CA 1
ATOM 4966 C C . LEU B 1 195 ? -9.875 15.562 -3.725 1 97.25 195 LEU B C 1
ATOM 4968 O O . LEU B 1 195 ? -10.891 14.867 -3.639 1 97.25 195 LEU B O 1
ATOM 4972 N N . GLU B 1 196 ? -9.078 15.836 -2.703 1 97.81 196 GLU B N 1
ATOM 4973 C CA . GLU B 1 196 ? -9.398 15.336 -1.37 1 97.81 196 GLU B CA 1
ATOM 4974 C C . GLU B 1 196 ? -10.742 15.875 -0.882 1 97.81 196 GLU B C 1
ATOM 4976 O O . GLU B 1 196 ? -11.555 15.117 -0.35 1 97.81 196 GLU B O 1
ATOM 4981 N N . LEU B 1 197 ? -10.969 17.172 -1.088 1 97.88 197 LEU B N 1
ATOM 4982 C CA . LEU B 1 197 ? -12.234 17.75 -0.661 1 97.88 197 LEU B CA 1
ATOM 4983 C C . LEU B 1 197 ? -13.383 17.234 -1.528 1 97.88 197 LEU B C 1
ATOM 4985 O O . LEU B 1 197 ? -14.5 17.047 -1.041 1 97.88 197 LEU B O 1
ATOM 4989 N N . MET B 1 198 ? -13.164 17.078 -2.818 1 97.94 198 MET B N 1
ATOM 4990 C CA . MET B 1 198 ? -14.188 16.469 -3.67 1 97.94 198 MET B CA 1
ATOM 4991 C C . MET B 1 198 ? -14.539 15.07 -3.191 1 97.94 198 MET B C 1
ATOM 4993 O O . MET B 1 198 ? -15.719 14.703 -3.125 1 97.94 198 MET B O 1
ATOM 4997 N N . THR B 1 199 ? -13.516 14.289 -2.916 1 98.69 199 THR B N 1
ATOM 4998 C CA . THR B 1 199 ? -13.719 12.93 -2.432 1 98.69 199 THR B CA 1
ATOM 4999 C C . THR B 1 199 ? -14.492 12.938 -1.114 1 98.69 199 THR B C 1
ATOM 5001 O O . THR B 1 199 ? -15.398 12.125 -0.914 1 98.69 199 THR B O 1
ATOM 5004 N N . LEU B 1 200 ? -14.117 13.844 -0.242 1 98.56 200 LEU B N 1
ATOM 5005 C CA . LEU B 1 200 ? -14.852 13.984 1.009 1 98.56 200 LEU B CA 1
ATOM 5006 C C . LEU B 1 200 ? -16.328 14.266 0.741 1 98.56 200 LEU B C 1
ATOM 5008 O O . LEU B 1 200 ? -17.203 13.68 1.384 1 98.56 200 LEU B O 1
ATOM 5012 N N . ALA B 1 201 ? -16.594 15.18 -0.159 1 98.25 201 ALA B N 1
ATOM 5013 C CA . ALA B 1 201 ? -17.969 15.484 -0.536 1 98.25 201 ALA B CA 1
ATOM 5014 C C . ALA B 1 201 ? -18.688 14.242 -1.064 1 98.25 201 ALA B C 1
ATOM 5016 O O . ALA B 1 201 ? -19.859 14 -0.751 1 98.25 201 ALA B O 1
ATOM 5017 N N . MET B 1 202 ? -18.047 13.461 -1.852 1 98.44 202 MET B N 1
ATOM 5018 C CA . MET B 1 202 ? -18.609 12.219 -2.391 1 98.44 202 MET B CA 1
ATOM 5019 C C . MET B 1 202 ? -18.938 11.242 -1.271 1 98.44 202 MET B C 1
ATOM 5021 O O . MET B 1 202 ? -20 10.609 -1.282 1 98.44 202 MET B O 1
ATOM 5025 N N . VAL B 1 203 ? -18 11.102 -0.351 1 98.44 203 VAL B N 1
ATOM 5026 C CA . VAL B 1 203 ? -18.203 10.219 0.792 1 98.44 203 VAL B CA 1
ATOM 5027 C C . VAL B 1 203 ? -19.453 10.656 1.565 1 98.44 203 VAL B C 1
ATOM 5029 O O . VAL B 1 203 ? -20.297 9.828 1.906 1 98.44 203 VAL B O 1
ATOM 5032 N N . ARG B 1 204 ? -19.562 11.914 1.813 1 97.44 204 ARG B N 1
ATOM 5033 C CA . ARG B 1 204 ? -20.688 12.453 2.58 1 97.44 204 ARG B CA 1
ATOM 5034 C C . ARG B 1 204 ? -22 12.289 1.826 1 97.44 204 ARG B C 1
ATOM 5036 O O . ARG B 1 204 ? -23.047 12.117 2.439 1 97.44 204 ARG B O 1
ATOM 5043 N N . ALA B 1 205 ? -21.922 12.289 0.543 1 97.56 205 ALA B N 1
ATOM 5044 C CA . ALA B 1 205 ? -23.094 12.094 -0.295 1 97.56 205 ALA B CA 1
ATOM 5045 C C . ALA B 1 205 ? -23.438 10.617 -0.432 1 97.56 205 ALA B C 1
ATOM 5047 O O . ALA B 1 205 ? -24.453 10.258 -1.049 1 97.56 205 ALA B O 1
ATOM 5048 N N . GLY B 1 206 ? -22.547 9.789 0.054 1 97.62 206 GLY B N 1
ATOM 5049 C CA . GLY B 1 206 ? -22.797 8.352 0.001 1 97.62 206 GLY B CA 1
ATOM 5050 C C . GLY B 1 206 ? -22.391 7.73 -1.321 1 97.62 206 GLY B C 1
ATOM 5051 O O . GLY B 1 206 ? -22.734 6.582 -1.603 1 97.62 206 GLY B O 1
ATOM 5052 N N . ALA B 1 207 ? -21.656 8.438 -2.113 1 98 207 ALA B N 1
ATOM 5053 C CA . ALA B 1 207 ? -21.344 7.996 -3.471 1 98 207 ALA B CA 1
ATOM 5054 C C . ALA B 1 207 ? -20.453 6.762 -3.457 1 98 207 ALA B C 1
ATOM 5056 O O . ALA B 1 207 ? -20.516 5.934 -4.367 1 98 207 ALA B O 1
ATOM 5057 N N . LEU B 1 208 ? -19.672 6.562 -2.422 1 98.38 208 LEU B N 1
ATOM 5058 C CA . LEU B 1 208 ? -18.734 5.445 -2.361 1 98.38 208 LEU B CA 1
ATOM 5059 C C . LEU B 1 208 ? -19.266 4.34 -1.457 1 98.38 208 LEU B C 1
ATOM 5061 O O . LEU B 1 208 ? -18.594 3.328 -1.246 1 98.38 208 LEU B O 1
ATOM 5065 N N . GLY B 1 209 ? -20.453 4.48 -0.877 1 98.12 209 GLY B N 1
ATOM 5066 C CA . GLY B 1 209 ? -20.953 3.523 0.098 1 98.12 209 GLY B CA 1
ATOM 5067 C C . GLY B 1 209 ? -20.234 3.598 1.43 1 98.12 209 GLY B C 1
ATOM 5068 O O . GLY B 1 209 ? -19.781 4.672 1.838 1 98.12 209 GLY B O 1
ATOM 5069 N N . GLU B 1 210 ? -20.281 2.484 2.17 1 98.19 210 GLU B N 1
ATOM 5070 C CA . GLU B 1 210 ? -19.531 2.426 3.426 1 98.19 210 GLU B CA 1
ATOM 5071 C C . GLU B 1 210 ? -18.031 2.391 3.174 1 98.19 210 GLU B C 1
ATOM 5073 O O . GLU B 1 210 ? -17.531 1.534 2.436 1 98.19 210 GLU B O 1
ATOM 5078 N N . ILE B 1 211 ? -17.297 3.293 3.748 1 98.75 211 ILE B N 1
ATOM 5079 C CA . ILE B 1 211 ? -15.844 3.338 3.566 1 98.75 211 ILE B CA 1
ATOM 5080 C C . ILE B 1 211 ? -15.195 2.197 4.344 1 98.75 211 ILE B C 1
ATOM 5082 O O . ILE B 1 211 ? -15.492 1.989 5.523 1 98.75 211 ILE B O 1
ATOM 5086 N N . VAL B 1 212 ? -14.234 1.455 3.672 1 98.75 212 VAL B N 1
ATOM 5087 C CA . VAL B 1 212 ? -13.656 0.287 4.336 1 98.75 212 VAL B CA 1
ATOM 5088 C C . VAL B 1 212 ? -12.141 0.411 4.383 1 98.75 212 VAL B C 1
ATOM 5090 O O . VAL B 1 212 ? -11.477 -0.247 5.191 1 98.75 212 VAL B O 1
ATOM 5093 N N . HIS B 1 213 ? -11.625 1.249 3.498 1 98.94 213 HIS B N 1
ATOM 5094 C CA . HIS B 1 213 ? -10.164 1.332 3.41 1 98.94 213 HIS B CA 1
ATOM 5095 C C . HIS B 1 213 ? -9.727 2.682 2.855 1 98.94 213 HIS B C 1
ATOM 5097 O O . HIS B 1 213 ? -10.461 3.314 2.09 1 98.94 213 HIS B O 1
ATOM 5103 N N . GLY B 1 214 ? -8.578 3.146 3.283 1 98.94 214 GLY B N 1
ATOM 5104 C CA . GLY B 1 214 ? -7.922 4.32 2.734 1 98.94 214 GLY B CA 1
ATOM 5105 C C . GLY B 1 214 ? -6.418 4.156 2.605 1 98.94 214 GLY B C 1
ATOM 5106 O O . GLY B 1 214 ? -5.824 3.295 3.258 1 98.94 214 GLY B O 1
ATOM 5107 N N . GLN B 1 215 ? -5.82 4.93 1.718 1 98.88 215 GLN B N 1
ATOM 5108 C CA . GLN B 1 215 ? -4.371 4.996 1.561 1 98.88 215 GLN B CA 1
ATOM 5109 C C . GLN B 1 215 ? -3.895 6.445 1.478 1 98.88 215 GLN B C 1
ATOM 5111 O O . GLN B 1 215 ? -4.59 7.305 0.936 1 98.88 215 GLN B O 1
ATOM 5116 N N . GLY B 1 216 ? -2.75 6.699 2.029 1 98.75 216 GLY B N 1
ATOM 5117 C CA . GLY B 1 216 ? -2.045 7.969 1.926 1 98.75 216 GLY B CA 1
ATOM 5118 C C . GLY B 1 216 ? -0.552 7.844 2.166 1 98.75 216 GLY B C 1
ATOM 5119 O O . GLY B 1 216 ? -0.042 6.738 2.371 1 98.75 216 GLY B O 1
ATOM 5120 N N . GLY B 1 217 ? 0.1 8.961 2.07 1 98.56 217 GLY B N 1
ATOM 5121 C CA . GLY B 1 217 ? 1.532 8.961 2.322 1 98.56 217 GLY B CA 1
ATOM 5122 C C . GLY B 1 217 ? 2.203 10.273 1.965 1 98.56 217 GLY B C 1
ATOM 5123 O O . GLY B 1 217 ? 1.539 11.219 1.526 1 98.56 217 GLY B O 1
ATOM 5124 N N . TYR B 1 218 ? 3.428 10.352 2.338 1 98.75 218 TYR B N 1
ATOM 5125 C CA . TYR B 1 218 ? 4.344 11.391 1.874 1 98.75 218 TYR B CA 1
ATOM 5126 C C . TYR B 1 218 ? 5.488 10.781 1.072 1 98.75 218 TYR B C 1
ATOM 5128 O O . TYR B 1 218 ? 6.52 10.414 1.636 1 98.75 218 TYR B O 1
ATOM 5136 N N . LEU B 1 219 ? 5.27 10.688 -0.219 1 98.62 219 LEU B N 1
ATOM 5137 C CA . LEU B 1 219 ? 6.188 10.102 -1.19 1 98.62 219 LEU B CA 1
ATOM 5138 C C . LEU B 1 219 ? 6.805 11.188 -2.072 1 98.62 219 LEU B C 1
ATOM 5140 O O . LEU B 1 219 ? 6.156 11.688 -2.992 1 98.62 219 LEU B O 1
ATOM 5144 N N . HIS B 1 220 ? 8.008 11.539 -1.737 1 98.06 220 HIS B N 1
ATOM 5145 C CA . HIS B 1 220 ? 8.602 12.766 -2.258 1 98.06 220 HIS B CA 1
ATOM 5146 C C . HIS B 1 220 ? 10.125 12.711 -2.186 1 98.06 220 HIS B C 1
ATOM 5148 O O . HIS B 1 220 ? 10.695 12.641 -1.096 1 98.06 220 HIS B O 1
ATOM 5154 N N . ASP B 1 221 ? 10.773 12.812 -3.363 1 98.38 221 ASP B N 1
ATOM 5155 C CA . ASP B 1 221 ? 12.234 12.898 -3.334 1 98.38 221 ASP B CA 1
ATOM 5156 C C . ASP B 1 221 ? 12.695 14.227 -2.74 1 98.38 221 ASP B C 1
ATOM 5158 O O . ASP B 1 221 ? 12.648 15.258 -3.41 1 98.38 221 ASP B O 1
ATOM 5162 N N . LEU B 1 222 ? 13.219 14.172 -1.519 1 98.19 222 LEU B N 1
ATOM 5163 C CA . LEU B 1 222 ? 13.609 15.391 -0.823 1 98.19 222 LEU B CA 1
ATOM 5164 C C . LEU B 1 222 ? 15.125 15.445 -0.63 1 98.19 222 LEU B C 1
ATOM 5166 O O . LEU B 1 222 ? 15.625 16.266 0.149 1 98.19 222 LEU B O 1
ATOM 5170 N N . ARG B 1 223 ? 15.898 14.594 -1.276 1 97.56 223 ARG B N 1
ATOM 5171 C CA . ARG B 1 223 ? 17.328 14.477 -1.009 1 97.56 223 ARG B CA 1
ATOM 5172 C C . ARG B 1 223 ? 18.047 15.789 -1.271 1 97.56 223 ARG B C 1
ATOM 5174 O O . ARG B 1 223 ? 18.891 16.203 -0.479 1 97.56 223 ARG B O 1
ATOM 5181 N N . ALA B 1 224 ? 17.688 16.516 -2.348 1 96.88 224 ALA B N 1
ATOM 5182 C CA . ALA B 1 224 ? 18.312 17.797 -2.645 1 96.88 224 ALA B CA 1
ATOM 5183 C C . ALA B 1 224 ? 18.016 18.828 -1.55 1 96.88 224 ALA B C 1
ATOM 5185 O O . ALA B 1 224 ? 18.891 19.578 -1.142 1 96.88 224 ALA B O 1
ATOM 5186 N N . ILE B 1 225 ? 16.797 18.844 -1.059 1 96.88 225 ILE B N 1
ATOM 5187 C CA . ILE B 1 225 ? 16.375 19.766 -0.005 1 96.88 225 ILE B CA 1
ATOM 5188 C C . ILE B 1 225 ? 17.078 19.406 1.3 1 96.88 225 ILE B C 1
ATOM 5190 O O . ILE B 1 225 ? 17.562 20.297 2.006 1 96.88 225 ILE B O 1
ATOM 5194 N N . LYS B 1 226 ? 17.156 18.141 1.575 1 97.75 226 LYS B N 1
ATOM 5195 C CA . LYS B 1 226 ? 17.75 17.672 2.826 1 97.75 226 LYS B CA 1
ATOM 5196 C C . LYS B 1 226 ? 19.234 17.984 2.879 1 97.75 226 LYS B C 1
ATOM 5198 O O . LYS B 1 226 ? 19.812 18.141 3.961 1 97.75 226 LYS B O 1
ATOM 5203 N N . PHE B 1 227 ? 19.875 18.109 1.755 1 97.38 227 PHE B N 1
ATOM 5204 C CA . PHE B 1 227 ? 21.312 18.359 1.742 1 97.38 227 PHE B CA 1
ATOM 5205 C C . PHE B 1 227 ? 21.594 19.812 1.397 1 97.38 227 PHE B C 1
ATOM 5207 O O . PHE B 1 227 ? 22.766 20.188 1.238 1 97.38 227 PHE B O 1
ATOM 5214 N N . ALA B 1 228 ? 20.562 20.641 1.256 1 95.5 228 ALA B N 1
ATOM 5215 C CA . ALA B 1 228 ? 20.766 22.078 1.055 1 95.5 228 ALA B CA 1
ATOM 5216 C C . ALA B 1 228 ? 21.453 22.703 2.256 1 95.5 228 ALA B C 1
ATOM 5218 O O . ALA B 1 228 ? 21.438 22.156 3.359 1 95.5 228 ALA B O 1
ATOM 5219 N N . ARG B 1 229 ? 22 23.875 2.031 1 93.19 229 ARG B N 1
ATOM 5220 C CA . ARG B 1 229 ? 22.75 24.547 3.08 1 93.19 229 ARG B CA 1
ATOM 5221 C C . ARG B 1 229 ? 21.891 25.609 3.764 1 93.19 229 ARG B C 1
ATOM 5223 O O . ARG B 1 229 ? 22.391 26.375 4.594 1 93.19 229 ARG B O 1
ATOM 5230 N N . ASP B 1 230 ? 20.75 25.672 3.436 1 92.31 230 ASP B N 1
ATOM 5231 C CA . ASP B 1 230 ? 19.781 26.578 4.02 1 92.31 230 ASP B CA 1
ATOM 5232 C C . ASP B 1 230 ? 18.422 25.906 4.191 1 92.31 230 ASP B C 1
ATOM 5234 O O . ASP B 1 230 ? 18.25 24.734 3.834 1 92.31 230 ASP B O 1
ATOM 5238 N N . GLY B 1 231 ? 17.531 26.547 4.934 1 92.25 231 GLY B N 1
ATOM 5239 C CA . GLY B 1 231 ? 16.172 26.031 5.078 1 92.25 231 GLY B CA 1
ATOM 5240 C C . GLY B 1 231 ? 16.109 24.672 5.746 1 92.25 231 GLY B C 1
ATOM 5241 O O . GLY B 1 231 ? 16.75 24.453 6.773 1 92.25 231 GLY B O 1
ATOM 5242 N N . GLU B 1 232 ? 15.391 23.797 5.129 1 93.06 232 GLU B N 1
ATOM 5243 C CA . GLU B 1 232 ? 15.141 22.469 5.707 1 93.06 232 GLU B CA 1
ATOM 5244 C C . GLU B 1 232 ? 16.422 21.641 5.746 1 93.06 232 GLU B C 1
ATOM 5246 O O . GLU B 1 232 ? 16.516 20.688 6.523 1 93.06 232 GLU B O 1
ATOM 5251 N N . GLY B 1 233 ? 17.359 21.969 4.863 1 94.44 233 GLY B N 1
ATOM 5252 C CA . GLY B 1 233 ? 18.625 21.25 4.855 1 94.44 233 GLY B CA 1
ATOM 5253 C C . GLY B 1 233 ? 19.391 21.375 6.164 1 94.44 233 GLY B C 1
ATOM 5254 O O . GLY B 1 233 ? 20.266 20.547 6.457 1 94.44 233 GLY B O 1
ATOM 5255 N N . LEU B 1 234 ? 19.031 22.312 6.957 1 93.12 234 LEU B N 1
ATOM 5256 C CA . LEU B 1 234 ? 19.766 22.594 8.188 1 93.12 234 LEU B CA 1
ATOM 5257 C C . LEU B 1 234 ? 19.219 21.75 9.344 1 93.12 234 LEU B C 1
ATOM 5259 O O . LEU B 1 234 ? 19.859 21.641 10.391 1 93.12 234 LEU B O 1
ATOM 5263 N N . TRP B 1 235 ? 18.047 21.109 9.172 1 95.62 235 TRP B N 1
ATOM 5264 C CA . TRP B 1 235 ? 17.516 20.469 10.367 1 95.62 235 TRP B CA 1
ATOM 5265 C C . TRP B 1 235 ? 16.828 19.141 10.008 1 95.62 235 TRP B C 1
ATOM 5267 O O . TRP B 1 235 ? 16.781 18.219 10.82 1 95.62 235 TRP B O 1
ATOM 5277 N N . ARG B 1 236 ? 16.219 18.984 8.844 1 96.75 236 ARG B N 1
ATOM 5278 C CA . ARG B 1 236 ? 15.312 17.891 8.547 1 96.75 236 ARG B CA 1
ATOM 5279 C C . ARG B 1 236 ? 16.062 16.562 8.484 1 96.75 236 ARG B C 1
ATOM 5281 O O . ARG B 1 236 ? 15.555 15.531 8.945 1 96.75 236 ARG B O 1
ATOM 5288 N N . ARG B 1 237 ? 17.25 16.547 7.871 1 96.38 237 ARG B N 1
ATOM 5289 C CA . ARG B 1 237 ? 18.031 15.336 7.656 1 96.38 237 ARG B CA 1
ATOM 5290 C C . ARG B 1 237 ? 18.406 14.688 8.984 1 96.38 237 ARG B C 1
ATOM 5292 O O . ARG B 1 237 ? 18.562 13.469 9.055 1 96.38 237 ARG B O 1
ATOM 5299 N N . ARG B 1 238 ? 18.531 15.469 10.055 1 96.69 238 ARG B N 1
ATOM 5300 C CA . ARG B 1 238 ? 18.875 14.961 11.375 1 96.69 238 ARG B CA 1
ATOM 5301 C C . ARG B 1 238 ? 17.891 13.883 11.828 1 96.69 238 ARG B C 1
ATOM 5303 O O . ARG B 1 238 ? 18.297 12.906 12.461 1 96.69 238 ARG B O 1
ATOM 5310 N N . TRP B 1 239 ? 16.703 14.047 11.516 1 98.12 239 TRP B N 1
ATOM 5311 C CA . TRP B 1 239 ? 15.68 13.117 11.977 1 98.12 239 TRP B CA 1
ATOM 5312 C C . TRP B 1 239 ? 15.82 11.758 11.297 1 98.12 239 TRP B C 1
ATOM 5314 O O . TRP B 1 239 ? 15.461 10.734 11.867 1 98.12 239 TRP B O 1
ATOM 5324 N N . ASP B 1 240 ? 16.406 11.695 10.109 1 98.25 240 ASP B N 1
ATOM 5325 C CA . ASP B 1 240 ? 16.703 10.43 9.438 1 98.25 240 ASP B CA 1
ATOM 5326 C C . ASP B 1 240 ? 17.797 9.664 10.18 1 98.25 240 ASP B C 1
ATOM 5328 O O . ASP B 1 240 ? 17.938 8.453 10 1 98.25 240 ASP B O 1
ATOM 5332 N N . THR B 1 241 ? 18.594 10.359 10.984 1 98.19 241 THR B N 1
ATOM 5333 C CA . THR B 1 241 ? 19.641 9.719 11.766 1 98.19 241 THR B CA 1
ATOM 5334 C C . THR B 1 241 ? 19.094 9.195 13.086 1 98.19 241 THR B C 1
ATOM 5336 O O . THR B 1 241 ? 19.75 8.383 13.75 1 98.19 241 THR B O 1
ATOM 5339 N N . LEU B 1 242 ? 17.875 9.594 13.453 1 98.19 242 LEU B N 1
ATOM 5340 C CA . LEU B 1 242 ? 17.438 9.352 14.828 1 98.19 242 LEU B CA 1
ATOM 5341 C C . LEU B 1 242 ? 16.25 8.398 14.852 1 98.19 242 LEU B C 1
ATOM 5343 O O . LEU B 1 242 ? 16.062 7.664 15.828 1 98.19 242 LEU B O 1
ATOM 5347 N N . VAL B 1 243 ? 15.43 8.461 13.844 1 98.62 243 VAL B N 1
ATOM 5348 C CA . VAL B 1 243 ? 14.141 7.789 13.938 1 98.62 243 VAL B CA 1
ATOM 5349 C C . VAL B 1 243 ? 13.945 6.879 12.727 1 98.62 243 VAL B C 1
ATOM 5351 O O . VAL B 1 243 ? 14.117 7.309 11.578 1 98.62 243 VAL B O 1
ATOM 5354 N N . ASP B 1 244 ? 13.633 5.621 12.969 1 98.81 244 ASP B N 1
ATOM 5355 C CA . ASP B 1 244 ? 13.188 4.691 11.938 1 98.81 244 ASP B CA 1
ATOM 5356 C C . ASP B 1 244 ? 11.688 4.41 12.07 1 98.81 244 ASP B C 1
ATOM 5358 O O . ASP B 1 244 ? 11.273 3.555 12.852 1 98.81 244 ASP B O 1
ATOM 5362 N N . GLY B 1 245 ? 10.891 5.062 11.289 1 98.75 245 GLY B N 1
ATOM 5363 C CA . GLY B 1 245 ? 9.438 5.027 11.25 1 98.75 245 GLY B CA 1
ATOM 5364 C C . GLY B 1 245 ? 8.852 5.965 10.211 1 98.75 245 GLY B C 1
ATOM 5365 O O . GLY B 1 245 ? 9.5 6.281 9.211 1 98.75 245 GLY B O 1
ATOM 5366 N N . ASN B 1 246 ? 7.609 6.238 10.305 1 98.88 246 ASN B N 1
ATOM 5367 C CA . ASN B 1 246 ? 6.973 7.227 9.445 1 98.88 246 ASN B CA 1
ATOM 5368 C C . ASN B 1 246 ? 7.18 8.648 9.969 1 98.88 246 ASN B C 1
ATOM 5370 O O . ASN B 1 246 ? 6.473 9.086 10.875 1 98.88 246 ASN B O 1
ATOM 5374 N N . LEU B 1 247 ? 8.016 9.422 9.352 1 98.56 247 LEU B N 1
ATOM 5375 C CA . LEU B 1 247 ? 8.469 10.703 9.891 1 98.56 247 LEU B CA 1
ATOM 5376 C C . LEU B 1 247 ? 7.523 11.828 9.469 1 98.56 247 LEU B C 1
ATOM 5378 O O . LEU B 1 247 ? 7.652 12.953 9.945 1 98.56 247 LEU B O 1
ATOM 5382 N N . TYR B 1 248 ? 6.617 11.539 8.594 1 98.62 248 TYR B N 1
ATOM 5383 C CA . TYR B 1 248 ? 5.766 12.602 8.07 1 98.62 248 TYR B CA 1
ATOM 5384 C C . TYR B 1 248 ? 4.383 12.07 7.711 1 98.62 248 TYR B C 1
ATOM 5386 O O . TYR B 1 248 ? 3.977 12.117 6.547 1 98.62 248 TYR B O 1
ATOM 5394 N N . PRO B 1 249 ? 3.588 11.688 8.664 1 98.88 249 PRO B N 1
ATOM 5395 C CA . PRO B 1 249 ? 2.373 10.914 8.406 1 98.88 249 PRO B CA 1
ATOM 5396 C C . PRO B 1 249 ? 1.184 11.789 8.016 1 98.88 249 PRO B C 1
ATOM 5398 O O . PRO B 1 249 ? 0.21 11.289 7.445 1 98.88 249 PRO B O 1
ATOM 5401 N N . THR B 1 250 ? 1.185 13.031 8.266 1 98.75 250 THR B N 1
ATOM 5402 C CA . THR B 1 250 ? -0.059 13.789 8.367 1 98.75 250 THR B CA 1
ATOM 5403 C C . THR B 1 250 ? -0.595 14.141 6.984 1 98.75 250 THR B C 1
ATOM 5405 O O . THR B 1 250 ? -1.809 14.156 6.77 1 98.75 250 THR B O 1
ATOM 5408 N N . HIS B 1 251 ? 0.296 14.422 5.996 1 98.38 251 HIS B N 1
ATOM 5409 C CA . HIS B 1 251 ? -0.142 14.789 4.656 1 98.38 251 HIS B CA 1
ATOM 5410 C C . HIS B 1 251 ? -1.008 13.695 4.039 1 98.38 251 HIS B C 1
ATOM 5412 O O . HIS B 1 251 ? -2.012 13.992 3.383 1 98.38 251 HIS B O 1
ATOM 5418 N N . GLY B 1 252 ? -0.555 12.492 4.227 1 98.5 252 GLY B N 1
ATOM 5419 C CA . GLY B 1 252 ? -1.306 11.367 3.684 1 98.5 252 GLY B CA 1
ATOM 5420 C C . GLY B 1 252 ? -2.479 10.961 4.555 1 98.5 252 GLY B C 1
ATOM 5421 O O . GLY B 1 252 ? -3.529 10.57 4.047 1 98.5 252 GLY B O 1
ATOM 5422 N N . LEU B 1 253 ? -2.338 11.07 5.812 1 98.88 253 LEU B N 1
ATOM 5423 C CA . LEU B 1 253 ? -3.309 10.539 6.762 1 98.88 253 LEU B CA 1
ATOM 5424 C C . LEU B 1 253 ? -4.465 11.516 6.961 1 98.88 253 LEU B C 1
ATOM 5426 O O . LEU B 1 253 ? -5.605 11.094 7.184 1 98.88 253 LEU B O 1
ATOM 5430 N N . GLY B 1 254 ? -4.211 12.789 6.883 1 98.75 254 GLY B N 1
ATOM 5431 C CA . GLY B 1 254 ? -5.215 13.805 7.133 1 98.75 254 GLY B CA 1
ATOM 5432 C C . GLY B 1 254 ? -6.461 13.641 6.285 1 98.75 254 GLY B C 1
ATOM 5433 O O . GLY B 1 254 ? -7.559 13.453 6.816 1 98.75 254 GLY B O 1
ATOM 5434 N N . PRO B 1 255 ? -6.297 13.672 4.949 1 98.69 255 PRO B N 1
ATOM 5435 C CA . PRO B 1 255 ? -7.461 13.516 4.074 1 98.69 255 PRO B CA 1
ATOM 5436 C C . PRO B 1 255 ? -8.188 12.195 4.293 1 98.69 255 PRO B C 1
ATOM 5438 O O . PRO B 1 255 ? -9.422 12.148 4.246 1 98.69 255 PRO B O 1
ATOM 5441 N N . VAL B 1 256 ? -7.445 11.148 4.543 1 98.94 256 VAL B N 1
ATOM 5442 C CA . VAL B 1 256 ? -8.047 9.836 4.77 1 98.94 256 VAL B CA 1
ATOM 5443 C C . VAL B 1 256 ? -8.867 9.859 6.059 1 98.94 256 VAL B C 1
ATOM 5445 O O . VAL B 1 256 ? -9.992 9.367 6.098 1 98.94 256 VAL B O 1
ATOM 5448 N N . ALA B 1 257 ? -8.273 10.438 7.094 1 98.81 257 ALA B N 1
ATOM 5449 C CA . ALA B 1 257 ? -8.945 10.547 8.383 1 98.81 257 ALA B CA 1
ATOM 5450 C C . ALA B 1 257 ? -10.25 11.336 8.25 1 98.81 257 ALA B C 1
ATOM 5452 O O . ALA B 1 257 ? -11.25 10.992 8.883 1 98.81 257 ALA B O 1
ATOM 5453 N N . ALA B 1 258 ? -10.219 12.359 7.453 1 98.5 258 ALA B N 1
ATOM 5454 C CA . ALA B 1 258 ? -11.43 13.141 7.219 1 98.5 258 ALA B CA 1
ATOM 5455 C C . ALA B 1 258 ? -12.523 12.281 6.59 1 98.5 258 ALA B C 1
ATOM 5457 O O . ALA B 1 258 ? -13.672 12.312 7.031 1 98.5 258 ALA B O 1
ATOM 5458 N N . CYS B 1 259 ? -12.188 11.484 5.645 1 98.69 259 CYS B N 1
ATOM 5459 C CA . CYS B 1 259 ? -13.141 10.648 4.93 1 98.69 259 CYS B CA 1
ATOM 5460 C C . CYS B 1 259 ? -13.688 9.547 5.836 1 98.69 259 CYS B C 1
ATOM 5462 O O . CYS B 1 259 ? -14.758 9 5.574 1 98.69 259 CYS B O 1
ATOM 5464 N N . MET B 1 260 ? -12.977 9.289 6.906 1 98.62 260 MET B N 1
ATOM 5465 C CA . MET B 1 260 ? -13.391 8.219 7.801 1 98.62 260 MET B CA 1
ATOM 5466 C C . MET B 1 260 ? -14.023 8.773 9.07 1 98.62 260 MET B C 1
ATOM 5468 O O . MET B 1 260 ? -14.312 8.031 10.008 1 98.62 260 MET B O 1
ATOM 5472 N N . ASP B 1 261 ? -14.141 10.062 9.133 1 97.94 261 ASP B N 1
ATOM 5473 C CA . ASP B 1 261 ? -14.766 10.742 10.258 1 97.94 261 ASP B CA 1
ATOM 5474 C C . ASP B 1 261 ? -14.016 10.469 11.562 1 97.94 261 ASP B C 1
ATOM 5476 O O . ASP B 1 261 ? -14.633 10.227 12.602 1 97.94 261 ASP B O 1
ATOM 5480 N N . ILE B 1 262 ? -12.742 10.398 11.477 1 98.62 262 ILE B N 1
ATOM 5481 C CA . ILE B 1 262 ? -11.945 10.195 12.688 1 98.62 262 ILE B CA 1
ATOM 5482 C C . ILE B 1 262 ? -12.242 11.312 13.688 1 98.62 262 ILE B C 1
ATOM 5484 O O . ILE B 1 262 ? -12.219 12.492 13.336 1 98.62 262 ILE B O 1
ATOM 5488 N N . HIS B 1 263 ? -12.555 11.008 14.938 1 97.94 263 HIS B N 1
ATOM 5489 C CA . HIS B 1 263 ? -12.945 11.812 16.094 1 97.94 263 HIS B CA 1
ATOM 5490 C C . HIS B 1 263 ? -14.391 12.305 15.961 1 97.94 263 HIS B C 1
ATOM 5492 O O . HIS B 1 263 ? -14.859 13.086 16.781 1 97.94 263 HIS B O 1
ATOM 5498 N N . ARG B 1 264 ? -15.102 11.914 14.945 1 97.25 264 ARG B N 1
ATOM 5499 C CA . ARG B 1 264 ? -16.5 12.211 14.695 1 97.25 264 ARG B CA 1
ATOM 5500 C C . ARG B 1 264 ? -17.281 10.938 14.375 1 97.25 264 ARG B C 1
ATOM 5502 O O . ARG B 1 264 ? -18.016 10.883 13.391 1 97.25 264 ARG B O 1
ATOM 5509 N N . GLY B 1 265 ? -17.094 9.992 15.203 1 96.88 265 GLY B N 1
ATOM 5510 C CA . GLY B 1 265 ? -17.781 8.719 15.055 1 96.88 265 GLY B CA 1
ATOM 5511 C C . GLY B 1 265 ? -16.844 7.551 14.828 1 96.88 265 GLY B C 1
ATOM 5512 O O . GLY B 1 265 ? -17.281 6.406 14.734 1 96.88 265 GLY B O 1
ATOM 5513 N N . ASP B 1 266 ? -15.578 7.758 14.68 1 98.31 266 ASP B N 1
ATOM 5514 C CA . ASP B 1 266 ? -14.523 6.758 14.57 1 98.31 266 ASP B CA 1
ATOM 5515 C C . ASP B 1 266 ? -13.219 7.273 15.18 1 98.31 266 ASP B C 1
ATOM 5517 O O . ASP B 1 266 ? -13.141 8.422 15.617 1 98.31 266 ASP B O 1
ATOM 5521 N N . ARG B 1 267 ? -12.203 6.453 15.359 1 98.69 267 ARG B N 1
ATOM 5522 C CA . ARG B 1 267 ? -10.883 6.855 15.844 1 98.69 267 ARG B CA 1
ATOM 5523 C C . ARG B 1 267 ? -9.805 5.895 15.359 1 98.69 267 ARG B C 1
ATOM 5525 O O . ARG B 1 267 ? -10.102 4.742 15.031 1 98.69 267 ARG B O 1
ATOM 5532 N N . LEU B 1 268 ? -8.609 6.359 15.273 1 98.94 268 LEU B N 1
ATOM 5533 C CA . LEU B 1 268 ? -7.473 5.473 15.047 1 98.94 268 LEU B CA 1
ATOM 5534 C C . LEU B 1 268 ? -7.211 4.602 16.281 1 98.94 268 LEU B C 1
ATOM 5536 O O . LEU B 1 268 ? -7.152 5.105 17.391 1 98.94 268 LEU B O 1
ATOM 5540 N N . GLU B 1 269 ? -7.012 3.346 16.078 1 98.69 269 GLU B N 1
ATOM 5541 C CA . GLU B 1 269 ? -6.98 2.451 17.219 1 98.69 269 GLU B CA 1
ATOM 5542 C C . GLU B 1 269 ? -5.609 1.802 17.375 1 98.69 269 GLU B C 1
ATOM 5544 O O . GLU B 1 269 ? -5.09 1.692 18.5 1 98.69 269 GLU B O 1
ATOM 5549 N N . ARG B 1 270 ? -5.051 1.305 16.359 1 98.75 270 ARG B N 1
ATOM 5550 C CA . ARG B 1 270 ? -3.771 0.607 16.422 1 98.75 270 ARG B CA 1
ATOM 5551 C C . ARG B 1 270 ? -3.045 0.673 15.086 1 98.75 270 ARG B C 1
ATOM 5553 O O . ARG B 1 270 ? -3.662 0.926 14.047 1 98.75 270 ARG B O 1
ATOM 5560 N N . LEU B 1 271 ? -1.703 0.404 15.18 1 98.94 271 LEU B N 1
ATOM 5561 C CA . LEU B 1 271 ? -0.925 0.389 13.945 1 98.94 271 LEU B CA 1
ATOM 5562 C C . LEU B 1 271 ? 0.174 -0.666 14.008 1 98.94 271 LEU B C 1
ATOM 5564 O O . LEU B 1 271 ? 0.529 -1.135 15.094 1 98.94 271 LEU B O 1
ATOM 5568 N N . VAL B 1 272 ? 0.6 -1.135 12.859 1 98.94 272 VAL B N 1
ATOM 5569 C CA . VAL B 1 272 ? 1.849 -1.858 12.641 1 98.94 272 VAL B CA 1
ATOM 5570 C C . VAL B 1 272 ? 2.674 -1.153 11.57 1 98.94 272 VAL B C 1
ATOM 5572 O O . VAL B 1 272 ? 2.123 -0.461 10.711 1 98.94 272 VAL B O 1
ATOM 5575 N N . SER B 1 273 ? 4.008 -1.296 11.68 1 98.94 273 SER B N 1
ATOM 5576 C CA . SER B 1 273 ? 4.859 -0.55 10.758 1 98.94 273 SER B CA 1
ATOM 5577 C C . SER B 1 273 ? 6.121 -1.338 10.414 1 98.94 273 SER B C 1
ATOM 5579 O O . SER B 1 273 ? 6.625 -2.107 11.234 1 98.94 273 SER B O 1
ATOM 5581 N N . MET B 1 274 ? 6.543 -1.176 9.156 1 98.81 274 MET B N 1
ATOM 5582 C CA . MET B 1 274 ? 7.773 -1.795 8.664 1 98.81 274 MET B CA 1
ATOM 5583 C C . MET B 1 274 ? 8.578 -0.811 7.828 1 98.81 274 MET B C 1
ATOM 5585 O O . MET B 1 274 ? 8.016 -0.027 7.066 1 98.81 274 MET B O 1
ATOM 5589 N N . SER B 1 275 ? 9.875 -0.902 8.016 1 98.81 275 SER B N 1
ATOM 5590 C CA . SER B 1 275 ? 10.789 -0.083 7.234 1 98.81 275 SER B CA 1
ATOM 5591 C C . SER B 1 275 ? 11.773 -0.947 6.449 1 98.81 275 SER B C 1
ATOM 5593 O O . SER B 1 275 ? 12.219 -1.986 6.938 1 98.81 275 SER B O 1
ATOM 5595 N N . GLY B 1 276 ? 11.992 -0.49 5.219 1 98.44 276 GLY B N 1
ATOM 5596 C CA . GLY B 1 276 ? 13.062 -1.109 4.445 1 98.44 276 GLY B CA 1
ATOM 5597 C C . GLY B 1 276 ? 14.445 -0.607 4.82 1 98.44 276 GLY B C 1
ATOM 5598 O O . GLY B 1 276 ? 14.609 0.06 5.844 1 98.44 276 GLY B O 1
ATOM 5599 N N . PRO B 1 277 ? 15.43 -0.923 3.965 1 98.44 277 PRO B N 1
ATOM 5600 C CA . PRO B 1 277 ? 16.797 -0.476 4.242 1 98.44 277 PRO B CA 1
ATOM 5601 C C . PRO B 1 277 ? 16.969 1.029 4.062 1 98.44 277 PRO B C 1
ATOM 5603 O O . PRO B 1 277 ? 16.234 1.654 3.299 1 98.44 277 PRO B O 1
ATOM 5606 N N . SER B 1 278 ? 17.922 1.562 4.816 1 98.56 278 SER B N 1
ATOM 5607 C CA . SER B 1 278 ? 18.359 2.945 4.652 1 98.56 278 SER B CA 1
ATOM 5608 C C . SER B 1 278 ? 19.547 3.043 3.705 1 98.56 278 SER B C 1
ATOM 5610 O O . SER B 1 278 ? 20.672 2.674 4.062 1 98.56 278 SER B O 1
ATOM 5612 N N . ARG B 1 279 ? 19.344 3.578 2.479 1 98.44 279 ARG B N 1
ATOM 5613 C CA . ARG B 1 279 ? 20.391 3.617 1.463 1 98.44 279 ARG B CA 1
ATOM 5614 C C . ARG B 1 279 ? 20.469 4.996 0.812 1 98.44 279 ARG B C 1
ATOM 5616 O O . ARG B 1 279 ? 21.562 5.492 0.532 1 98.44 279 ARG B O 1
ATOM 5623 N N . GLY B 1 280 ? 19.328 5.598 0.613 1 98.25 280 GLY B N 1
ATOM 5624 C CA . GLY B 1 280 ? 19.172 6.719 -0.299 1 98.25 280 GLY B CA 1
ATOM 5625 C C . GLY B 1 280 ? 20.016 7.922 0.093 1 98.25 280 GLY B C 1
ATOM 5626 O O . GLY B 1 280 ? 20.734 8.477 -0.735 1 98.25 280 GLY B O 1
ATOM 5627 N N . LEU B 1 281 ? 19.953 8.32 1.315 1 98.31 281 LEU B N 1
ATOM 5628 C CA . LEU B 1 281 ? 20.672 9.5 1.767 1 98.31 281 LEU B CA 1
ATOM 5629 C C . LEU B 1 281 ? 22.188 9.266 1.745 1 98.31 281 LEU B C 1
ATOM 5631 O O . LEU B 1 281 ? 22.953 10.141 1.348 1 98.31 281 LEU B O 1
ATOM 5635 N N . ALA B 1 282 ? 22.594 8.086 2.189 1 97.19 282 ALA B N 1
ATOM 5636 C CA . ALA B 1 282 ? 24.016 7.758 2.152 1 97.19 282 ALA B CA 1
ATOM 5637 C C . ALA B 1 282 ? 24.547 7.766 0.721 1 97.19 282 ALA B C 1
ATOM 5639 O O . ALA B 1 282 ? 25.641 8.258 0.46 1 97.19 282 ALA B O 1
ATOM 5640 N N . ASP B 1 283 ? 23.781 7.211 -0.163 1 96.5 283 ASP B N 1
ATOM 5641 C CA . ASP B 1 283 ? 24.172 7.195 -1.571 1 96.5 283 ASP B CA 1
ATOM 5642 C C . ASP B 1 283 ? 24.266 8.617 -2.125 1 96.5 283 ASP B C 1
ATOM 5644 O O . ASP B 1 283 ? 25.203 8.93 -2.867 1 96.5 283 ASP B O 1
ATOM 5648 N N . TRP B 1 284 ? 23.344 9.453 -1.815 1 96.19 284 TRP B N 1
ATOM 5649 C CA . TRP B 1 284 ? 23.359 10.859 -2.225 1 96.19 284 TRP B CA 1
ATOM 5650 C C . TRP B 1 284 ? 24.594 11.562 -1.688 1 96.19 284 TRP B C 1
ATOM 5652 O O . TRP B 1 284 ? 25.281 12.281 -2.424 1 96.19 284 TRP B O 1
ATOM 5662 N N . ALA B 1 285 ? 24.859 11.359 -0.475 1 96.56 285 ALA B N 1
ATOM 5663 C CA . ALA B 1 285 ? 26.031 11.977 0.144 1 96.56 285 ALA B CA 1
ATOM 5664 C C . ALA B 1 285 ? 27.312 11.555 -0.559 1 96.56 285 ALA B C 1
ATOM 5666 O O . ALA B 1 285 ? 28.172 12.391 -0.866 1 96.56 285 ALA B O 1
ATOM 5667 N N . ARG B 1 286 ? 27.406 10.289 -0.815 1 95.19 286 ARG B N 1
ATOM 5668 C CA . ARG B 1 286 ? 28.609 9.727 -1.429 1 95.19 286 ARG B CA 1
ATOM 5669 C C . ARG B 1 286 ? 28.812 10.273 -2.838 1 95.19 286 ARG B C 1
ATOM 5671 O O . ARG B 1 286 ? 29.938 10.5 -3.264 1 95.19 286 ARG B O 1
ATOM 5678 N N . THR B 1 287 ? 27.766 10.602 -3.52 1 93.94 287 THR B N 1
ATOM 5679 C CA . THR B 1 287 ? 27.875 10.883 -4.949 1 93.94 287 THR B CA 1
ATOM 5680 C C . THR B 1 287 ? 27.75 12.383 -5.215 1 93.94 287 THR B C 1
ATOM 5682 O O . THR B 1 287 ? 28.234 12.875 -6.234 1 93.94 287 THR B O 1
ATOM 5685 N N . ARG B 1 288 ? 27.156 13.164 -4.305 1 94.19 288 ARG B N 1
ATOM 5686 C CA . ARG B 1 288 ? 26.812 14.539 -4.664 1 94.19 288 ARG B CA 1
ATOM 5687 C C . ARG B 1 288 ? 27.422 15.531 -3.674 1 94.19 288 ARG B C 1
ATOM 5689 O O . ARG B 1 288 ? 27.453 16.734 -3.934 1 94.19 288 ARG B O 1
ATOM 5696 N N . VAL B 1 289 ? 27.797 15.023 -2.582 1 94.56 289 VAL B N 1
ATOM 5697 C CA . VAL B 1 289 ? 28.328 15.906 -1.55 1 94.56 289 VAL B CA 1
ATOM 5698 C C . VAL B 1 289 ? 29.859 15.867 -1.568 1 94.56 289 VAL B C 1
ATOM 5700 O O . VAL B 1 289 ? 30.453 14.805 -1.783 1 94.56 289 VAL B O 1
ATOM 5703 N N . ASP B 1 290 ? 30.484 17.016 -1.406 1 94 290 ASP B N 1
ATOM 5704 C CA . ASP B 1 290 ? 31.938 17.109 -1.408 1 94 290 ASP B CA 1
ATOM 5705 C C . ASP B 1 290 ? 32.562 16.172 -0.375 1 94 290 ASP B C 1
ATOM 5707 O O . ASP B 1 290 ? 32.031 16.047 0.736 1 94 290 ASP B O 1
ATOM 5711 N N . GLU B 1 291 ? 33.656 15.586 -0.724 1 92.62 291 GLU B N 1
ATOM 5712 C CA . GLU B 1 291 ? 34.312 14.586 0.114 1 92.62 291 GLU B CA 1
ATOM 5713 C C . GLU B 1 291 ? 34.688 15.164 1.475 1 92.62 291 GLU B C 1
ATOM 5715 O O . GLU B 1 291 ? 34.688 14.461 2.482 1 92.62 291 GLU B O 1
ATOM 5720 N N . ALA B 1 292 ? 34.906 16.469 1.497 1 93.31 292 ALA B N 1
ATOM 5721 C CA . ALA B 1 292 ? 35.344 17.109 2.732 1 93.31 292 ALA B CA 1
ATOM 5722 C C . ALA B 1 292 ? 34.156 17.5 3.604 1 93.31 292 ALA B C 1
ATOM 5724 O O . ALA B 1 292 ? 34.344 17.844 4.777 1 93.31 292 ALA B O 1
ATOM 5725 N N . ASP B 1 293 ? 33.062 17.453 3.066 1 94.12 293 ASP B N 1
ATOM 5726 C CA . ASP B 1 293 ? 31.859 17.828 3.809 1 94.12 293 ASP B CA 1
ATOM 5727 C C . ASP B 1 293 ? 31.547 16.812 4.898 1 94.12 293 ASP B C 1
ATOM 5729 O O . ASP B 1 293 ? 31.359 15.625 4.609 1 94.12 293 ASP B O 1
ATOM 5733 N N . PRO B 1 294 ? 31.547 17.266 6.133 1 93.06 294 PRO B N 1
ATOM 5734 C CA . PRO B 1 294 ? 31.312 16.328 7.234 1 93.06 294 PRO B CA 1
ATOM 5735 C C . PRO B 1 294 ? 29.969 15.594 7.102 1 93.06 294 PRO B C 1
ATOM 5737 O O . PRO B 1 294 ? 29.797 14.523 7.691 1 93.06 294 PRO B O 1
ATOM 5740 N N . ARG B 1 295 ? 29.031 16.078 6.391 1 93.31 295 ARG B N 1
ATOM 5741 C CA . ARG B 1 295 ? 27.734 15.43 6.199 1 93.31 295 ARG B CA 1
ATOM 5742 C C . ARG B 1 295 ? 27.891 14.102 5.473 1 93.31 295 ARG B C 1
ATOM 5744 O O . ARG B 1 295 ? 27 13.258 5.508 1 93.31 295 ARG B O 1
ATOM 5751 N N . ARG B 1 296 ? 28.938 13.859 4.828 1 93.12 296 ARG B N 1
ATOM 5752 C CA . ARG B 1 296 ? 29.188 12.625 4.098 1 93.12 296 ARG B CA 1
ATOM 5753 C C . ARG B 1 296 ? 29.344 11.445 5.051 1 93.12 296 ARG B C 1
ATOM 5755 O O . ARG B 1 296 ? 29.125 10.289 4.664 1 93.12 296 ARG B O 1
ATOM 5762 N N . ALA B 1 297 ? 29.719 11.703 6.227 1 93.38 297 ALA B N 1
ATOM 5763 C CA . ALA B 1 297 ? 30 10.648 7.195 1 93.38 297 ALA B CA 1
ATOM 5764 C C . ALA B 1 297 ? 28.781 10.344 8.055 1 93.38 297 ALA B C 1
ATOM 5766 O O . ALA B 1 297 ? 28.812 9.43 8.883 1 93.38 297 ALA B O 1
ATOM 5767 N N . GLU B 1 298 ? 27.703 11.039 7.805 1 95.81 298 GLU B N 1
ATOM 5768 C CA . GLU B 1 298 ? 26.5 10.812 8.594 1 95.81 298 GLU B CA 1
ATOM 5769 C C . GLU B 1 298 ? 25.938 9.406 8.367 1 95.81 298 GLU B C 1
ATOM 5771 O O . GLU B 1 298 ? 26.047 8.867 7.262 1 95.81 298 GLU B O 1
ATOM 5776 N N . ARG B 1 299 ? 25.422 8.828 9.461 1 97 299 ARG B N 1
ATOM 5777 C CA . ARG B 1 299 ? 24.75 7.531 9.383 1 97 299 ARG B CA 1
ATOM 5778 C C . ARG B 1 299 ? 23.25 7.676 9.57 1 97 299 ARG B C 1
ATOM 5780 O O . ARG B 1 299 ? 22.781 8.359 10.492 1 97 299 ARG B O 1
ATOM 5787 N N . TYR B 1 300 ? 22.531 7.066 8.703 1 98.31 300 TYR B N 1
ATOM 5788 C CA . TYR B 1 300 ? 21.078 7.195 8.711 1 98.31 300 TYR B CA 1
ATOM 5789 C C . TYR B 1 300 ? 20.422 5.898 9.156 1 98.31 300 TYR B C 1
ATOM 5791 O O . TYR B 1 300 ? 20.859 4.809 8.781 1 98.31 300 TYR B O 1
ATOM 5799 N N . VAL B 1 301 ? 19.359 6.023 9.953 1 98.31 301 VAL B N 1
ATOM 5800 C CA . VAL B 1 301 ? 18.672 4.84 10.453 1 98.31 301 VAL B CA 1
ATOM 5801 C C . VAL B 1 301 ? 17.281 4.734 9.812 1 98.31 301 VAL B C 1
ATOM 5803 O O . VAL B 1 301 ? 16.703 3.648 9.75 1 98.31 301 VAL B O 1
ATOM 5806 N N . ALA B 1 302 ? 16.75 5.828 9.359 1 98.69 302 ALA B N 1
ATOM 5807 C CA . ALA B 1 302 ? 15.414 5.824 8.758 1 98.69 302 ALA B CA 1
ATOM 5808 C C . ALA B 1 302 ? 15.383 4.965 7.5 1 98.69 302 ALA B C 1
ATOM 5810 O O . ALA B 1 302 ? 16.141 5.195 6.562 1 98.69 302 ALA B O 1
ATOM 5811 N N . GLY B 1 303 ? 14.43 3.982 7.492 1 98.75 303 GLY B N 1
ATOM 5812 C CA . GLY B 1 303 ? 14.25 3.24 6.254 1 98.75 303 GLY B CA 1
ATOM 5813 C C . GLY B 1 303 ? 13.773 4.105 5.105 1 98.75 303 GLY B C 1
ATOM 5814 O O . GLY B 1 303 ? 12.961 5.012 5.297 1 98.75 303 GLY B O 1
ATOM 5815 N N . ASP B 1 304 ? 14.273 3.811 3.898 1 98.81 304 ASP B N 1
ATOM 5816 C CA . ASP B 1 304 ? 13.961 4.621 2.729 1 98.81 304 ASP B CA 1
ATOM 5817 C C . ASP B 1 304 ? 12.469 4.551 2.395 1 98.81 304 ASP B C 1
ATOM 5819 O O . ASP B 1 304 ? 11.875 5.539 1.962 1 98.81 304 ASP B O 1
ATOM 5823 N N . VAL B 1 305 ? 11.922 3.35 2.576 1 98.94 305 VAL B N 1
ATOM 5824 C CA . VAL B 1 305 ? 10.484 3.146 2.418 1 98.94 305 VAL B CA 1
ATOM 5825 C C . VAL B 1 305 ? 9.898 2.586 3.711 1 98.94 305 VAL B C 1
ATOM 5827 O O . VAL B 1 305 ? 10.289 1.507 4.164 1 98.94 305 VAL B O 1
ATOM 5830 N N . ASN B 1 306 ? 9.047 3.326 4.316 1 98.94 306 ASN B N 1
ATOM 5831 C CA . ASN B 1 306 ? 8.266 2.875 5.457 1 98.94 306 ASN B CA 1
ATOM 5832 C C . ASN B 1 306 ? 6.785 2.734 5.102 1 98.94 306 ASN B C 1
ATOM 5834 O O . ASN B 1 306 ? 6.227 3.582 4.402 1 98.94 306 ASN B O 1
ATOM 5838 N N . VAL B 1 307 ? 6.203 1.654 5.504 1 98.94 307 VAL B N 1
ATOM 5839 C CA . VAL B 1 307 ? 4.766 1.463 5.348 1 98.94 307 VAL B CA 1
ATOM 5840 C C . VAL B 1 307 ? 4.137 1.147 6.703 1 98.94 307 VAL B C 1
ATOM 5842 O O . VAL B 1 307 ? 4.598 0.254 7.418 1 98.94 307 VAL B O 1
ATOM 5845 N N . THR B 1 308 ? 3.119 1.898 7.039 1 98.94 308 THR B N 1
ATOM 5846 C CA . THR B 1 308 ? 2.357 1.731 8.273 1 98.94 308 THR B CA 1
ATOM 5847 C C . THR B 1 308 ? 0.911 1.355 7.965 1 98.94 308 THR B C 1
ATOM 5849 O O . THR B 1 308 ? 0.267 1.979 7.117 1 98.94 308 THR B O 1
ATOM 5852 N N . LEU B 1 309 ? 0.468 0.273 8.578 1 98.94 309 LEU B N 1
ATOM 5853 C CA . LEU B 1 309 ? -0.946 -0.085 8.547 1 98.94 309 LEU B CA 1
ATOM 5854 C C . LEU B 1 309 ? -1.647 0.376 9.82 1 98.94 309 LEU B C 1
ATOM 5856 O O . LEU B 1 309 ? -1.119 0.208 10.922 1 98.94 309 LEU B O 1
ATOM 5860 N N . ILE B 1 310 ? -2.818 0.971 9.594 1 99 310 ILE B N 1
ATOM 5861 C CA . ILE B 1 310 ? -3.596 1.466 10.727 1 99 310 ILE B CA 1
ATOM 5862 C C . ILE B 1 310 ? -5.004 0.883 10.68 1 99 310 ILE B C 1
ATOM 5864 O O . ILE B 1 310 ? -5.617 0.812 9.609 1 99 310 ILE B O 1
ATOM 5868 N N . GLN B 1 311 ? -5.5 0.5 11.805 1 98.88 311 GLN B N 1
ATOM 5869 C CA . GLN B 1 311 ? -6.895 0.096 11.938 1 98.88 311 GLN B CA 1
ATOM 5870 C C . GLN B 1 311 ? -7.664 1.067 12.828 1 98.88 311 GLN B C 1
ATOM 5872 O O . GLN B 1 311 ? -7.148 1.525 13.852 1 98.88 311 GLN B O 1
ATOM 5877 N N . THR B 1 312 ? -8.844 1.349 12.445 1 98.88 312 THR B N 1
ATOM 5878 C CA . THR B 1 312 ? -9.688 2.238 13.234 1 98.88 312 THR B CA 1
ATOM 5879 C C . THR B 1 312 ? -10.578 1.439 14.18 1 98.88 312 THR B C 1
ATOM 5881 O O . THR B 1 312 ? -10.625 0.209 14.109 1 98.88 312 THR B O 1
ATOM 5884 N N . ALA B 1 313 ? -11.32 2.158 14.992 1 98.5 313 ALA B N 1
ATOM 5885 C CA . ALA B 1 313 ? -12.234 1.527 15.938 1 98.5 313 ALA B CA 1
ATOM 5886 C C . ALA B 1 313 ? -13.383 0.834 15.211 1 98.5 313 ALA B C 1
ATOM 5888 O O . ALA B 1 313 ? -13.93 -0.153 15.703 1 98.5 313 ALA B O 1
ATOM 5889 N N . ARG B 1 314 ? -13.695 1.278 14.047 1 98 314 ARG B N 1
ATOM 5890 C CA . ARG B 1 314 ? -14.781 0.686 13.273 1 98 314 ARG B CA 1
ATOM 5891 C C . ARG B 1 314 ? -14.258 -0.405 12.344 1 98 314 ARG B C 1
ATOM 5893 O O . ARG B 1 314 ? -14.977 -0.879 11.461 1 98 314 ARG B O 1
ATOM 5900 N N . GLY B 1 315 ? -13.047 -0.715 12.43 1 98.19 315 GLY B N 1
ATOM 5901 C CA . GLY B 1 315 ? -12.453 -1.827 11.703 1 98.19 315 GLY B CA 1
ATOM 5902 C C . GLY B 1 315 ? -11.891 -1.427 10.352 1 98.19 315 GLY B C 1
ATOM 5903 O O . GLY B 1 315 ? -11.328 -2.258 9.641 1 98.19 315 GLY B O 1
ATOM 5904 N N . ARG B 1 316 ? -12 -0.201 10 1 98.81 316 ARG B N 1
ATOM 5905 C CA . ARG B 1 316 ? -11.445 0.269 8.734 1 98.81 316 ARG B CA 1
ATOM 5906 C C . ARG B 1 316 ? -9.922 0.24 8.766 1 98.81 316 ARG B C 1
ATOM 5908 O O . ARG B 1 316 ? -9.312 0.304 9.836 1 98.81 316 ARG B O 1
ATOM 5915 N N . THR B 1 317 ? -9.344 0.092 7.578 1 98.88 317 THR B N 1
ATOM 5916 C CA . THR B 1 317 ? -7.883 0.026 7.535 1 98.88 317 THR B CA 1
ATOM 5917 C C . THR B 1 317 ? -7.316 1.159 6.684 1 98.88 317 THR B C 1
ATOM 5919 O O . THR B 1 317 ? -7.996 1.675 5.793 1 98.88 317 THR B O 1
ATOM 5922 N N . ILE B 1 318 ? -6.125 1.571 7.016 1 98.94 318 ILE B N 1
ATOM 5923 C CA . ILE B 1 318 ? -5.395 2.615 6.305 1 98.94 318 ILE B CA 1
ATOM 5924 C C . ILE B 1 318 ? -3.975 2.141 6.004 1 98.94 318 ILE B C 1
ATOM 5926 O O . ILE B 1 318 ? -3.295 1.601 6.883 1 98.94 318 ILE B O 1
ATOM 5930 N N . THR B 1 319 ? -3.527 2.213 4.781 1 98.94 319 THR B N 1
ATOM 5931 C CA . THR B 1 319 ? -2.129 2.025 4.406 1 98.94 319 THR B CA 1
ATOM 5932 C C . THR B 1 319 ? -1.426 3.371 4.254 1 98.94 319 THR B C 1
ATOM 5934 O O . THR B 1 319 ? -1.818 4.191 3.42 1 98.94 319 THR B O 1
ATOM 5937 N N . LEU B 1 320 ? -0.356 3.574 4.992 1 98.94 320 LEU B N 1
ATOM 5938 C CA . LEU B 1 320 ? 0.317 4.867 5.043 1 98.94 320 LEU B CA 1
ATOM 5939 C C . LEU B 1 320 ? 1.797 4.727 4.699 1 98.94 320 LEU B C 1
ATOM 5941 O O . LEU B 1 320 ? 2.531 4.016 5.391 1 98.94 320 LEU B O 1
ATOM 5945 N N . GLY B 1 321 ? 2.26 5.48 3.656 1 98.88 321 GLY B N 1
ATOM 5946 C CA . GLY B 1 321 ? 3.637 5.355 3.203 1 98.88 321 GLY B CA 1
ATOM 5947 C C . GLY B 1 321 ? 4.484 6.566 3.543 1 98.88 321 GLY B C 1
ATOM 5948 O O . GLY B 1 321 ? 3.975 7.688 3.627 1 98.88 321 GLY B O 1
ATOM 5949 N N . HIS B 1 322 ? 5.746 6.406 3.729 1 98.94 322 HIS B N 1
ATOM 5950 C CA . HIS B 1 322 ? 6.777 7.434 3.828 1 98.94 322 HIS B CA 1
ATOM 5951 C C . HIS B 1 322 ? 7.996 7.078 2.988 1 98.94 322 HIS B C 1
ATOM 5953 O O . HIS B 1 322 ? 8.594 6.016 3.176 1 98.94 322 HIS B O 1
ATOM 5959 N N . ASP B 1 323 ? 8.305 7.855 2.062 1 98.81 323 ASP B N 1
ATOM 5960 C CA . ASP B 1 323 ? 9.367 7.66 1.086 1 98.81 323 ASP B CA 1
ATOM 5961 C C . ASP B 1 323 ? 9.914 9 0.592 1 98.81 323 ASP B C 1
ATOM 5963 O O . ASP B 1 323 ? 9.398 9.562 -0.375 1 98.81 323 ASP B O 1
ATOM 5967 N N . THR B 1 324 ? 11.031 9.461 1.271 1 98.75 324 THR B N 1
ATOM 5968 C CA . THR B 1 324 ? 11.492 10.797 0.931 1 98.75 324 THR B CA 1
ATOM 5969 C C . THR B 1 324 ? 12.984 10.789 0.604 1 98.75 324 THR B C 1
ATOM 5971 O O . THR B 1 324 ? 13.617 11.844 0.508 1 98.75 324 THR B O 1
ATOM 5974 N N . ASN B 1 325 ? 13.609 9.609 0.5 1 98.75 325 ASN B N 1
ATOM 5975 C CA . ASN B 1 325 ? 15.062 9.523 0.379 1 98.75 325 ASN B CA 1
ATOM 5976 C C . ASN B 1 325 ? 15.477 8.781 -0.89 1 98.75 325 ASN B C 1
ATOM 5978 O O . ASN B 1 325 ? 16.594 8.273 -0.984 1 98.75 325 ASN B O 1
ATOM 5982 N N . LEU B 1 326 ? 14.555 8.609 -1.827 1 98.69 326 LEU B N 1
ATOM 5983 C CA . LEU B 1 326 ? 14.797 7.918 -3.088 1 98.69 326 LEU B CA 1
ATOM 5984 C C . LEU B 1 326 ? 14.258 8.727 -4.266 1 98.69 326 LEU B C 1
ATOM 5986 O O . LEU B 1 326 ? 13.375 9.57 -4.09 1 98.69 326 LEU B O 1
ATOM 5990 N N . PRO B 1 327 ? 14.805 8.445 -5.52 1 98.06 327 PRO B N 1
ATOM 5991 C CA . PRO B 1 327 ? 14.25 9.133 -6.688 1 98.06 327 PRO B CA 1
ATOM 5992 C C . PRO B 1 327 ? 12.82 8.695 -7.008 1 98.06 327 PRO B C 1
ATOM 5994 O O . PRO B 1 327 ? 12.547 7.492 -7.117 1 98.06 327 PRO B O 1
ATOM 5997 N N . ARG B 1 328 ? 11.953 9.648 -7.168 1 98.38 328 ARG B N 1
ATOM 5998 C CA . ARG B 1 328 ? 10.555 9.43 -7.539 1 98.38 328 ARG B CA 1
ATOM 5999 C C . ARG B 1 328 ? 9.852 10.75 -7.816 1 98.38 328 ARG B C 1
ATOM 6001 O O . ARG B 1 328 ? 10.273 11.797 -7.32 1 98.38 328 ARG B O 1
ATOM 6008 N N . PRO B 1 329 ? 8.781 10.711 -8.57 1 98.06 329 PRO B N 1
ATOM 6009 C CA . PRO B 1 329 ? 7.859 11.844 -8.578 1 98.06 329 PRO B CA 1
ATOM 6010 C C . PRO B 1 329 ? 7.008 11.93 -7.312 1 98.06 329 PRO B C 1
ATOM 6012 O O . PRO B 1 329 ? 6.789 10.914 -6.645 1 98.06 329 PRO B O 1
ATOM 6015 N N . TYR B 1 330 ? 6.547 13.133 -7.02 1 97.56 330 TYR B N 1
ATOM 6016 C CA . TYR B 1 330 ? 5.738 13.391 -5.832 1 97.56 330 TYR B CA 1
ATOM 6017 C C . TYR B 1 330 ? 4.402 12.656 -5.914 1 97.56 330 TYR B C 1
ATOM 6019 O O . TYR B 1 330 ? 3.791 12.586 -6.98 1 97.56 330 TYR B O 1
ATOM 6027 N N . SER B 1 331 ? 3.977 12.094 -4.777 1 97 331 SER B N 1
ATOM 6028 C CA . SER B 1 331 ? 2.652 11.5 -4.617 1 97 331 SER B CA 1
ATOM 6029 C C . SER B 1 331 ? 2.26 11.406 -3.148 1 97 331 SER B C 1
ATOM 6031 O O . SER B 1 331 ? 3.121 11.289 -2.275 1 97 331 SER B O 1
ATOM 6033 N N . ARG B 1 332 ? 0.952 11.453 -2.91 1 97.75 332 ARG B N 1
ATOM 6034 C CA . ARG B 1 332 ? 0.449 11.133 -1.577 1 97.75 332 ARG B CA 1
ATOM 6035 C C . ARG B 1 332 ? -0.209 9.758 -1.555 1 97.75 332 ARG B C 1
ATOM 6037 O O . ARG B 1 332 ? -0.636 9.289 -0.499 1 97.75 332 ARG B O 1
ATOM 6044 N N . GLY B 1 333 ? -0.314 9.148 -2.734 1 97.06 333 GLY B N 1
ATOM 6045 C CA . GLY B 1 333 ? -0.943 7.844 -2.822 1 97.06 333 GLY B CA 1
ATOM 6046 C C . GLY B 1 333 ? -2.369 7.828 -2.305 1 97.06 333 GLY B C 1
ATOM 6047 O O . GLY B 1 333 ? -2.828 6.824 -1.762 1 97.06 333 GLY B O 1
ATOM 6048 N N . PHE B 1 334 ? -3.027 8.93 -2.449 1 98.69 334 PHE B N 1
ATOM 6049 C CA . PHE B 1 334 ? -4.363 9.086 -1.886 1 98.69 334 PHE B CA 1
ATOM 6050 C C . PHE B 1 334 ? -5.34 8.109 -2.523 1 98.69 334 PHE B C 1
ATOM 6052 O O . PHE B 1 334 ? -5.469 8.055 -3.748 1 98.69 334 PHE B O 1
ATOM 6059 N N . THR B 1 335 ? -6.012 7.293 -1.711 1 98.81 335 THR B N 1
ATOM 6060 C CA . THR B 1 335 ? -7.039 6.348 -2.133 1 98.81 335 THR B CA 1
ATOM 6061 C C . THR B 1 335 ? -8.141 6.242 -1.082 1 98.81 335 THR B C 1
ATOM 6063 O O . THR B 1 335 ? -7.855 6.145 0.113 1 98.81 335 THR B O 1
ATOM 6066 N N . ILE B 1 336 ? -9.336 6.34 -1.463 1 98.94 336 ILE B N 1
ATOM 6067 C CA . ILE B 1 336 ? -10.484 6.043 -0.615 1 98.94 336 ILE B CA 1
ATOM 6068 C C . ILE B 1 336 ? -11.359 4.988 -1.283 1 98.94 336 ILE B C 1
ATOM 6070 O O . ILE B 1 336 ? -11.758 5.141 -2.441 1 98.94 336 ILE B O 1
ATOM 6074 N N . GLN B 1 337 ? -11.633 3.951 -0.558 1 98.94 337 GLN B N 1
ATOM 6075 C CA . GLN B 1 337 ? -12.406 2.842 -1.1 1 98.94 337 GLN B CA 1
ATOM 6076 C C . GLN B 1 337 ? -13.594 2.508 -0.196 1 98.94 337 GLN B C 1
ATOM 6078 O O . GLN B 1 337 ? -13.43 2.369 1.019 1 98.94 337 GLN B O 1
ATOM 6083 N N . GLY B 1 338 ? -14.75 2.438 -0.802 1 98.75 338 GLY B N 1
ATOM 6084 C CA . GLY B 1 338 ? -15.961 1.996 -0.122 1 98.75 338 GLY B CA 1
ATOM 6085 C C . GLY B 1 338 ? -16.641 0.833 -0.814 1 98.75 338 GLY B C 1
ATOM 6086 O O . GLY B 1 338 ? -16.094 0.254 -1.755 1 98.75 338 GLY B O 1
ATOM 6087 N N . THR B 1 339 ? -17.797 0.469 -0.322 1 98.5 339 THR B N 1
ATOM 6088 C CA . THR B 1 339 ? -18.531 -0.698 -0.793 1 98.5 339 THR B CA 1
ATOM 6089 C C . THR B 1 339 ? -19.109 -0.448 -2.184 1 98.5 339 THR B C 1
ATOM 6091 O O . THR B 1 339 ? -19.531 -1.384 -2.859 1 98.5 339 THR B O 1
ATOM 6094 N N . ARG B 1 340 ? -19.031 0.848 -2.662 1 98.19 340 ARG B N 1
ATOM 6095 C CA . ARG B 1 340 ? -19.688 1.133 -3.939 1 98.19 340 ARG B CA 1
ATOM 6096 C C . ARG B 1 340 ? -18.719 1.814 -4.902 1 98.19 340 ARG B C 1
ATOM 6098 O O . ARG B 1 340 ? -19.109 2.242 -5.988 1 98.19 340 ARG B O 1
ATOM 6105 N N . GLY B 1 341 ? -17.5 1.938 -4.5 1 98.44 341 GLY B N 1
ATOM 6106 C CA . GLY B 1 341 ? -16.578 2.6 -5.418 1 98.44 341 GLY B CA 1
ATOM 6107 C C . GLY B 1 341 ? -15.219 2.871 -4.812 1 98.44 341 GLY B C 1
ATOM 6108 O O . GLY B 1 341 ? -14.977 2.553 -3.645 1 98.44 341 GLY B O 1
ATOM 6109 N N . ILE B 1 342 ? -14.344 3.445 -5.691 1 98.81 342 ILE B N 1
ATOM 6110 C CA . ILE B 1 342 ? -12.969 3.727 -5.301 1 98.81 342 ILE B CA 1
ATOM 6111 C C . ILE B 1 342 ? -12.461 4.965 -6.039 1 98.81 342 ILE B C 1
ATOM 6113 O O . ILE B 1 342 ? -12.773 5.16 -7.219 1 98.81 342 ILE B O 1
ATOM 6117 N N . VAL B 1 343 ? -11.727 5.836 -5.289 1 98.81 343 VAL B N 1
ATOM 6118 C CA . VAL B 1 343 ? -11.055 7.008 -5.836 1 98.81 343 VAL B CA 1
ATOM 6119 C C . VAL B 1 343 ? -9.547 6.906 -5.582 1 98.81 343 VAL B C 1
ATOM 6121 O O . VAL B 1 343 ? -9.125 6.57 -4.477 1 98.81 343 VAL B O 1
ATOM 6124 N N . GLU B 1 344 ? -8.766 7.145 -6.637 1 98.31 344 GLU B N 1
ATOM 6125 C CA . GLU B 1 344 ? -7.316 7.219 -6.512 1 98.31 344 GLU B CA 1
ATOM 6126 C C . GLU B 1 344 ? -6.793 8.578 -6.949 1 98.31 344 GLU B C 1
ATOM 6128 O O . GLU B 1 344 ? -7.305 9.172 -7.902 1 98.31 344 GLU B O 1
ATOM 6133 N N . GLY B 1 345 ? -5.695 9.016 -6.266 1 97.62 345 GLY B N 1
ATOM 6134 C CA . GLY B 1 345 ? -5.191 10.359 -6.516 1 97.62 345 GLY B CA 1
ATOM 6135 C C . GLY B 1 345 ? -4 10.383 -7.453 1 97.62 345 GLY B C 1
ATOM 6136 O O . GLY B 1 345 ? -3.611 11.445 -7.941 1 97.62 345 GLY B O 1
ATOM 6137 N N . SER B 1 346 ? -3.336 9.273 -7.703 1 93.44 346 SER B N 1
ATOM 6138 C CA . SER B 1 346 ? -2.162 9.25 -8.57 1 93.44 346 SER B CA 1
ATOM 6139 C C . SER B 1 346 ? -2.117 7.98 -9.406 1 93.44 346 SER B C 1
ATOM 6141 O O . SER B 1 346 ? -1.579 6.961 -8.969 1 93.44 346 SER B O 1
ATOM 6143 N N . PRO B 1 347 ? -2.594 8 -10.695 1 94.12 347 PRO B N 1
ATOM 6144 C CA . PRO B 1 347 ? -3.27 9.172 -11.266 1 94.12 347 PRO B CA 1
ATOM 6145 C C . PRO B 1 347 ? -4.668 9.383 -10.688 1 94.12 347 PRO B C 1
ATOM 6147 O O . PRO B 1 347 ? -5.215 8.492 -10.039 1 94.12 347 PRO B O 1
ATOM 6150 N N . GLU B 1 348 ? -5.195 10.57 -10.93 1 97.31 348 GLU B N 1
ATOM 6151 C CA . GLU B 1 348 ? -6.551 10.859 -10.469 1 97.31 348 GLU B CA 1
ATOM 6152 C C . GLU B 1 348 ? -7.586 10.078 -11.273 1 97.31 348 GLU B C 1
ATOM 6154 O O . GLU B 1 348 ? -7.832 10.391 -12.445 1 97.31 348 GLU B O 1
ATOM 6159 N N . ARG B 1 349 ? -8.234 9.141 -10.664 1 98.12 349 ARG B N 1
ATOM 6160 C CA . ARG B 1 349 ? -9.203 8.2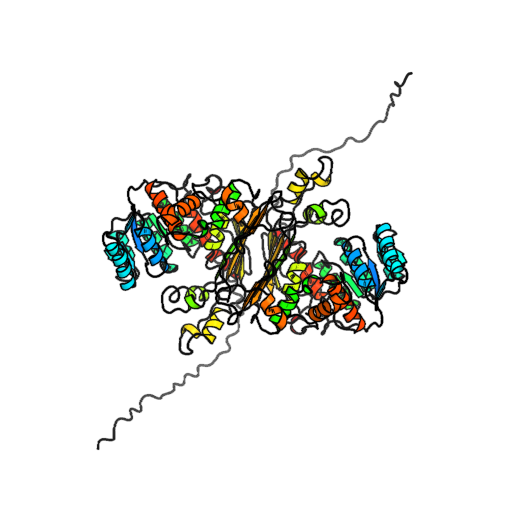81 -11.336 1 98.12 349 ARG B CA 1
ATOM 6161 C C . ARG B 1 349 ? -10.211 7.707 -10.344 1 98.12 349 ARG B C 1
ATOM 6163 O O . ARG B 1 349 ? -9.984 7.758 -9.133 1 98.12 349 ARG B O 1
ATOM 6170 N N . ILE B 1 350 ? -11.32 7.23 -10.891 1 98.56 350 ILE B N 1
ATOM 6171 C CA . ILE B 1 350 ? -12.453 6.848 -10.055 1 98.56 350 ILE B CA 1
ATOM 6172 C C . ILE B 1 350 ? -13.234 5.719 -10.719 1 98.56 350 ILE B C 1
ATOM 6174 O O . ILE B 1 350 ? -13.211 5.582 -11.945 1 98.56 350 ILE B O 1
ATOM 6178 N N . HIS B 1 351 ? -13.758 4.824 -9.961 1 98.75 351 HIS B N 1
ATOM 6179 C CA . HIS B 1 351 ? -14.727 3.816 -10.375 1 98.75 351 HIS B CA 1
ATOM 6180 C C . HIS B 1 351 ? -15.891 3.732 -9.398 1 98.75 351 HIS B C 1
ATOM 6182 O O . HIS B 1 351 ? -15.695 3.482 -8.203 1 98.75 351 HIS B O 1
ATOM 6188 N N . ILE B 1 352 ? -17.078 3.998 -9.828 1 98.25 352 ILE B N 1
ATOM 6189 C CA . ILE B 1 352 ? -18.297 3.906 -9.031 1 98.25 352 ILE B CA 1
ATOM 6190 C C . ILE B 1 352 ? -19.219 2.846 -9.625 1 98.25 352 ILE B C 1
ATOM 6192 O O . ILE B 1 352 ? -19.594 2.92 -10.805 1 98.25 352 ILE B O 1
ATOM 6196 N N . GLU B 1 353 ? -19.594 1.928 -8.828 1 97.31 353 GLU B N 1
ATOM 6197 C CA . GLU B 1 353 ? -20.5 0.866 -9.266 1 97.31 353 GLU B CA 1
ATOM 6198 C C . GLU B 1 353 ? -21.812 1.438 -9.781 1 97.31 353 GLU B C 1
ATOM 6200 O O . GLU B 1 353 ? -22.438 2.268 -9.117 1 97.31 353 GLU B O 1
ATOM 6205 N N . GLY B 1 354 ? -22.281 0.924 -10.953 1 95.38 354 GLY B N 1
ATOM 6206 C CA . GLY B 1 354 ? -23.547 1.348 -11.516 1 95.38 354 GLY B CA 1
ATOM 6207 C C . GLY B 1 354 ? -23.453 2.637 -12.312 1 95.38 354 GLY B C 1
ATOM 6208 O O . GLY B 1 354 ? -24.375 2.992 -13.047 1 95.38 354 GLY B O 1
ATOM 6209 N N . ARG B 1 355 ? -22.359 3.326 -12.211 1 96.38 355 ARG B N 1
ATOM 6210 C CA . ARG B 1 355 ? -22.188 4.578 -12.945 1 96.38 355 ARG B CA 1
ATOM 6211 C C . ARG B 1 355 ? -21.016 4.488 -13.914 1 96.38 355 ARG B C 1
ATOM 6213 O O . ARG B 1 355 ? -21.141 4.828 -15.094 1 96.38 355 ARG B O 1
ATOM 6220 N N . SER B 1 356 ? -19.875 4.051 -13.406 1 96.94 356 SER B N 1
ATOM 6221 C CA . SER B 1 356 ? -18.703 3.869 -14.258 1 96.94 356 SER B CA 1
ATOM 6222 C C . SER B 1 356 ? -18.875 2.664 -15.18 1 96.94 356 SER B C 1
ATOM 6224 O O . SER B 1 356 ? -19.578 1.711 -14.844 1 96.94 356 SER B O 1
ATOM 6226 N N . PRO B 1 357 ? -18.219 2.787 -16.359 1 95.69 357 PRO B N 1
ATOM 6227 C CA . PRO B 1 357 ? -18.172 1.541 -17.125 1 95.69 357 PRO B CA 1
ATOM 6228 C C . PRO B 1 357 ? -17.578 0.384 -16.328 1 95.69 357 PRO B C 1
ATOM 6230 O O . PRO B 1 357 ? -16.625 0.582 -15.562 1 95.69 357 PRO B O 1
ATOM 6233 N N . GLU B 1 358 ? -18.109 -0.825 -16.547 1 92.62 358 GLU B N 1
ATOM 6234 C CA . GLU B 1 358 ? -17.734 -1.996 -15.758 1 92.62 358 GLU B CA 1
ATOM 6235 C C . GLU B 1 358 ? -16.234 -2.26 -15.844 1 92.62 358 GLU B C 1
ATOM 6237 O O . GLU B 1 358 ? -15.672 -2.32 -16.938 1 92.62 358 GLU B O 1
ATOM 6242 N N . HIS B 1 359 ? -15.617 -2.41 -14.711 1 94 359 HIS B N 1
ATOM 6243 C CA . HIS B 1 359 ? -14.227 -2.811 -14.555 1 94 359 HIS B CA 1
ATOM 6244 C C . HIS B 1 359 ? -13.281 -1.804 -15.203 1 94 359 HIS B C 1
ATOM 6246 O O . HIS B 1 359 ? -12.219 -2.176 -15.695 1 94 359 HIS B O 1
ATOM 6252 N N . ALA B 1 360 ? -13.773 -0.545 -15.234 1 96.69 360 ALA B N 1
ATOM 6253 C CA . ALA B 1 360 ? -12.953 0.485 -15.867 1 96.69 360 ALA B CA 1
ATOM 6254 C C . ALA B 1 360 ? -12.82 1.711 -14.969 1 96.69 360 ALA B C 1
ATOM 6256 O O . ALA B 1 360 ? -13.727 2.02 -14.188 1 96.69 360 ALA B O 1
ATOM 6257 N N . TRP B 1 361 ? -11.68 2.359 -15.188 1 97.56 361 TRP B N 1
ATOM 6258 C CA . TRP B 1 361 ? -11.477 3.65 -14.539 1 97.56 361 TRP B CA 1
ATOM 6259 C C . TRP B 1 361 ? -12.117 4.773 -15.344 1 97.56 361 TRP B C 1
ATOM 6261 O O . TRP B 1 361 ? -12.258 4.668 -16.562 1 97.56 361 TRP B O 1
ATOM 6271 N N . GLU B 1 362 ? -12.516 5.789 -14.625 1 97.12 362 GLU B N 1
ATOM 6272 C CA . GLU B 1 362 ? -12.898 7.066 -15.219 1 97.12 362 GLU B CA 1
ATOM 6273 C C . GLU B 1 362 ? -12.086 8.211 -14.633 1 97.12 362 GLU B C 1
ATOM 6275 O O . GLU B 1 362 ? -11.539 8.102 -13.531 1 97.12 362 GLU B O 1
ATOM 6280 N N . SER B 1 363 ? -12.016 9.242 -15.484 1 97.06 363 SER B N 1
ATOM 6281 C CA . SER B 1 363 ? -11.43 10.461 -14.938 1 97.06 363 SER B CA 1
ATOM 6282 C C . SER B 1 363 ? -12.312 11.047 -13.836 1 97.06 363 SER B C 1
ATOM 6284 O O . SER B 1 363 ? -13.539 11.047 -13.953 1 97.06 363 SER B O 1
ATOM 6286 N N . VAL B 1 364 ? -11.633 11.602 -12.82 1 97.19 364 VAL B N 1
ATOM 6287 C CA . VAL B 1 364 ? -12.391 12.211 -11.742 1 97.19 364 VAL B CA 1
ATOM 6288 C C . VAL B 1 364 ? -13.141 13.438 -12.258 1 97.19 364 VAL B C 1
ATOM 6290 O O . VAL B 1 364 ? -14.109 13.891 -11.641 1 97.19 364 VAL B O 1
ATOM 6293 N N . GLU B 1 365 ? -12.734 13.977 -13.367 1 96.38 365 GLU B N 1
ATOM 6294 C CA . GLU B 1 365 ? -13.344 15.164 -13.945 1 96.38 365 GLU B CA 1
ATOM 6295 C C . GLU B 1 365 ? -14.82 14.945 -14.234 1 96.38 365 GLU B C 1
ATOM 6297 O O . GLU B 1 365 ? -15.625 15.883 -14.141 1 96.38 365 GLU B O 1
ATOM 6302 N N . ALA B 1 366 ? -15.125 13.742 -14.469 1 95.19 366 ALA B N 1
ATOM 6303 C CA . ALA B 1 366 ? -16.5 13.391 -14.773 1 95.19 366 ALA B CA 1
ATOM 6304 C C . ALA B 1 366 ? -17.406 13.617 -13.57 1 95.19 366 ALA B C 1
ATOM 6306 O O . ALA B 1 366 ? -18.625 13.711 -13.711 1 95.19 366 ALA B O 1
ATOM 6307 N N . TYR B 1 367 ? -16.828 13.781 -12.438 1 96.19 367 TYR B N 1
ATOM 6308 C CA . TYR B 1 367 ? -17.609 13.867 -11.211 1 96.19 367 TYR B CA 1
ATOM 6309 C C . TYR B 1 367 ? -17.438 15.227 -10.547 1 96.19 367 TYR B C 1
ATOM 6311 O O . TYR B 1 367 ? -18.047 15.508 -9.516 1 96.19 367 TYR B O 1
ATOM 6319 N N . ARG B 1 368 ? -16.641 16.094 -11.078 1 94.75 368 ARG B N 1
ATOM 6320 C CA . ARG B 1 368 ? -16.25 17.344 -10.445 1 94.75 368 ARG B CA 1
ATOM 6321 C C . ARG B 1 368 ? -17.438 18.281 -10.297 1 94.75 368 ARG B C 1
ATOM 6323 O O . ARG B 1 368 ? -17.609 18.906 -9.25 1 94.75 368 ARG B O 1
ATOM 6330 N N . ASP B 1 369 ? -18.188 18.438 -11.289 1 94.38 369 ASP B N 1
ATOM 6331 C CA . ASP B 1 369 ? -19.328 19.359 -11.25 1 94.38 369 ASP B CA 1
ATOM 6332 C C . ASP B 1 369 ? -20.297 18.984 -10.141 1 94.38 369 ASP B C 1
ATOM 6334 O O . ASP B 1 369 ? -20.797 19.859 -9.414 1 94.38 369 ASP B O 1
ATOM 6338 N N . GLU B 1 370 ? -20.531 17.766 -10.008 1 96.62 370 GLU B N 1
ATOM 6339 C CA . GLU B 1 370 ? -21.516 17.266 -9.062 1 96.62 370 GLU B CA 1
ATOM 6340 C C . GLU B 1 370 ? -21 17.312 -7.629 1 96.62 370 GLU B C 1
ATOM 6342 O O . GLU B 1 370 ? -21.75 17.547 -6.691 1 96.62 370 GLU B O 1
ATOM 6347 N N . HIS B 1 371 ? -19.672 17.125 -7.449 1 97.38 371 HIS B N 1
ATOM 6348 C CA . HIS B 1 371 ? -19.203 16.875 -6.094 1 97.38 371 HIS B CA 1
ATOM 6349 C C . HIS B 1 371 ? -18.125 17.875 -5.684 1 97.38 371 HIS B C 1
ATOM 6351 O O . HIS B 1 371 ? -17.516 17.734 -4.625 1 97.38 371 HIS B O 1
ATOM 6357 N N . GLU B 1 372 ? -17.922 18.891 -6.477 1 96.31 372 GLU B N 1
ATOM 6358 C CA . GLU B 1 372 ? -16.969 19.922 -6.098 1 96.31 372 GLU B CA 1
ATOM 6359 C C . GLU B 1 372 ? -17.312 20.516 -4.742 1 96.31 372 GLU B C 1
ATOM 6361 O O . GLU B 1 372 ? -18.453 20.906 -4.496 1 96.31 372 GLU B O 1
ATOM 6366 N N . HIS B 1 373 ? -16.328 20.562 -3.924 1 95.81 373 HIS B N 1
ATOM 6367 C CA . HIS B 1 373 ? -16.547 21.125 -2.596 1 95.81 373 HIS B CA 1
ATOM 6368 C C . HIS B 1 373 ? -16.844 22.625 -2.67 1 95.81 373 HIS B C 1
ATOM 6370 O O . HIS B 1 373 ? -16.203 23.344 -3.447 1 95.81 373 HIS B O 1
ATOM 6376 N N . PRO B 1 374 ? -17.672 23.141 -1.817 1 94.5 374 PRO B N 1
ATOM 6377 C CA . PRO B 1 374 ? -18.016 24.562 -1.847 1 94.5 374 PRO B CA 1
ATOM 6378 C C . PRO B 1 374 ? -16.797 25.469 -1.681 1 94.5 374 PRO B C 1
ATOM 6380 O O . PRO B 1 374 ? -16.75 26.547 -2.285 1 94.5 374 PRO B O 1
ATOM 6383 N N . LEU B 1 375 ? -15.852 25.078 -0.917 1 94.12 375 LEU B N 1
ATOM 6384 C CA . LEU B 1 375 ? -14.648 25.891 -0.72 1 94.12 375 LEU B CA 1
ATOM 6385 C C . LEU B 1 375 ? -13.914 26.094 -2.039 1 94.12 375 LEU B C 1
ATOM 6387 O O . LEU B 1 375 ? -13.43 27.188 -2.314 1 94.12 375 LEU B O 1
ATOM 6391 N N . TRP B 1 376 ? -13.836 25.078 -2.812 1 94 376 TRP B N 1
ATOM 6392 C CA . TRP B 1 376 ? -13.125 25.188 -4.082 1 94 376 TRP B CA 1
ATOM 6393 C C . TRP B 1 376 ? -13.992 25.875 -5.133 1 94 376 TRP B C 1
ATOM 6395 O O . TRP B 1 376 ? -13.484 26.594 -5.992 1 94 376 TRP B O 1
ATOM 6405 N N . ARG B 1 377 ? -15.289 25.672 -5.094 1 92.12 377 ARG B N 1
ATOM 6406 C CA . ARG B 1 377 ? -16.172 26.438 -5.965 1 92.12 377 ARG B CA 1
ATOM 6407 C C . ARG B 1 377 ? -15.961 27.938 -5.77 1 92.12 377 ARG B C 1
ATOM 6409 O O . ARG B 1 377 ? -15.836 28.688 -6.738 1 92.12 377 ARG B O 1
ATOM 6416 N N . ALA B 1 378 ? -15.914 28.312 -4.504 1 89.75 378 ALA B N 1
ATOM 6417 C CA . ALA B 1 378 ? -15.719 29.719 -4.168 1 89.75 378 ALA B CA 1
ATOM 6418 C C . ALA B 1 378 ? -14.336 30.203 -4.59 1 89.75 378 ALA B C 1
ATOM 6420 O O . ALA B 1 378 ? -14.188 31.297 -5.121 1 89.75 378 ALA B O 1
ATOM 6421 N N . GLU B 1 379 ? -13.328 29.422 -4.316 1 85.75 379 GLU B N 1
ATOM 6422 C CA . GLU B 1 379 ? -11.945 29.766 -4.652 1 85.75 379 GLU B CA 1
ATOM 6423 C C . GLU B 1 379 ? -11.773 29.938 -6.156 1 85.75 379 GLU B C 1
ATOM 6425 O O . GLU B 1 379 ? -11.109 30.891 -6.602 1 85.75 379 GLU B O 1
ATOM 6430 N N . LEU B 1 380 ? -12.289 29.016 -6.934 1 82.31 380 LEU B N 1
ATOM 6431 C CA . LEU B 1 380 ? -12.18 29.062 -8.391 1 82.31 380 LEU B CA 1
ATOM 6432 C C . LEU B 1 380 ? -12.93 30.266 -8.945 1 82.31 380 LEU B C 1
ATOM 6434 O O . LEU B 1 380 ? -12.484 30.875 -9.922 1 82.31 380 LEU B O 1
ATOM 6438 N N . ALA B 1 381 ? -13.969 30.562 -8.344 1 80 381 ALA B N 1
ATOM 6439 C CA . ALA B 1 381 ? -14.727 31.734 -8.766 1 80 381 ALA B CA 1
ATOM 6440 C C . ALA B 1 381 ? -13.938 33 -8.516 1 80 381 ALA B C 1
ATOM 6442 O O . ALA B 1 381 ? -14.031 33.969 -9.281 1 80 381 ALA B O 1
ATOM 6443 N N . SER B 1 382 ? -13.125 32.969 -7.48 1 77.69 382 SER B N 1
ATOM 6444 C CA . SER B 1 382 ? -12.383 34.156 -7.094 1 77.69 382 SER B CA 1
ATOM 6445 C C . SER B 1 382 ? -11.047 34.219 -7.828 1 77.69 382 SER B C 1
ATOM 6447 O O . SER B 1 382 ? -10.391 35.281 -7.828 1 77.69 382 SER B O 1
ATOM 6449 N N . ALA B 1 383 ? -10.523 33.094 -8.289 1 67.81 383 ALA B N 1
ATOM 6450 C CA . ALA B 1 383 ? -9.219 33.031 -8.938 1 67.81 383 ALA B CA 1
ATOM 6451 C C . ALA B 1 383 ? -9.125 34.031 -10.07 1 67.81 383 ALA B C 1
ATOM 6453 O O . ALA B 1 383 ? -8.039 34.531 -10.367 1 67.81 383 ALA B O 1
ATOM 6454 N N . HIS B 1 384 ? -10.195 34.312 -10.711 1 56.66 384 HIS B N 1
ATOM 6455 C CA . HIS B 1 384 ? -10.227 35.344 -11.734 1 56.66 384 HIS B CA 1
ATOM 6456 C C . HIS B 1 384 ? -9.867 36.719 -11.156 1 56.66 384 HIS B C 1
ATOM 6458 O O . HIS B 1 384 ? -9.227 37.531 -11.828 1 56.66 384 HIS B O 1
ATOM 6464 N N . GLU B 1 385 ? -10.281 36.906 -9.961 1 54.03 385 GLU B N 1
ATOM 6465 C CA . GLU B 1 385 ? -10.086 38.219 -9.312 1 54.03 385 GLU B CA 1
ATOM 6466 C C . GLU B 1 385 ? -8.719 38.281 -8.641 1 54.03 385 GLU B C 1
ATOM 6468 O O . GLU B 1 385 ? -8.18 39.375 -8.461 1 54.03 385 GLU B O 1
ATOM 6473 N N . ARG B 1 386 ? -8.164 37.25 -8.203 1 56.25 386 ARG B N 1
ATOM 6474 C CA . ARG B 1 386 ? -6.879 37.219 -7.523 1 56.25 386 ARG B CA 1
ATOM 6475 C C . ARG B 1 386 ? -5.941 36.219 -8.18 1 56.25 386 ARG B C 1
ATOM 6477 O O . ARG B 1 386 ? -5.645 35.156 -7.609 1 56.25 386 ARG B O 1
ATOM 6484 N N . PRO B 1 387 ? -5.355 36.562 -9.453 1 47.28 387 PRO B N 1
ATOM 6485 C CA . PRO B 1 387 ? -4.496 35.625 -10.18 1 47.28 387 PRO B CA 1
ATOM 6486 C C . PRO B 1 387 ? -3.242 35.25 -9.398 1 47.28 387 PRO B C 1
ATOM 6488 O O . PRO B 1 387 ? -2.625 36.125 -8.766 1 47.28 387 PRO B O 1
ATOM 6491 N N . GLY B 1 388 ? -2.895 33.938 -9.258 1 49.47 388 GLY B N 1
ATOM 6492 C CA . GLY B 1 388 ? -1.673 33.469 -8.633 1 49.47 388 GLY B CA 1
ATOM 6493 C C . GLY B 1 388 ? -1.852 33.125 -7.164 1 49.47 388 GLY B C 1
ATOM 6494 O O . GLY B 1 388 ? -0.93 32.625 -6.523 1 49.47 388 GLY B O 1
ATOM 6495 N N . HIS B 1 389 ? -3.072 33.625 -6.73 1 56.28 389 HIS B N 1
ATOM 6496 C CA . HIS B 1 389 ? -3.379 33.406 -5.32 1 56.28 389 HIS B CA 1
ATOM 6497 C C . HIS B 1 389 ? -4.43 32.312 -5.148 1 56.28 389 HIS B C 1
ATOM 6499 O O . HIS B 1 389 ? -5.246 32.094 -6.043 1 56.28 389 HIS B O 1
ATOM 6505 N N . GLY B 1 390 ? -4.004 31.172 -4.215 1 63.72 390 GLY B N 1
ATOM 6506 C CA . GLY B 1 390 ? -4.957 30.094 -3.969 1 63.72 390 GLY B CA 1
ATOM 6507 C C . GLY B 1 390 ? -4.293 28.75 -3.771 1 63.72 390 GLY B C 1
ATOM 6508 O O . GLY B 1 390 ? -3.119 28.672 -3.412 1 63.72 390 GLY B O 1
ATOM 6509 N N . GLY B 1 391 ? -5.039 28 -3.566 1 85.69 391 GLY B N 1
ATOM 6510 C CA . GLY B 1 391 ? -4.57 26.641 -3.346 1 85.69 391 GLY B CA 1
ATOM 6511 C C . GLY B 1 391 ? -4.785 26.156 -1.924 1 85.69 391 GLY B C 1
ATOM 6512 O O . GLY B 1 391 ? -5.426 26.828 -1.121 1 85.69 391 GLY B O 1
ATOM 6513 N N . MET B 1 392 ? -4.281 25.141 -1.697 1 90.12 392 MET B N 1
ATOM 6514 C CA . MET B 1 392 ? -4.555 24.484 -0.428 1 90.12 392 MET B CA 1
ATOM 6515 C C . MET B 1 392 ? -3.959 25.25 0.738 1 90.12 392 MET B C 1
ATOM 6517 O O . MET B 1 392 ? -4.543 25.312 1.821 1 90.12 392 MET B O 1
ATOM 6521 N N . ASP B 1 393 ? -2.875 26.016 0.553 1 91.44 393 ASP B N 1
ATOM 6522 C CA . ASP B 1 393 ? -2.248 26.781 1.622 1 91.44 393 ASP B CA 1
ATOM 6523 C C . ASP B 1 393 ? -3.096 28 1.99 1 91.44 393 ASP B C 1
ATOM 6525 O O . ASP B 1 393 ? -3.26 28.312 3.17 1 91.44 393 ASP B O 1
ATOM 6529 N N . TYR B 1 394 ? -3.576 28.688 1.019 1 93.69 394 TYR B N 1
ATOM 6530 C CA . TYR B 1 394 ? -4.457 29.828 1.272 1 93.69 394 TYR B CA 1
ATOM 6531 C C . TYR B 1 394 ? -5.738 29.375 1.968 1 93.69 394 TYR B C 1
ATOM 6533 O O . TYR B 1 394 ? -6.18 30 2.932 1 93.69 394 TYR B O 1
ATOM 6541 N N . LEU B 1 395 ? -6.32 28.266 1.436 1 94.88 395 LEU B N 1
ATOM 6542 C CA . LEU B 1 395 ? -7.586 27.797 1.977 1 94.88 395 LEU B CA 1
ATOM 6543 C C . LEU B 1 395 ? -7.441 27.422 3.447 1 94.88 395 LEU B C 1
ATOM 6545 O O . LEU B 1 395 ? -8.336 27.688 4.254 1 94.88 395 LEU B O 1
ATOM 6549 N N . GLU B 1 396 ? -6.371 26.828 3.764 1 95.94 396 GLU B N 1
ATOM 6550 C CA . GLU B 1 396 ? -6.137 26.406 5.141 1 95.94 396 GLU B CA 1
ATOM 6551 C C . GLU B 1 396 ? -6.113 27.594 6.09 1 95.94 396 GLU B C 1
ATOM 6553 O O . GLU B 1 396 ? -6.742 27.562 7.148 1 95.94 396 GLU B O 1
ATOM 6558 N N . LEU B 1 397 ? -5.434 28.656 5.715 1 96.69 397 LEU B N 1
ATOM 6559 C CA . LEU B 1 397 ? -5.332 29.84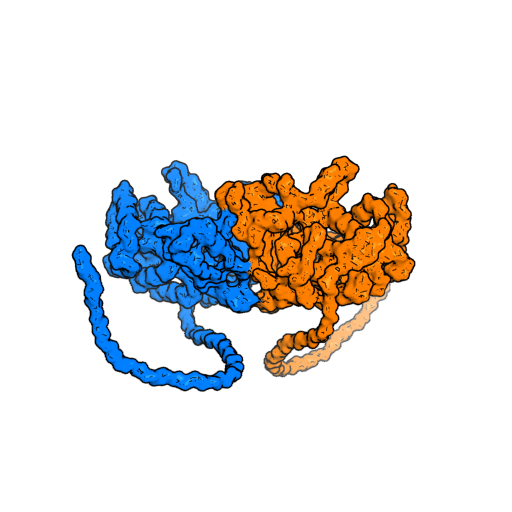4 6.551 1 96.69 397 LEU B CA 1
ATOM 6560 C C . LEU B 1 397 ? -6.648 30.625 6.562 1 96.69 397 LEU B C 1
ATOM 6562 O O . LEU B 1 397 ? -7.059 31.141 7.605 1 96.69 397 LEU B O 1
ATOM 6566 N N . SER B 1 398 ? -7.254 30.672 5.383 1 95.56 398 SER B N 1
ATOM 6567 C CA . SER B 1 398 ? -8.539 31.359 5.297 1 95.56 398 SER B CA 1
ATOM 6568 C C . SER B 1 398 ? -9.578 30.703 6.188 1 95.56 398 SER B C 1
ATOM 6570 O O . SER B 1 398 ? -10.367 31.391 6.852 1 95.56 398 SER B O 1
ATOM 6572 N N . ARG B 1 399 ? -9.57 29.406 6.176 1 96.81 399 ARG B N 1
ATOM 6573 C CA . ARG B 1 399 ? -10.492 28.672 7.027 1 96.81 399 ARG B CA 1
ATOM 6574 C C . ARG B 1 399 ? -10.195 28.906 8.5 1 96.81 399 ARG B C 1
ATOM 6576 O O . ARG B 1 399 ? -11.117 29.078 9.312 1 96.81 399 ARG B O 1
ATOM 6583 N N . LEU B 1 400 ? -8.891 28.891 8.883 1 98.12 400 LEU B N 1
ATOM 6584 C CA . LEU B 1 400 ? -8.516 29.156 10.273 1 98.12 400 LEU B CA 1
ATOM 6585 C C . LEU B 1 400 ? -8.992 30.531 10.711 1 98.12 400 LEU B C 1
ATOM 6587 O O . LEU B 1 400 ? -9.617 30.672 11.766 1 98.12 400 LEU B O 1
ATOM 6591 N N . VAL B 1 401 ? -8.758 31.547 9.922 1 98.25 401 VAL B N 1
ATOM 6592 C CA . VAL B 1 401 ? -9.148 32.906 10.234 1 98.25 401 VAL B CA 1
ATOM 6593 C C . VAL B 1 401 ? -10.664 33 10.328 1 98.25 401 VAL B C 1
ATOM 6595 O O . VAL B 1 401 ? -11.195 33.625 11.25 1 98.25 401 VAL B O 1
ATOM 6598 N N . HIS B 1 402 ? -11.32 32.344 9.398 1 97.25 402 HIS B N 1
ATOM 6599 C CA . HIS B 1 402 ? -12.773 32.344 9.414 1 97.25 402 HIS B CA 1
ATOM 6600 C C . HIS B 1 402 ? -13.312 31.734 10.711 1 97.25 402 HIS B C 1
ATOM 6602 O O . HIS B 1 402 ? -14.219 32.312 11.336 1 97.25 402 HIS B O 1
ATOM 6608 N N . CYS B 1 403 ? -12.789 30.625 11.102 1 98.19 403 CYS B N 1
ATOM 6609 C CA . CYS B 1 403 ? -13.242 29.969 12.32 1 98.19 403 CYS B CA 1
ATOM 6610 C C . CYS B 1 403 ? -13.023 30.859 13.539 1 98.19 403 CYS B C 1
ATOM 6612 O O . CYS B 1 403 ? -13.883 30.938 14.414 1 98.19 403 CYS B O 1
ATOM 6614 N N . LEU B 1 404 ? -11.867 31.531 13.617 1 98.69 404 LEU B N 1
ATOM 6615 C CA . LEU B 1 404 ? -11.57 32.438 14.734 1 98.69 404 LEU B CA 1
ATOM 6616 C C . LEU B 1 404 ? -12.523 33.625 14.75 1 98.69 404 LEU B C 1
ATOM 6618 O O . LEU B 1 404 ? -13.023 34 15.812 1 98.69 404 LEU B O 1
ATOM 6622 N N . ARG B 1 405 ? -12.805 34.188 13.594 1 98.69 405 ARG B N 1
ATOM 6623 C CA . ARG B 1 405 ? -13.656 35.375 13.5 1 98.69 405 ARG B CA 1
ATOM 6624 C C . ARG B 1 405 ? -15.094 35.031 13.875 1 98.69 405 ARG B C 1
ATOM 6626 O O . ARG B 1 405 ? -15.797 35.875 14.461 1 98.69 405 ARG B O 1
ATOM 6633 N N . GLU B 1 406 ? -15.523 33.812 13.562 1 97.94 406 GLU B N 1
ATOM 6634 C CA . GLU B 1 406 ? -16.922 33.438 13.766 1 97.94 406 GLU B CA 1
ATOM 6635 C C . GLU B 1 406 ? -17.109 32.625 15.055 1 97.94 406 GLU B C 1
ATOM 6637 O O . GLU B 1 406 ? -18.219 32.25 15.406 1 97.94 406 GLU B O 1
ATOM 6642 N N . GLY B 1 407 ? -16.016 32.375 15.727 1 97.94 407 GLY B N 1
ATOM 6643 C CA . GLY B 1 407 ? -16.078 31.594 16.953 1 97.94 407 GLY B CA 1
ATOM 6644 C C . GLY B 1 407 ? -16.484 30.141 16.719 1 97.94 407 GLY B C 1
ATOM 6645 O O . GLY B 1 407 ? -17.25 29.562 17.5 1 97.94 407 GLY B O 1
ATOM 6646 N N . LEU B 1 408 ? -16.062 29.562 15.664 1 97.19 408 LEU B N 1
ATOM 6647 C CA . LEU B 1 408 ? -16.391 28.203 15.281 1 97.19 408 LEU B CA 1
ATOM 6648 C C . LEU B 1 408 ? -15.281 27.234 15.68 1 97.19 408 LEU B C 1
ATOM 6650 O O . LEU B 1 408 ? -14.141 27.656 15.891 1 97.19 408 LEU B O 1
ATOM 6654 N N . PRO B 1 409 ? -15.664 25.953 15.859 1 96.94 409 PRO B N 1
ATOM 6655 C CA . PRO B 1 409 ? -14.586 24.969 15.945 1 96.94 409 PRO B CA 1
ATOM 6656 C C . PRO B 1 409 ? -13.68 24.969 14.711 1 96.94 409 PRO B C 1
ATOM 6658 O O . PRO B 1 409 ? -14.156 25.188 13.594 1 96.94 409 PRO B O 1
ATOM 6661 N N . VAL B 1 410 ? -12.438 24.75 14.953 1 97.81 410 VAL B N 1
ATOM 6662 C CA . VAL B 1 410 ? -11.492 24.703 13.836 1 97.81 410 VAL B CA 1
ATOM 6663 C C . VAL B 1 410 ? -11.562 23.344 13.148 1 97.81 410 VAL B C 1
ATOM 6665 O O . VAL B 1 410 ? -12.016 22.359 13.742 1 97.81 410 VAL B O 1
ATOM 6668 N N . ASP B 1 411 ? -11.117 23.266 11.906 1 96.62 411 ASP B N 1
ATOM 6669 C CA . ASP B 1 411 ? -11.234 22.062 11.102 1 96.62 411 ASP B CA 1
ATOM 6670 C C . ASP B 1 411 ? -10.312 20.953 11.641 1 96.62 411 ASP B C 1
ATOM 6672 O O . ASP B 1 411 ? -10.75 19.812 11.828 1 96.62 411 ASP B O 1
ATOM 6676 N N . MET B 1 412 ? -9.062 21.266 11.859 1 96.25 412 MET B N 1
ATOM 6677 C CA . MET B 1 412 ? -8.07 20.359 12.438 1 96.25 412 MET B CA 1
ATOM 6678 C C . MET B 1 412 ? -7.742 20.766 13.875 1 96.25 412 MET B C 1
ATOM 6680 O O . MET B 1 412 ? -6.777 21.5 14.109 1 96.25 412 MET B O 1
ATOM 6684 N N . ASN B 1 413 ? -8.492 20.281 14.797 1 97.62 413 ASN B N 1
ATOM 6685 C CA . ASN B 1 413 ? -8.312 20.688 16.188 1 97.62 413 ASN B CA 1
ATOM 6686 C C . ASN B 1 413 ? -7.18 19.906 16.844 1 97.62 413 ASN B C 1
ATOM 6688 O O . ASN B 1 413 ? -6.461 19.156 16.188 1 97.62 413 ASN B O 1
ATOM 6692 N N . VAL B 1 414 ? -6.984 20.094 18.141 1 98.75 414 VAL B N 1
ATOM 6693 C CA . VAL B 1 414 ? -5.812 19.594 18.844 1 98.75 414 VAL B CA 1
ATOM 6694 C C . VAL B 1 414 ? -5.852 18.062 18.906 1 98.75 414 VAL B C 1
ATOM 6696 O O . VAL B 1 414 ? -4.809 17.422 18.906 1 98.75 414 VAL B O 1
ATOM 6699 N N . TYR B 1 415 ? -7.051 17.469 18.922 1 98.56 415 TYR B N 1
ATOM 6700 C CA . TYR B 1 415 ? -7.18 16.016 18.984 1 98.56 415 TYR B CA 1
ATOM 6701 C C . TYR B 1 415 ? -6.758 15.383 17.656 1 98.56 415 TYR B C 1
ATOM 6703 O O . TYR B 1 415 ? -6.086 14.352 17.641 1 98.56 415 TYR B O 1
ATOM 6711 N N . ASP B 1 416 ? -7.152 16 16.547 1 98.5 416 ASP B N 1
ATOM 6712 C CA . ASP B 1 416 ? -6.676 15.578 15.234 1 98.5 416 ASP B CA 1
ATOM 6713 C C . ASP B 1 416 ? -5.152 15.688 15.141 1 98.5 416 ASP B C 1
ATOM 6715 O O . ASP B 1 416 ? -4.488 14.758 14.68 1 98.5 416 ASP B O 1
ATOM 6719 N N . ALA B 1 417 ? -4.656 16.844 15.578 1 98.88 417 ALA B N 1
ATOM 6720 C CA . ALA B 1 417 ? -3.215 17.094 15.562 1 98.88 417 ALA B CA 1
ATOM 6721 C C . ALA B 1 417 ? -2.469 16 16.328 1 98.88 417 ALA B C 1
ATOM 6723 O O . ALA B 1 417 ? -1.455 15.484 15.859 1 98.88 417 ALA B O 1
ATOM 6724 N N . ALA B 1 418 ? -2.965 15.695 17.469 1 98.94 418 ALA B N 1
ATOM 6725 C CA . ALA B 1 418 ? -2.328 14.703 18.328 1 98.94 418 ALA B CA 1
ATOM 6726 C C . ALA B 1 418 ? -2.373 13.312 17.703 1 98.94 418 ALA B C 1
ATOM 6728 O O . ALA B 1 418 ? -1.343 12.648 17.578 1 98.94 418 ALA B O 1
ATOM 6729 N N . ALA B 1 419 ? -3.525 12.891 17.266 1 98.94 419 ALA B N 1
ATOM 6730 C CA . ALA B 1 419 ? -3.697 11.539 16.719 1 98.94 419 ALA B CA 1
ATOM 6731 C C . ALA B 1 419 ? -2.834 11.336 15.477 1 98.94 419 ALA B C 1
ATOM 6733 O O . ALA B 1 419 ? -2.148 10.32 15.352 1 98.94 419 ALA B O 1
ATOM 6734 N N . LEU B 1 420 ? -2.85 12.266 14.586 1 98.94 420 LEU B N 1
ATOM 6735 C CA . LEU B 1 420 ? -2.107 12.133 13.336 1 98.94 420 LEU B CA 1
ATOM 6736 C C . LEU B 1 420 ? -0.604 12.203 13.594 1 98.94 420 LEU B C 1
ATOM 6738 O O . LEU B 1 420 ? 0.164 11.445 12.992 1 98.94 420 LEU B O 1
ATOM 6742 N N . SER B 1 421 ? -0.178 13.055 14.508 1 98.94 421 SER B N 1
ATOM 6743 C CA . SER B 1 421 ? 1.244 13.234 14.773 1 98.94 421 SER B CA 1
ATOM 6744 C C . SER B 1 421 ? 1.81 12.07 15.578 1 98.94 421 SER B C 1
ATOM 6746 O O . SER B 1 421 ? 2.988 11.727 15.445 1 98.94 421 SER B O 1
ATOM 6748 N N . SER B 1 422 ? 0.973 11.43 16.375 1 98.94 422 SER B N 1
ATOM 6749 C CA . SER B 1 422 ? 1.437 10.352 17.234 1 98.94 422 SER B CA 1
ATOM 6750 C C . SER B 1 422 ? 1.971 9.18 16.422 1 98.94 422 SER B C 1
ATOM 6752 O O . SER B 1 422 ? 2.721 8.352 16.953 1 98.94 422 SER B O 1
ATOM 6754 N N . ILE B 1 423 ? 1.609 9.102 15.188 1 98.94 423 ILE B N 1
ATOM 6755 C CA . ILE B 1 423 ? 2.021 8.008 14.312 1 98.94 423 ILE B CA 1
ATOM 6756 C C . ILE B 1 423 ? 3.545 7.973 14.211 1 98.94 423 ILE B C 1
ATOM 6758 O O . ILE B 1 423 ? 4.141 6.902 14.055 1 98.94 423 ILE B O 1
ATOM 6762 N N . ILE B 1 424 ? 4.195 9.148 14.336 1 98.94 424 ILE B N 1
ATOM 6763 C CA . ILE B 1 424 ? 5.645 9.227 14.203 1 98.94 424 ILE B CA 1
ATOM 6764 C C . ILE B 1 424 ? 6.309 8.312 15.234 1 98.94 424 ILE B C 1
ATOM 6766 O O . ILE B 1 424 ? 6.988 7.352 14.867 1 98.94 424 ILE B O 1
ATOM 6770 N N . GLU B 1 425 ? 6.051 8.531 16.484 1 98.94 425 GLU B N 1
ATOM 6771 C CA . GLU B 1 425 ? 6.664 7.719 17.531 1 98.94 425 GLU B CA 1
ATOM 6772 C C . GLU B 1 425 ? 6.168 6.277 17.469 1 98.94 425 GLU B C 1
ATOM 6774 O O . GLU B 1 425 ? 6.953 5.336 17.609 1 98.94 425 GLU B O 1
ATOM 6779 N N . LEU B 1 426 ? 4.871 6.102 17.281 1 98.94 426 LEU B N 1
ATOM 6780 C CA . LEU B 1 426 ? 4.281 4.773 17.375 1 98.94 426 LEU B CA 1
ATOM 6781 C C . LEU B 1 426 ? 4.754 3.883 16.219 1 98.94 426 LEU B C 1
ATOM 6783 O O . LEU B 1 426 ? 4.941 2.678 16.406 1 98.94 426 LEU B O 1
ATOM 6787 N N . SER B 1 427 ? 4.887 4.426 15.039 1 98.94 427 SER B N 1
ATOM 6788 C CA . SER B 1 427 ? 5.434 3.639 13.945 1 98.94 427 SER B CA 1
ATOM 6789 C C . SER B 1 427 ? 6.867 3.203 14.234 1 98.94 427 SER B C 1
ATOM 6791 O O . SER B 1 427 ? 7.25 2.068 13.938 1 98.94 427 SER B O 1
ATOM 6793 N N . ALA B 1 428 ? 7.637 4.109 14.781 1 98.94 428 ALA B N 1
ATOM 6794 C CA . ALA B 1 428 ? 9.016 3.777 15.133 1 98.94 428 ALA B CA 1
ATOM 6795 C C . ALA B 1 428 ? 9.062 2.664 16.172 1 98.94 428 ALA B C 1
ATOM 6797 O O . ALA B 1 428 ? 9.906 1.763 16.094 1 98.94 428 ALA B O 1
ATOM 6798 N N . ARG B 1 429 ? 8.188 2.729 17.141 1 98.94 429 ARG B N 1
ATOM 6799 C CA . ARG B 1 429 ? 8.109 1.676 18.141 1 98.94 429 ARG B CA 1
ATOM 6800 C C . ARG B 1 429 ? 7.781 0.331 17.5 1 98.94 429 ARG B C 1
ATOM 6802 O O . ARG B 1 429 ? 8.352 -0.696 17.875 1 98.94 429 ARG B O 1
ATOM 6809 N N . SER B 1 430 ? 6.848 0.347 16.609 1 98.94 430 SER B N 1
ATOM 6810 C CA . SER B 1 430 ? 6.461 -0.88 15.922 1 98.94 430 SER B CA 1
ATOM 6811 C C . SER B 1 430 ? 7.629 -1.459 15.133 1 98.94 430 SER B C 1
ATOM 6813 O O . SER B 1 430 ? 7.895 -2.66 15.195 1 98.94 430 SER B O 1
ATOM 6815 N N . VAL B 1 431 ? 8.305 -0.602 14.352 1 98.88 431 VAL B N 1
ATOM 6816 C CA . VAL B 1 431 ? 9.461 -1.039 13.578 1 98.88 431 VAL B CA 1
ATOM 6817 C C . VAL B 1 431 ? 10.492 -1.667 14.5 1 98.88 431 VAL B C 1
ATOM 6819 O O . VAL B 1 431 ? 11.008 -2.756 14.227 1 98.88 431 VAL B O 1
ATOM 6822 N N . ALA B 1 432 ? 10.766 -1.007 15.578 1 98.75 432 ALA B N 1
ATOM 6823 C CA . ALA B 1 432 ? 11.766 -1.48 16.531 1 98.75 432 ALA B CA 1
ATOM 6824 C C . ALA B 1 432 ? 11.359 -2.816 17.141 1 98.75 432 ALA B C 1
ATOM 6826 O O . ALA B 1 432 ? 12.211 -3.629 17.516 1 98.75 432 ALA B O 1
ATOM 6827 N N . ALA B 1 433 ? 10.078 -2.992 17.234 1 98.5 433 ALA B N 1
ATOM 6828 C CA . ALA B 1 433 ? 9.547 -4.219 17.828 1 98.5 433 ALA B CA 1
ATOM 6829 C C . ALA B 1 433 ? 9.234 -5.254 16.734 1 98.5 433 ALA B C 1
ATOM 6831 O O . ALA B 1 433 ? 8.32 -6.07 16.906 1 98.5 433 ALA B O 1
ATOM 6832 N N . ARG B 1 434 ? 9.82 -5.191 15.617 1 97.62 434 ARG B N 1
ATOM 6833 C CA . ARG B 1 434 ? 9.711 -6.148 14.523 1 97.62 434 ARG B CA 1
ATOM 6834 C C . ARG B 1 434 ? 8.305 -6.16 13.945 1 97.62 434 ARG B C 1
ATOM 6836 O O . ARG B 1 434 ? 7.781 -7.219 13.578 1 97.62 434 ARG B O 1
ATOM 6843 N N . GLY B 1 435 ? 7.688 -5.066 13.945 1 98.38 435 GLY B N 1
ATOM 6844 C CA . GLY B 1 435 ? 6.375 -4.941 13.328 1 98.38 435 GLY B CA 1
ATOM 6845 C C . GLY B 1 435 ? 5.234 -5.234 14.289 1 98.38 435 GLY B C 1
ATOM 6846 O O . GLY B 1 435 ? 4.094 -5.434 13.867 1 98.38 435 GLY B O 1
ATOM 6847 N N . ALA B 1 436 ? 5.473 -5.293 15.539 1 98.56 436 ALA B N 1
ATOM 6848 C CA . ALA B 1 436 ? 4.418 -5.59 16.5 1 98.56 436 ALA B CA 1
ATOM 6849 C C . ALA B 1 436 ? 3.406 -4.453 16.578 1 98.56 436 ALA B C 1
ATOM 6851 O O . ALA B 1 436 ? 3.77 -3.281 16.453 1 98.56 436 ALA B O 1
ATOM 6852 N N . PRO B 1 437 ? 2.189 -4.785 16.875 1 98.81 437 PRO B N 1
ATOM 6853 C CA . PRO B 1 437 ? 1.157 -3.748 16.938 1 98.81 437 PRO B CA 1
ATOM 6854 C C . PRO B 1 437 ? 1.377 -2.779 18.109 1 98.81 437 PRO B C 1
ATOM 6856 O O . PRO B 1 437 ? 1.832 -3.186 19.172 1 98.81 437 PRO B O 1
ATOM 6859 N N . GLN B 1 438 ? 1.098 -1.519 17.828 1 98.88 438 GLN B N 1
ATOM 6860 C CA . GLN B 1 438 ? 1.089 -0.449 18.812 1 98.88 438 GLN B CA 1
ATOM 6861 C C . GLN B 1 438 ? -0.297 0.176 18.938 1 98.88 438 GLN B C 1
ATOM 6863 O O . GLN B 1 438 ? -0.944 0.47 17.938 1 98.88 438 GLN B O 1
ATOM 6868 N N . ASP B 1 439 ? -0.724 0.422 20.172 1 98.81 439 ASP B N 1
ATOM 6869 C CA . ASP B 1 439 ? -2.004 1.09 20.391 1 98.81 439 ASP B CA 1
ATOM 6870 C C . ASP B 1 439 ? -1.876 2.6 20.188 1 98.81 439 ASP B C 1
ATOM 6872 O O . ASP B 1 439 ? -0.889 3.203 20.609 1 98.81 439 ASP B O 1
ATOM 6876 N N . ILE B 1 440 ? -2.791 3.105 19.531 1 98.94 440 ILE B N 1
ATOM 6877 C CA . ILE B 1 440 ? -2.875 4.555 19.391 1 98.94 440 ILE B CA 1
ATOM 6878 C C . ILE B 1 440 ? -3.756 5.129 20.5 1 98.94 440 ILE B C 1
ATOM 6880 O O . ILE B 1 440 ? -4.91 4.727 20.656 1 98.94 440 ILE B O 1
ATOM 6884 N N . PRO B 1 441 ? -3.26 6.078 21.25 1 98.69 441 PRO B N 1
ATOM 6885 C CA . PRO B 1 441 ? -4.062 6.621 22.344 1 98.69 441 PRO B CA 1
ATOM 6886 C C . PRO B 1 441 ? -5.352 7.285 21.859 1 98.69 441 PRO B C 1
ATOM 6888 O O . PRO B 1 441 ? -5.375 7.887 20.781 1 98.69 441 PRO B O 1
ATOM 6891 N N . ASP B 1 442 ? -6.371 7.129 22.656 1 98.5 442 ASP B N 1
ATOM 6892 C CA . ASP B 1 442 ? -7.578 7.926 22.438 1 98.5 442 ASP B CA 1
ATOM 6893 C C . ASP B 1 442 ? -7.434 9.32 23.047 1 98.5 442 ASP B C 1
ATOM 6895 O O . ASP B 1 442 ? -7.828 9.539 24.203 1 98.5 442 ASP B O 1
ATOM 6899 N N . PHE B 1 443 ? -7.086 10.227 22.297 1 98.5 443 PHE B N 1
ATOM 6900 C CA . PHE B 1 443 ? -6.816 11.57 22.781 1 98.5 443 PHE B CA 1
ATOM 6901 C C . PHE B 1 443 ? -8.109 12.297 23.125 1 98.5 443 PHE B C 1
ATOM 6903 O O . PHE B 1 443 ? -8.094 13.344 23.766 1 98.5 443 PHE B O 1
ATOM 6910 N N . THR B 1 444 ? -9.219 11.773 22.672 1 98.06 444 THR B N 1
ATOM 6911 C CA . THR B 1 444 ? -10.516 12.383 22.953 1 98.06 444 THR B CA 1
ATOM 6912 C C . THR B 1 444 ? -11.117 11.828 24.234 1 98.06 444 THR B C 1
ATOM 6914 O O . THR B 1 444 ? -12.133 12.32 24.719 1 98.06 444 THR B O 1
ATOM 6917 N N . ARG B 1 445 ? -10.492 10.703 24.719 1 97.38 445 ARG B N 1
ATOM 6918 C CA . ARG B 1 445 ? -10.953 10.031 25.922 1 97.38 445 ARG B CA 1
ATOM 6919 C C . ARG B 1 445 ? -12.438 9.68 25.828 1 97.38 445 ARG B C 1
ATOM 6921 O O . ARG B 1 445 ? -13.203 9.945 26.75 1 97.38 445 ARG B O 1
ATOM 6928 N N . GLY B 1 446 ? -12.773 9.219 24.641 1 97.5 446 GLY B N 1
ATOM 6929 C CA . GLY B 1 446 ? -14.109 8.68 24.422 1 97.5 446 GLY B CA 1
ATOM 6930 C C . GLY B 1 446 ? -15.023 9.625 23.672 1 97.5 446 GLY B C 1
ATOM 6931 O O . GLY B 1 446 ? -16.031 9.203 23.109 1 97.5 446 GLY B O 1
ATOM 6932 N N . ARG B 1 447 ? -14.727 10.922 23.531 1 97.75 447 ARG B N 1
ATOM 6933 C CA . ARG B 1 447 ? -15.617 11.93 22.969 1 97.75 447 ARG B CA 1
ATOM 6934 C C . ARG B 1 447 ? -15.828 11.703 21.484 1 97.75 447 ARG B C 1
ATOM 6936 O O . ARG B 1 447 ? -16.812 12.172 20.906 1 97.75 447 ARG B O 1
ATOM 6943 N N . TRP B 1 448 ? -14.938 10.938 20.828 1 96.94 448 TRP B N 1
ATOM 6944 C CA . TRP B 1 448 ? -15.062 10.648 19.406 1 96.94 448 TRP B CA 1
ATOM 6945 C C . TRP B 1 448 ? -16.391 9.969 19.094 1 96.94 448 TRP B C 1
ATOM 6947 O O . TRP B 1 448 ? -16.906 10.055 17.969 1 96.94 448 TRP B O 1
ATOM 6957 N N . GLN B 1 449 ? -16.969 9.359 20.016 1 96.94 449 GLN B N 1
ATOM 6958 C CA . GLN B 1 449 ? -18.219 8.625 19.844 1 96.94 449 GLN B CA 1
ATOM 6959 C C . GLN B 1 449 ? -19.406 9.586 19.703 1 96.94 449 GLN B C 1
ATOM 6961 O O . GLN B 1 449 ? -20.422 9.25 19.078 1 96.94 449 GLN B O 1
ATOM 6966 N N . ALA B 1 450 ? -19.25 10.805 20.281 1 95.5 450 ALA B N 1
ATOM 6967 C CA . ALA B 1 450 ? -20.391 11.703 20.391 1 95.5 450 ALA B CA 1
ATOM 6968 C C . ALA B 1 450 ? -20.203 12.938 19.5 1 95.5 450 ALA B C 1
ATOM 6970 O O . ALA B 1 450 ? -21.172 13.594 19.125 1 95.5 450 ALA B O 1
ATOM 6971 N N . TRP B 1 451 ? -18.969 13.305 19.25 1 95.25 451 TRP B N 1
ATOM 6972 C CA . TRP B 1 451 ? -18.719 14.508 18.469 1 95.25 451 TRP B CA 1
ATOM 6973 C C . TRP B 1 451 ? -19.203 14.352 17.031 1 95.25 451 TRP B C 1
ATOM 6975 O O . TRP B 1 451 ? -19.125 13.258 16.453 1 95.25 451 TRP B O 1
ATOM 6985 N N . THR B 1 452 ? -19.688 15.406 16.516 1 92.5 452 THR B N 1
ATOM 6986 C CA . THR B 1 452 ? -20.234 15.383 15.156 1 92.5 452 THR B CA 1
ATOM 6987 C C . THR B 1 452 ? -19.312 16.125 14.195 1 92.5 452 THR B C 1
ATOM 6989 O O . THR B 1 452 ? -18.359 16.797 14.625 1 92.5 452 THR B O 1
ATOM 6992 N N . ARG B 1 453 ? -19.625 16.016 12.945 1 93 453 ARG B N 1
ATOM 6993 C CA . ARG B 1 453 ? -18.844 16.641 11.883 1 93 453 ARG B CA 1
ATOM 6994 C C . ARG B 1 453 ? -18.875 18.156 12.008 1 93 453 ARG B C 1
ATOM 6996 O O . ARG B 1 453 ? -19.891 18.734 12.398 1 93 453 ARG B O 1
ATOM 7003 N N . GLY B 1 454 ? -17.703 18.766 11.68 1 90 454 GLY B N 1
ATOM 7004 C CA . GLY B 1 454 ? -17.656 20.203 11.555 1 90 454 GLY B CA 1
ATOM 7005 C C . GLY B 1 454 ? -18.125 20.703 10.195 1 90 454 GLY B C 1
ATOM 7006 O O . GLY B 1 454 ? -18.766 19.969 9.453 1 90 454 GLY B O 1
ATOM 7007 N N . GLU B 1 455 ? -17.766 21.969 9.961 1 88.25 455 GLU B N 1
ATOM 7008 C CA . GLU B 1 455 ? -18.203 22.594 8.719 1 88.25 455 GLU B CA 1
ATOM 7009 C C . GLU B 1 455 ? -17.516 21.953 7.512 1 88.25 455 GLU B C 1
ATOM 7011 O O . GLU B 1 455 ? -18.141 21.781 6.457 1 88.25 455 GLU B O 1
ATOM 7016 N N . VAL B 1 456 ? -16.297 21.656 7.691 1 89.56 456 VAL B N 1
ATOM 7017 C CA . VAL B 1 456 ? -15.539 21.109 6.57 1 89.56 456 VAL B CA 1
ATOM 7018 C C . VAL B 1 456 ? -15.297 19.609 6.793 1 89.56 456 VAL B C 1
ATOM 7020 O O . VAL B 1 456 ? -15.633 18.797 5.945 1 89.56 456 VAL B O 1
ATOM 7023 N N . ILE B 1 457 ? -14.68 19.344 7.867 1 88.31 457 ILE B N 1
ATOM 7024 C CA . ILE B 1 457 ? -14.422 17.938 8.172 1 88.31 457 ILE B CA 1
ATOM 7025 C C . ILE B 1 457 ? -15.227 17.516 9.398 1 88.31 457 ILE B C 1
ATOM 7027 O O . ILE B 1 457 ? -15.586 18.359 10.234 1 88.31 457 ILE B O 1
#

Nearest PDB structures (foldseek):
  1evj-assembly1_A  TM=7.651E-01  e=1.060E-19  Zymomonas mobilis
  7d5n-assembly1_A-2  TM=7.205E-01  e=7.219E-21  Azotobacter vinelandii DJ
  7d5m-assembly1_A  TM=6.955E-01  e=9.119E-21  Azotobacter vinelandii DJ
  3dty-assembly1_D  TM=7.252E-01  e=5.258E-20  Pseudomonas syringae pv. tomato
  3dty-assembly1_B  TM=7.192E-01  e=3.830E-19  Pseudomonas syringae pv. tomato

Foldseek 3Di:
DDPDDDPDDDDDDDDDDPDDPDPDDCPVPPPPPPPPDPPPPPDDDAFDLAFFFDDFDQAFEEEEEDCDPPNVVLLLLQLVDPRYADAEYEDLDVVRRVVSQCSQVVSVGDGHHYQHPDDCSVLVVLVPDDGQEYEYEDPQVCLLVNCLSQLVSLHAYEYEPQNHQALVSLLSNLVSCRVSSHFYFYLQLLCQFFLLLLVLLCLVVCQQPAWFEKEWEWAAACLCVCCDPDDNVVPVVVVQAPFAFRRGFCNTVVSVCSSNLDLAAKHWWKKWKAAADDDQNQVCLVPPNDPPDPSNVGDGDYGQKMWMWIAMPVGHIYIYIYHHRDDDDTDTQTKIHHPAWIATVVVTWIDGHPPDDPPDIDHCVVCCVVRGHPLVVVVVVCCVVVPPDDDSSSSSVVQVSVCNNVSHRGQGTSQNSSQRSNSNVQRRVNNVVVGDMDTGDRSNNPSSNPYHHGPRD/DDDDDDPPPDDDDPDDPPPDPDDPDPPVPPPPPPPPDDDPPPDDDAFDLAFFFDDFDQAFEEEEEDCDPVNVVLLLLQLVDPRYADAEYEDLDVVRRVVSQCSQVVSVGDGHHYQHPDDCSVLVVLVPDDGQEYEYEDPQVCLLVNCLSQLVSLHAYEYEPQNHQALVSLLSNLVSCRVSSHFYFYLQLLCQFFLLLLVLLCLVVCQQPAWAEKEWEWAAACLCVCCDPDDNVVHVVVVQAPFAFRRGFCNTVVSVCSSNLDLAAKHWWKKWKAAADDDQNQVCLVPPNDPPDPSNVGDGDYGQKMWMWIAMPVGHIYIYIYHHRDDDDTDTQTKIHHPAWIATVVVTWIDGHPPDDPPDIDHCVVCCVPRGHPLVVVVVVCCVVVPPDDDSSSSSVVQVSVCNNVSHRGQGTSQNSSQRSNSNVQRRVNNVVVGDMDTGDRSNNPSSNPYHHGPRD

Sequence (914 aa):
MHAAMTRTTSRRAFVELAACGLGAAALPGCGSALAPAPRPSHARAPAPETPLRAAPLERVRVGFVGVGGMGSAHVLNLLTMDAVDLVAVADIVPAHAERARSWATERGRPAPTLYTDGERDFERMIGEEALDLVITATPWEWHVPVMLRALESGVHGATEVPAALTVDDCWALVEASERASRHCVMLENCIYDRLELMTLAMVRAGALGEIVHGQGGYLHDLRAIKFARDGEGLWRRRWDTLVDGNLYPTHGLGPVAACMDIHRGDRLERLVSMSGPSRGLADWARTRVDEADPRRAERYVAGDVNVTLIQTARGRTITLGHDTNLPRPYSRGFTIQGTRGIVEGSPERIHIEGRSPEHAWESVEAYRDEHEHPLWRAELASAHERPGHGGMDYLELSRLVHCLREGLPVDMNVYDAAALSSIIELSARSVAARGAPQDIPDFTRGRWQAWTRGEVIMHAAMTRTTSRRAFVELAACGLGAAALPGCGSALAPAPRPSHARAPAPETPLRAAPLERVRVGFVGVGGMGSAHVLNLLTMDAVDLVAVADIVPAHAERARSWATERGRPAPTLYTDGERDFERMIGEEALDLVITATPWEWHVPVMLRALESGVHGATEVPAALTVDDCWALVEASERASRHCVMLENCIYDRLELMTLAMVRAGALGEIVHGQGGYLHDLRAIKFARDGEGLWRRRWDTLVDGNLYPTHGLGPVAACMDIHRGDRLERLVSMSGPSRGLADWARTRVDEADPRRAERYVAGDVNVTLIQTARGRTITLGHDTNLPRPYSRGFTIQGTRGIVEGSPERIHIEGRSPEHAWESVEAYRDEHEHPLWRAELASAHERPGHGGMDYLELSRLVHCLREGLPVDMNVYDAAALSSIIELSARSVAARGAPQDIPDFTRGRWQAWTRGEVI

pLDDT: mean 89.81, std 21.56, range [15.35, 99.0]